Protein AF-A0A6B9YMW8-F1 (afdb_monomer)

Nearest PDB structures (foldseek):
  1k7y-assembly1_A  TM=9.690E-01  e=5.150E-63  Escherichia coli
  3iv9-assembly1_A  TM=9.697E-01  e=4.468E-63  Escherichia coli
  3k13-assembly2_B  TM=9.930E-01  e=2.189E-33  Bacteroides thetaiotaomicron
  4ccz-assembly1_A  TM=9.917E-01  e=6.820E-33  Homo sapiens
  6bm6-assembly1_A  TM=9.758E-01  e=7.962E-35  Escherichia coli K-12

Foldseek 3Di:
DDDDDDPPPPDDFAWQWKWFPATDTADPLDAAEEEQCQALVPHVVLVVCLVVVVLVVNLVVLLVQVLLRHQEYEHHPDDPVDPLLVSLLVNLLVLCVVVSSRGHAYEYDDPDLNSQLSNLVSGPMAHEYHADEQCVHDVVSLVSLLVSVVSNYFHEYQLAHVVGHQQALVSLQVRLVVSLCCNCVPNPHDQLSYEYESEDAEWLPPDPSRQCRLVSLLNSLLVCPVPRGNYAYEYALQRHCPNLPPLLLLSLQLSQLSCVSSSVSPHRYYHDNSNRRDHNVPNDPVSNVLSCCRNNVVDPCSSVVNVVVSVVVVVVPPDDDDPDPPPCPQVPDQLLSNLLVCLQQLPQPCLLVSLVVVCVVVVASVCSCVGSLLVSLVVVLVCVLVLLDFLLSLLSSLLSSVSSVVSSVVVNVVVVVVVVVVVDDDDFLFEEEEEAEAQAADCLQVLSLQSLVVSNRYHYHYPHYNDYLVNSVVVCVVVVGQEYEYEHEFPLSLVRLQVSQLVCQVVVHQHEYEYDYDNDDLLSCLARRVVNHPHHYDYDYGSSRSNVVVNQCSDPPRNVVVRVVSNVVSVVSNVVVVDPQFDFAFPVVLLVLEDDDDDDLVLFFAFLDFAKDKDWQPQLVLLVQLFQCQVLVVSRVQHDGPPCSLSDSSCNVVVVVLVVVLVVLSVVCRVVVQWGKIKMKGKFWWAQDRLKIFTAPDQVRPHTPDIDGWAWAGHDDPPNHRGYILNSLGHHVVVVHTHMKMKMKMFRCGNLVVVLVVCVVVSNSSVNSSSVSSRLRSQVSCVLVVVLVRCVSSPNNVPPDDRSVCSVVVVGAWDWDFDCDQNHNQLCSVVVSCVRRVCCVRGVWDGGPLRQIPPNSMTITMIRRRRPDDDDGSAADEPSRLVVRCVVVVHDSVVSCSSCVVRYSDDPVD

Secondary structure (DSSP, 8-state):
--PPP-------PPPPEEESSSEEEPPTTPPEEEEEEEETTT-HHHHHHHHTT-HHHHHHHHHHHHHTT-SEEEEE---TTS-HHHHHHHHHHHHHHSHHHHTS-EEEE-SSHHHHHHHHTT-SS--EEEEE-STT-HHHHHHHHHHHHHHT-EEEEESEETTEE--SHHHHHHHHHHHHHIIIIIT---GGGEEEE-------SS-GGGTTHHHHHHHHHHHHHHHSTT-EE--BGGGGGGGGTT-HHHHHHHHHHHHHHHHHTT--EEEE-GGG---TTTS-HHHHHHHHHHHTT-STTHHHHHHHHHHHHHHHTS----SSSTTSGGGGS-HHHHHHHHHHHT--SSHHHHHHHHHHHHSSHHHHIIIIIHHHHHHHHHHHHTTSS-HHHHHHHHHHHHHHHHHHHHHHHHHHHHHHHHT-----SEEEEEEEBTT----HHHHHHHHHHHTTTEEEEE--SSB-HHHHHHHHHHHT-SEEEEE--STHHHHHHHHHHHHHHHTT--S-EEEESTT--HHHIIIIIGGG-SS-EEE--SHHHHHHHHHHHH-TTTHHHHHHHHHHHHHHHHHHT------BPPHHHHHHTS------GGGSPPPS--EEEEEEEE-HHHHHTT---HHHHHHTT--S-TTGGGG-TTTHHHHHHHHHHHHHHHHHHHHTT-SEEEEEEEEEEEEEETTEEEEESSTT--SEEEEEE-----B-SSS-S----GGGGS-BGGG---EEEEEEEEEEEETHHHHHHHHHHTT-HHHHHHHHHHHHHHHHHHHHHHHHHHHHHTSSSTT----HHHHHTT-SSSB---BTBTTS--TTHHHHHHHHHTHHHHH--EE-TT--EESSSEEEEEEB--TT--------B-HHHHHHHHHHHTS-HHHHHHHTGGGBSS-TT-

Mean predicted aligned error: 16.95 Å

Radius of gyration: 33.81 Å; Cα contacts (8 Å, |Δi|>4): 1668; chains: 1; bounding box: 74×88×86 Å

Solvent-accessible surface area (backbone atoms only — not comparable to full-atom values): 48019 Å² total; per-residue (Å²): 142,77,88,78,83,80,82,77,76,78,75,82,72,54,60,40,72,37,12,16,78,38,86,41,69,52,56,90,94,57,70,40,39,25,17,42,60,48,15,38,79,75,16,72,70,40,31,51,27,58,75,71,67,38,55,74,68,41,45,53,56,49,39,52,29,46,66,39,60,21,57,27,42,36,39,28,48,63,48,98,90,48,64,33,44,63,51,34,35,55,49,43,49,51,39,63,71,33,74,82,46,22,39,39,22,45,28,38,34,39,97,45,68,69,33,38,56,39,33,62,75,51,54,84,37,30,26,34,38,38,57,50,45,36,51,78,35,64,69,55,36,52,55,50,52,56,50,38,56,74,70,57,37,31,38,31,37,42,27,29,35,76,90,44,69,28,67,50,40,67,46,19,44,56,44,47,51,54,52,47,47,48,37,42,78,72,66,65,44,62,45,34,40,35,28,36,23,49,51,54,43,51,29,63,76,87,49,79,87,32,38,49,27,47,44,26,39,34,51,32,36,34,47,43,62,75,73,38,71,41,40,41,32,39,33,49,50,66,38,39,39,54,68,44,72,93,39,64,70,63,34,31,49,43,45,25,50,48,46,58,56,30,42,76,34,54,39,39,33,36,35,36,63,48,83,58,74,50,58,68,86,73,43,54,71,69,64,42,51,37,43,46,26,38,47,61,52,71,47,95,62,21,45,60,56,38,50,58,52,51,51,56,55,54,67,73,63,79,77,79,94,68,94,82,66,71,92,56,62,63,72,77,50,54,55,50,57,36,46,20,49,26,26,63,70,36,45,61,91,56,38,64,62,41,46,49,53,38,28,68,71,65,72,37,50,65,53,40,47,74,36,37,50,42,54,16,34,48,53,45,49,53,32,39,74,69,67,77,41,53,56,64,53,54,42,33,18,38,30,29,50,49,51,36,50,60,67,37,43,66,56,40,52,55,48,48,54,55,30,58,75,67,74,59,88,89,85,70,81,43,30,35,35,37,32,15,33,45,37,34,62,63,47,70,70,52,53,50,32,45,49,54,36,41,52,67,50,31,50,64,46,75,67,52,53,44,37,46,56,66,59,55,54,51,49,34,62,75,71,61,42,55,34,41,36,41,29,26,62,50,75,67,31,58,58,46,53,30,50,38,32,40,48,38,42,75,72,66,58,71,54,38,36,37,39,28,46,78,60,54,42,64,64,55,35,41,63,66,29,36,80,46,30,91,38,58,59,45,66,41,91,48,51,84,48,46,48,63,53,52,51,37,67,70,33,89,83,45,21,67,62,52,51,53,52,52,51,52,52,31,50,50,47,43,62,70,65,64,60,77,72,74,75,56,51,58,57,73,57,21,60,76,33,37,56,89,73,88,88,50,77,88,62,51,65,65,52,80,60,71,51,77,50,74,40,74,68,48,62,61,74,64,25,61,72,43,48,66,58,26,62,51,38,43,78,44,72,43,82,55,50,65,73,62,33,50,67,37,82,90,50,4,71,57,46,48,51,51,52,53,52,50,48,55,51,47,49,51,32,57,78,64,60,51,44,40,26,26,25,36,36,35,32,34,35,25,27,15,58,86,50,22,34,43,29,22,79,45,90,83,65,80,49,77,73,53,68,50,82,48,61,57,19,23,53,65,82,86,78,76,69,60,23,46,37,67,23,61,47,40,45,42,56,90,73,70,58,84,28,54,41,30,42,39,41,34,28,24,29,48,47,41,64,64,53,30,52,52,28,48,75,71,47,30,54,51,60,22,52,47,51,52,47,50,25,39,34,39,13,53,5,40,54,53,51,50,48,52,54,47,33,34,49,27,58,81,30,67,86,66,84,73,52,62,69,40,55,76,67,57,76,58,80,32,44,64,63,33,57,53,38,56,55,41,50,51,36,67,56,48,57,53,53,37,64,75,60,43,33,45,83,67,53,62,44,43,68,40,97,55,53,32,52,38,48,58,22,46,47,54,32,35,39,41,68,27,75,84,44,70,91,51,70,37,64,40,36,54,68,68,50,49,59,52,47,18,61,76,71,73,50,54,56,70,56,48,52,59,64,38,52,92,29,49,55,65,62,92,90,110

Structure (mmCIF, N/CA/C/O backbone):
data_AF-A0A6B9YMW8-F1
#
_entry.id   AF-A0A6B9YMW8-F1
#
loop_
_atom_site.group_PDB
_atom_site.id
_atom_site.type_symbol
_atom_site.label_atom_id
_atom_site.label_alt_id
_atom_site.label_comp_id
_atom_site.label_asym_id
_atom_site.label_entity_id
_atom_site.label_seq_id
_atom_site.pdbx_PDB_ins_code
_atom_site.Cartn_x
_atom_site.Cartn_y
_atom_site.Cartn_z
_atom_site.occupancy
_atom_site.B_iso_or_equiv
_atom_site.auth_seq_id
_atom_site.auth_comp_id
_atom_site.auth_asym_id
_atom_site.auth_atom_id
_atom_site.pdbx_PDB_model_num
ATOM 1 N N . MET A 1 1 ? 44.104 39.377 8.757 1.00 35.69 1 MET A N 1
ATOM 2 C CA . MET A 1 1 ? 43.425 39.106 7.475 1.00 35.69 1 MET A CA 1
ATOM 3 C C . MET A 1 1 ? 42.649 37.814 7.648 1.00 35.69 1 MET A C 1
ATOM 5 O O . MET A 1 1 ? 43.194 36.748 7.410 1.00 35.69 1 MET A O 1
ATOM 9 N N . SER A 1 2 ? 41.435 37.912 8.190 1.00 24.97 2 SER A N 1
ATOM 10 C CA . SER A 1 2 ? 40.496 36.797 8.322 1.00 24.97 2 SER A CA 1
ATOM 11 C C . SER A 1 2 ? 39.334 37.073 7.379 1.00 24.97 2 SER A C 1
ATOM 13 O O . SER A 1 2 ? 38.753 38.157 7.420 1.00 24.97 2 SER A O 1
ATOM 15 N N . LEU A 1 3 ? 39.061 36.115 6.503 1.00 30.58 3 LEU A N 1
ATOM 16 C CA . LEU A 1 3 ? 37.899 36.114 5.629 1.00 30.58 3 LEU A CA 1
ATOM 17 C C . LEU A 1 3 ? 36.652 36.013 6.511 1.00 30.58 3 LEU A C 1
ATOM 19 O O . LEU A 1 3 ? 36.536 35.099 7.321 1.00 30.58 3 LEU A O 1
ATOM 23 N N . THR A 1 4 ? 35.776 37.004 6.398 1.00 31.20 4 THR A N 1
ATOM 24 C CA . THR A 1 4 ? 34.453 37.029 7.017 1.00 31.20 4 THR A CA 1
ATOM 25 C C . THR A 1 4 ? 33.546 36.038 6.296 1.00 31.20 4 THR A C 1
ATOM 27 O O . THR A 1 4 ? 33.369 36.141 5.082 1.00 31.20 4 THR A O 1
ATOM 30 N N . GLU A 1 5 ? 32.996 35.086 7.047 1.00 32.22 5 GLU A N 1
ATOM 31 C CA . GLU A 1 5 ? 31.902 34.213 6.625 1.00 32.22 5 GLU A CA 1
ATOM 32 C C . GLU A 1 5 ? 30.687 35.069 6.247 1.00 32.22 5 GLU A C 1
ATOM 34 O O . GLU A 1 5 ? 30.233 35.914 7.019 1.00 32.22 5 GLU A O 1
ATOM 39 N N . ASN A 1 6 ? 30.202 34.880 5.021 1.00 32.72 6 ASN A N 1
ATOM 40 C CA . ASN A 1 6 ? 28.952 35.453 4.547 1.00 32.72 6 ASN A CA 1
ATOM 41 C C . ASN A 1 6 ? 27.819 34.600 5.126 1.00 32.72 6 ASN A C 1
ATOM 43 O O . ASN A 1 6 ? 27.629 33.454 4.724 1.00 32.72 6 ASN A O 1
ATOM 47 N N . ASP A 1 7 ? 27.097 35.166 6.083 1.00 33.69 7 ASP A N 1
ATOM 48 C CA . ASP A 1 7 ? 25.927 34.575 6.721 1.00 33.69 7 ASP A CA 1
ATOM 49 C C . ASP A 1 7 ? 24.738 34.627 5.740 1.00 33.69 7 ASP A C 1
ATOM 51 O O . ASP A 1 7 ? 23.955 35.579 5.716 1.00 33.69 7 ASP A O 1
ATOM 55 N N . SER A 1 8 ? 24.635 33.641 4.840 1.00 34.75 8 SER A N 1
ATOM 56 C CA . SER A 1 8 ? 23.449 33.463 3.997 1.00 34.75 8 SER A CA 1
ATOM 57 C C . SER A 1 8 ? 22.356 32.781 4.815 1.00 34.75 8 SER A C 1
ATOM 59 O O . SER A 1 8 ? 22.183 31.561 4.775 1.00 34.75 8 SER A O 1
ATOM 61 N N . THR A 1 9 ? 21.610 33.579 5.569 1.00 35.78 9 THR A N 1
ATOM 62 C CA . THR A 1 9 ? 20.334 33.161 6.146 1.00 35.78 9 THR A CA 1
ATOM 63 C C . THR A 1 9 ? 19.391 32.776 5.001 1.00 35.78 9 THR A C 1
ATOM 65 O O . THR A 1 9 ? 18.859 33.627 4.291 1.00 35.78 9 THR A O 1
ATOM 68 N N . LEU A 1 10 ? 19.218 31.472 4.766 1.00 42.22 10 LEU A N 1
ATOM 69 C CA . LEU A 1 10 ? 18.192 30.946 3.867 1.00 42.22 10 LEU A CA 1
ATOM 70 C C . LEU A 1 10 ? 16.830 31.366 4.430 1.00 42.22 10 LEU A C 1
ATOM 72 O O . LEU A 1 10 ? 16.366 30.811 5.423 1.00 42.22 10 LEU A O 1
ATOM 76 N N . VAL A 1 11 ? 16.213 32.387 3.832 1.00 52.50 11 VAL A N 1
ATOM 77 C CA . VAL A 1 11 ? 14.862 32.823 4.191 1.00 52.50 11 VAL A CA 1
ATOM 78 C C . VAL A 1 11 ? 13.911 31.660 3.912 1.00 52.50 11 VAL A C 1
ATOM 80 O O . VAL A 1 11 ? 13.714 31.263 2.762 1.00 52.50 11 VAL A O 1
ATOM 83 N N . GLU A 1 12 ? 13.336 31.092 4.969 1.00 57.66 12 GLU A N 1
ATOM 84 C CA . GLU A 1 12 ? 12.371 29.999 4.877 1.00 57.66 12 GLU A CA 1
ATOM 85 C C . GLU A 1 12 ? 11.176 30.445 4.016 1.00 57.66 12 GLU A C 1
ATOM 87 O O . GLU A 1 12 ? 10.467 31.406 4.330 1.00 57.66 12 GLU A O 1
ATOM 92 N N . THR A 1 13 ? 10.984 29.804 2.859 1.00 69.19 13 THR A N 1
ATOM 93 C CA . THR A 1 13 ? 9.937 30.199 1.911 1.00 69.19 13 THR A CA 1
ATOM 94 C C . THR A 1 13 ? 8.577 29.743 2.424 1.00 69.19 13 THR A C 1
ATOM 96 O O . THR A 1 13 ? 8.327 28.548 2.559 1.00 69.19 13 THR A O 1
ATOM 99 N N . LYS A 1 14 ? 7.662 30.689 2.659 1.00 86.88 14 LYS A N 1
ATOM 100 C CA . LYS A 1 14 ? 6.280 30.376 3.026 1.00 86.88 14 LYS A CA 1
ATOM 101 C C . LYS A 1 14 ? 5.528 29.707 1.870 1.00 86.88 14 LYS A C 1
ATOM 103 O O . LYS A 1 14 ? 5.598 30.142 0.713 1.00 86.88 14 LYS A O 1
ATOM 108 N N . ALA A 1 15 ? 4.810 28.639 2.201 1.00 88.50 15 ALA A N 1
ATOM 109 C CA . ALA A 1 15 ? 4.010 27.864 1.261 1.00 88.50 15 ALA A CA 1
ATOM 110 C C . ALA A 1 15 ? 2.692 28.573 0.917 1.00 88.50 15 ALA A C 1
ATOM 112 O O . ALA A 1 15 ? 2.008 29.071 1.814 1.00 88.50 15 ALA A O 1
ATOM 113 N N . LEU A 1 16 ? 2.310 28.543 -0.364 1.00 94.19 16 LEU A N 1
ATOM 114 C CA . LEU A 1 16 ? 0.966 28.919 -0.799 1.00 94.19 16 LEU A CA 1
ATOM 115 C C . LEU A 1 16 ? -0.036 27.899 -0.241 1.00 94.19 16 LEU A C 1
ATOM 117 O O . LEU A 1 16 ? 0.148 26.686 -0.384 1.00 94.19 16 LEU A O 1
ATOM 121 N N . ARG A 1 17 ? -1.099 28.389 0.401 1.00 95.06 17 ARG A N 1
ATOM 122 C CA . ARG A 1 17 ? -2.176 27.560 0.956 1.00 95.06 17 ARG A CA 1
ATOM 123 C C . ARG A 1 17 ? -3.481 27.895 0.259 1.00 95.06 17 ARG A C 1
ATOM 125 O O . ARG A 1 17 ? -3.930 29.036 0.315 1.00 95.06 17 ARG A O 1
ATOM 132 N N . LEU A 1 18 ? -4.079 26.890 -0.356 1.00 96.50 18 LEU A N 1
ATOM 133 C CA . LEU A 1 18 ? -5.357 26.944 -1.052 1.00 96.50 18 LEU A CA 1
ATOM 134 C C . LEU A 1 18 ? -6.306 25.913 -0.436 1.00 96.50 18 LEU A C 1
ATOM 136 O O . LEU A 1 18 ? -5.900 25.085 0.382 1.00 96.50 18 LEU A O 1
ATOM 140 N N . SER A 1 19 ? -7.571 25.931 -0.830 1.00 95.56 19 SER A N 1
ATOM 141 C CA . SER A 1 19 ? -8.476 24.824 -0.538 1.00 95.56 19 SER A CA 1
ATOM 142 C C . SER A 1 19 ? -9.656 24.776 -1.501 1.00 95.56 19 SER A C 1
ATOM 144 O O . SER A 1 19 ? -10.229 25.807 -1.855 1.00 95.56 19 SER A O 1
ATOM 146 N N . GLY A 1 20 ? -10.034 23.558 -1.882 1.00 91.06 20 GLY A N 1
ATOM 147 C CA . GLY A 1 20 ? -11.406 23.244 -2.267 1.00 91.06 20 GLY A CA 1
ATOM 148 C C . GLY A 1 20 ? -12.195 22.864 -1.011 1.00 91.06 20 GLY A C 1
ATOM 149 O O . GLY A 1 20 ? -12.115 23.537 0.019 1.00 91.06 20 GLY A O 1
ATOM 150 N N . SER A 1 21 ? -12.881 21.727 -1.050 1.00 90.50 21 SER A N 1
ATOM 151 C CA . SER A 1 21 ? -13.455 21.056 0.122 1.00 90.50 21 SER A CA 1
ATOM 152 C C . SER A 1 21 ? -12.385 20.450 1.043 1.00 90.50 21 SER A C 1
ATOM 154 O O . SER A 1 21 ? -12.669 20.143 2.200 1.00 90.50 21 SER A O 1
ATOM 156 N N . GLN A 1 22 ? -11.147 20.312 0.555 1.00 88.44 22 GLN A N 1
ATOM 157 C CA . GLN A 1 22 ? -9.984 19.856 1.314 1.00 88.44 22 GLN A CA 1
ATOM 158 C C . GLN A 1 22 ? -8.854 20.898 1.279 1.00 88.44 22 GLN A C 1
ATOM 160 O O . GLN A 1 22 ? -8.731 21.650 0.306 1.00 88.44 22 GLN A O 1
ATOM 165 N N . PRO A 1 23 ? -8.023 20.974 2.337 1.00 92.31 23 PRO A N 1
ATOM 166 C CA . PRO A 1 23 ? -6.873 21.866 2.358 1.00 92.31 23 PRO A CA 1
ATOM 167 C C . PRO A 1 23 ? -5.806 21.410 1.359 1.00 92.31 23 PRO A C 1
ATOM 169 O O . PRO A 1 23 ? -5.458 20.234 1.298 1.00 92.31 23 PRO A O 1
ATOM 172 N N . PHE A 1 24 ? -5.229 22.366 0.638 1.00 92.88 24 PHE A N 1
ATOM 173 C CA . PHE A 1 24 ? -4.124 22.162 -0.288 1.00 92.88 24 PHE A CA 1
ATOM 174 C C . PHE A 1 24 ? -2.957 23.074 0.104 1.00 92.88 24 PHE A C 1
ATOM 176 O O . PHE A 1 24 ? -3.079 24.297 0.114 1.00 92.88 24 PHE A O 1
ATOM 183 N N . THR A 1 25 ? -1.810 22.494 0.458 1.00 92.62 25 THR A N 1
ATOM 184 C CA . THR A 1 25 ? -0.595 23.260 0.778 1.00 92.62 25 THR A CA 1
ATOM 185 C C . THR A 1 25 ? 0.486 22.918 -0.229 1.00 92.62 25 THR A C 1
ATOM 187 O O . THR A 1 25 ? 0.897 21.760 -0.313 1.00 92.62 25 THR A O 1
ATOM 190 N N . GLN A 1 26 ? 0.952 23.926 -0.968 1.00 88.12 26 GLN A N 1
ATOM 191 C CA . GLN A 1 26 ? 2.044 23.756 -1.918 1.00 88.12 26 GLN A CA 1
ATOM 192 C C . GLN A 1 26 ? 3.309 23.314 -1.176 1.00 88.12 26 GLN A C 1
ATOM 194 O O . GLN A 1 26 ? 3.783 24.007 -0.273 1.00 88.12 26 GLN A O 1
ATOM 199 N N . GLN A 1 27 ? 3.867 22.172 -1.571 1.00 84.50 27 GLN A N 1
ATOM 200 C CA . GLN A 1 27 ? 5.148 21.711 -1.048 1.00 84.50 27 GLN A CA 1
ATOM 201 C C . GLN A 1 27 ? 6.293 22.513 -1.692 1.00 84.50 27 GLN A C 1
ATOM 203 O O . GLN A 1 27 ? 6.247 22.765 -2.900 1.00 84.50 27 GLN A O 1
ATOM 208 N N . PRO A 1 28 ? 7.323 22.924 -0.930 1.00 76.44 28 PRO A N 1
ATOM 209 C CA . PRO A 1 28 ? 8.484 23.604 -1.497 1.00 76.44 28 PRO A CA 1
ATOM 210 C C . PRO A 1 28 ? 9.130 22.783 -2.623 1.00 76.44 28 PRO A C 1
ATOM 212 O O . PRO A 1 28 ? 9.385 21.594 -2.454 1.00 76.44 28 PRO A O 1
ATOM 215 N N . GLY A 1 29 ? 9.397 23.416 -3.768 1.00 72.19 29 GLY A N 1
ATOM 216 C CA . GLY A 1 29 ? 10.034 22.767 -4.922 1.00 72.19 29 GLY A CA 1
ATOM 217 C C . GLY A 1 29 ? 9.110 21.905 -5.792 1.00 72.19 29 GLY A C 1
ATOM 218 O O . GLY A 1 29 ? 9.578 21.358 -6.785 1.00 72.19 29 GLY A O 1
ATOM 219 N N . VAL A 1 30 ? 7.816 21.799 -5.464 1.00 80.31 30 VAL A N 1
ATOM 220 C CA . VAL A 1 30 ? 6.833 21.083 -6.291 1.00 80.31 30 VAL A CA 1
ATOM 221 C C . VAL A 1 30 ? 6.108 22.061 -7.217 1.00 80.31 30 VAL A C 1
ATOM 223 O O . VAL A 1 30 ? 5.487 23.025 -6.759 1.00 80.31 30 VAL A O 1
ATOM 226 N N . PHE A 1 31 ? 6.185 21.789 -8.522 1.00 90.44 31 PHE A N 1
ATOM 227 C CA . PHE A 1 31 ? 5.477 22.528 -9.566 1.00 90.44 31 PHE A CA 1
ATOM 228 C C . PHE A 1 31 ? 3.978 22.207 -9.543 1.00 90.44 31 PHE A C 1
ATOM 230 O O . PHE A 1 31 ? 3.606 21.035 -9.479 1.00 90.44 31 PHE A O 1
ATOM 237 N N . LEU A 1 32 ? 3.120 23.231 -9.607 1.00 93.00 32 LEU A N 1
ATOM 238 C CA . LEU A 1 32 ? 1.667 23.043 -9.644 1.00 93.00 32 LEU A CA 1
ATOM 239 C C . LEU A 1 32 ? 1.109 23.119 -11.066 1.00 93.00 32 LEU A C 1
ATOM 241 O O . LEU A 1 32 ? 1.318 24.090 -11.794 1.00 93.00 32 LEU A O 1
ATOM 245 N N . VAL A 1 33 ? 0.312 22.120 -11.420 1.00 93.38 33 VAL A N 1
ATOM 246 C CA . VAL A 1 33 ? -0.408 22.038 -12.689 1.00 93.38 33 VAL A CA 1
ATOM 247 C C . VAL A 1 33 ? -1.770 22.714 -12.540 1.00 93.38 33 VAL A C 1
ATOM 249 O O . VAL A 1 33 ? -2.604 22.280 -11.743 1.00 93.38 33 VAL A O 1
ATOM 252 N N . ILE A 1 34 ? -2.013 23.768 -13.321 1.00 95.12 34 ILE A N 1
ATOM 253 C CA . ILE A 1 34 ? -3.318 24.427 -13.423 1.00 95.12 34 ILE A CA 1
ATOM 254 C C . ILE A 1 34 ? -3.985 23.966 -14.726 1.00 95.12 34 ILE A C 1
ATOM 256 O O . ILE A 1 34 ? -3.454 24.188 -15.813 1.00 95.12 34 ILE A O 1
ATOM 260 N N . GLY A 1 35 ? -5.140 23.308 -14.630 1.00 93.00 35 GLY A N 1
ATOM 261 C CA . GLY A 1 35 ? -5.844 22.755 -15.790 1.00 93.00 35 GLY A CA 1
ATOM 262 C C . GLY A 1 35 ? -6.547 23.823 -16.636 1.00 93.00 35 GLY A C 1
ATOM 263 O O . GLY A 1 35 ? -7.411 24.530 -16.126 1.00 93.00 35 GLY A O 1
ATOM 264 N N . GLU A 1 36 ? -6.228 23.897 -17.935 1.00 91.38 36 GLU A N 1
ATOM 265 C CA . GLU A 1 36 ? -6.701 24.941 -18.871 1.00 91.38 36 GLU A CA 1
ATOM 266 C C . GLU A 1 36 ? -8.012 24.636 -19.643 1.00 91.38 36 GLU A C 1
ATOM 268 O O . GLU A 1 36 ? -8.527 25.458 -20.403 1.00 91.38 36 GLU A O 1
ATOM 273 N N . ARG A 1 37 ? -8.552 23.415 -19.554 1.00 91.12 37 ARG A N 1
ATOM 274 C CA . ARG A 1 37 ? -9.619 22.909 -20.448 1.00 91.12 37 ARG A CA 1
ATOM 275 C C . ARG A 1 37 ? -11.031 23.348 -20.060 1.00 91.12 37 ARG A C 1
ATOM 277 O O . ARG A 1 37 ? -11.951 23.125 -20.853 1.00 91.12 37 ARG A O 1
ATOM 284 N N . THR A 1 38 ? -11.192 23.993 -18.908 1.00 93.38 38 THR A N 1
ATOM 285 C CA . THR A 1 38 ? -12.424 24.630 -18.397 1.00 93.38 38 THR A CA 1
ATOM 286 C C . THR A 1 38 ? -12.502 26.114 -18.771 1.00 93.38 38 THR A C 1
ATOM 288 O O . THR A 1 38 ? -13.059 26.939 -18.051 1.00 93.38 38 THR A O 1
ATOM 291 N N . ASN A 1 39 ? -11.960 26.444 -19.942 1.00 91.12 39 ASN A N 1
ATOM 292 C CA . ASN A 1 39 ? -11.898 27.789 -20.488 1.00 91.12 39 ASN A CA 1
ATOM 293 C C . ASN A 1 39 ? -12.677 27.855 -21.813 1.00 91.12 39 ASN A C 1
ATOM 295 O O . ASN A 1 39 ? -12.370 27.123 -22.761 1.00 91.12 39 ASN A O 1
ATOM 299 N N . VAL A 1 40 ? -13.697 28.716 -21.892 1.00 89.12 40 VAL A N 1
ATOM 300 C CA . VAL A 1 40 ? -14.534 28.864 -23.098 1.00 89.12 40 VAL A CA 1
ATOM 301 C C . VAL A 1 40 ? -13.722 29.352 -24.304 1.00 89.12 40 VAL A C 1
ATOM 303 O O . VAL A 1 40 ? -13.945 28.888 -25.422 1.00 89.12 40 VAL A O 1
ATOM 306 N N . ALA A 1 41 ? -12.742 30.232 -24.105 1.00 78.00 41 ALA A N 1
ATOM 307 C CA . ALA A 1 41 ? -11.898 30.727 -25.188 1.00 78.00 41 ALA A CA 1
ATOM 308 C C . ALA A 1 41 ? -10.835 29.698 -25.626 1.00 78.00 41 ALA A C 1
ATOM 310 O O . ALA A 1 41 ? -10.489 29.625 -26.808 1.00 78.00 41 ALA A O 1
ATOM 311 N N . GLY A 1 42 ? -10.329 28.887 -24.689 1.00 74.69 42 GLY A N 1
ATOM 312 C CA . GLY A 1 42 ? -9.230 27.939 -24.918 1.00 74.69 42 GLY A CA 1
ATOM 313 C C . GLY A 1 42 ? -9.644 26.519 -25.331 1.00 74.69 42 GLY A C 1
ATOM 314 O O . GLY A 1 42 ? -8.863 25.800 -25.959 1.00 74.69 42 GLY A O 1
ATOM 315 N N . SER A 1 43 ? -10.870 26.087 -25.018 1.00 86.81 43 SER A N 1
ATOM 316 C CA . SER A 1 43 ? -11.318 24.698 -25.188 1.00 86.81 43 SER A CA 1
ATOM 317 C C . SER A 1 43 ? -12.585 24.608 -26.048 1.00 86.81 43 SER A C 1
ATOM 319 O O . SER A 1 43 ? -13.695 24.777 -25.538 1.00 86.81 43 SER A O 1
ATOM 321 N N . PRO A 1 44 ? -12.475 24.247 -27.347 1.00 85.44 44 PRO A N 1
ATOM 322 C CA . PRO A 1 44 ? -13.631 24.166 -28.248 1.00 85.44 44 PRO A CA 1
ATOM 323 C C . PRO A 1 44 ? -14.729 23.211 -27.761 1.00 85.44 44 PRO A C 1
ATOM 325 O O . PRO A 1 44 ? -15.916 23.454 -27.973 1.00 85.44 44 PRO A O 1
ATOM 328 N N . LYS A 1 45 ? -14.332 22.119 -27.090 1.00 88.94 45 LYS A N 1
ATOM 329 C CA . LYS A 1 45 ? -15.263 21.139 -26.518 1.00 88.94 45 LYS A CA 1
ATOM 330 C C . LYS A 1 45 ? -16.047 21.748 -25.353 1.00 88.94 45 LYS A C 1
ATOM 332 O O . LYS A 1 45 ? -17.264 21.612 -25.323 1.00 88.94 45 LYS A O 1
ATOM 337 N N . PHE A 1 46 ? -15.365 22.431 -24.435 1.00 93.31 46 PHE A N 1
ATOM 338 C CA . PHE A 1 46 ? -15.998 23.087 -23.292 1.00 93.31 46 PHE A CA 1
ATOM 339 C C . PHE A 1 46 ? -16.906 24.234 -23.746 1.00 93.31 46 PHE A C 1
ATOM 341 O O . PHE A 1 46 ? -18.079 24.262 -23.386 1.00 93.31 46 PHE A O 1
ATOM 348 N N . ALA A 1 47 ? -16.415 25.091 -24.645 1.00 90.31 47 ALA A N 1
ATOM 349 C CA . ALA A 1 47 ? -17.177 26.188 -25.237 1.00 90.31 47 ALA A CA 1
ATOM 350 C C . ALA A 1 47 ? -18.509 25.722 -25.838 1.00 90.31 47 ALA A C 1
ATOM 352 O O . ALA A 1 47 ? -19.554 26.329 -25.609 1.00 90.31 47 ALA A O 1
ATOM 353 N N . LYS A 1 48 ? -18.486 24.609 -26.584 1.00 91.44 48 LYS A N 1
ATOM 354 C CA . LYS A 1 48 ? -19.691 24.016 -27.170 1.00 91.44 48 LYS A CA 1
ATOM 355 C C . LYS A 1 48 ? -20.703 23.603 -26.096 1.00 91.44 48 LYS A C 1
ATOM 357 O O . LYS A 1 48 ? -21.879 23.922 -26.232 1.00 91.44 48 LYS A O 1
ATOM 362 N N . LEU A 1 49 ? -20.257 22.926 -25.038 1.00 93.25 49 LEU A N 1
ATOM 363 C CA . LEU A 1 49 ? -21.141 22.449 -23.969 1.00 93.25 49 LEU A CA 1
ATOM 364 C C . LEU A 1 49 ? -21.782 23.602 -23.191 1.00 93.25 49 LEU A C 1
ATOM 366 O O . LEU A 1 49 ? -22.987 23.568 -22.950 1.00 93.25 49 LEU A O 1
ATOM 370 N N . ILE A 1 50 ? -21.012 24.647 -22.872 1.00 93.69 50 ILE A N 1
ATOM 371 C CA . ILE A 1 50 ? -21.534 25.824 -22.167 1.00 93.69 50 ILE A CA 1
ATOM 372 C C . ILE A 1 50 ? -22.563 26.569 -23.032 1.00 93.69 50 ILE A C 1
ATOM 374 O O . ILE A 1 50 ? -23.651 26.876 -22.548 1.00 93.69 50 ILE A O 1
ATOM 378 N N . LYS A 1 51 ? -22.287 26.781 -24.328 1.00 89.50 51 LYS A N 1
ATOM 379 C CA . LYS A 1 51 ? -23.243 27.406 -25.268 1.00 89.50 51 LYS A CA 1
ATOM 380 C C . LYS A 1 51 ? -24.533 26.612 -25.440 1.00 89.50 51 LYS A C 1
ATOM 382 O O . LYS A 1 51 ? -25.599 27.197 -25.597 1.00 89.50 51 LYS A O 1
ATOM 387 N N . GLU A 1 52 ? -24.435 25.285 -25.436 1.00 91.31 52 GLU A N 1
ATOM 388 C CA . GLU A 1 52 ? -25.587 24.383 -25.536 1.00 91.31 52 GLU A CA 1
ATOM 389 C C . GLU A 1 52 ? -26.333 24.219 -24.198 1.00 91.31 52 GLU A C 1
ATOM 391 O O . GLU A 1 52 ? -27.344 23.521 -24.148 1.00 91.31 52 GLU A O 1
ATOM 396 N N . GLY A 1 53 ? -25.857 24.842 -23.112 1.00 90.19 53 GLY A N 1
ATOM 397 C CA . GLY A 1 53 ? -26.455 24.742 -21.780 1.00 90.19 53 GLY A CA 1
ATOM 398 C C . GLY A 1 53 ? -26.257 23.385 -21.094 1.00 90.19 53 GLY A C 1
ATOM 399 O O . GLY A 1 53 ? -26.934 23.109 -20.104 1.00 90.19 53 GLY A O 1
ATOM 400 N N . LYS A 1 54 ? -25.336 22.552 -21.595 1.00 92.81 54 LYS A N 1
ATOM 401 C CA . LYS A 1 54 ? -25.005 21.212 -21.082 1.00 92.81 54 LYS A CA 1
ATOM 402 C C . LYS A 1 54 ? -23.912 21.297 -20.017 1.00 92.81 54 LYS A C 1
ATOM 404 O O . LYS A 1 54 ? -22.785 20.844 -20.216 1.00 92.81 54 LYS A O 1
ATOM 409 N N . TYR A 1 55 ? -24.230 21.941 -18.899 1.00 90.44 55 TYR A N 1
ATOM 410 C CA . TYR A 1 55 ? -23.259 22.187 -17.831 1.00 90.44 55 TYR A CA 1
ATOM 411 C C . TYR A 1 55 ? -22.828 20.894 -17.128 1.00 90.44 55 TYR A C 1
ATOM 413 O O . TYR A 1 55 ? -21.675 20.782 -16.734 1.00 90.44 55 TYR A O 1
ATOM 421 N N . GLU A 1 56 ? -23.713 19.908 -17.025 1.00 87.25 56 GLU A N 1
ATOM 422 C CA . GLU A 1 56 ? -23.453 18.604 -16.412 1.00 87.25 56 GLU A CA 1
ATOM 423 C C . GLU A 1 56 ? -22.399 17.816 -17.208 1.00 87.25 56 GLU A C 1
ATOM 425 O O . GLU A 1 56 ? -21.444 17.294 -16.636 1.00 87.25 56 GLU A O 1
ATOM 430 N N . ASP A 1 57 ? -22.488 17.829 -18.541 1.00 86.25 57 ASP A N 1
ATOM 431 C CA . ASP A 1 57 ? -21.450 17.265 -19.415 1.00 86.25 57 ASP A CA 1
ATOM 432 C C . ASP A 1 57 ? -20.140 18.066 -19.316 1.00 86.25 57 ASP A C 1
ATOM 434 O O . ASP A 1 57 ? -19.047 17.522 -19.463 1.00 86.25 57 ASP A O 1
ATOM 438 N N . ALA A 1 58 ? -20.218 19.375 -19.056 1.00 90.50 58 ALA A N 1
ATOM 439 C CA . ALA A 1 58 ? -19.036 20.211 -18.868 1.00 90.50 58 ALA A CA 1
ATOM 440 C C . ALA A 1 58 ? -18.305 19.901 -17.544 1.00 90.50 58 ALA A C 1
ATOM 442 O O . ALA A 1 58 ? -17.079 20.029 -17.493 1.00 90.50 58 ALA A O 1
ATOM 443 N N . VAL A 1 59 ? -19.009 19.414 -16.508 1.00 93.12 59 VAL A N 1
ATOM 444 C CA . VAL A 1 59 ? -18.391 18.928 -15.255 1.00 93.12 59 VAL A CA 1
ATOM 445 C C . VAL A 1 59 ? -17.440 17.766 -15.536 1.00 93.12 59 VAL A C 1
ATOM 447 O O . VAL A 1 59 ? -16.376 17.692 -14.927 1.00 93.12 59 VAL A O 1
ATOM 450 N N . SER A 1 60 ? -17.742 16.897 -16.509 1.00 88.56 60 SER A N 1
ATOM 451 C CA . SER A 1 60 ? -16.843 15.785 -16.840 1.00 88.56 60 SER A CA 1
ATOM 452 C C . SER A 1 60 ? -15.492 16.263 -17.384 1.00 88.56 60 SER A C 1
ATOM 454 O O . SER A 1 60 ? -14.498 15.563 -17.231 1.00 88.56 60 SER A O 1
ATOM 456 N N . ILE A 1 61 ? -15.434 17.443 -18.019 1.00 89.38 61 ILE A N 1
ATOM 457 C CA . ILE A 1 61 ? -14.172 18.048 -18.475 1.00 89.38 61 ILE A CA 1
ATOM 458 C C . ILE A 1 61 ? -13.358 18.528 -17.272 1.00 89.38 61 ILE A C 1
ATOM 460 O O . ILE A 1 61 ? -12.151 18.317 -17.241 1.00 89.38 61 ILE A O 1
ATOM 464 N N . ALA A 1 62 ? -14.005 19.133 -16.274 1.00 90.75 62 ALA A N 1
ATOM 465 C CA . ALA A 1 62 ? -13.352 19.503 -15.020 1.00 90.75 62 ALA A CA 1
ATOM 466 C C . ALA A 1 62 ? -12.825 18.261 -14.277 1.00 90.75 62 ALA A C 1
ATOM 468 O O . ALA A 1 62 ? -11.659 18.237 -13.893 1.00 90.75 62 ALA A O 1
ATOM 469 N N . ARG A 1 63 ? -13.642 17.201 -14.174 1.00 87.88 63 ARG A N 1
ATOM 470 C CA . ARG A 1 63 ? -13.258 15.918 -13.561 1.00 87.88 63 ARG A CA 1
ATOM 471 C C . ARG A 1 63 ? -12.052 15.293 -14.254 1.00 87.88 63 ARG A C 1
ATOM 473 O O . ARG A 1 63 ? -11.068 14.996 -13.595 1.00 87.88 63 ARG A O 1
ATOM 480 N N . GLN A 1 64 ? -12.086 15.209 -15.583 1.00 85.81 64 GLN A N 1
ATOM 481 C CA . GLN A 1 64 ? -10.985 14.659 -16.372 1.00 85.81 64 GLN A CA 1
ATOM 482 C C . GLN A 1 64 ? -9.668 15.421 -16.155 1.00 85.81 64 GLN A C 1
ATOM 484 O O . GLN A 1 64 ? -8.599 14.827 -16.206 1.00 85.81 64 GLN A O 1
ATOM 489 N N . GLN A 1 65 ? -9.714 16.737 -15.931 1.00 87.75 65 GLN A N 1
ATOM 490 C CA . GLN A 1 65 ? -8.499 17.499 -15.640 1.00 87.75 65 GLN A CA 1
ATOM 491 C C . GLN A 1 65 ? -7.916 17.169 -14.268 1.00 87.75 65 GLN A C 1
ATOM 493 O O . GLN A 1 65 ? -6.703 17.016 -14.172 1.00 87.75 65 GLN A O 1
ATOM 498 N N . VAL A 1 66 ? -8.760 17.030 -13.241 1.00 85.31 66 VAL A N 1
ATOM 499 C CA . VAL A 1 66 ? -8.322 16.613 -11.899 1.00 85.31 66 VAL A CA 1
ATOM 500 C C . VAL A 1 66 ? -7.766 15.187 -11.934 1.00 85.31 66 VAL A C 1
ATOM 502 O O . VAL A 1 66 ? -6.689 14.953 -11.405 1.00 85.31 66 VAL A O 1
ATOM 505 N N . GLU A 1 67 ? -8.436 14.262 -12.631 1.00 80.44 67 GLU A N 1
ATOM 506 C CA . GLU A 1 67 ? -7.976 12.874 -12.833 1.00 80.44 67 GLU A CA 1
ATOM 507 C C . GLU A 1 67 ? -6.632 12.788 -13.576 1.00 80.44 67 GLU A C 1
ATOM 509 O O . GLU A 1 67 ? -5.866 11.855 -13.365 1.00 80.44 67 GLU A O 1
ATOM 514 N N . ASN A 1 68 ? -6.342 13.764 -14.441 1.00 80.12 68 ASN A N 1
ATOM 515 C CA . ASN A 1 68 ? -5.081 13.862 -15.175 1.00 80.12 68 ASN A CA 1
ATOM 516 C C . ASN A 1 68 ? -4.002 14.662 -14.414 1.00 80.12 68 ASN A C 1
ATOM 518 O O . ASN A 1 68 ? -3.023 15.079 -15.029 1.00 80.12 68 ASN A O 1
ATOM 522 N N . GLY A 1 69 ? -4.186 14.925 -13.116 1.00 80.12 69 GLY A N 1
ATOM 523 C CA . GLY A 1 69 ? -3.173 15.549 -12.261 1.00 80.12 69 GLY A CA 1
ATOM 524 C C . GLY A 1 69 ? -3.228 17.079 -12.162 1.00 80.12 69 GLY A C 1
ATOM 525 O O . GLY A 1 69 ? -2.276 17.692 -11.677 1.00 80.12 69 GLY A O 1
ATOM 526 N N . ALA A 1 70 ? -4.312 17.741 -12.591 1.00 90.38 70 ALA A N 1
ATOM 527 C CA . ALA A 1 70 ? -4.476 19.177 -12.340 1.00 90.38 70 ALA A CA 1
ATOM 528 C C . ALA A 1 70 ? -4.672 19.447 -10.837 1.00 90.38 70 ALA A C 1
ATOM 530 O O . ALA A 1 70 ? -5.664 19.031 -10.238 1.00 90.38 70 ALA A O 1
ATOM 531 N N . ASN A 1 71 ? -3.749 20.195 -10.229 1.00 93.75 71 ASN A N 1
ATOM 532 C CA . ASN A 1 71 ? -3.824 20.577 -8.817 1.00 93.75 71 ASN A CA 1
ATOM 533 C C . ASN A 1 71 ? -4.830 21.707 -8.575 1.00 93.75 71 ASN A C 1
ATOM 535 O O . ASN A 1 71 ? -5.382 21.813 -7.485 1.00 93.75 71 ASN A O 1
ATOM 539 N N . VAL A 1 72 ? -5.042 22.562 -9.578 1.00 95.69 72 VAL A N 1
ATOM 540 C CA . VAL A 1 72 ? -5.991 23.683 -9.571 1.00 95.69 72 VAL A CA 1
ATOM 541 C C . VAL A 1 72 ? -6.729 23.695 -10.908 1.00 95.69 72 VAL A C 1
ATOM 543 O O . VAL A 1 72 ? -6.137 23.393 -11.943 1.00 95.69 72 VAL A O 1
ATOM 546 N N . LEU A 1 73 ? -8.009 24.067 -10.913 1.00 95.75 73 LEU A N 1
ATOM 547 C CA . LEU A 1 73 ? -8.775 24.237 -12.153 1.00 95.75 73 LEU A CA 1
ATOM 548 C C . LEU A 1 73 ? -8.939 25.712 -12.511 1.00 95.75 73 LEU A C 1
ATOM 550 O O . LEU A 1 73 ? -9.519 26.459 -11.726 1.00 95.75 73 LEU A O 1
ATOM 554 N N . ASP A 1 74 ? -8.474 26.103 -13.699 1.00 96.19 74 ASP A N 1
ATOM 555 C CA . ASP A 1 74 ? -8.726 27.425 -14.281 1.00 96.19 74 ASP A CA 1
ATOM 556 C C . ASP A 1 74 ? -10.091 27.444 -14.968 1.00 96.19 74 ASP A C 1
ATOM 558 O O . ASP A 1 74 ? -10.370 26.647 -15.870 1.00 96.19 74 ASP A O 1
ATOM 562 N N . ILE A 1 75 ? -10.982 28.312 -14.499 1.00 96.69 75 ILE A N 1
ATOM 563 C CA . ILE A 1 75 ? -12.371 28.362 -14.946 1.00 96.69 75 ILE A CA 1
ATOM 564 C C . ILE A 1 75 ? -12.631 29.736 -15.532 1.00 96.69 75 ILE A C 1
ATOM 566 O O . ILE A 1 75 ? -12.710 30.719 -14.800 1.00 96.69 75 ILE A O 1
ATOM 570 N N . CYS A 1 76 ? -12.843 29.768 -16.845 1.00 94.81 76 CYS A N 1
ATOM 571 C CA . CYS A 1 76 ? -13.072 30.994 -17.595 1.00 94.81 76 CYS A CA 1
ATOM 572 C C . CYS A 1 76 ? -14.338 30.877 -18.445 1.00 94.81 76 CYS A C 1
ATOM 574 O O . CYS A 1 76 ? -14.460 29.984 -19.292 1.00 94.81 76 CYS A O 1
ATOM 576 N N . MET A 1 77 ? -15.278 31.798 -18.224 1.00 94.12 77 MET A N 1
ATOM 577 C CA . MET A 1 77 ? -16.573 31.864 -18.922 1.00 94.12 77 MET A CA 1
ATOM 578 C C . MET A 1 77 ? -16.656 33.029 -19.912 1.00 94.12 77 MET A C 1
ATOM 580 O O . MET A 1 77 ? -17.744 33.369 -20.385 1.00 94.12 77 MET A O 1
ATOM 584 N N . ASP A 1 78 ? -15.522 33.657 -20.212 1.00 89.12 78 ASP A N 1
ATOM 585 C CA . ASP A 1 78 ? -15.482 34.846 -21.046 1.00 89.12 78 ASP A CA 1
ATOM 586 C C . ASP A 1 78 ? -15.763 34.529 -22.511 1.00 89.12 78 ASP A C 1
ATOM 588 O O . ASP A 1 78 ? -14.949 33.967 -23.244 1.00 89.12 78 ASP A O 1
ATOM 592 N N . GLU A 1 79 ? -16.937 34.964 -22.954 1.00 85.44 79 GLU A N 1
ATOM 593 C CA . GLU A 1 79 ? -17.310 35.005 -24.354 1.00 85.44 79 GLU A CA 1
ATOM 594 C C . GLU A 1 79 ? -18.414 36.042 -24.578 1.00 85.44 79 GLU A C 1
ATOM 596 O O . GLU A 1 79 ? -19.324 36.191 -23.765 1.00 85.44 79 GLU A O 1
ATOM 601 N N . GLY A 1 80 ? -18.385 36.742 -25.716 1.00 78.06 80 GLY A N 1
ATOM 602 C CA . GLY A 1 80 ? -19.354 37.801 -26.023 1.00 78.06 80 GLY A CA 1
ATOM 603 C C . GLY A 1 80 ? -20.826 37.360 -26.081 1.00 78.06 80 GLY A C 1
ATOM 604 O O . GLY A 1 80 ? -21.703 38.213 -25.995 1.00 78.06 80 GLY A O 1
ATOM 605 N N . MET A 1 81 ? -21.108 36.059 -26.217 1.00 80.75 81 MET A N 1
ATOM 606 C CA . MET A 1 81 ? -22.470 35.509 -26.322 1.00 80.75 81 MET A CA 1
ATOM 607 C C . MET A 1 81 ? -22.969 34.823 -25.040 1.00 80.75 81 MET A C 1
ATOM 609 O O . MET A 1 81 ? -24.098 34.336 -25.024 1.00 80.75 81 MET A O 1
ATOM 613 N N . ILE A 1 82 ? -22.156 34.767 -23.980 1.00 87.31 82 ILE A N 1
ATOM 614 C CA . ILE A 1 82 ? -22.487 34.088 -22.721 1.00 87.31 82 ILE A CA 1
ATOM 615 C C . ILE A 1 82 ? -22.702 35.132 -21.620 1.00 87.31 82 ILE A C 1
ATOM 617 O O . ILE A 1 82 ? -21.918 36.070 -21.468 1.00 87.31 82 ILE A O 1
ATOM 621 N N . ASP A 1 83 ? -23.755 34.959 -20.816 1.00 91.94 83 ASP A N 1
ATOM 622 C CA . ASP A 1 83 ? -23.881 35.671 -19.542 1.00 91.94 83 ASP A CA 1
ATOM 623 C C . ASP A 1 83 ? -22.866 35.088 -18.549 1.00 91.94 83 ASP A C 1
ATOM 625 O O . ASP A 1 83 ? -23.124 34.084 -17.880 1.00 91.94 83 ASP A O 1
ATOM 629 N N . GLY A 1 84 ? -21.680 35.700 -18.502 1.00 92.56 84 GLY A N 1
ATOM 630 C CA . GLY A 1 84 ? -20.557 35.225 -17.695 1.00 92.56 84 GLY A CA 1
ATOM 631 C C . GLY A 1 84 ? -20.876 35.125 -16.203 1.00 92.56 84 GLY A C 1
ATOM 632 O O . GLY A 1 84 ? -20.428 34.179 -15.560 1.00 92.56 84 GLY A O 1
ATOM 633 N N . VAL A 1 85 ? -21.698 36.028 -15.650 1.00 95.88 85 VAL A N 1
ATOM 634 C CA . VAL A 1 85 ? -22.077 35.991 -14.227 1.00 95.88 85 VAL A CA 1
ATOM 635 C C . VAL A 1 85 ? -22.926 34.754 -13.952 1.00 95.88 85 VAL A C 1
ATOM 637 O O . VAL A 1 85 ? -22.606 33.971 -13.056 1.00 95.88 85 VAL A O 1
ATOM 640 N N . ALA A 1 86 ? -23.974 34.539 -14.750 1.00 95.25 86 ALA A N 1
ATOM 641 C CA . ALA A 1 86 ? -24.850 33.384 -14.586 1.00 95.25 86 ALA A CA 1
ATOM 642 C C . ALA A 1 86 ? -24.112 32.058 -14.847 1.00 95.25 86 ALA A C 1
ATOM 644 O O . ALA A 1 86 ? -24.268 31.101 -14.085 1.00 95.25 86 ALA A O 1
ATOM 645 N N . ALA A 1 87 ? -23.284 32.005 -15.895 1.00 95.56 87 ALA A N 1
ATOM 646 C CA . ALA A 1 87 ? -22.537 30.810 -16.274 1.00 95.56 87 ALA A CA 1
ATOM 647 C C . ALA A 1 87 ? -21.483 30.424 -15.228 1.00 95.56 87 ALA A C 1
ATOM 649 O O . ALA A 1 87 ? -21.415 29.254 -14.850 1.00 95.56 87 ALA A O 1
ATOM 650 N N . MET A 1 88 ? -20.708 31.394 -14.728 1.00 97.06 88 MET A N 1
ATOM 651 C CA . MET A 1 88 ? -19.681 31.167 -13.706 1.00 97.06 88 MET A CA 1
ATOM 652 C C . MET A 1 88 ? -20.304 30.665 -12.402 1.00 97.06 88 MET A C 1
ATOM 654 O O . MET A 1 88 ? -19.884 29.638 -11.871 1.00 97.06 88 MET A O 1
ATOM 658 N N . THR A 1 89 ? -21.358 31.335 -11.921 1.00 97.00 89 THR A N 1
ATOM 659 C CA . THR A 1 89 ? -22.077 30.921 -10.709 1.00 97.00 89 THR A CA 1
ATOM 660 C C . THR A 1 89 ? -22.655 29.515 -10.850 1.00 97.00 89 THR A C 1
ATOM 662 O O . THR A 1 89 ? -22.419 28.675 -9.983 1.00 97.00 89 THR A O 1
ATOM 665 N N . ARG A 1 90 ? -23.372 29.231 -11.947 1.00 96.00 90 ARG A N 1
ATOM 666 C CA . ARG A 1 90 ? -23.985 27.913 -12.167 1.00 96.00 90 ARG A CA 1
ATOM 667 C C . ARG A 1 90 ? -22.933 26.811 -12.235 1.00 96.00 90 ARG A C 1
ATOM 669 O O . ARG A 1 90 ? -23.110 25.764 -11.619 1.00 96.00 90 ARG A O 1
ATOM 676 N N . PHE A 1 91 ? -21.853 27.031 -12.979 1.00 96.94 91 PHE A N 1
ATOM 677 C CA . PHE A 1 91 ? -20.835 26.005 -13.163 1.00 96.94 91 PHE A CA 1
ATOM 678 C C . PHE A 1 91 ? -20.069 25.723 -11.870 1.00 96.94 91 PHE A C 1
ATOM 680 O O . PHE A 1 91 ? -19.955 24.563 -11.492 1.00 96.94 91 PHE A O 1
ATOM 687 N N . LEU A 1 92 ? -19.634 26.754 -11.136 1.00 97.06 92 LEU A N 1
ATOM 688 C CA . LEU A 1 92 ? -18.946 26.565 -9.854 1.00 97.06 92 LEU A CA 1
ATOM 689 C C . LEU A 1 92 ? -19.823 25.859 -8.812 1.00 97.06 92 LEU A C 1
ATOM 691 O O . LEU A 1 92 ? -19.316 25.027 -8.068 1.00 97.06 92 LEU A O 1
ATOM 695 N N . GLN A 1 93 ? -21.132 26.131 -8.778 1.00 95.31 93 GLN A N 1
ATOM 696 C CA . GLN A 1 93 ? -22.068 25.407 -7.907 1.00 95.31 93 GLN A CA 1
ATOM 697 C C . GLN A 1 93 ? -22.166 23.919 -8.262 1.00 95.31 93 GLN A C 1
ATOM 699 O O . GLN A 1 93 ? -22.223 23.080 -7.364 1.00 95.31 93 GLN A O 1
ATOM 704 N N . LEU A 1 94 ? -22.153 23.584 -9.555 1.00 94.56 94 LEU A N 1
ATOM 705 C CA . LEU A 1 94 ? -22.130 22.193 -10.006 1.00 94.56 94 LEU A CA 1
ATOM 706 C C . LEU A 1 94 ? -20.803 21.515 -9.652 1.00 94.56 94 LEU A C 1
ATOM 708 O O . LEU A 1 94 ? -20.818 20.412 -9.111 1.00 94.56 94 LEU A O 1
ATOM 712 N N . LEU A 1 95 ? -19.667 22.186 -9.865 1.00 95.44 95 LEU A N 1
ATOM 713 C CA . LEU A 1 95 ? -18.358 21.658 -9.468 1.00 95.44 95 LEU A CA 1
ATOM 714 C C . LEU A 1 95 ? -18.259 21.436 -7.955 1.00 95.44 95 LEU A C 1
ATOM 716 O O . LEU A 1 95 ? -17.724 20.425 -7.520 1.00 95.44 95 LEU A O 1
ATOM 720 N N . ALA A 1 96 ? -18.832 22.337 -7.156 1.00 90.62 96 ALA A N 1
ATOM 721 C CA . ALA A 1 96 ? -18.905 22.217 -5.702 1.00 90.62 96 ALA A CA 1
ATOM 722 C C . ALA A 1 96 ? -19.770 21.032 -5.224 1.00 90.62 96 ALA A C 1
ATOM 724 O O . ALA A 1 96 ? -19.621 20.583 -4.086 1.00 90.62 96 ALA A O 1
ATOM 725 N N . SER A 1 97 ? -20.680 20.537 -6.072 1.00 88.00 97 SER A N 1
ATOM 726 C CA . SER A 1 97 ? -21.503 19.350 -5.804 1.00 88.00 97 SER A CA 1
ATOM 727 C C . SER A 1 97 ? -20.875 18.038 -6.285 1.00 88.00 97 SER A C 1
ATOM 729 O O . SER A 1 97 ? -21.377 16.971 -5.946 1.00 88.00 97 SER A O 1
ATOM 731 N N . GLU A 1 98 ? -19.777 18.109 -7.039 1.00 90.62 98 GLU A N 1
ATOM 732 C CA . GLU A 1 98 ? -19.060 16.954 -7.572 1.00 90.62 98 GLU A CA 1
ATOM 733 C C . GLU A 1 98 ? -17.864 16.611 -6.662 1.00 90.62 98 GLU A C 1
ATOM 735 O O . GLU A 1 98 ? -16.872 17.341 -6.682 1.00 90.62 98 GLU A O 1
ATOM 740 N N . PRO A 1 99 ? -17.902 15.518 -5.872 1.00 84.25 99 PRO A N 1
ATOM 741 C CA . PRO A 1 99 ? -16.940 15.289 -4.789 1.00 84.25 99 PRO A CA 1
ATOM 742 C C . PRO A 1 99 ? -15.473 15.254 -5.220 1.00 84.25 99 PRO A C 1
ATOM 744 O O . PRO A 1 99 ? -14.622 15.761 -4.493 1.00 84.25 99 PRO A O 1
ATOM 747 N N . GLU A 1 100 ? -15.169 14.684 -6.387 1.00 81.25 100 GLU A N 1
ATOM 748 C CA . GLU A 1 100 ? -13.791 14.587 -6.881 1.00 81.25 100 GLU A CA 1
ATOM 749 C C . GLU A 1 100 ? -13.246 15.933 -7.360 1.00 81.25 100 GLU A C 1
ATOM 751 O O . GLU A 1 100 ? -12.098 16.272 -7.083 1.00 81.25 100 GLU A O 1
ATOM 756 N N . VAL A 1 101 ? -14.086 16.758 -7.989 1.00 89.69 101 VAL A N 1
ATOM 757 C CA . VAL A 1 101 ? -13.678 18.092 -8.445 1.00 89.69 101 VAL A CA 1
ATOM 758 C C . VAL A 1 101 ? -13.640 19.087 -7.288 1.00 89.69 101 VAL A C 1
ATOM 760 O O . VAL A 1 101 ? -12.713 19.886 -7.194 1.00 89.69 101 VAL A O 1
ATOM 763 N N . ALA A 1 102 ? -14.610 19.012 -6.376 1.00 92.62 102 ALA A N 1
ATOM 764 C CA . ALA A 1 102 ? -14.746 19.927 -5.251 1.00 92.62 102 ALA A CA 1
ATOM 765 C C . ALA A 1 102 ? -13.535 19.910 -4.308 1.00 92.62 102 ALA A C 1
ATOM 767 O O . ALA A 1 102 ? -13.318 20.892 -3.607 1.00 92.62 102 ALA A O 1
ATOM 768 N N . LYS A 1 103 ? -12.743 18.827 -4.259 1.00 90.69 103 LYS A N 1
ATOM 769 C CA . LYS A 1 103 ? -11.506 18.755 -3.455 1.00 90.69 103 LYS A CA 1
ATOM 770 C C . LYS A 1 103 ? -10.433 19.725 -3.953 1.00 90.69 103 LYS A C 1
ATOM 772 O O . LYS A 1 103 ? -9.700 20.276 -3.130 1.00 90.69 103 LYS A O 1
ATOM 777 N N . ALA A 1 104 ? -10.350 19.933 -5.268 1.00 92.12 104 ALA A N 1
ATOM 778 C CA . ALA A 1 104 ? -9.353 20.798 -5.881 1.00 92.12 104 ALA A CA 1
ATOM 779 C C . ALA A 1 104 ? -9.702 22.285 -5.664 1.00 92.12 104 ALA A C 1
ATOM 781 O O . ALA A 1 104 ? -10.869 22.669 -5.765 1.00 92.12 104 ALA A O 1
ATOM 782 N N . PRO A 1 105 ? -8.717 23.156 -5.387 1.00 95.94 105 PRO A N 1
ATOM 783 C CA . PRO A 1 105 ? -8.919 24.597 -5.437 1.00 95.94 105 PRO A CA 1
ATOM 784 C C . PRO A 1 105 ? -9.300 25.075 -6.845 1.00 95.94 105 PRO A C 1
ATOM 786 O O . PRO A 1 105 ? -8.821 24.551 -7.854 1.00 95.94 105 PRO A O 1
ATOM 789 N N . PHE A 1 106 ? -10.115 26.127 -6.913 1.00 97.19 106 PHE A N 1
ATOM 790 C CA . PHE A 1 106 ? -10.524 26.742 -8.176 1.00 97.19 106 PHE A CA 1
ATOM 791 C C . PHE A 1 106 ? -9.836 28.089 -8.390 1.00 97.19 106 PHE A C 1
ATOM 793 O O . PHE A 1 106 ? -9.732 28.906 -7.470 1.00 97.19 106 PHE A O 1
ATOM 800 N N . MET A 1 107 ? -9.400 28.316 -9.625 1.00 97.62 107 MET A N 1
ATOM 801 C CA . MET A 1 107 ? -8.941 29.595 -10.140 1.00 97.62 107 MET A CA 1
ATOM 802 C C . MET A 1 107 ? -10.075 30.208 -10.970 1.00 97.62 107 MET A C 1
ATOM 804 O O . MET A 1 107 ? -10.490 29.651 -11.983 1.00 97.62 107 MET A O 1
ATOM 808 N N . VAL A 1 108 ? -10.625 31.325 -10.494 1.00 97.50 108 VAL A N 1
ATOM 809 C CA . VAL A 1 108 ? -11.705 32.050 -11.172 1.00 97.50 108 VAL A CA 1
ATOM 810 C C . VAL A 1 108 ? -11.075 33.041 -12.139 1.00 97.50 108 VAL A C 1
ATOM 812 O O . VAL A 1 108 ? -10.463 34.013 -11.687 1.00 97.50 108 VAL A O 1
ATOM 815 N N . ASP A 1 109 ? -11.250 32.790 -13.437 1.00 95.75 109 ASP A N 1
ATOM 816 C CA . ASP A 1 109 ? -10.702 33.595 -14.526 1.00 95.75 109 ASP A CA 1
ATOM 817 C C . ASP A 1 109 ? -11.777 34.398 -15.268 1.00 95.75 109 ASP A C 1
ATOM 819 O O . ASP A 1 109 ? -12.832 33.869 -15.637 1.00 95.75 109 ASP A O 1
ATOM 823 N N . SER A 1 110 ? -11.531 35.700 -15.443 1.00 94.38 110 SER A N 1
ATOM 824 C CA . SER A 1 110 ? -12.374 36.599 -16.237 1.00 94.38 110 SER A CA 1
ATOM 825 C C . SER A 1 110 ? -11.740 37.986 -16.423 1.00 94.38 110 SER A C 1
ATOM 827 O O . SER A 1 110 ? -11.208 38.592 -15.498 1.00 94.38 110 SER A O 1
ATOM 829 N N . SER A 1 111 ? -11.921 38.570 -17.605 1.00 90.06 111 SER A N 1
ATOM 830 C CA . SER A 1 111 ? -11.624 39.975 -17.928 1.00 90.06 111 SER A CA 1
ATOM 831 C C . SER A 1 111 ? -12.610 40.969 -17.302 1.00 90.06 111 SER A C 1
ATOM 833 O O . SER A 1 111 ? -12.355 42.176 -17.257 1.00 90.06 111 SER A O 1
ATOM 835 N N . LYS A 1 112 ? -13.752 40.472 -16.823 1.00 92.81 112 LYS A N 1
ATOM 836 C CA . LYS A 1 112 ? -14.830 41.237 -16.199 1.00 92.81 112 LYS A CA 1
ATOM 837 C C . LYS A 1 112 ? -14.867 41.016 -14.689 1.00 92.81 112 LYS A C 1
ATOM 839 O O . LYS A 1 112 ? -14.997 39.886 -14.208 1.00 92.81 112 LYS A O 1
ATOM 844 N N . TRP A 1 113 ? -14.797 42.106 -13.928 1.00 94.56 113 TRP A N 1
ATOM 845 C CA . TRP A 1 113 ? -14.690 42.062 -12.466 1.00 94.56 113 TRP A CA 1
ATOM 846 C C . TRP A 1 113 ? -15.944 41.498 -11.787 1.00 94.56 113 TRP A C 1
ATOM 848 O O . TRP A 1 113 ? -15.868 40.797 -10.777 1.00 94.56 113 TRP A O 1
ATOM 858 N N . GLU A 1 114 ? -17.117 41.788 -12.342 1.00 95.31 114 GLU A N 1
ATOM 859 C CA . GLU A 1 114 ? -18.400 41.316 -11.805 1.00 95.31 114 GLU A CA 1
ATOM 860 C C . GLU A 1 114 ? -18.517 39.784 -11.859 1.00 95.31 114 GLU A C 1
ATOM 862 O O . GLU A 1 114 ? -19.059 39.185 -10.928 1.00 95.31 114 GLU A O 1
ATOM 867 N N . VAL A 1 115 ? -17.958 39.151 -12.897 1.00 96.44 115 VAL A N 1
ATOM 868 C CA . VAL A 1 115 ? -17.887 37.686 -13.041 1.00 96.44 115 VAL A CA 1
ATOM 869 C C . VAL A 1 115 ? -16.931 37.076 -12.014 1.00 96.44 115 VAL A C 1
ATOM 871 O O . VAL A 1 115 ? -17.310 36.112 -11.347 1.00 96.44 115 VAL A O 1
ATOM 874 N N . ILE A 1 116 ? -15.746 37.669 -11.805 1.00 97.25 116 ILE A N 1
ATOM 875 C CA . ILE A 1 116 ? -14.810 37.238 -10.747 1.00 97.25 116 ILE A CA 1
ATOM 876 C C . ILE A 1 116 ? -15.513 37.269 -9.389 1.00 97.25 116 ILE A C 1
ATOM 878 O O . ILE A 1 116 ? -15.507 36.290 -8.642 1.00 97.25 116 ILE A O 1
ATOM 882 N N . GLN A 1 117 ? -16.172 38.385 -9.071 1.00 96.50 117 GLN A N 1
ATOM 883 C CA . GLN A 1 117 ? -16.862 38.541 -7.796 1.00 96.50 117 GLN A CA 1
ATOM 884 C C . GLN A 1 117 ? -18.048 37.572 -7.653 1.00 96.50 117 GLN A C 1
ATOM 886 O O . GLN A 1 117 ? -18.356 37.147 -6.538 1.00 96.50 117 GLN A O 1
ATOM 891 N N . ALA A 1 118 ? -18.728 37.224 -8.749 1.00 96.94 118 ALA A N 1
ATOM 892 C CA . ALA A 1 118 ? -19.764 36.197 -8.749 1.00 96.94 118 ALA A CA 1
ATOM 893 C C . ALA A 1 118 ? -19.182 34.806 -8.464 1.00 96.94 118 ALA A C 1
ATOM 895 O O . ALA A 1 118 ? -19.748 34.079 -7.650 1.00 96.94 118 ALA A O 1
ATOM 896 N N . GLY A 1 119 ? -18.036 34.469 -9.060 1.00 96.75 119 GLY A N 1
ATOM 897 C CA . GLY A 1 119 ? -17.358 33.197 -8.824 1.00 96.75 119 GLY A CA 1
ATOM 898 C C . GLY A 1 119 ? -16.813 33.056 -7.403 1.00 96.75 119 GLY A C 1
ATOM 899 O O . GLY A 1 119 ? -17.054 32.039 -6.757 1.00 96.75 119 GLY A O 1
ATOM 900 N N . LEU A 1 120 ? -16.187 34.106 -6.860 1.00 96.56 120 LEU A N 1
ATOM 901 C CA . LEU A 1 120 ? -15.676 34.125 -5.481 1.00 96.56 120 LEU A CA 1
ATOM 902 C C . LEU A 1 120 ? -16.759 33.842 -4.430 1.00 96.56 120 LEU A C 1
ATOM 904 O O . LEU A 1 120 ? -16.486 33.189 -3.427 1.00 96.56 120 LEU A O 1
ATOM 908 N N . LYS A 1 121 ? -18.002 34.285 -4.661 1.00 96.12 121 LYS A N 1
ATOM 909 C CA . LYS A 1 121 ? -19.142 33.991 -3.770 1.00 96.12 121 LYS A CA 1
ATOM 910 C C . LYS A 1 121 ? -19.543 32.512 -3.760 1.00 96.12 121 LYS A C 1
ATOM 912 O O . LYS A 1 121 ? -20.294 32.110 -2.876 1.00 96.12 121 LYS A O 1
ATOM 917 N N . CYS A 1 122 ? -19.109 31.736 -4.750 1.00 95.12 122 CYS A N 1
ATOM 918 C CA . CYS A 1 122 ? -19.460 30.327 -4.916 1.00 95.12 122 CYS A CA 1
ATOM 919 C C . CYS A 1 122 ? -18.363 29.368 -4.438 1.00 95.12 122 CYS A C 1
ATOM 921 O O . CYS A 1 122 ? -18.604 28.163 -4.403 1.00 95.12 122 CYS A O 1
ATOM 923 N N . LEU A 1 123 ? -17.176 29.867 -4.083 1.00 94.81 123 LEU A N 1
ATOM 924 C CA . LEU A 1 123 ? -16.070 29.021 -3.645 1.00 94.81 123 LEU A CA 1
ATOM 925 C C . LEU A 1 123 ? -16.321 28.463 -2.238 1.00 94.81 123 LEU A C 1
ATOM 927 O O . LEU A 1 123 ? -16.710 29.191 -1.328 1.00 94.81 123 LEU A O 1
ATOM 931 N N . GLN A 1 124 ? -16.069 27.164 -2.059 1.00 88.44 124 GLN A N 1
ATOM 932 C CA . GLN A 1 124 ? -16.175 26.481 -0.760 1.00 88.44 124 GLN A CA 1
ATOM 933 C C . GLN A 1 124 ? -14.927 26.673 0.120 1.00 88.44 124 GLN A C 1
ATOM 935 O O . GLN A 1 124 ? -14.996 26.493 1.334 1.00 88.44 124 GLN A O 1
ATOM 940 N N . GLY A 1 125 ? -13.799 27.040 -0.491 1.00 92.12 125 GLY A N 1
ATOM 941 C CA . GLY A 1 125 ? -12.502 27.206 0.154 1.00 92.12 125 GLY A CA 1
ATOM 942 C C . GLY A 1 125 ? -11.690 28.354 -0.452 1.00 92.12 125 GLY A C 1
ATOM 943 O O . GLY A 1 125 ? -12.211 29.181 -1.204 1.00 92.12 125 GLY A O 1
ATOM 944 N N . LYS A 1 126 ? -10.402 28.422 -0.109 1.00 96.56 126 LYS A N 1
ATOM 945 C CA . LYS A 1 126 ? -9.474 29.446 -0.590 1.00 96.56 126 LYS A CA 1
ATOM 946 C C . LYS A 1 126 ? -9.043 29.145 -2.029 1.00 96.56 126 LYS A C 1
ATOM 948 O O . LYS A 1 126 ? -8.134 28.348 -2.255 1.00 96.56 126 LYS A O 1
ATOM 953 N N . GLY A 1 127 ? -9.695 29.796 -2.990 1.00 96.56 127 GLY A N 1
ATOM 954 C CA . GLY A 1 127 ? -9.323 29.750 -4.407 1.00 96.56 127 GLY A CA 1
ATOM 955 C C . GLY A 1 127 ? -8.351 30.851 -4.832 1.00 96.56 127 GLY A C 1
ATOM 956 O O . GLY A 1 127 ? -7.796 31.577 -4.001 1.00 96.56 127 GLY A O 1
ATOM 957 N N . ILE A 1 128 ? -8.166 30.974 -6.147 1.00 98.31 128 ILE A N 1
ATOM 958 C CA . ILE A 1 128 ? -7.297 31.970 -6.783 1.00 98.31 128 ILE A CA 1
ATOM 959 C C . ILE A 1 128 ? -8.128 32.869 -7.705 1.00 98.31 128 ILE A C 1
ATOM 961 O O . ILE A 1 128 ? -9.032 32.401 -8.392 1.00 98.31 128 ILE A O 1
ATOM 965 N N . VAL A 1 129 ? -7.812 34.160 -7.742 1.00 98.25 129 VAL A N 1
ATOM 966 C CA . VAL A 1 129 ? -8.346 35.101 -8.734 1.00 98.25 129 VAL A CA 1
ATOM 967 C C . VAL A 1 129 ? -7.353 35.267 -9.876 1.00 98.25 129 VAL A C 1
ATOM 969 O O . VAL A 1 129 ? -6.221 35.674 -9.627 1.00 98.25 129 VAL A O 1
ATOM 972 N N . ASN A 1 130 ? -7.786 35.010 -11.110 1.00 95.81 130 ASN A N 1
ATOM 973 C CA . ASN A 1 130 ? -7.015 35.244 -12.327 1.00 95.81 130 ASN A CA 1
ATOM 974 C C . ASN A 1 130 ? -7.745 36.278 -13.208 1.00 95.81 130 ASN A C 1
ATOM 976 O O . ASN A 1 130 ? -8.868 36.081 -13.629 1.00 95.81 130 ASN A O 1
ATOM 980 N N . SER A 1 131 ? -7.240 37.479 -13.421 1.00 92.50 131 SER A N 1
ATOM 981 C CA . SER A 1 131 ? -6.155 38.154 -12.710 1.00 92.50 131 SER A CA 1
ATOM 982 C C . SER A 1 131 ? -6.573 39.589 -12.381 1.00 92.50 131 SER A C 1
ATOM 984 O O . SER A 1 131 ? -7.626 40.073 -12.800 1.00 92.50 131 SER A O 1
ATOM 986 N N . ILE A 1 132 ? -5.734 40.291 -11.621 1.00 96.38 132 ILE A N 1
ATOM 987 C CA . ILE A 1 132 ? -5.764 41.757 -11.524 1.00 96.38 132 ILE A CA 1
ATOM 988 C C . ILE A 1 132 ? -4.488 42.336 -12.139 1.00 96.38 132 ILE A C 1
ATOM 990 O O . ILE A 1 132 ? -3.475 41.648 -12.265 1.00 96.38 132 ILE A O 1
ATOM 994 N N . SER A 1 133 ? -4.521 43.607 -12.531 1.00 96.06 133 SER A N 1
ATOM 995 C CA . SER A 1 133 ? -3.368 44.286 -13.131 1.00 96.06 133 SER A CA 1
ATOM 996 C C . SER A 1 133 ? -3.418 45.798 -12.900 1.00 96.06 133 SER A C 1
ATOM 998 O O . SER A 1 133 ? -4.444 46.338 -12.482 1.00 96.06 133 SER A O 1
ATOM 1000 N N . LEU A 1 134 ? -2.315 46.489 -13.185 1.00 96.12 134 LEU A N 1
ATOM 1001 C CA . LEU A 1 134 ? -2.187 47.944 -13.046 1.00 96.12 134 LEU A CA 1
ATOM 1002 C C . LEU A 1 134 ? -2.717 48.719 -14.265 1.00 96.12 134 LEU A C 1
ATOM 1004 O O . LEU A 1 134 ? -2.706 49.945 -14.258 1.00 96.12 134 LEU A O 1
ATOM 1008 N N . LYS A 1 135 ? -3.219 48.029 -15.299 1.00 94.31 135 LYS A N 1
ATOM 1009 C CA . LYS A 1 135 ? -3.713 48.615 -16.559 1.00 94.31 135 LYS A CA 1
ATOM 1010 C C . LYS A 1 135 ? -4.705 49.769 -16.374 1.00 94.31 135 LYS A C 1
ATOM 1012 O O . LYS A 1 135 ? -4.714 50.714 -17.155 1.00 94.31 135 LYS A O 1
ATOM 1017 N N . GLU A 1 136 ? -5.572 49.673 -15.370 1.00 92.56 136 GLU A N 1
ATOM 1018 C CA . GLU A 1 136 ? -6.616 50.669 -15.087 1.00 92.56 136 GLU A CA 1
ATOM 1019 C C . GLU A 1 136 ? -6.229 51.644 -13.962 1.00 92.56 136 GLU A C 1
ATOM 1021 O O . GLU A 1 136 ? -7.081 52.357 -13.427 1.00 92.56 136 GLU A O 1
ATOM 1026 N N . GLY A 1 137 ? -4.945 51.678 -13.604 1.00 94.69 137 GLY A N 1
ATOM 1027 C CA . GLY A 1 137 ? -4.398 52.504 -12.539 1.00 94.69 137 GLY A CA 1
ATOM 1028 C C . GLY A 1 137 ? -4.433 51.843 -11.161 1.00 94.69 137 GLY A C 1
ATOM 1029 O O . GLY A 1 137 ? -5.199 50.918 -10.873 1.00 94.69 137 GLY A O 1
ATOM 1030 N N . GLU A 1 138 ? -3.594 52.365 -10.269 1.00 96.81 138 GLU A N 1
ATOM 1031 C CA . GLU A 1 138 ? -3.371 51.790 -8.940 1.00 96.81 138 GLU A CA 1
ATOM 1032 C C . GLU A 1 138 ? -4.610 51.814 -8.036 1.00 96.81 138 GLU A C 1
ATOM 1034 O O . GLU A 1 138 ? -4.809 50.892 -7.252 1.00 96.81 138 GLU A O 1
ATOM 1039 N N . GLU A 1 139 ? -5.475 52.830 -8.140 1.00 96.06 139 GLU A N 1
ATOM 1040 C CA . GLU A 1 139 ? -6.677 52.912 -7.295 1.00 96.06 139 GLU A CA 1
ATOM 1041 C C . GLU A 1 139 ? -7.623 51.734 -7.530 1.00 96.06 139 GLU A C 1
ATOM 1043 O O . GLU A 1 139 ? -8.101 51.110 -6.577 1.00 96.06 139 GLU A O 1
ATOM 1048 N N . LYS A 1 140 ? -7.847 51.373 -8.799 1.00 95.62 140 LYS A N 1
ATOM 1049 C CA . LYS A 1 140 ? -8.681 50.219 -9.136 1.00 95.62 140 LYS A CA 1
ATOM 1050 C C . LYS A 1 140 ? -8.011 48.919 -8.695 1.00 95.62 140 LYS A C 1
ATOM 1052 O O . LYS A 1 140 ? -8.674 48.069 -8.101 1.00 95.62 140 LYS A O 1
ATOM 1057 N N . PHE A 1 141 ? -6.699 48.804 -8.894 1.00 97.38 141 PHE A N 1
ATOM 1058 C CA . PHE A 1 141 ? -5.906 47.664 -8.435 1.00 97.38 141 PHE A CA 1
ATOM 1059 C C . PHE A 1 141 ? -5.999 47.467 -6.909 1.00 97.38 141 PHE A C 1
ATOM 1061 O O . PHE A 1 141 ? -6.317 46.371 -6.448 1.00 97.38 141 PHE A O 1
ATOM 1068 N N . ARG A 1 142 ? -5.851 48.537 -6.110 1.00 97.69 142 ARG A N 1
ATOM 1069 C CA . ARG A 1 142 ? -6.032 48.515 -4.643 1.00 97.69 142 ARG A CA 1
ATOM 1070 C C . ARG A 1 142 ? -7.448 48.110 -4.247 1.00 97.69 142 ARG A C 1
ATOM 1072 O O . ARG A 1 142 ? -7.631 47.328 -3.312 1.00 97.69 142 ARG A O 1
ATOM 1079 N N . GLN A 1 143 ? -8.463 48.645 -4.927 1.00 96.81 143 GLN A N 1
ATOM 1080 C CA . GLN A 1 143 ? -9.862 48.309 -4.659 1.00 96.81 143 GLN A CA 1
ATOM 1081 C C . GLN A 1 143 ? -10.136 46.817 -4.895 1.00 96.81 143 GLN A C 1
ATOM 1083 O O . GLN A 1 143 ? -10.781 46.162 -4.067 1.00 96.81 143 GLN A O 1
ATOM 1088 N N . GLN A 1 144 ? -9.635 46.279 -6.005 1.00 97.25 144 GLN A N 1
ATOM 1089 C CA . GLN A 1 144 ? -9.754 44.866 -6.344 1.00 97.25 144 GLN A CA 1
ATOM 1090 C C . GLN A 1 144 ? -8.993 43.999 -5.335 1.00 97.25 144 GLN A C 1
ATOM 1092 O O . GLN A 1 144 ? -9.599 43.112 -4.740 1.00 97.25 144 GLN A O 1
ATOM 1097 N N . ALA A 1 145 ? -7.734 44.323 -5.024 1.00 96.94 145 ALA A N 1
ATOM 1098 C CA . ALA A 1 145 ? -6.924 43.610 -4.033 1.00 96.94 145 ALA A CA 1
ATOM 1099 C C . ALA A 1 145 ? -7.596 43.535 -2.648 1.00 96.94 145 ALA A C 1
ATOM 1101 O O . ALA A 1 145 ? -7.726 42.454 -2.073 1.00 96.94 145 ALA A O 1
ATOM 1102 N N . ARG A 1 146 ? -8.127 44.658 -2.140 1.00 96.38 146 ARG A N 1
ATOM 1103 C CA . ARG A 1 146 ? -8.887 44.693 -0.872 1.00 96.38 146 ARG A CA 1
ATOM 1104 C C . ARG A 1 146 ? -10.137 43.817 -0.914 1.00 96.38 146 ARG A C 1
ATOM 1106 O O . ARG A 1 146 ? -10.521 43.227 0.094 1.00 96.38 146 ARG A O 1
ATOM 1113 N N . THR A 1 147 ? -10.787 43.737 -2.071 1.00 96.88 147 THR A N 1
ATOM 1114 C CA . THR A 1 147 ? -11.957 42.875 -2.250 1.00 96.88 147 THR A CA 1
ATOM 1115 C C . THR A 1 147 ? -11.555 41.403 -2.225 1.00 96.88 147 THR A C 1
ATOM 1117 O O . THR A 1 147 ? -12.215 40.623 -1.547 1.00 96.88 147 THR A O 1
ATOM 1120 N N . ILE A 1 148 ? -10.457 41.027 -2.884 1.00 97.44 148 ILE A N 1
ATOM 1121 C CA . ILE A 1 148 ? -9.922 39.655 -2.875 1.00 97.44 148 ILE A CA 1
ATOM 1122 C C . ILE A 1 148 ? -9.559 39.230 -1.447 1.00 97.44 148 ILE A C 1
ATOM 1124 O O . ILE A 1 148 ? -9.985 38.162 -1.008 1.00 97.44 148 ILE A O 1
ATOM 1128 N N . LEU A 1 149 ? -8.894 40.105 -0.682 1.00 94.81 149 LEU A N 1
ATOM 1129 C CA . LEU A 1 149 ? -8.592 39.872 0.737 1.00 94.81 149 LEU A CA 1
ATOM 1130 C C . LEU A 1 149 ? -9.846 39.611 1.569 1.00 94.81 149 LEU A C 1
ATOM 1132 O O . LEU A 1 149 ? -9.853 38.721 2.416 1.00 94.81 149 LEU A O 1
ATOM 1136 N N . LYS A 1 150 ? -10.934 40.343 1.305 1.00 95.12 150 LYS A N 1
ATOM 1137 C CA . LYS A 1 150 ? -12.212 40.136 1.996 1.00 95.12 150 LYS A CA 1
ATOM 1138 C C . LYS A 1 150 ? -12.799 38.740 1.747 1.00 95.12 150 LYS A C 1
ATOM 1140 O O . LYS A 1 150 ? -13.474 38.220 2.630 1.00 95.12 150 LYS A O 1
ATOM 1145 N N . TYR A 1 151 ? -12.554 38.147 0.578 1.00 95.69 151 TYR A N 1
ATOM 1146 C CA . TYR A 1 151 ? -12.942 36.764 0.265 1.00 95.69 151 TYR A CA 1
ATOM 1147 C C . TYR A 1 151 ? -11.892 35.726 0.698 1.00 95.69 151 TYR A C 1
ATOM 1149 O O . TYR A 1 151 ? -12.164 34.533 0.623 1.00 95.69 151 TYR A O 1
ATOM 1157 N N . GLY A 1 152 ? -10.712 36.153 1.160 1.00 94.50 152 GLY A N 1
ATOM 1158 C CA . GLY A 1 152 ? -9.640 35.262 1.606 1.00 94.50 152 GLY A CA 1
ATOM 1159 C C . GLY A 1 152 ? -8.961 34.471 0.483 1.00 94.50 152 GLY A C 1
ATOM 1160 O O . GLY A 1 152 ? -8.368 33.435 0.769 1.00 94.50 152 GLY A O 1
ATOM 1161 N N . ALA A 1 153 ? -9.055 34.924 -0.771 1.00 97.50 153 ALA A N 1
ATOM 1162 C CA . ALA A 1 153 ? -8.479 34.253 -1.938 1.00 97.50 153 ALA A CA 1
ATOM 1163 C C . ALA A 1 153 ? -7.030 34.697 -2.221 1.00 97.50 153 ALA A C 1
ATOM 1165 O O . ALA A 1 153 ? -6.621 35.794 -1.841 1.00 97.50 153 ALA A O 1
ATOM 1166 N N . ALA A 1 154 ? -6.265 33.846 -2.907 1.00 98.06 154 ALA A N 1
ATOM 1167 C CA . ALA A 1 154 ? -4.977 34.212 -3.498 1.00 98.06 154 ALA A CA 1
ATOM 1168 C C . ALA A 1 154 ? -5.179 34.933 -4.844 1.00 98.06 154 ALA A C 1
ATOM 1170 O O . ALA A 1 154 ? -6.283 34.928 -5.399 1.00 98.06 154 ALA A O 1
ATOM 1171 N N . VAL A 1 155 ? -4.131 35.566 -5.379 1.00 98.06 155 VAL A N 1
ATOM 1172 C CA . VAL A 1 155 ? -4.260 36.430 -6.561 1.00 98.06 155 VAL A CA 1
ATOM 1173 C C . VAL A 1 155 ? -3.157 36.212 -7.589 1.00 98.06 155 VAL A C 1
ATOM 1175 O O . VAL A 1 155 ? -1.976 36.237 -7.251 1.00 98.06 155 VAL A O 1
ATOM 1178 N N . VAL A 1 156 ? -3.556 36.059 -8.853 1.00 98.25 156 VAL A N 1
ATOM 1179 C CA . VAL A 1 156 ? -2.673 36.207 -10.009 1.00 98.25 156 VAL A CA 1
ATOM 1180 C C . VAL A 1 156 ? -2.619 37.680 -10.404 1.00 98.25 156 VAL A C 1
ATOM 1182 O O . VAL A 1 156 ? -3.647 38.324 -10.634 1.00 98.25 156 VAL A O 1
ATOM 1185 N N . VAL A 1 157 ? -1.405 38.212 -10.487 1.00 97.75 157 VAL A N 1
ATOM 1186 C CA . VAL A 1 157 ? -1.106 39.568 -10.933 1.00 97.75 157 VAL A CA 1
ATOM 1187 C C . VAL A 1 157 ? -0.441 39.484 -12.294 1.00 97.75 157 VAL A C 1
ATOM 1189 O O . VAL A 1 157 ? 0.718 39.082 -12.407 1.00 97.75 157 VAL A O 1
ATOM 1192 N N . MET A 1 158 ? -1.180 39.876 -13.324 1.00 95.94 158 MET A N 1
ATOM 1193 C CA . MET A 1 158 ? -0.652 39.932 -14.681 1.00 95.94 158 MET A CA 1
ATOM 1194 C C . MET A 1 158 ? 0.242 41.166 -14.833 1.00 95.94 158 MET A C 1
ATOM 1196 O O . MET A 1 158 ? -0.146 42.269 -14.431 1.00 95.94 158 MET A O 1
ATOM 1200 N N . ALA A 1 159 ? 1.424 41.001 -15.434 1.00 96.25 159 ALA A N 1
ATOM 1201 C CA . ALA A 1 159 ? 2.365 42.090 -15.695 1.00 96.25 159 ALA A CA 1
ATOM 1202 C C . ALA A 1 159 ? 1.865 43.006 -16.829 1.00 96.25 159 ALA A C 1
ATOM 1204 O O . ALA A 1 159 ? 2.337 42.968 -17.966 1.00 96.25 159 ALA A O 1
ATOM 1205 N N . PHE A 1 160 ? 0.860 43.816 -16.513 1.00 96.00 160 PHE A N 1
ATOM 1206 C CA . PHE A 1 160 ? 0.229 44.784 -17.400 1.00 96.00 160 PHE A CA 1
ATOM 1207 C C . PHE A 1 160 ? -0.035 46.059 -16.592 1.00 96.00 160 PHE A C 1
ATOM 1209 O O . PHE A 1 160 ? -0.767 46.032 -15.600 1.00 96.00 160 PHE A O 1
ATOM 1216 N N . ASP A 1 161 ? 0.567 47.171 -17.004 1.00 95.44 161 ASP A N 1
ATOM 1217 C CA . ASP A 1 161 ? 0.342 48.488 -16.413 1.00 95.44 161 ASP A CA 1
ATOM 1218 C C . ASP A 1 161 ? -0.260 49.485 -17.419 1.00 95.44 161 ASP A C 1
ATOM 1220 O O . ASP A 1 161 ? -0.704 49.127 -18.511 1.00 95.44 161 ASP A O 1
ATOM 1224 N N . GLU A 1 162 ? -0.333 50.755 -17.040 1.00 95.50 162 GLU A N 1
ATOM 1225 C CA . GLU A 1 162 ? -0.914 51.821 -17.855 1.00 95.50 162 GLU A CA 1
ATOM 1226 C C . GLU A 1 162 ? -0.152 52.057 -19.179 1.00 95.50 162 GLU A C 1
ATOM 1228 O O . GLU A 1 162 ? -0.689 52.700 -20.082 1.00 95.50 162 GLU A O 1
ATOM 1233 N N . GLN A 1 163 ? 1.079 51.543 -19.310 1.00 92.12 163 GLN A N 1
ATOM 1234 C CA . GLN A 1 163 ? 1.913 51.661 -20.511 1.00 92.12 163 GLN A CA 1
ATOM 1235 C C . GLN A 1 163 ? 1.751 50.474 -21.468 1.00 92.12 163 GLN A C 1
ATOM 1237 O O . GLN A 1 163 ? 2.120 50.585 -22.636 1.00 92.12 163 GLN A O 1
ATOM 1242 N N . GLY A 1 164 ? 1.171 49.360 -21.015 1.00 91.12 164 GLY A N 1
ATOM 1243 C CA . GLY A 1 164 ? 0.967 48.177 -21.843 1.00 91.12 164 GLY A CA 1
ATOM 1244 C C . GLY A 1 164 ? 1.306 46.867 -21.140 1.00 91.12 164 GLY A C 1
ATOM 1245 O O . GLY A 1 164 ? 1.569 46.807 -19.939 1.00 91.12 164 GLY A O 1
ATOM 1246 N N . GLN A 1 165 ? 1.270 45.790 -21.920 1.00 92.00 165 GLN A N 1
ATOM 1247 C CA . GLN A 1 165 ? 1.673 44.462 -21.474 1.00 92.00 165 GLN A CA 1
ATOM 1248 C C . GLN A 1 165 ? 3.204 44.346 -21.466 1.00 92.00 165 GLN A C 1
ATOM 1250 O O . GLN A 1 165 ? 3.861 44.754 -22.422 1.00 92.00 165 GLN A O 1
ATOM 1255 N N . ALA A 1 166 ? 3.771 43.757 -20.410 1.00 92.12 166 ALA A N 1
ATOM 1256 C CA . ALA A 1 166 ? 5.215 43.598 -20.262 1.00 92.12 166 ALA A CA 1
ATOM 1257 C C . ALA A 1 166 ? 5.805 42.601 -21.277 1.00 92.12 166 ALA A C 1
ATOM 1259 O O . ALA A 1 166 ? 5.602 41.384 -21.150 1.00 92.12 166 ALA A O 1
ATOM 1260 N N . ALA A 1 167 ? 6.566 43.114 -22.247 1.00 89.56 167 ALA A N 1
ATOM 1261 C CA . ALA A 1 167 ? 7.224 42.311 -23.279 1.00 89.56 167 ALA A CA 1
ATOM 1262 C C . ALA A 1 167 ? 8.684 41.975 -22.936 1.00 89.56 167 ALA A C 1
ATOM 1264 O O . ALA A 1 167 ? 9.070 40.812 -23.024 1.00 89.56 167 ALA A O 1
ATOM 1265 N N . THR A 1 168 ? 9.463 42.964 -22.492 1.00 94.31 168 THR A N 1
ATOM 1266 C CA . THR A 1 168 ? 10.896 42.832 -22.176 1.00 94.31 168 THR A CA 1
ATOM 1267 C C . THR A 1 168 ? 11.129 42.392 -20.732 1.00 94.31 168 THR A C 1
ATOM 1269 O O . THR A 1 168 ? 10.246 42.514 -19.878 1.00 94.31 168 THR A O 1
ATOM 1272 N N . TYR A 1 169 ? 12.333 41.902 -20.433 1.00 95.94 169 TYR A N 1
ATOM 1273 C CA . TYR A 1 169 ? 12.741 41.585 -19.064 1.00 95.94 169 TYR A CA 1
ATOM 1274 C C . TYR A 1 169 ? 12.599 42.793 -18.120 1.00 95.94 169 TYR A C 1
ATOM 1276 O O . TYR A 1 169 ? 12.048 42.657 -17.025 1.00 95.94 169 TYR A O 1
ATOM 1284 N N . GLU A 1 170 ? 13.021 43.981 -18.558 1.00 96.12 170 GLU A N 1
ATOM 1285 C CA . GLU A 1 170 ? 12.974 45.213 -17.767 1.00 96.12 170 GLU A CA 1
ATOM 1286 C C . GLU A 1 170 ? 11.538 45.606 -17.406 1.00 96.12 170 GLU A C 1
ATOM 1288 O O . GLU A 1 170 ? 11.264 45.958 -16.256 1.00 96.12 170 GLU A O 1
ATOM 1293 N N . ASP A 1 171 ? 10.605 45.504 -18.357 1.00 95.25 171 ASP A N 1
ATOM 1294 C CA . ASP A 1 171 ? 9.197 45.810 -18.101 1.00 95.25 171 ASP A CA 1
ATOM 1295 C C . ASP A 1 171 ? 8.552 44.794 -17.160 1.00 95.25 171 ASP A C 1
ATOM 1297 O O . ASP A 1 171 ? 7.813 45.186 -16.251 1.00 95.25 171 ASP A O 1
ATOM 1301 N N . LYS A 1 172 ? 8.861 43.500 -17.327 1.00 97.12 172 LYS A N 1
ATOM 1302 C CA . LYS A 1 172 ? 8.353 42.433 -16.448 1.00 97.12 172 LYS A CA 1
ATOM 1303 C C . LYS A 1 172 ? 8.777 42.689 -15.000 1.00 97.12 172 LYS A C 1
ATOM 1305 O O . LYS A 1 172 ? 7.934 42.677 -14.105 1.00 97.12 172 LYS A O 1
ATOM 1310 N N . VAL A 1 173 ? 10.056 42.996 -14.777 1.00 97.62 173 VAL A N 1
ATOM 1311 C CA . VAL A 1 173 ? 10.608 43.322 -13.452 1.00 97.62 173 VAL A CA 1
ATOM 1312 C C . VAL A 1 173 ? 9.952 44.572 -12.865 1.00 97.62 173 VAL A C 1
ATOM 1314 O O . VAL A 1 173 ? 9.412 44.522 -11.758 1.00 97.62 173 VAL A O 1
ATOM 1317 N N . ARG A 1 174 ? 9.939 45.676 -13.621 1.00 97.12 174 ARG A N 1
ATOM 1318 C CA . ARG A 1 174 ? 9.400 46.972 -13.182 1.00 97.12 174 ARG A CA 1
ATOM 1319 C C . ARG A 1 174 ? 7.939 46.870 -12.741 1.00 97.12 174 ARG A C 1
ATOM 1321 O O . ARG A 1 174 ? 7.560 47.445 -11.719 1.00 97.12 174 ARG A O 1
ATOM 1328 N N . ILE A 1 175 ? 7.114 46.156 -13.507 1.00 97.62 175 ILE A N 1
ATOM 1329 C CA . ILE A 1 175 ? 5.680 46.023 -13.229 1.00 97.62 175 ILE A CA 1
ATOM 1330 C C . ILE A 1 175 ? 5.436 45.086 -12.040 1.00 97.62 175 ILE A C 1
ATOM 1332 O O . ILE A 1 175 ? 4.670 45.445 -11.141 1.00 97.62 175 ILE A O 1
ATOM 1336 N N . CYS A 1 176 ? 6.100 43.925 -11.987 1.00 98.06 176 CYS A N 1
ATOM 1337 C CA . CYS A 1 176 ? 5.959 42.985 -10.870 1.00 98.06 176 CYS A CA 1
ATOM 1338 C C . CYS A 1 176 ? 6.431 43.593 -9.541 1.00 98.06 176 CYS A C 1
ATOM 1340 O O . CYS A 1 176 ? 5.747 43.443 -8.530 1.00 98.06 176 CYS A O 1
ATOM 1342 N N . GLU A 1 177 ? 7.546 44.331 -9.536 1.00 97.88 177 GLU A N 1
ATOM 1343 C CA . GLU A 1 177 ? 8.027 45.027 -8.339 1.00 97.88 177 GLU A CA 1
ATOM 1344 C C . GLU A 1 177 ? 7.009 46.057 -7.843 1.00 97.88 177 GLU A C 1
ATOM 1346 O O . GLU A 1 177 ? 6.618 46.029 -6.674 1.00 97.88 177 GLU A O 1
ATOM 1351 N N . ARG A 1 178 ? 6.531 46.935 -8.736 1.00 97.56 178 ARG A N 1
ATOM 1352 C CA . ARG A 1 178 ? 5.542 47.968 -8.395 1.00 97.56 178 ARG A CA 1
ATOM 1353 C C . ARG A 1 178 ? 4.271 47.349 -7.814 1.00 97.56 178 ARG A C 1
ATOM 1355 O O . ARG A 1 178 ? 3.793 47.793 -6.772 1.00 97.56 178 ARG A O 1
ATOM 1362 N N . ALA A 1 179 ? 3.748 46.301 -8.446 1.00 97.88 179 ALA A N 1
ATOM 1363 C CA . ALA A 1 179 ? 2.555 45.616 -7.966 1.00 97.88 179 ALA A CA 1
ATOM 1364 C C . ALA A 1 179 ? 2.779 44.917 -6.612 1.00 97.88 179 ALA A C 1
ATOM 1366 O O . ALA A 1 179 ? 1.909 44.997 -5.744 1.00 97.88 179 ALA A O 1
ATOM 1367 N N . TYR A 1 180 ? 3.942 44.290 -6.395 1.00 98.19 180 TYR A N 1
ATOM 1368 C CA . TYR A 1 180 ? 4.295 43.666 -5.115 1.00 98.19 180 TYR A CA 1
ATOM 1369 C C . TYR A 1 180 ? 4.295 44.679 -3.969 1.00 98.19 180 TYR A C 1
ATOM 1371 O O . TYR A 1 180 ? 3.687 44.427 -2.931 1.00 98.19 180 TYR A O 1
ATOM 1379 N N . ARG A 1 181 ? 4.926 45.845 -4.170 1.00 97.94 181 ARG A N 1
ATOM 1380 C CA . ARG A 1 181 ? 4.974 46.920 -3.165 1.00 97.94 181 ARG A CA 1
ATOM 1381 C C . ARG A 1 181 ? 3.580 47.412 -2.803 1.00 97.94 181 ARG A C 1
ATOM 1383 O O . ARG A 1 181 ? 3.245 47.474 -1.627 1.00 97.94 181 ARG A O 1
ATOM 1390 N N . ILE A 1 182 ? 2.726 47.660 -3.795 1.00 97.81 182 ILE A N 1
ATOM 1391 C CA . ILE A 1 182 ? 1.343 48.082 -3.532 1.00 97.81 182 ILE A CA 1
ATOM 1392 C C . ILE A 1 182 ? 0.585 46.999 -2.744 1.00 97.81 182 ILE A C 1
ATOM 1394 O O . ILE A 1 182 ? -0.089 47.302 -1.758 1.00 97.81 182 ILE A O 1
ATOM 1398 N N . LEU A 1 183 ? 0.696 45.728 -3.143 1.00 97.81 183 LEU A N 1
ATOM 1399 C CA . LEU A 1 183 ? -0.027 44.641 -2.480 1.00 97.81 183 LEU A CA 1
ATOM 1400 C C . LEU A 1 183 ? 0.437 44.428 -1.035 1.00 97.81 183 LEU A C 1
ATOM 1402 O O . LEU A 1 183 ? -0.394 44.397 -0.124 1.00 97.81 183 LEU A O 1
ATOM 1406 N N . VAL A 1 184 ? 1.743 44.319 -0.815 1.00 96.81 184 VAL A N 1
ATOM 1407 C CA . VAL A 1 184 ? 2.314 43.998 0.497 1.00 96.81 184 VAL A CA 1
ATOM 1408 C C . VAL A 1 184 ? 2.328 45.217 1.416 1.00 96.81 184 VAL A C 1
ATOM 1410 O O . VAL A 1 184 ? 1.807 45.141 2.528 1.00 96.81 184 VAL A O 1
ATOM 1413 N N . ASP A 1 185 ? 2.864 46.346 0.951 1.00 96.25 185 ASP A N 1
ATOM 1414 C CA . ASP A 1 185 ? 3.143 47.503 1.807 1.00 96.25 185 ASP A CA 1
ATOM 1415 C C . ASP A 1 185 ? 1.890 48.366 2.046 1.00 96.25 185 ASP A C 1
ATOM 1417 O O . ASP A 1 185 ? 1.738 48.947 3.122 1.00 96.25 185 ASP A O 1
ATOM 1421 N N . GLU A 1 186 ? 0.961 48.439 1.082 1.00 95.69 186 GLU A N 1
ATOM 1422 C CA . GLU A 1 186 ? -0.213 49.326 1.176 1.00 95.69 186 GLU A CA 1
ATOM 1423 C C . GLU A 1 186 ? -1.541 48.599 1.425 1.00 95.69 186 GLU A C 1
ATOM 1425 O O . GLU A 1 186 ? -2.424 49.142 2.098 1.00 95.69 186 GLU A O 1
ATOM 1430 N N . THR A 1 187 ? -1.733 47.396 0.866 1.00 93.50 187 THR A N 1
ATOM 1431 C CA . THR A 1 187 ? -2.992 46.640 1.040 1.00 93.50 187 THR A CA 1
ATOM 1432 C C . THR A 1 187 ? -2.924 45.553 2.109 1.00 93.50 187 THR A C 1
ATOM 1434 O O . THR A 1 187 ? -3.977 45.092 2.550 1.00 93.50 187 THR A O 1
ATOM 1437 N N . GLY A 1 188 ? -1.721 45.191 2.568 1.00 92.88 188 GLY A N 1
ATOM 1438 C CA . GLY A 1 188 ? -1.508 44.170 3.594 1.00 92.88 188 GLY A CA 1
ATOM 1439 C C . GLY A 1 188 ? -1.742 42.741 3.099 1.00 92.88 188 GLY A C 1
ATOM 1440 O O . GLY A 1 188 ? -2.154 41.885 3.880 1.00 92.88 188 GLY A O 1
ATOM 1441 N N . PHE A 1 189 ? -1.533 42.485 1.806 1.00 95.19 189 PHE A N 1
ATOM 1442 C CA . PHE A 1 189 ? -1.650 41.149 1.229 1.00 95.19 189 PHE A CA 1
ATOM 1443 C C . PHE A 1 189 ? -0.509 40.252 1.722 1.00 95.19 189 PHE A C 1
ATOM 1445 O O . PHE A 1 189 ? 0.645 40.681 1.758 1.00 95.19 189 PHE A O 1
ATOM 1452 N N . SER A 1 190 ? -0.811 39.000 2.076 1.00 95.75 190 SER A N 1
ATOM 1453 C CA . SER A 1 190 ? 0.226 38.022 2.417 1.00 95.75 190 SER A CA 1
ATOM 1454 C C . SER A 1 190 ? 1.101 37.735 1.189 1.00 95.75 190 SER A C 1
ATOM 1456 O O . SER A 1 190 ? 0.560 37.294 0.173 1.00 95.75 190 SER A O 1
ATOM 1458 N N . PRO A 1 191 ? 2.431 37.935 1.249 1.00 95.50 191 PRO A N 1
ATOM 1459 C CA . PRO A 1 191 ? 3.314 37.728 0.100 1.00 95.50 191 PRO A CA 1
ATOM 1460 C C . PRO A 1 191 ? 3.235 36.323 -0.515 1.00 95.50 191 PRO A C 1
ATOM 1462 O O . PRO A 1 191 ? 3.344 36.169 -1.727 1.00 95.50 191 PRO A O 1
ATOM 1465 N N . GLU A 1 192 ? 3.003 35.296 0.307 1.00 94.56 192 GLU A N 1
ATOM 1466 C CA . GLU A 1 192 ? 2.837 33.904 -0.129 1.00 94.56 192 GLU A CA 1
ATOM 1467 C C . GLU A 1 192 ? 1.568 33.628 -0.952 1.00 94.56 192 GLU A C 1
ATOM 1469 O O . GLU A 1 192 ? 1.493 32.581 -1.593 1.00 94.56 192 GLU A O 1
ATOM 1474 N N . ASP A 1 193 ? 0.601 34.551 -0.956 1.00 96.88 193 ASP A N 1
ATOM 1475 C CA . ASP A 1 193 ? -0.652 34.464 -1.716 1.00 96.88 193 ASP A CA 1
ATOM 1476 C C . ASP A 1 193 ? -0.626 35.286 -3.021 1.00 96.88 193 ASP A C 1
ATOM 1478 O O . ASP A 1 193 ? -1.630 35.348 -3.737 1.00 96.88 193 ASP A O 1
ATOM 1482 N N . ILE A 1 194 ? 0.510 35.923 -3.330 1.00 98.00 194 ILE A N 1
ATOM 1483 C CA . ILE A 1 194 ? 0.731 36.689 -4.560 1.00 98.00 194 ILE A CA 1
ATOM 1484 C C . ILE A 1 194 ? 1.402 35.784 -5.595 1.00 98.00 194 ILE A C 1
ATOM 1486 O O . ILE A 1 194 ? 2.500 35.266 -5.372 1.00 98.00 194 ILE A O 1
ATOM 1490 N N . ILE A 1 195 ? 0.754 35.624 -6.747 1.00 98.19 195 ILE A N 1
ATOM 1491 C CA . ILE A 1 195 ? 1.241 34.855 -7.892 1.00 98.19 195 ILE A CA 1
ATOM 1492 C C . ILE A 1 195 ? 1.444 35.835 -9.050 1.00 98.19 195 ILE A C 1
ATOM 1494 O O . ILE A 1 195 ? 0.494 36.458 -9.503 1.00 98.19 195 ILE A O 1
ATOM 1498 N N . PHE A 1 196 ? 2.662 36.000 -9.549 1.00 98.25 196 PHE A N 1
ATOM 1499 C CA . PHE A 1 196 ? 2.916 36.837 -10.722 1.00 98.25 196 PHE A CA 1
ATOM 1500 C C . PHE A 1 196 ? 2.794 36.032 -12.010 1.00 98.25 196 PHE A C 1
ATOM 1502 O O . PHE A 1 196 ? 3.416 34.980 -12.127 1.00 98.25 196 PHE A O 1
ATOM 1509 N N . ASP A 1 197 ? 2.063 36.563 -12.988 1.00 97.00 197 ASP A N 1
ATOM 1510 C CA . ASP A 1 197 ? 2.170 36.156 -14.390 1.00 97.00 197 ASP A CA 1
ATOM 1511 C C . ASP A 1 197 ? 2.949 37.240 -15.155 1.00 97.00 197 ASP A C 1
ATOM 1513 O O . ASP A 1 197 ? 2.377 38.274 -15.522 1.00 97.00 197 ASP A O 1
ATOM 1517 N N . PRO A 1 198 ? 4.264 37.052 -15.391 1.00 95.31 198 PRO A N 1
ATOM 1518 C CA . PRO A 1 198 ? 5.072 38.005 -16.137 1.00 95.31 198 PRO A CA 1
ATOM 1519 C C . PRO A 1 198 ? 4.829 37.939 -17.658 1.00 95.31 198 PRO A C 1
ATOM 1521 O O . PRO A 1 198 ? 5.620 38.485 -18.419 1.00 95.31 198 PRO A O 1
ATOM 1524 N N . ASN A 1 199 ? 3.737 37.319 -18.116 1.00 92.69 199 ASN A N 1
ATOM 1525 C CA . ASN A 1 199 ? 3.325 37.096 -19.502 1.00 92.69 199 ASN A CA 1
ATOM 1526 C C . ASN A 1 199 ? 4.233 36.135 -20.274 1.00 92.69 199 ASN A C 1
ATOM 1528 O O . ASN A 1 199 ? 5.291 36.526 -20.781 1.00 92.69 199 ASN A O 1
ATOM 1532 N N . VAL A 1 200 ? 3.762 34.902 -20.461 1.00 93.88 200 VAL A N 1
ATOM 1533 C CA . VAL A 1 200 ? 4.291 33.995 -21.490 1.00 93.88 200 VAL A CA 1
ATOM 1534 C C . VAL A 1 200 ? 3.816 34.489 -22.861 1.00 93.88 200 VAL A C 1
ATOM 1536 O O . VAL A 1 200 ? 2.622 34.437 -23.162 1.00 93.88 200 VAL A O 1
ATOM 1539 N N . LEU A 1 201 ? 4.745 34.974 -23.687 1.00 93.81 201 LEU A N 1
ATOM 1540 C CA . LEU A 1 201 ? 4.469 35.485 -25.035 1.00 93.81 201 LEU A CA 1
ATOM 1541 C C . LEU A 1 201 ? 4.944 34.497 -26.107 1.00 93.81 201 LEU A C 1
ATOM 1543 O O . LEU A 1 201 ? 5.825 33.676 -25.871 1.00 93.81 201 LEU A O 1
ATOM 1547 N N . THR A 1 202 ? 4.340 34.564 -27.291 1.00 92.44 202 THR A N 1
ATOM 1548 C CA . THR A 1 202 ? 4.609 33.630 -28.391 1.00 92.44 202 THR A CA 1
ATOM 1549 C C . THR A 1 202 ? 5.981 33.860 -29.028 1.00 92.44 202 THR A C 1
ATOM 1551 O O . THR A 1 202 ? 6.295 34.977 -29.433 1.00 92.44 202 THR A O 1
ATOM 1554 N N . VAL A 1 203 ? 6.756 32.785 -29.198 1.00 92.38 203 VAL A N 1
ATOM 1555 C CA . VAL A 1 203 ? 8.036 32.780 -29.933 1.00 92.38 203 VAL A CA 1
ATOM 1556 C C . VAL A 1 203 ? 7.883 32.148 -31.325 1.00 92.38 203 VAL A C 1
ATOM 1558 O O . VAL A 1 203 ? 6.798 31.694 -31.700 1.00 92.38 203 VAL A O 1
ATOM 1561 N N . ALA A 1 204 ? 8.959 32.133 -32.118 1.00 88.88 204 ALA A N 1
ATOM 1562 C CA . ALA A 1 204 ? 8.977 31.572 -33.475 1.00 88.88 204 ALA A CA 1
ATOM 1563 C C . ALA A 1 204 ? 7.917 32.178 -34.418 1.00 88.88 204 ALA A C 1
ATOM 1565 O O . ALA A 1 204 ? 7.300 31.491 -35.226 1.00 88.88 204 ALA A O 1
ATOM 1566 N N . THR A 1 205 ? 7.675 33.483 -34.290 1.00 86.00 205 THR A N 1
ATOM 1567 C CA . THR A 1 205 ? 6.700 34.221 -35.116 1.00 86.00 205 THR A CA 1
ATOM 1568 C C . THR A 1 205 ? 7.299 34.765 -36.419 1.00 86.00 205 THR A C 1
ATOM 1570 O O . THR A 1 205 ? 6.568 35.281 -37.259 1.00 86.00 205 THR A O 1
ATOM 1573 N N . GLY A 1 206 ? 8.626 34.687 -36.571 1.00 79.94 206 GLY A N 1
ATOM 1574 C CA . GLY A 1 206 ? 9.379 35.294 -37.674 1.00 79.94 206 GLY A CA 1
ATOM 1575 C C . GLY A 1 206 ? 9.779 36.759 -37.447 1.00 79.94 206 GLY A C 1
ATOM 1576 O O . GLY A 1 206 ? 10.473 37.327 -38.282 1.00 79.94 206 GLY A O 1
ATOM 1577 N N . MET A 1 207 ? 9.378 37.375 -36.329 1.00 82.94 207 MET A N 1
ATOM 1578 C CA . MET A 1 207 ? 9.803 38.727 -35.944 1.00 82.94 207 MET A CA 1
ATOM 1579 C C . MET A 1 207 ? 10.965 38.656 -34.950 1.00 82.94 207 MET A C 1
ATOM 1581 O O . MET A 1 207 ? 10.840 38.017 -33.907 1.00 82.94 207 MET A O 1
ATOM 1585 N N . GLU A 1 208 ? 12.073 39.340 -35.248 1.00 85.12 208 GLU A N 1
ATOM 1586 C CA . GLU A 1 208 ? 13.298 39.310 -34.429 1.00 85.12 208 GLU A CA 1
ATOM 1587 C C . GLU A 1 208 ? 13.048 39.757 -32.979 1.00 85.12 208 GLU A C 1
ATOM 1589 O O . GLU A 1 208 ? 13.538 39.135 -32.038 1.00 85.12 208 GLU A O 1
ATOM 1594 N N . GLU A 1 209 ? 12.187 40.760 -32.794 1.00 83.69 209 GLU A N 1
ATOM 1595 C CA . GLU A 1 209 ? 11.768 41.285 -31.487 1.00 83.69 209 GLU A CA 1
ATOM 1596 C C . GLU A 1 209 ? 11.093 40.226 -30.595 1.00 83.69 209 GLU A C 1
ATOM 1598 O O . GLU A 1 209 ? 11.095 40.358 -29.373 1.00 83.69 209 GLU A O 1
ATOM 1603 N N . HIS A 1 210 ? 10.526 39.165 -31.182 1.00 90.81 210 HIS A N 1
ATOM 1604 C CA . HIS A 1 210 ? 9.812 38.114 -30.453 1.00 90.81 210 HIS A CA 1
ATOM 1605 C C . HIS A 1 210 ? 10.712 36.932 -30.068 1.00 90.81 210 HIS A C 1
ATOM 1607 O O . HIS A 1 210 ? 10.304 36.083 -29.275 1.00 90.81 210 HIS A O 1
ATOM 1613 N N . ASN A 1 211 ? 11.932 36.849 -30.611 1.00 91.25 211 ASN A N 1
ATOM 1614 C CA . ASN A 1 211 ? 12.826 35.707 -30.391 1.00 91.25 211 ASN A CA 1
ATOM 1615 C C . ASN A 1 211 ? 13.242 35.568 -28.920 1.00 91.25 211 ASN A C 1
ATOM 1617 O O . ASN A 1 211 ? 13.451 34.459 -28.435 1.00 91.25 211 ASN A O 1
ATOM 1621 N N . ASN A 1 212 ? 13.324 36.685 -28.192 1.00 94.56 212 ASN A N 1
ATOM 1622 C CA . ASN A 1 212 ? 13.823 36.696 -26.819 1.00 94.56 212 ASN A CA 1
ATOM 1623 C C . ASN A 1 212 ? 12.735 36.515 -25.744 1.00 94.56 212 ASN A C 1
ATOM 1625 O O . ASN A 1 212 ? 13.056 36.382 -24.566 1.00 94.56 212 ASN A O 1
ATOM 1629 N N . TYR A 1 213 ? 11.452 36.459 -26.116 1.00 95.38 213 TYR A N 1
ATOM 1630 C CA . TYR A 1 213 ? 10.342 36.462 -25.154 1.00 95.38 213 TYR A CA 1
ATOM 1631 C C . TYR A 1 213 ? 10.370 35.309 -24.140 1.00 95.38 213 TYR A C 1
ATOM 1633 O O . TYR A 1 213 ? 10.044 35.512 -22.967 1.00 95.38 213 TYR A O 1
ATOM 1641 N N . ALA A 1 214 ? 10.781 34.111 -24.562 1.00 95.50 214 ALA A N 1
ATOM 1642 C CA . ALA A 1 214 ? 10.940 32.961 -23.672 1.00 95.50 214 ALA A CA 1
ATOM 1643 C C . ALA A 1 214 ? 12.066 33.184 -22.644 1.00 95.50 214 ALA A C 1
ATOM 1645 O O . ALA A 1 214 ? 11.883 32.938 -21.449 1.00 95.50 214 ALA A O 1
ATOM 1646 N N . VAL A 1 215 ? 13.207 33.709 -23.100 1.00 96.44 215 VAL A N 1
ATOM 1647 C CA . VAL A 1 215 ? 14.372 34.033 -22.265 1.00 96.44 215 VAL A CA 1
ATOM 1648 C C . VAL A 1 215 ? 14.032 35.137 -21.264 1.00 96.44 215 VAL A C 1
ATOM 1650 O O . VAL A 1 215 ? 14.341 35.007 -20.079 1.00 96.44 215 VAL A O 1
ATOM 1653 N N . ASP A 1 216 ? 13.336 36.186 -21.707 1.00 96.75 216 ASP A N 1
ATOM 1654 C CA . ASP A 1 216 ? 12.903 37.292 -20.849 1.00 96.75 216 ASP A CA 1
ATOM 1655 C C . ASP A 1 216 ? 11.949 36.824 -19.747 1.00 96.75 216 ASP A C 1
ATOM 1657 O O . ASP A 1 216 ? 12.070 37.260 -18.601 1.00 96.75 216 ASP A O 1
ATOM 1661 N N . PHE A 1 217 ? 11.043 35.887 -20.048 1.00 97.38 217 PHE A N 1
ATOM 1662 C CA . PHE A 1 217 ? 10.181 35.267 -19.040 1.00 97.38 217 PHE A CA 1
ATOM 1663 C C . PHE A 1 217 ? 10.980 34.447 -18.014 1.00 97.38 217 PHE A C 1
ATOM 1665 O O . PHE A 1 217 ? 10.775 34.593 -16.806 1.00 97.38 217 PHE A O 1
ATOM 1672 N N . ILE A 1 218 ? 11.910 33.599 -18.471 1.00 97.25 218 ILE A N 1
ATOM 1673 C CA . ILE A 1 218 ? 12.760 32.764 -17.603 1.00 97.25 218 ILE A CA 1
ATOM 1674 C C . ILE A 1 218 ? 13.617 33.647 -16.682 1.00 97.25 218 ILE A C 1
ATOM 1676 O O . ILE A 1 218 ? 13.744 33.383 -15.483 1.00 97.25 218 ILE A O 1
ATOM 1680 N N . ASN A 1 219 ? 14.176 34.731 -17.217 1.00 97.12 219 ASN A N 1
ATOM 1681 C CA . ASN A 1 219 ? 14.974 35.675 -16.443 1.00 97.12 219 ASN A CA 1
ATOM 1682 C C . ASN A 1 219 ? 14.121 36.477 -15.456 1.00 97.12 219 ASN A C 1
ATOM 1684 O O . ASN A 1 219 ? 14.516 36.610 -14.297 1.00 97.12 219 ASN A O 1
ATOM 1688 N N . ALA A 1 220 ? 12.939 36.946 -15.867 1.00 97.56 220 ALA A N 1
ATOM 1689 C CA . ALA A 1 220 ? 12.004 37.634 -14.978 1.00 97.56 220 ALA A CA 1
ATOM 1690 C C . ALA A 1 220 ? 11.548 36.723 -13.831 1.00 97.56 220 ALA A C 1
ATOM 1692 O O . ALA A 1 220 ? 11.509 37.162 -12.686 1.00 97.56 220 ALA A O 1
ATOM 1693 N N . THR A 1 221 ? 11.294 35.441 -14.113 1.00 97.56 221 THR A N 1
ATOM 1694 C CA . THR A 1 221 ? 10.984 34.425 -13.095 1.00 97.56 221 THR A CA 1
ATOM 1695 C C . THR A 1 221 ? 12.097 34.359 -12.052 1.00 97.56 221 THR A C 1
ATOM 1697 O O . THR A 1 221 ? 11.841 34.561 -10.866 1.00 97.56 221 THR A O 1
ATOM 1700 N N . ARG A 1 222 ? 13.353 34.193 -12.489 1.00 97.19 222 ARG A N 1
ATOM 1701 C CA . ARG A 1 222 ? 14.516 34.164 -11.590 1.00 97.19 222 ARG A CA 1
ATOM 1702 C C . ARG A 1 222 ? 14.625 35.437 -10.750 1.00 97.19 222 ARG A C 1
ATOM 1704 O O . ARG A 1 222 ? 14.876 35.357 -9.548 1.00 97.19 222 ARG A O 1
ATOM 1711 N N . TRP A 1 223 ? 14.404 36.599 -11.364 1.00 98.06 223 TRP A N 1
ATOM 1712 C CA . TRP A 1 223 ? 14.440 37.882 -10.667 1.00 98.06 223 TRP A CA 1
ATOM 1713 C C . TRP A 1 223 ? 13.341 37.991 -9.606 1.00 98.06 223 TRP A C 1
ATOM 1715 O O . TRP A 1 223 ? 13.639 38.353 -8.469 1.00 98.06 223 TRP A O 1
ATOM 1725 N N . ILE A 1 224 ? 12.100 37.621 -9.937 1.00 97.12 224 ILE A N 1
ATOM 1726 C CA . ILE A 1 224 ? 10.965 37.641 -9.003 1.00 97.12 224 ILE A CA 1
ATOM 1727 C C . ILE A 1 224 ? 11.279 36.773 -7.784 1.00 97.12 224 ILE A C 1
ATOM 1729 O O . ILE A 1 224 ? 11.146 37.242 -6.656 1.00 97.12 224 ILE A O 1
ATOM 1733 N N . LYS A 1 225 ? 11.777 35.546 -7.987 1.00 94.19 225 LYS A N 1
ATOM 1734 C CA . LYS A 1 225 ? 12.116 34.642 -6.876 1.00 94.19 225 LYS A CA 1
ATOM 1735 C C . LYS A 1 225 ? 13.237 35.172 -5.982 1.00 94.19 225 LYS A C 1
ATOM 1737 O O . LYS A 1 225 ? 13.233 34.891 -4.787 1.00 94.19 225 LYS A O 1
ATOM 1742 N N . GLN A 1 226 ? 14.183 35.922 -6.543 1.00 94.75 226 GLN A N 1
ATOM 1743 C CA . GLN A 1 226 ? 15.309 36.495 -5.801 1.00 94.75 226 GLN A CA 1
ATOM 1744 C C . GLN A 1 226 ? 14.948 37.785 -5.052 1.00 94.75 226 GLN A C 1
ATOM 1746 O O . GLN A 1 226 ? 15.502 38.037 -3.985 1.00 94.75 226 GLN A O 1
ATOM 1751 N N . ASN A 1 227 ? 14.044 38.602 -5.600 1.00 96.50 227 ASN A N 1
ATOM 1752 C CA . ASN A 1 227 ? 13.829 39.979 -5.137 1.00 96.50 227 ASN A CA 1
ATOM 1753 C C . ASN A 1 227 ? 12.470 40.208 -4.469 1.00 96.50 227 ASN A C 1
ATOM 1755 O O . ASN A 1 227 ? 12.329 41.178 -3.724 1.00 96.50 227 ASN A O 1
ATOM 1759 N N . LEU A 1 228 ? 11.484 39.334 -4.703 1.00 96.19 228 LEU A N 1
ATOM 1760 C CA . LEU A 1 228 ? 10.130 39.429 -4.151 1.00 96.19 228 LEU A CA 1
ATOM 1761 C C . LEU A 1 228 ? 9.872 38.222 -3.223 1.00 96.19 228 LEU A C 1
ATOM 1763 O O . LEU A 1 228 ? 9.410 37.173 -3.680 1.00 96.19 228 LEU A O 1
ATOM 1767 N N . PRO A 1 229 ? 10.209 38.323 -1.920 1.00 92.81 229 PRO A N 1
ATOM 1768 C CA . PRO A 1 229 ? 10.154 37.194 -0.998 1.00 92.81 229 PRO A CA 1
ATOM 1769 C C . PRO A 1 229 ? 8.779 36.528 -0.936 1.00 92.81 229 PRO A C 1
ATOM 1771 O O . PRO A 1 229 ? 7.749 37.188 -0.864 1.00 92.81 229 PRO A O 1
ATOM 1774 N N . HIS A 1 230 ? 8.778 35.196 -0.910 1.00 93.94 230 HIS A N 1
ATOM 1775 C CA . HIS A 1 230 ? 7.595 34.326 -0.829 1.00 93.94 230 HIS A CA 1
ATOM 1776 C C . HIS A 1 230 ? 6.631 34.351 -2.025 1.00 93.94 230 HIS A C 1
ATOM 1778 O O . HIS A 1 230 ? 5.887 33.373 -2.169 1.00 93.94 230 HIS A O 1
ATOM 1784 N N . ALA A 1 231 ? 6.679 35.368 -2.890 1.00 95.31 231 ALA A N 1
ATOM 1785 C CA . ALA A 1 231 ? 5.854 35.449 -4.089 1.00 95.31 231 ALA A CA 1
ATOM 1786 C C . ALA A 1 231 ? 6.058 34.228 -5.000 1.00 95.31 231 ALA A C 1
ATOM 1788 O O . ALA A 1 231 ? 7.135 33.612 -5.053 1.00 95.31 231 ALA A O 1
ATOM 1789 N N . LYS A 1 232 ? 4.991 33.861 -5.704 1.00 96.25 232 LYS A N 1
ATOM 1790 C CA . LYS A 1 232 ? 4.972 32.753 -6.659 1.00 96.25 232 LYS A CA 1
ATOM 1791 C C . LYS A 1 232 ? 4.979 33.275 -8.093 1.00 96.25 232 LYS A C 1
ATOM 1793 O O . LYS A 1 232 ? 4.640 34.433 -8.327 1.00 96.25 232 LYS A O 1
ATOM 1798 N N . VAL A 1 233 ? 5.340 32.425 -9.047 1.00 97.12 233 VAL A N 1
ATOM 1799 C CA . VAL A 1 233 ? 5.301 32.736 -10.483 1.00 97.12 233 VAL A CA 1
ATOM 1800 C C . VAL A 1 233 ? 4.455 31.700 -11.222 1.00 97.12 233 VAL A C 1
ATOM 1802 O O . VAL A 1 233 ? 4.585 30.500 -10.971 1.00 97.12 233 VAL A O 1
ATOM 1805 N N . SER A 1 234 ? 3.597 32.175 -12.125 1.00 96.62 234 SER A N 1
ATOM 1806 C CA . SER A 1 234 ? 2.762 31.379 -13.025 1.00 96.62 234 SER A CA 1
ATOM 1807 C C . SER A 1 234 ? 2.856 31.871 -14.470 1.00 96.62 234 SER A C 1
ATOM 1809 O O . SER A 1 234 ? 3.411 32.934 -14.737 1.00 96.62 234 SER A O 1
ATOM 1811 N N . GLY A 1 235 ? 2.315 31.098 -15.409 1.00 93.12 235 GLY A N 1
ATOM 1812 C CA . GLY A 1 235 ? 2.164 31.516 -16.795 1.00 93.12 235 GLY A CA 1
ATOM 1813 C C . GLY A 1 235 ? 1.315 30.557 -17.627 1.00 93.12 235 GLY A C 1
ATOM 1814 O O . GLY A 1 235 ? 1.279 29.347 -17.381 1.00 93.12 235 GLY A O 1
ATOM 1815 N N . GLY A 1 236 ? 0.650 31.109 -18.644 1.00 92.62 236 GLY A N 1
ATOM 1816 C CA . GLY A 1 236 ? -0.054 30.352 -19.681 1.00 92.62 236 GLY A CA 1
ATOM 1817 C C . GLY A 1 236 ? 0.906 29.697 -20.670 1.00 92.62 236 GLY A C 1
ATOM 1818 O O . GLY A 1 236 ? 1.250 30.295 -21.689 1.00 92.62 236 GLY A O 1
ATOM 1819 N N . ILE A 1 237 ? 1.324 28.459 -20.401 1.00 92.44 237 ILE A N 1
ATOM 1820 C CA . ILE A 1 237 ? 2.374 27.771 -21.175 1.00 92.44 237 ILE A CA 1
ATOM 1821 C C . ILE A 1 237 ? 1.961 27.585 -22.635 1.00 92.44 237 ILE A C 1
ATOM 1823 O O . ILE A 1 237 ? 2.771 27.762 -23.541 1.00 92.44 237 ILE A O 1
ATOM 1827 N N . SER A 1 238 ? 0.676 27.334 -22.889 1.00 86.06 238 SER A N 1
ATOM 1828 C CA . SER A 1 238 ? 0.120 27.195 -24.238 1.00 86.06 238 SER A CA 1
ATOM 1829 C C . SER A 1 238 ? 0.442 28.375 -25.174 1.00 86.06 238 SER A C 1
ATOM 1831 O O . SER A 1 238 ? 0.577 28.162 -26.389 1.00 86.06 238 SER A O 1
ATOM 1833 N N . ASN A 1 239 ? 0.634 29.588 -24.634 1.00 90.00 239 ASN A N 1
ATOM 1834 C CA . ASN A 1 239 ? 0.930 30.806 -25.397 1.00 90.00 239 ASN A CA 1
ATOM 1835 C C . ASN A 1 239 ? 2.305 30.780 -26.077 1.00 90.00 239 ASN A C 1
ATOM 1837 O O . ASN A 1 239 ? 2.457 31.369 -27.150 1.00 90.00 239 ASN A O 1
ATOM 1841 N N . ILE A 1 240 ? 3.284 30.057 -25.517 1.00 91.81 240 ILE A N 1
ATOM 1842 C CA . ILE A 1 240 ? 4.652 29.994 -26.064 1.00 91.81 240 ILE A CA 1
ATOM 1843 C C . ILE A 1 240 ? 4.677 29.397 -27.477 1.00 91.81 240 ILE A C 1
ATOM 1845 O O . ILE A 1 240 ? 5.447 29.807 -28.339 1.00 91.81 240 ILE A O 1
ATOM 1849 N N . SER A 1 241 ? 3.765 28.455 -27.722 1.00 90.19 241 SER A N 1
ATOM 1850 C CA . SER A 1 241 ? 3.725 27.571 -28.892 1.00 90.19 241 SER A CA 1
ATOM 1851 C C . SER A 1 241 ? 2.719 27.998 -29.970 1.00 90.19 241 SER A C 1
ATOM 1853 O O . SER A 1 241 ? 2.391 27.221 -30.870 1.00 90.19 241 SER A O 1
ATOM 1855 N N . PHE A 1 242 ? 2.137 29.195 -29.852 1.00 85.31 242 PHE A N 1
ATOM 1856 C CA . PHE A 1 242 ? 0.971 29.598 -30.646 1.00 85.31 242 PHE A CA 1
ATOM 1857 C C . PHE A 1 242 ? 1.239 29.611 -32.161 1.00 85.31 242 PHE A C 1
ATOM 1859 O O . PHE A 1 242 ? 0.341 29.283 -32.939 1.00 85.31 242 PHE A O 1
ATOM 1866 N N . SER A 1 243 ? 2.477 29.902 -32.569 1.00 84.25 243 SER A N 1
ATOM 1867 C CA . SER A 1 243 ? 2.946 29.861 -33.964 1.00 84.25 243 SER A CA 1
ATOM 1868 C C . SER A 1 243 ? 2.828 28.470 -34.609 1.00 84.25 243 SER A C 1
ATOM 1870 O O . SER A 1 243 ? 2.698 28.369 -35.824 1.00 84.25 243 SER A O 1
ATOM 1872 N N . PHE A 1 244 ? 2.781 27.393 -33.814 1.00 86.06 244 PHE A N 1
ATOM 1873 C CA . PHE A 1 244 ? 2.731 26.000 -34.287 1.00 86.06 244 PHE A CA 1
ATOM 1874 C C . PHE A 1 244 ? 1.347 25.347 -34.153 1.00 86.06 244 PHE A C 1
ATOM 1876 O O . PHE A 1 244 ? 1.216 24.121 -34.083 1.00 86.06 244 PHE A O 1
ATOM 1883 N N . ARG A 1 245 ? 0.269 26.141 -34.106 1.00 77.75 245 ARG A N 1
ATOM 1884 C CA . ARG A 1 245 ? -1.110 25.622 -34.054 1.00 77.75 245 ARG A CA 1
ATOM 1885 C C . ARG A 1 245 ? -1.376 24.599 -35.170 1.00 77.75 245 ARG A C 1
ATOM 1887 O O . ARG A 1 245 ? -1.196 24.868 -36.354 1.00 77.75 245 ARG A O 1
ATOM 1894 N N . GLY A 1 246 ? -1.840 23.411 -34.776 1.00 70.44 246 GLY A N 1
ATOM 1895 C CA . GLY A 1 246 ? -2.081 22.284 -35.684 1.00 70.44 246 GLY A CA 1
ATOM 1896 C C . GLY A 1 246 ? -0.883 21.350 -35.893 1.00 70.44 246 GLY A C 1
ATOM 1897 O O . GLY A 1 246 ? -1.015 20.388 -36.645 1.00 70.44 246 GLY A O 1
ATOM 1898 N N . ASN A 1 247 ? 0.255 21.596 -35.234 1.00 81.38 247 ASN A N 1
ATOM 1899 C CA . ASN A 1 247 ? 1.366 20.653 -35.116 1.00 81.38 247 ASN A CA 1
ATOM 1900 C C . ASN A 1 247 ? 1.570 20.276 -33.639 1.00 81.38 247 ASN A C 1
ATOM 1902 O O . ASN A 1 247 ? 2.377 20.878 -32.937 1.00 81.38 247 ASN A O 1
ATOM 1906 N N . ASN A 1 248 ? 0.788 19.310 -33.147 1.00 81.31 248 ASN A N 1
ATOM 1907 C CA . ASN A 1 248 ? 0.791 18.965 -31.721 1.00 81.31 248 ASN A CA 1
ATOM 1908 C C . ASN A 1 248 ? 2.147 18.437 -31.243 1.00 81.31 248 ASN A C 1
ATOM 1910 O O . ASN A 1 248 ? 2.566 18.818 -30.160 1.00 81.31 248 ASN A O 1
ATOM 1914 N N . LYS A 1 249 ? 2.868 17.678 -32.078 1.00 85.00 249 LYS A N 1
ATOM 1915 C CA . LYS A 1 249 ? 4.178 17.116 -31.720 1.00 85.00 249 LYS A CA 1
ATOM 1916 C C . LYS A 1 249 ? 5.205 18.205 -31.387 1.00 85.00 249 LYS A C 1
ATOM 1918 O O . LYS A 1 249 ? 5.877 18.130 -30.370 1.00 85.00 249 LYS A O 1
ATOM 1923 N N . VAL A 1 250 ? 5.290 19.256 -32.208 1.00 88.75 250 VAL A N 1
ATOM 1924 C CA . VAL A 1 250 ? 6.193 20.390 -31.926 1.00 88.75 250 VAL A CA 1
ATOM 1925 C C . VAL A 1 250 ? 5.720 21.181 -30.704 1.00 88.75 250 VAL A C 1
ATOM 1927 O O . VAL A 1 250 ? 6.534 21.604 -29.890 1.00 88.75 250 VAL A O 1
ATOM 1930 N N . ARG A 1 251 ? 4.405 21.371 -30.543 1.00 89.19 251 ARG A N 1
ATOM 1931 C CA . ARG A 1 251 ? 3.856 22.123 -29.405 1.00 89.19 251 ARG A CA 1
ATOM 1932 C C . ARG A 1 251 ? 4.122 21.433 -28.067 1.00 89.19 251 ARG A C 1
ATOM 1934 O O . ARG A 1 251 ? 4.537 22.115 -27.138 1.00 89.19 251 ARG A O 1
ATOM 1941 N N . GLU A 1 252 ? 3.909 20.123 -27.991 1.00 86.81 252 GLU A N 1
ATOM 1942 C CA . GLU A 1 252 ? 4.146 19.312 -26.789 1.00 86.81 252 GLU A CA 1
ATOM 1943 C C . GLU A 1 252 ? 5.634 19.346 -26.397 1.00 86.81 252 GLU A C 1
ATOM 1945 O O . GLU A 1 252 ? 5.957 19.670 -25.250 1.00 86.81 252 GLU A O 1
ATOM 1950 N N . ALA A 1 253 ? 6.539 19.195 -27.372 1.00 90.12 253 ALA A N 1
ATOM 1951 C CA . ALA A 1 253 ? 7.978 19.346 -27.158 1.00 90.12 253 ALA A CA 1
ATOM 1952 C C . ALA A 1 253 ? 8.360 20.756 -26.656 1.00 90.12 253 ALA A C 1
ATOM 1954 O O . ALA A 1 253 ? 9.128 20.890 -25.702 1.00 90.12 253 ALA A O 1
ATOM 1955 N N . MET A 1 254 ? 7.790 21.820 -27.243 1.00 93.00 254 MET A N 1
ATOM 1956 C CA . MET A 1 254 ? 8.012 23.201 -26.784 1.00 93.00 254 MET A CA 1
ATOM 1957 C C . MET A 1 254 ? 7.510 23.437 -25.359 1.00 93.00 254 MET A C 1
ATOM 1959 O O . MET A 1 254 ? 8.174 24.133 -24.593 1.00 93.00 254 MET A O 1
ATOM 1963 N N . HIS A 1 255 ? 6.353 22.884 -24.986 1.00 91.94 255 HIS A N 1
ATOM 1964 C CA . HIS A 1 255 ? 5.815 23.019 -23.628 1.00 91.94 255 HIS A CA 1
ATOM 1965 C C . HIS A 1 255 ? 6.720 22.338 -22.610 1.00 91.94 255 HIS A C 1
ATOM 1967 O O . HIS A 1 255 ? 7.076 22.957 -21.609 1.00 91.94 255 HIS A O 1
ATOM 1973 N N . SER A 1 256 ? 7.128 21.100 -22.892 1.00 89.81 256 SER A N 1
ATOM 1974 C CA . SER A 1 256 ? 7.985 20.307 -22.011 1.00 89.81 256 SER A CA 1
ATOM 1975 C C . SER A 1 256 ? 9.365 20.947 -21.820 1.00 89.81 256 SER A C 1
ATOM 1977 O O . SER A 1 256 ? 9.805 21.157 -20.687 1.00 89.81 256 SER A O 1
ATOM 1979 N N . ALA A 1 257 ? 10.016 21.370 -22.909 1.00 93.19 257 ALA A N 1
ATOM 1980 C CA . ALA A 1 257 ? 11.310 22.047 -22.845 1.00 93.19 257 ALA A CA 1
ATOM 1981 C C . ALA A 1 257 ? 11.231 23.419 -22.154 1.00 93.19 257 ALA A C 1
ATOM 1983 O O . ALA A 1 257 ? 12.102 23.757 -21.352 1.00 93.19 257 ALA A O 1
ATOM 1984 N N . PHE A 1 258 ? 10.179 24.206 -22.406 1.00 95.25 258 PHE A N 1
ATOM 1985 C CA . PHE A 1 258 ? 10.002 25.493 -21.732 1.00 95.25 258 PHE A CA 1
ATOM 1986 C C . PHE A 1 258 ? 9.796 25.314 -20.226 1.00 95.25 258 PHE A C 1
ATOM 1988 O O . PHE A 1 258 ? 10.437 26.006 -19.437 1.00 95.25 258 PHE A O 1
ATOM 1995 N N . LEU A 1 259 ? 8.950 24.360 -19.824 1.00 93.19 259 LEU A N 1
ATOM 1996 C CA . LEU A 1 259 ? 8.720 24.037 -18.417 1.00 93.19 259 LEU A CA 1
ATOM 1997 C C . LEU A 1 259 ? 10.000 23.571 -17.727 1.00 93.19 259 LEU A C 1
ATOM 1999 O O . LEU A 1 259 ? 10.281 24.050 -16.633 1.00 93.19 259 LEU A O 1
ATOM 2003 N N . TYR A 1 260 ? 10.808 22.722 -18.367 1.00 92.00 260 TYR A N 1
ATOM 2004 C CA . TYR A 1 260 ? 12.095 22.283 -17.824 1.00 92.00 260 TYR A CA 1
ATOM 2005 C C . TYR A 1 260 ? 12.986 23.473 -17.419 1.00 92.00 260 TYR A C 1
ATOM 2007 O O . TYR A 1 260 ? 13.438 23.563 -16.275 1.00 92.00 260 TYR A O 1
ATOM 2015 N N . HIS A 1 261 ? 13.168 24.441 -18.324 1.00 94.19 261 HIS A N 1
ATOM 2016 C CA . HIS A 1 261 ? 14.002 25.622 -18.068 1.00 94.19 261 HIS A CA 1
ATOM 2017 C C . HIS A 1 261 ? 13.352 26.628 -17.111 1.00 94.19 261 HIS A C 1
ATOM 2019 O O . HIS A 1 261 ? 14.030 27.201 -16.254 1.00 94.19 261 HIS A O 1
ATOM 2025 N N . ALA A 1 262 ? 12.042 26.848 -17.222 1.00 94.25 262 ALA A N 1
ATOM 2026 C CA . ALA A 1 262 ? 11.322 27.798 -16.379 1.00 94.25 262 ALA A CA 1
ATOM 2027 C C . ALA A 1 262 ? 11.203 27.309 -14.925 1.00 94.25 262 ALA A C 1
ATOM 2029 O O . ALA A 1 262 ? 11.400 28.099 -14.001 1.00 94.25 262 ALA A O 1
ATOM 2030 N N . ILE A 1 263 ? 10.961 26.011 -14.702 1.00 93.06 263 ILE A N 1
ATOM 2031 C CA . ILE A 1 263 ? 10.949 25.396 -13.363 1.00 93.06 263 ILE A CA 1
ATOM 2032 C C . ILE A 1 263 ? 12.337 25.500 -12.730 1.00 93.06 263 ILE A C 1
ATOM 2034 O O . ILE A 1 263 ? 12.449 25.922 -11.580 1.00 93.06 263 ILE A O 1
ATOM 2038 N N . ALA A 1 264 ? 13.405 25.226 -13.489 1.00 91.50 264 ALA A N 1
ATOM 2039 C CA . ALA A 1 264 ? 14.776 25.413 -13.011 1.00 91.50 264 ALA A CA 1
ATOM 2040 C C . ALA A 1 264 ? 15.087 26.878 -12.635 1.00 91.50 264 ALA A C 1
ATOM 2042 O O . ALA A 1 264 ? 15.902 27.139 -11.750 1.00 91.50 264 ALA A O 1
ATOM 2043 N N . ALA A 1 265 ? 14.425 27.847 -13.275 1.00 92.75 265 ALA A N 1
ATOM 2044 C CA . ALA A 1 265 ? 14.508 29.265 -12.925 1.00 92.75 265 ALA A CA 1
ATOM 2045 C C . ALA A 1 265 ? 13.592 29.683 -11.757 1.00 92.75 265 ALA A C 1
ATOM 2047 O O . ALA A 1 265 ? 13.706 30.814 -11.281 1.00 92.75 265 ALA A O 1
ATOM 2048 N N . GLY A 1 266 ? 12.735 28.780 -11.269 1.00 92.06 266 GLY A N 1
ATOM 2049 C CA . GLY A 1 266 ? 11.882 28.972 -10.098 1.00 92.06 266 GLY A CA 1
ATOM 2050 C C . GLY A 1 266 ? 10.397 29.201 -10.392 1.00 92.06 266 GLY A C 1
ATOM 2051 O O . GLY A 1 266 ? 9.710 29.767 -9.543 1.00 92.06 266 GLY A O 1
ATOM 2052 N N . LEU A 1 267 ? 9.900 28.792 -11.565 1.00 95.12 267 LEU A N 1
ATOM 2053 C CA . LEU A 1 267 ? 8.468 28.782 -11.877 1.00 95.12 267 LEU A CA 1
ATOM 2054 C C . LEU A 1 267 ? 7.723 27.842 -10.914 1.00 95.12 267 LEU A C 1
ATOM 2056 O O . LEU A 1 267 ? 8.055 26.662 -10.816 1.00 95.12 267 LEU A O 1
ATOM 2060 N N . ASP A 1 268 ? 6.709 28.358 -10.218 1.00 95.56 268 ASP A N 1
ATOM 2061 C CA . ASP A 1 268 ? 5.997 27.607 -9.177 1.00 95.56 268 ASP A CA 1
ATOM 2062 C C . ASP A 1 268 ? 4.795 26.828 -9.729 1.00 95.56 268 ASP A C 1
ATOM 2064 O O . ASP A 1 268 ? 4.411 25.805 -9.161 1.00 95.56 268 ASP A O 1
ATOM 2068 N N . MET A 1 269 ? 4.166 27.325 -10.798 1.00 95.00 269 MET A N 1
ATOM 2069 C CA . MET A 1 269 ? 2.957 26.735 -11.375 1.00 95.00 269 MET A CA 1
ATOM 2070 C C . MET A 1 269 ? 2.754 27.130 -12.840 1.00 95.00 269 MET A C 1
ATOM 2072 O O . MET A 1 269 ? 3.306 28.128 -13.294 1.00 95.00 269 MET A O 1
ATOM 2076 N N . GLY A 1 270 ? 1.936 26.395 -13.591 1.00 93.81 270 GLY A N 1
ATOM 2077 C CA . GLY A 1 270 ? 1.650 26.727 -14.990 1.00 93.81 270 GLY A CA 1
ATOM 2078 C C . GLY A 1 270 ? 0.268 26.283 -15.443 1.00 93.81 270 GLY A C 1
ATOM 2079 O O . GLY A 1 270 ? -0.217 25.231 -15.030 1.00 93.81 270 GLY A O 1
ATOM 2080 N N . ILE A 1 271 ? -0.350 27.097 -16.301 1.00 93.44 271 ILE A N 1
ATOM 2081 C CA . ILE A 1 271 ? -1.634 26.789 -16.938 1.00 93.44 271 ILE A CA 1
ATOM 2082 C C . ILE A 1 271 ? -1.346 25.955 -18.188 1.00 93.44 271 ILE A C 1
ATOM 2084 O O . ILE A 1 271 ? -0.718 26.441 -19.136 1.00 93.44 271 ILE A O 1
ATOM 2088 N N . VAL A 1 272 ? -1.738 24.680 -18.144 1.00 89.81 272 VAL A N 1
ATOM 2089 C CA . VAL A 1 272 ? -1.396 23.643 -19.131 1.00 89.81 272 VAL A CA 1
ATOM 2090 C C . VAL A 1 272 ? -2.548 22.656 -19.326 1.00 89.81 272 VAL A C 1
ATOM 2092 O O . VAL A 1 272 ? -3.455 22.531 -18.499 1.00 89.81 272 VAL A O 1
ATOM 2095 N N . ASN A 1 273 ? -2.486 21.879 -20.407 1.00 83.19 273 ASN A N 1
ATOM 2096 C CA . ASN A 1 273 ? -3.296 20.675 -20.534 1.00 83.19 273 ASN A CA 1
ATOM 2097 C C . ASN A 1 273 ? -2.653 19.527 -19.742 1.00 83.19 273 ASN A C 1
ATOM 2099 O O . ASN A 1 273 ? -1.701 18.909 -20.216 1.00 83.19 273 ASN A O 1
ATOM 2103 N N . ALA A 1 274 ? -3.203 19.222 -18.565 1.00 67.12 274 ALA A N 1
ATOM 2104 C CA . ALA A 1 274 ? -2.664 18.218 -17.641 1.00 67.12 274 ALA A CA 1
ATOM 2105 C C . ALA A 1 274 ? -2.409 16.835 -18.288 1.00 67.12 274 ALA A C 1
ATOM 2107 O O . ALA A 1 274 ? -1.464 16.151 -17.925 1.00 67.12 274 ALA A O 1
ATOM 2108 N N . GLY A 1 275 ? -3.187 16.450 -19.311 1.00 60.16 275 GLY A N 1
ATOM 2109 C CA . GLY A 1 275 ? -3.041 15.157 -19.994 1.00 60.16 275 GLY A CA 1
ATOM 2110 C C . GLY A 1 275 ? -2.085 15.117 -21.197 1.00 60.16 275 GLY A C 1
ATOM 2111 O O . GLY A 1 275 ? -2.090 14.114 -21.904 1.00 60.16 275 GLY A O 1
ATOM 2112 N N . GLN A 1 276 ? -1.344 16.192 -21.504 1.00 62.28 276 GLN A N 1
ATOM 2113 C CA . GLN A 1 276 ? -0.495 16.294 -22.713 1.00 62.28 276 GLN A CA 1
ATOM 2114 C C . GLN A 1 276 ? 0.950 16.749 -22.438 1.00 62.28 276 GLN A C 1
ATOM 2116 O O . GLN A 1 276 ? 1.625 17.239 -23.340 1.00 62.28 276 GLN A O 1
ATOM 2121 N N . LEU A 1 277 ? 1.442 16.615 -21.205 1.00 62.78 277 LEU A N 1
ATOM 2122 C CA . LEU A 1 277 ? 2.833 16.942 -20.890 1.00 62.78 277 LEU A CA 1
ATOM 2123 C C . LEU A 1 277 ? 3.753 15.768 -21.260 1.00 62.78 277 LEU A C 1
ATOM 2125 O O . LEU A 1 277 ? 3.757 14.740 -20.589 1.00 62.78 277 LEU A O 1
ATOM 2129 N N . GLU A 1 278 ? 4.524 15.924 -22.337 1.00 67.75 278 GLU A N 1
ATOM 2130 C CA . GLU A 1 278 ? 5.585 14.987 -22.729 1.00 67.75 278 GLU A CA 1
ATOM 2131 C C . GLU A 1 278 ? 6.786 15.093 -21.769 1.00 67.75 278 GLU A C 1
ATOM 2133 O O . GLU A 1 278 ? 7.086 16.170 -21.245 1.00 67.75 278 GLU A O 1
ATOM 2138 N N . ILE A 1 279 ? 7.501 13.992 -21.527 1.00 71.31 279 ILE A N 1
ATOM 2139 C CA . ILE A 1 279 ? 8.686 13.983 -20.658 1.00 71.31 279 ILE A CA 1
ATOM 2140 C C . ILE A 1 279 ? 9.880 14.565 -21.426 1.00 71.31 279 ILE A C 1
ATOM 2142 O O . ILE A 1 279 ? 10.218 14.098 -22.508 1.00 71.31 279 ILE A O 1
ATOM 2146 N N . TYR A 1 280 ? 10.568 15.553 -20.845 1.00 76.50 280 TYR A N 1
ATOM 2147 C CA . TYR A 1 280 ? 11.666 16.286 -21.497 1.00 76.50 280 TYR A CA 1
ATOM 2148 C C . TYR A 1 280 ? 12.813 15.399 -22.027 1.00 76.50 280 TYR A C 1
ATOM 2150 O O . TYR A 1 280 ? 13.476 15.734 -23.013 1.00 76.50 280 TYR A O 1
ATOM 2158 N N . GLU A 1 281 ? 13.090 14.276 -21.364 1.00 72.75 281 GLU A N 1
ATOM 2159 C CA . GLU A 1 281 ? 14.116 13.308 -21.779 1.00 72.75 281 GLU A CA 1
ATOM 2160 C C . GLU A 1 281 ? 13.659 12.388 -22.917 1.00 72.75 281 GLU A C 1
ATOM 2162 O O . GLU A 1 281 ? 14.500 11.848 -23.627 1.00 72.75 281 GLU A O 1
ATOM 2167 N N . GLU A 1 282 ? 12.348 12.247 -23.113 1.00 78.62 282 GLU A N 1
ATOM 2168 C CA . GLU A 1 282 ? 11.750 11.415 -24.161 1.00 78.62 282 GLU A CA 1
ATOM 2169 C C . GLU A 1 282 ? 11.530 12.200 -25.470 1.00 78.62 282 GLU A C 1
ATOM 2171 O O . GLU A 1 282 ? 11.258 11.590 -26.506 1.00 78.62 282 GLU A O 1
ATOM 2176 N N . ILE A 1 283 ? 11.714 13.532 -25.455 1.00 82.69 283 ILE A N 1
ATOM 2177 C CA . ILE A 1 283 ? 11.711 14.356 -26.671 1.00 82.69 283 ILE A CA 1
ATOM 2178 C C . ILE A 1 283 ? 12.838 13.876 -27.589 1.00 82.69 283 ILE A C 1
ATOM 2180 O O . ILE A 1 283 ? 14.004 13.821 -27.191 1.00 82.69 283 ILE A O 1
ATOM 2184 N N . GLU A 1 284 ? 12.476 13.572 -28.834 1.00 87.62 284 GLU A N 1
ATOM 2185 C CA . GLU A 1 284 ? 13.408 13.132 -29.871 1.00 87.62 284 GLU A CA 1
ATOM 2186 C C . GLU A 1 284 ? 14.615 14.097 -29.972 1.00 87.62 284 GLU A C 1
ATOM 2188 O O . GLU A 1 284 ? 14.402 15.313 -30.004 1.00 87.62 284 GLU A O 1
ATOM 2193 N N . PRO A 1 285 ? 15.868 13.594 -29.976 1.00 89.38 285 PRO A N 1
ATOM 2194 C CA . PRO A 1 285 ? 17.060 14.431 -29.829 1.00 89.38 285 PRO A CA 1
ATOM 2195 C C . PRO A 1 285 ? 17.178 15.598 -30.818 1.00 89.38 285 PRO A C 1
ATOM 2197 O O . PRO A 1 285 ? 17.554 16.694 -30.402 1.00 89.38 285 PRO A O 1
ATOM 2200 N N . GLU A 1 286 ? 16.845 15.395 -32.097 1.00 90.50 286 GLU A N 1
ATOM 2201 C CA . GLU A 1 286 ? 16.907 16.448 -33.118 1.00 90.50 286 GLU A CA 1
ATOM 2202 C C . GLU A 1 286 ? 15.823 17.513 -32.884 1.00 90.50 286 GLU A C 1
ATOM 2204 O O . GLU A 1 286 ? 16.117 18.710 -32.840 1.00 90.50 286 GLU A O 1
ATOM 2209 N N . LEU A 1 287 ? 14.575 17.097 -32.640 1.00 91.00 287 LEU A N 1
ATOM 2210 C CA . LEU A 1 287 ? 13.481 18.005 -32.289 1.00 91.00 287 LEU A CA 1
ATOM 2211 C C . LEU A 1 287 ? 13.773 18.787 -31.000 1.00 91.00 287 LEU A C 1
ATOM 2213 O O . LEU A 1 287 ? 13.459 19.975 -30.914 1.00 91.00 287 LEU A O 1
ATOM 2217 N N . LYS A 1 288 ? 14.385 18.138 -30.007 1.00 93.19 288 LYS A N 1
ATOM 2218 C CA . LYS A 1 288 ? 14.770 18.750 -28.734 1.00 93.19 288 LYS A CA 1
ATOM 2219 C C . LYS A 1 288 ? 15.765 19.887 -28.937 1.00 93.19 288 LYS A C 1
ATOM 2221 O O . LYS A 1 288 ? 15.546 20.973 -28.406 1.00 93.19 288 LYS A O 1
ATOM 2226 N N . GLU A 1 289 ? 16.816 19.666 -29.727 1.00 93.81 289 GLU A N 1
ATOM 2227 C CA . GLU A 1 289 ? 17.812 20.696 -30.042 1.00 93.81 289 GLU A CA 1
ATOM 2228 C C . GLU A 1 289 ? 17.166 21.897 -30.752 1.00 93.81 289 GLU A C 1
ATOM 2230 O O . GLU A 1 289 ? 17.357 23.039 -30.336 1.00 93.81 289 GLU A O 1
ATOM 2235 N N . LEU A 1 290 ? 16.320 21.646 -31.758 1.00 94.50 290 LEU A N 1
ATOM 2236 C CA . LEU A 1 290 ? 15.619 22.698 -32.504 1.00 94.50 290 LEU A CA 1
ATOM 2237 C C . LEU A 1 290 ? 14.669 23.523 -31.623 1.00 94.50 290 LEU A C 1
ATOM 2239 O O . LEU A 1 290 ? 14.579 24.745 -31.762 1.00 94.50 290 LEU A O 1
ATOM 2243 N N . VAL A 1 291 ? 13.959 22.863 -30.709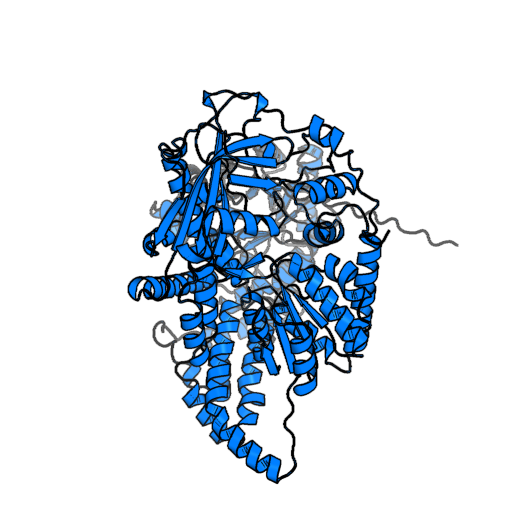 1.00 94.88 291 VAL A N 1
ATOM 2244 C CA . VAL A 1 291 ? 13.075 23.521 -29.743 1.00 94.88 291 VAL A CA 1
ATOM 2245 C C . VAL A 1 291 ? 13.877 24.352 -28.739 1.00 94.88 291 VAL A C 1
ATOM 2247 O O . VAL A 1 291 ? 13.503 25.493 -28.463 1.00 94.88 291 VAL A O 1
ATOM 2250 N N . GLU A 1 292 ? 14.984 23.827 -28.208 1.00 95.19 292 GLU A N 1
ATOM 2251 C CA . GLU A 1 292 ? 15.847 24.575 -27.289 1.00 95.19 292 GLU A CA 1
ATOM 2252 C C . GLU A 1 292 ? 16.487 25.797 -27.951 1.00 95.19 292 GLU A C 1
ATOM 2254 O O . GLU A 1 292 ? 16.571 26.852 -27.322 1.00 95.19 292 GLU A O 1
ATOM 2259 N N . ASP A 1 293 ? 16.905 25.681 -29.212 1.00 95.94 293 ASP A N 1
ATOM 2260 C CA . ASP A 1 293 ? 17.479 26.791 -29.971 1.00 95.94 293 ASP A CA 1
ATOM 2261 C C . ASP A 1 293 ? 16.505 27.973 -30.066 1.00 95.94 293 ASP A C 1
ATOM 2263 O O . ASP A 1 293 ? 16.920 29.125 -29.907 1.00 95.94 293 ASP A O 1
ATOM 2267 N N . VAL A 1 294 ? 15.212 27.687 -30.261 1.00 95.69 294 VAL A N 1
ATOM 2268 C CA . VAL A 1 294 ? 14.137 28.690 -30.294 1.00 95.69 294 VAL A CA 1
ATOM 2269 C C . VAL A 1 294 ? 13.837 29.241 -28.900 1.00 95.69 294 VAL A C 1
ATOM 2271 O O . VAL A 1 294 ? 13.788 30.455 -28.723 1.00 95.69 294 VAL A O 1
ATOM 2274 N N . LEU A 1 295 ? 13.627 28.378 -27.902 1.00 95.62 295 LEU A N 1
ATOM 2275 C CA . LEU A 1 295 ? 13.214 28.807 -26.558 1.00 95.62 295 LEU A CA 1
ATOM 2276 C C . LEU A 1 295 ? 14.306 29.580 -25.812 1.00 95.62 295 LEU A C 1
ATOM 2278 O O . LEU A 1 295 ? 14.002 30.452 -25.003 1.00 95.62 295 LEU A O 1
ATOM 2282 N N . LEU A 1 296 ? 15.572 29.254 -26.055 1.00 95.81 296 LEU A N 1
ATOM 2283 C CA . LEU A 1 296 ? 16.709 29.892 -25.393 1.00 95.81 296 LEU A CA 1
ATOM 2284 C C . LEU A 1 296 ? 17.403 30.927 -26.280 1.00 95.81 296 LEU A C 1
ATOM 2286 O O . LEU A 1 296 ? 18.431 31.466 -25.875 1.00 95.81 296 LEU A O 1
ATOM 2290 N N . ASN A 1 297 ? 16.848 31.198 -27.468 1.00 94.81 297 ASN A N 1
ATOM 2291 C CA . ASN A 1 297 ? 17.377 32.155 -28.435 1.00 94.81 297 ASN A CA 1
ATOM 2292 C C . ASN A 1 297 ? 18.889 31.947 -28.688 1.00 94.81 297 ASN A C 1
ATOM 2294 O O . ASN A 1 297 ? 19.682 32.889 -28.659 1.00 94.81 297 ASN A O 1
ATOM 2298 N N . ARG A 1 298 ? 19.315 30.684 -28.869 1.00 93.06 298 ARG A N 1
ATOM 2299 C CA . ARG A 1 298 ? 20.746 30.308 -28.952 1.00 93.06 298 ARG A CA 1
ATOM 2300 C C . ARG A 1 298 ? 21.392 30.718 -30.273 1.00 93.06 298 ARG A C 1
ATOM 2302 O O . ARG A 1 298 ? 22.616 30.828 -30.347 1.00 93.06 298 ARG A O 1
ATOM 2309 N N . ARG A 1 299 ? 20.584 30.911 -31.321 1.00 91.94 299 ARG A N 1
ATOM 2310 C CA . ARG A 1 299 ? 21.050 31.184 -32.684 1.00 91.94 299 ARG A CA 1
ATOM 2311 C C . ARG A 1 299 ? 20.028 31.985 -33.509 1.00 91.94 299 ARG A C 1
ATOM 2313 O O . ARG A 1 299 ? 18.829 31.804 -33.304 1.00 91.94 299 ARG A O 1
ATOM 2320 N N . PRO A 1 300 ? 20.471 32.807 -34.482 1.00 87.75 300 PRO A N 1
ATOM 2321 C CA . PRO A 1 300 ? 19.575 33.647 -35.289 1.00 87.75 300 PRO A CA 1
ATOM 2322 C C . PRO A 1 300 ? 18.604 32.884 -36.208 1.00 87.75 300 PRO A C 1
ATOM 2324 O O . PRO A 1 300 ? 17.497 33.350 -36.447 1.00 87.75 300 PRO A O 1
ATOM 2327 N N . ASP A 1 301 ? 18.996 31.713 -36.713 1.00 90.06 301 ASP A N 1
ATOM 2328 C CA . ASP A 1 301 ? 18.224 30.879 -37.652 1.00 90.06 301 ASP A CA 1
ATOM 2329 C C . ASP A 1 301 ? 17.350 29.812 -36.954 1.00 90.06 301 ASP A C 1
ATOM 2331 O O . ASP A 1 301 ? 16.803 28.927 -37.610 1.00 90.06 301 ASP A O 1
ATOM 2335 N N . ALA A 1 302 ? 17.198 29.873 -35.624 1.00 91.25 302 ALA A N 1
ATOM 2336 C CA . ALA A 1 302 ? 16.468 28.870 -34.836 1.00 91.25 302 ALA A CA 1
ATOM 2337 C C . ALA A 1 302 ? 15.009 28.693 -35.290 1.00 91.25 302 ALA A C 1
ATOM 2339 O O . ALA A 1 302 ? 14.529 27.571 -35.457 1.00 91.25 302 ALA A O 1
ATOM 2340 N N . THR A 1 303 ? 14.312 29.812 -35.515 1.00 87.69 303 THR A N 1
ATOM 2341 C CA . THR A 1 303 ? 12.900 29.828 -35.919 1.00 87.69 303 THR A CA 1
ATOM 2342 C C . THR A 1 303 ? 12.691 29.143 -37.268 1.00 87.69 303 THR A C 1
ATOM 2344 O O . THR A 1 303 ? 11.803 28.304 -37.383 1.00 87.69 303 THR A O 1
ATOM 2347 N N . GLU A 1 304 ? 13.517 29.461 -38.270 1.00 87.50 304 GLU A N 1
ATOM 2348 C CA . GLU A 1 304 ? 13.411 28.886 -39.619 1.00 87.50 304 GLU A CA 1
ATOM 2349 C C . GLU A 1 304 ? 13.616 27.367 -39.583 1.00 87.50 304 GLU A C 1
ATOM 2351 O O . GLU A 1 304 ? 12.786 26.614 -40.085 1.00 87.50 304 GLU A O 1
ATOM 2356 N N . ARG A 1 305 ? 14.647 26.903 -38.865 1.00 91.62 305 ARG A N 1
ATOM 2357 C CA . ARG A 1 305 ? 14.957 25.471 -38.735 1.00 91.62 305 ARG A CA 1
ATOM 2358 C C . ARG A 1 305 ? 13.825 24.668 -38.088 1.00 91.62 305 ARG A C 1
ATOM 2360 O O . ARG A 1 305 ? 13.514 23.570 -38.549 1.00 91.62 305 ARG A O 1
ATOM 2367 N N . LEU A 1 306 ? 13.212 25.190 -37.020 1.00 91.38 306 LEU A N 1
ATOM 2368 C CA . LEU A 1 306 ? 12.111 24.499 -36.339 1.00 91.38 306 LEU A CA 1
ATOM 2369 C C . LEU A 1 306 ? 10.831 24.490 -37.189 1.00 91.38 306 LEU A C 1
ATOM 2371 O O . LEU A 1 306 ? 10.087 23.508 -37.164 1.00 91.38 306 LEU A O 1
ATOM 2375 N N . VAL A 1 307 ? 10.571 25.559 -37.948 1.00 85.88 307 VAL A N 1
ATOM 2376 C CA . VAL A 1 307 ? 9.437 25.622 -38.883 1.00 85.88 307 VAL A CA 1
ATOM 2377 C C . VAL A 1 307 ? 9.607 24.601 -40.006 1.00 85.88 307 VAL A C 1
ATOM 2379 O O . VAL A 1 307 ? 8.701 23.788 -40.200 1.00 85.88 307 VAL A O 1
ATOM 2382 N N . ASP A 1 308 ? 10.772 24.561 -40.656 1.00 85.56 308 ASP A N 1
ATOM 2383 C CA . ASP A 1 308 ? 11.073 23.613 -41.737 1.00 85.56 308 ASP A CA 1
ATOM 2384 C C . ASP A 1 308 ? 10.922 22.154 -41.271 1.00 85.56 308 ASP A C 1
ATOM 2386 O O . ASP A 1 308 ? 10.291 21.333 -41.942 1.00 85.56 308 ASP A O 1
ATOM 2390 N N . TYR A 1 309 ? 11.433 21.836 -40.076 1.00 86.25 309 TYR A N 1
ATOM 2391 C CA . TYR A 1 309 ? 11.290 20.512 -39.461 1.00 86.25 309 TYR A CA 1
ATOM 2392 C C . TYR A 1 309 ? 9.834 20.192 -39.068 1.00 86.25 309 TYR A C 1
ATOM 2394 O O . TYR A 1 309 ? 9.347 19.061 -39.175 1.00 86.25 309 TYR A O 1
ATOM 2402 N N . GLY A 1 310 ? 9.091 21.204 -38.620 1.00 80.38 310 GLY A N 1
ATOM 2403 C CA . GLY A 1 310 ? 7.672 21.082 -38.317 1.00 80.38 310 GLY A CA 1
ATOM 2404 C C . GLY A 1 310 ? 6.831 20.737 -39.551 1.00 80.38 310 GLY A C 1
ATOM 2405 O O . GLY A 1 310 ? 5.872 19.966 -39.439 1.00 80.38 310 GLY A O 1
ATOM 2406 N N . GLU A 1 311 ? 7.180 21.264 -40.725 1.00 78.88 311 GLU A N 1
ATOM 2407 C CA . GLU A 1 311 ? 6.490 20.968 -41.984 1.00 78.88 311 GLU A CA 1
ATOM 2408 C C . GLU A 1 311 ? 6.742 19.534 -42.474 1.00 78.88 311 GLU A C 1
ATOM 2410 O O . GLU A 1 311 ? 5.788 18.851 -42.870 1.00 78.88 311 GLU A O 1
ATOM 2415 N N . THR A 1 312 ? 7.971 19.018 -42.361 1.00 77.06 312 THR A N 1
ATOM 2416 C CA . THR A 1 312 ? 8.292 17.611 -42.674 1.00 77.06 312 THR A CA 1
ATOM 2417 C C . THR A 1 312 ? 7.544 16.631 -41.770 1.00 77.06 312 THR A C 1
ATOM 2419 O O . THR A 1 312 ? 6.990 15.643 -42.263 1.00 77.06 312 THR A O 1
ATOM 2422 N N . LEU A 1 313 ? 7.426 16.920 -40.469 1.00 70.94 313 LEU A N 1
ATOM 2423 C CA . LEU A 1 313 ? 6.623 16.110 -39.542 1.00 70.94 313 LEU A CA 1
ATOM 2424 C C . LEU A 1 313 ? 5.129 16.106 -39.900 1.00 70.94 313 LEU A C 1
ATOM 2426 O O . LEU A 1 313 ? 4.458 15.076 -39.796 1.00 70.94 313 LEU A O 1
ATOM 2430 N N . LYS A 1 314 ? 4.597 17.247 -40.347 1.00 63.50 314 LYS A N 1
ATOM 2431 C CA . LYS A 1 314 ? 3.189 17.379 -40.746 1.00 63.50 314 LYS A CA 1
ATOM 2432 C C . LYS A 1 314 ? 2.895 16.628 -42.050 1.00 63.50 314 LYS A C 1
ATOM 2434 O O . LYS A 1 314 ? 1.820 16.042 -42.178 1.00 63.50 314 LYS A O 1
ATOM 2439 N N . ALA A 1 315 ? 3.856 16.582 -42.976 1.00 58.25 315 ALA A N 1
ATOM 2440 C CA . ALA A 1 315 ? 3.771 15.804 -44.212 1.00 58.25 315 ALA A CA 1
ATOM 2441 C C . ALA A 1 315 ? 3.786 14.281 -43.966 1.00 58.25 315 ALA A C 1
ATOM 2443 O O . ALA A 1 315 ? 3.101 13.541 -44.672 1.00 58.25 315 ALA A O 1
ATOM 2444 N N . ALA A 1 316 ? 4.493 13.810 -42.933 1.00 58.25 316 ALA A N 1
ATOM 2445 C CA . ALA A 1 316 ? 4.533 12.394 -42.550 1.00 58.25 316 ALA A CA 1
ATOM 2446 C C . ALA A 1 316 ? 3.253 11.899 -41.832 1.00 58.25 316 ALA A C 1
ATOM 2448 O O . ALA A 1 316 ? 2.984 10.700 -41.809 1.00 58.25 316 ALA A O 1
ATOM 2449 N N . GLY A 1 317 ? 2.447 12.803 -41.258 1.00 47.72 317 GLY A N 1
ATOM 2450 C CA . GLY A 1 317 ? 1.285 12.475 -40.415 1.00 47.72 317 GLY A CA 1
ATOM 2451 C C . GLY A 1 317 ? -0.087 12.429 -41.109 1.00 47.72 317 GLY A C 1
ATOM 2452 O O . GLY A 1 317 ? -1.093 12.195 -40.441 1.00 47.72 317 GLY A O 1
ATOM 2453 N N . ALA A 1 318 ? -0.178 12.654 -42.425 1.00 39.34 318 ALA A N 1
ATOM 2454 C CA . ALA A 1 318 ? -1.453 12.866 -43.128 1.00 39.34 318 ALA A CA 1
ATOM 2455 C C . ALA A 1 318 ? -2.245 11.593 -43.514 1.00 39.34 318 ALA A C 1
ATOM 2457 O O . ALA A 1 318 ? -3.164 11.667 -44.331 1.00 39.34 318 ALA A O 1
ATOM 2458 N N . GLY A 1 319 ? -1.959 10.425 -42.934 1.00 40.19 319 GLY A N 1
ATOM 2459 C CA . GLY A 1 319 ? -2.727 9.219 -43.246 1.00 40.19 319 GLY A CA 1
ATOM 2460 C C . GLY A 1 319 ? -2.652 8.132 -42.189 1.00 40.19 319 GLY A C 1
ATOM 2461 O O . GLY A 1 319 ? -1.755 7.306 -42.253 1.00 40.19 319 GLY A O 1
ATOM 2462 N N . ALA A 1 320 ? -3.629 8.091 -41.275 1.00 34.22 320 ALA A N 1
ATOM 2463 C CA . ALA A 1 320 ? -4.194 6.841 -40.747 1.00 34.22 320 ALA A CA 1
ATOM 2464 C C . ALA A 1 320 ? -5.325 7.104 -39.737 1.00 34.22 320 ALA A C 1
ATOM 2466 O O . ALA A 1 320 ? -5.104 7.302 -38.545 1.00 34.22 320 ALA A O 1
ATOM 2467 N N . THR A 1 321 ? -6.564 7.001 -40.209 1.00 40.56 321 THR A N 1
ATOM 2468 C CA . THR A 1 321 ? -7.682 6.464 -39.429 1.00 40.56 321 THR A CA 1
ATOM 2469 C C . THR A 1 321 ? -7.545 4.939 -39.387 1.00 40.56 321 THR A C 1
ATOM 2471 O O . THR A 1 321 ? -7.734 4.281 -40.406 1.00 40.56 321 THR A O 1
ATOM 2474 N N . ALA A 1 322 ? -7.205 4.352 -38.236 1.00 37.09 322 ALA A N 1
ATOM 2475 C CA . ALA A 1 322 ? -7.253 2.897 -38.050 1.00 37.09 322 ALA A CA 1
ATOM 2476 C C . ALA A 1 322 ? -7.301 2.519 -36.561 1.00 37.09 322 ALA A C 1
ATOM 2478 O O . ALA A 1 322 ? -6.274 2.244 -35.942 1.00 37.09 322 ALA A O 1
ATOM 2479 N N . THR A 1 323 ? -8.503 2.483 -35.988 1.00 36.25 323 THR A N 1
ATOM 2480 C CA . THR A 1 323 ? -8.728 2.044 -34.599 1.00 36.25 323 THR A CA 1
ATOM 2481 C C . THR A 1 323 ? -9.066 0.552 -34.468 1.00 36.25 323 THR A C 1
ATOM 2483 O O . THR A 1 323 ? -9.369 0.112 -33.372 1.00 36.25 323 THR A O 1
ATOM 2486 N N . GLU A 1 324 ? -8.958 -0.254 -35.532 1.00 33.16 324 GLU A N 1
ATOM 2487 C CA . GLU A 1 324 ? -9.287 -1.699 -35.479 1.00 33.16 324 GLU A CA 1
ATOM 2488 C C . GLU A 1 324 ? -8.182 -2.633 -36.021 1.00 33.16 324 GLU A C 1
ATOM 2490 O O . GLU A 1 324 ? -8.359 -3.842 -36.062 1.00 33.16 324 GLU A O 1
ATOM 2495 N N . LYS A 1 325 ? -7.000 -2.115 -36.397 1.00 35.28 325 LYS A N 1
ATOM 2496 C CA . LYS A 1 325 ? -5.866 -2.923 -36.918 1.00 35.28 325 LYS A CA 1
ATOM 2497 C C . LYS A 1 325 ? -4.644 -3.015 -35.992 1.00 35.28 325 LYS A C 1
ATOM 2499 O O . LYS A 1 325 ? -3.596 -3.500 -36.408 1.00 35.28 325 LYS A O 1
ATOM 2504 N N . LYS A 1 326 ? -4.737 -2.523 -34.753 1.00 43.38 326 LYS A N 1
ATOM 2505 C CA . LYS A 1 326 ? -3.575 -2.412 -33.851 1.00 43.38 326 LYS A CA 1
ATOM 2506 C C . LYS A 1 326 ? -3.220 -3.685 -33.075 1.00 43.38 326 LYS A C 1
ATOM 2508 O O . LYS A 1 326 ? -2.114 -3.737 -32.552 1.00 43.38 326 LYS A O 1
ATOM 2513 N N . GLU A 1 327 ? -4.072 -4.709 -33.027 1.00 44.91 327 GLU A N 1
ATOM 2514 C CA . GLU A 1 327 ? -3.790 -5.894 -32.194 1.00 44.91 327 GLU A CA 1
ATOM 2515 C C . GLU A 1 327 ? -2.738 -6.862 -32.779 1.00 44.91 327 GLU A C 1
ATOM 2517 O O . GLU A 1 327 ? -2.144 -7.625 -32.022 1.00 44.91 327 GLU A O 1
ATOM 2522 N N . GLU A 1 328 ? -2.386 -6.774 -34.071 1.00 53.66 328 GLU A N 1
ATOM 2523 C CA . GLU A 1 328 ? -1.397 -7.684 -34.694 1.00 53.66 328 GLU A CA 1
ATOM 2524 C C . GLU A 1 328 ? -0.154 -7.003 -35.293 1.00 53.66 328 GLU A C 1
ATOM 2526 O O . GLU A 1 328 ? 0.717 -7.681 -35.830 1.00 53.66 328 GLU A O 1
ATOM 2531 N N . ALA A 1 329 ? 0.003 -5.680 -35.175 1.00 66.50 329 ALA A N 1
ATOM 2532 C CA . ALA A 1 329 ? 1.147 -4.976 -35.777 1.00 66.50 329 ALA A CA 1
ATOM 2533 C C . ALA A 1 329 ? 2.516 -5.436 -35.229 1.00 66.50 329 ALA A C 1
ATOM 2535 O O . ALA A 1 329 ? 3.516 -5.394 -35.938 1.00 66.50 329 ALA A O 1
ATOM 2536 N N . TRP A 1 330 ? 2.575 -5.921 -33.985 1.00 79.06 330 TRP A N 1
ATOM 2537 C CA . TRP A 1 330 ? 3.807 -6.459 -33.397 1.00 79.06 330 TRP A CA 1
ATOM 2538 C C . TRP A 1 330 ? 4.208 -7.819 -33.994 1.00 79.06 330 TRP A C 1
ATOM 2540 O O . TRP A 1 330 ? 5.379 -8.187 -33.949 1.00 79.06 330 TRP A O 1
ATOM 2550 N N . ARG A 1 331 ? 3.268 -8.555 -34.612 1.00 87.62 331 ARG A N 1
ATOM 2551 C CA . ARG A 1 331 ? 3.536 -9.867 -35.226 1.00 87.62 331 ARG A CA 1
ATOM 2552 C C . ARG A 1 331 ? 4.393 -9.786 -36.486 1.00 87.62 331 ARG A C 1
ATOM 2554 O O . ARG A 1 331 ? 4.990 -10.790 -36.856 1.00 87.62 331 ARG A O 1
ATOM 2561 N N . SER A 1 332 ? 4.483 -8.621 -37.130 1.00 83.62 332 SER A N 1
ATOM 2562 C CA . SER A 1 332 ? 5.360 -8.421 -38.292 1.00 83.62 332 SER A CA 1
ATOM 2563 C C . SER A 1 332 ? 6.824 -8.131 -37.934 1.00 83.62 332 SER A C 1
ATOM 2565 O O . SER A 1 332 ? 7.635 -7.987 -38.845 1.00 83.62 332 SER A O 1
ATOM 2567 N N . GLY A 1 333 ? 7.163 -8.022 -36.643 1.00 82.06 333 GLY A N 1
ATOM 2568 C CA . GLY A 1 333 ? 8.542 -7.849 -36.176 1.00 82.06 333 GLY A CA 1
ATOM 2569 C C . GLY A 1 333 ? 9.379 -9.130 -36.255 1.00 82.06 333 GLY A C 1
ATOM 2570 O O . GLY A 1 333 ? 8.874 -10.218 -36.558 1.00 82.06 333 GLY A O 1
ATOM 2571 N N . THR A 1 334 ? 10.670 -9.003 -35.956 1.00 91.62 334 THR A N 1
ATOM 2572 C CA . THR A 1 334 ? 11.597 -10.138 -35.804 1.00 91.62 334 THR A CA 1
ATOM 2573 C C . THR A 1 334 ? 11.193 -11.039 -34.633 1.00 91.62 334 THR A C 1
ATOM 2575 O O . THR A 1 334 ? 10.489 -10.604 -33.724 1.00 91.62 334 THR A O 1
ATOM 2578 N N . VAL A 1 335 ? 11.619 -12.309 -34.632 1.00 91.44 335 VAL A N 1
ATOM 2579 C CA . VAL A 1 335 ? 11.282 -13.240 -33.539 1.00 91.44 335 VAL A CA 1
ATOM 2580 C C . VAL A 1 335 ? 11.778 -12.736 -32.182 1.00 91.44 335 VAL A C 1
ATOM 2582 O O . VAL A 1 335 ? 11.072 -12.870 -31.188 1.00 91.44 335 VAL A O 1
ATOM 2585 N N . GLU A 1 336 ? 12.932 -12.069 -32.148 1.00 89.81 336 GLU A N 1
ATOM 2586 C CA . GLU A 1 336 ? 13.473 -11.438 -30.947 1.00 89.81 336 GLU A CA 1
ATOM 2587 C C . GLU A 1 336 ? 12.570 -10.304 -30.436 1.00 89.81 336 GLU A C 1
ATOM 2589 O O . GLU A 1 336 ? 12.202 -10.293 -29.262 1.00 89.81 336 GLU A O 1
ATOM 2594 N N . GLU A 1 337 ? 12.132 -9.398 -31.318 1.00 86.56 337 GLU A N 1
ATOM 2595 C CA . GLU A 1 337 ? 11.200 -8.315 -30.964 1.00 86.56 337 GLU A CA 1
ATOM 2596 C C . GLU A 1 337 ? 9.839 -8.858 -30.513 1.00 86.56 337 GLU A C 1
ATOM 2598 O O . GLU A 1 337 ? 9.226 -8.312 -29.593 1.00 86.56 337 GLU A O 1
ATOM 2603 N N . ARG A 1 338 ? 9.363 -9.947 -31.130 1.00 92.69 338 ARG A N 1
ATOM 2604 C CA . ARG A 1 338 ? 8.107 -10.606 -30.750 1.00 92.69 338 ARG A CA 1
ATOM 2605 C C . ARG A 1 338 ? 8.208 -11.249 -29.371 1.00 92.69 338 ARG A C 1
ATOM 2607 O O . ARG A 1 338 ? 7.308 -11.043 -28.560 1.00 92.69 338 ARG A O 1
ATOM 2614 N N . LEU A 1 339 ? 9.298 -11.959 -29.079 1.00 89.69 339 LEU A N 1
ATOM 2615 C CA . LEU A 1 339 ? 9.551 -12.546 -27.760 1.00 89.69 339 LEU A CA 1
ATOM 2616 C C . LEU A 1 339 ? 9.663 -11.468 -26.673 1.00 89.69 339 LEU A C 1
ATOM 2618 O O . LEU A 1 339 ? 9.000 -11.577 -25.641 1.00 89.69 339 LEU A O 1
ATOM 2622 N N . ALA A 1 340 ? 10.411 -10.391 -26.928 1.00 85.50 340 ALA A N 1
ATOM 2623 C CA . ALA A 1 340 ? 10.522 -9.267 -26.000 1.00 85.50 340 ALA A CA 1
ATOM 2624 C C . ALA A 1 340 ? 9.164 -8.579 -25.769 1.00 85.50 340 ALA A C 1
ATOM 2626 O O . ALA A 1 340 ? 8.774 -8.325 -24.628 1.00 85.50 340 ALA A O 1
ATOM 2627 N N . HIS A 1 341 ? 8.390 -8.336 -26.832 1.00 84.88 341 HIS A N 1
ATOM 2628 C CA . HIS A 1 341 ? 7.049 -7.760 -26.725 1.00 84.88 341 HIS A CA 1
ATOM 2629 C C . HIS A 1 341 ? 6.093 -8.663 -25.934 1.00 84.88 341 HIS A C 1
ATOM 2631 O O . HIS A 1 341 ? 5.370 -8.181 -25.058 1.00 84.88 341 HIS A O 1
ATOM 2637 N N . ALA A 1 342 ? 6.100 -9.969 -26.216 1.00 87.38 342 ALA A N 1
ATOM 2638 C CA . ALA A 1 342 ? 5.275 -10.954 -25.527 1.00 87.38 342 ALA A CA 1
ATOM 2639 C C . ALA A 1 342 ? 5.603 -11.017 -24.030 1.00 87.38 342 ALA A C 1
ATOM 2641 O O . ALA A 1 342 ? 4.683 -11.054 -23.211 1.00 87.38 342 ALA A O 1
ATOM 2642 N N . LEU A 1 343 ? 6.887 -10.940 -23.662 1.00 85.00 343 LEU A N 1
ATOM 2643 C CA . LEU A 1 343 ? 7.326 -10.865 -22.269 1.00 85.00 343 LEU A CA 1
ATOM 2644 C C . LEU A 1 343 ? 6.860 -9.579 -21.586 1.00 85.00 343 LEU A C 1
ATOM 2646 O O . LEU A 1 343 ? 6.181 -9.653 -20.564 1.00 85.00 343 LEU A O 1
ATOM 2650 N N . VAL A 1 344 ? 7.136 -8.405 -22.162 1.00 80.56 344 VAL A N 1
ATOM 2651 C CA . VAL A 1 344 ? 6.768 -7.104 -21.565 1.00 80.56 344 VAL A CA 1
ATOM 2652 C C . VAL A 1 344 ? 5.250 -6.953 -21.414 1.00 80.56 344 VAL A C 1
ATOM 2654 O O . VAL A 1 344 ? 4.773 -6.356 -20.449 1.00 80.56 344 VAL A O 1
ATOM 2657 N N . LYS A 1 345 ? 4.461 -7.498 -22.348 1.00 79.75 345 LYS A N 1
ATOM 2658 C CA . LYS A 1 345 ? 2.990 -7.431 -22.305 1.00 79.75 345 LYS A CA 1
ATOM 2659 C C . LYS A 1 345 ? 2.324 -8.624 -21.611 1.00 79.75 345 LYS A C 1
ATOM 2661 O O . LYS A 1 345 ? 1.120 -8.566 -21.370 1.00 79.75 345 LYS A O 1
ATOM 2666 N N . GLY A 1 346 ? 3.068 -9.677 -21.267 1.00 80.81 346 GLY A N 1
ATOM 2667 C CA . GLY A 1 346 ? 2.526 -10.879 -20.626 1.00 80.81 346 GLY A CA 1
ATOM 2668 C C . GLY A 1 346 ? 1.616 -11.723 -21.534 1.00 80.81 346 GLY A C 1
ATOM 2669 O O . GLY A 1 346 ? 0.647 -12.311 -21.047 1.00 80.81 346 GLY A O 1
ATOM 2670 N N . ILE A 1 347 ? 1.903 -11.766 -22.841 1.00 83.88 347 ILE A N 1
ATOM 2671 C CA . ILE A 1 347 ? 1.136 -12.497 -23.865 1.00 83.88 347 ILE A CA 1
ATOM 2672 C C . ILE A 1 347 ? 1.683 -13.925 -24.008 1.00 83.88 347 ILE A C 1
ATOM 2674 O O . ILE A 1 347 ? 2.836 -14.119 -24.378 1.00 83.88 347 ILE A O 1
ATOM 2678 N N . ASP A 1 348 ? 0.850 -14.940 -23.771 1.00 83.38 348 ASP A N 1
ATOM 2679 C CA . ASP A 1 348 ? 1.243 -16.361 -23.778 1.00 83.38 348 ASP A CA 1
ATOM 2680 C C . ASP A 1 348 ? 0.759 -17.154 -25.007 1.00 83.38 348 ASP A C 1
ATOM 2682 O O . ASP A 1 348 ? 1.072 -18.341 -25.147 1.00 83.38 348 ASP A O 1
ATOM 2686 N N . SER A 1 349 ? -0.023 -16.520 -25.884 1.00 83.06 349 SER A N 1
ATOM 2687 C CA . SER A 1 349 ? -0.767 -17.205 -26.948 1.00 83.06 349 SER A CA 1
ATOM 2688 C C . SER A 1 349 ? 0.120 -17.659 -28.112 1.00 83.06 349 SER A C 1
ATOM 2690 O O . SER A 1 349 ? -0.208 -18.634 -28.779 1.00 83.06 349 SER A O 1
ATOM 2692 N N . TYR A 1 350 ? 1.257 -16.988 -28.330 1.00 88.44 350 TYR A N 1
ATOM 2693 C CA . TYR A 1 350 ? 2.205 -17.276 -29.420 1.00 88.44 350 TYR A CA 1
ATOM 2694 C C . TYR A 1 350 ? 3.587 -17.722 -28.931 1.00 88.44 350 TYR A C 1
ATOM 2696 O O . TYR A 1 350 ? 4.463 -17.992 -29.751 1.00 88.44 350 TYR A O 1
ATOM 2704 N N . ILE A 1 351 ? 3.784 -17.810 -27.610 1.00 91.38 351 ILE A N 1
ATOM 2705 C CA . ILE A 1 351 ? 5.123 -17.918 -27.029 1.00 91.38 351 ILE A CA 1
ATOM 2706 C C . ILE A 1 351 ? 5.856 -19.186 -27.474 1.00 91.38 351 ILE A C 1
ATOM 2708 O O . ILE A 1 351 ? 7.001 -19.097 -27.878 1.00 91.38 351 ILE A O 1
ATOM 2712 N N . GLU A 1 352 ? 5.196 -20.346 -27.510 1.00 91.25 352 GLU A N 1
ATOM 2713 C CA . GLU A 1 352 ? 5.833 -21.604 -27.936 1.00 91.25 352 GLU A CA 1
ATOM 2714 C C . GLU A 1 352 ? 6.303 -21.551 -29.396 1.00 91.25 352 GLU A C 1
ATOM 2716 O O . GLU A 1 352 ? 7.406 -21.992 -29.714 1.00 91.25 352 GLU A O 1
ATOM 2721 N N . ALA A 1 353 ? 5.493 -20.959 -30.280 1.00 91.19 353 ALA A N 1
ATOM 2722 C CA . ALA A 1 353 ? 5.822 -20.838 -31.696 1.00 91.19 353 ALA A CA 1
ATOM 2723 C C . ALA A 1 353 ? 6.989 -19.866 -31.933 1.00 91.19 353 ALA A C 1
ATOM 2725 O O . ALA A 1 353 ? 7.903 -20.179 -32.693 1.00 91.19 353 ALA A O 1
ATOM 2726 N N . ASP A 1 354 ? 6.984 -18.708 -31.264 1.00 94.25 354 ASP A N 1
ATOM 2727 C CA . ASP A 1 354 ? 8.086 -17.746 -31.367 1.00 94.25 354 ASP A CA 1
ATOM 2728 C C . ASP A 1 354 ? 9.373 -18.296 -30.728 1.00 94.25 354 ASP A C 1
ATOM 2730 O O . ASP A 1 354 ? 10.463 -18.115 -31.268 1.00 94.25 354 ASP A O 1
ATOM 2734 N N . THR A 1 355 ? 9.269 -19.028 -29.618 1.00 92.06 355 THR A N 1
ATOM 2735 C CA . THR A 1 355 ? 10.417 -19.674 -28.969 1.00 92.06 355 THR A CA 1
ATOM 2736 C C . THR A 1 355 ? 11.036 -20.750 -29.858 1.00 92.06 355 THR A C 1
ATOM 2738 O O . THR A 1 355 ? 12.262 -20.835 -29.939 1.00 92.06 355 THR A O 1
ATOM 2741 N N . GLU A 1 356 ? 10.228 -21.541 -30.568 1.00 92.94 356 GLU A N 1
ATOM 2742 C CA . GLU A 1 356 ? 10.732 -22.521 -31.536 1.00 92.94 356 GLU A CA 1
ATOM 2743 C C . GLU A 1 356 ? 11.442 -21.858 -32.718 1.00 92.94 356 GLU A C 1
ATOM 2745 O O . GLU A 1 356 ? 12.530 -22.286 -33.104 1.00 92.94 356 GLU A O 1
ATOM 2750 N N . GLU A 1 357 ? 10.868 -20.787 -33.270 1.00 92.31 357 GLU A N 1
ATOM 2751 C CA . GLU A 1 357 ? 11.494 -20.032 -34.357 1.00 92.31 357 GLU A CA 1
ATOM 2752 C C . GLU A 1 357 ? 12.843 -19.438 -33.913 1.00 92.31 357 GLU A C 1
ATOM 2754 O O . GLU A 1 357 ? 13.839 -19.556 -34.634 1.00 92.31 357 GLU A O 1
ATOM 2759 N N . ALA A 1 358 ? 12.918 -18.880 -32.699 1.00 91.31 358 ALA A N 1
ATOM 2760 C CA . ALA A 1 358 ? 14.164 -18.369 -32.130 1.00 91.31 358 ALA A CA 1
ATOM 2761 C C . ALA A 1 358 ? 15.184 -19.488 -31.873 1.00 91.31 358 ALA A C 1
ATOM 2763 O O . ALA A 1 358 ? 16.365 -19.322 -32.179 1.00 91.31 358 ALA A O 1
ATOM 2764 N N . ARG A 1 359 ? 14.745 -20.652 -31.375 1.00 92.12 359 ARG A N 1
ATOM 2765 C CA . ARG A 1 359 ? 15.602 -21.830 -31.164 1.00 92.12 359 ARG A CA 1
ATOM 2766 C C . ARG A 1 359 ? 16.202 -22.319 -32.477 1.00 92.12 359 ARG A C 1
ATOM 2768 O O . ARG A 1 359 ? 17.407 -22.559 -32.544 1.00 92.12 359 ARG A O 1
ATOM 2775 N N . ALA A 1 360 ? 15.384 -22.432 -33.523 1.00 89.31 360 ALA A N 1
ATOM 2776 C CA . ALA A 1 360 ? 15.832 -22.832 -34.852 1.00 89.31 360 ALA A CA 1
ATOM 2777 C C . ALA A 1 360 ? 16.818 -21.817 -35.455 1.00 89.31 360 ALA A C 1
ATOM 2779 O O . ALA A 1 360 ? 17.802 -22.216 -36.078 1.00 89.31 360 ALA A O 1
ATOM 2780 N N . LYS A 1 361 ? 16.587 -20.516 -35.234 1.00 89.94 361 LYS A N 1
ATOM 2781 C CA . LYS A 1 361 ? 17.451 -19.426 -35.711 1.00 89.94 361 LYS A CA 1
ATOM 2782 C C . LYS A 1 361 ? 18.799 -19.363 -34.984 1.00 89.94 361 LYS A C 1
ATOM 2784 O O . LYS A 1 361 ? 19.829 -19.205 -35.634 1.00 89.94 361 LYS A O 1
ATOM 2789 N N . LEU A 1 362 ? 18.800 -19.467 -33.655 1.00 83.00 362 LEU A N 1
ATOM 2790 C CA . LEU A 1 362 ? 19.995 -19.313 -32.812 1.00 83.00 362 LEU A CA 1
ATOM 2791 C C . LEU A 1 362 ? 20.782 -20.623 -32.640 1.00 83.00 362 LEU A C 1
ATOM 2793 O O . LEU A 1 362 ? 21.920 -20.607 -32.176 1.00 83.00 362 LEU A O 1
ATOM 2797 N N . GLY A 1 363 ? 20.194 -21.764 -33.009 1.00 74.44 363 GLY A N 1
ATOM 2798 C CA . GLY A 1 363 ? 20.841 -23.078 -33.058 1.00 74.44 363 GLY A CA 1
ATOM 2799 C C . GLY A 1 363 ? 21.115 -23.727 -31.697 1.00 74.44 363 GLY A C 1
ATOM 2800 O O . GLY A 1 363 ? 21.246 -24.948 -31.634 1.00 74.44 363 GLY A O 1
ATOM 2801 N N . ARG A 1 364 ? 21.161 -22.948 -30.607 1.00 74.56 364 ARG A N 1
ATOM 2802 C CA . ARG A 1 364 ? 21.325 -23.433 -29.229 1.00 74.56 364 ARG A CA 1
ATOM 2803 C C . ARG A 1 364 ? 20.155 -22.975 -28.351 1.00 74.56 364 ARG A C 1
ATOM 2805 O O . ARG A 1 364 ? 19.940 -21.767 -28.245 1.00 74.56 364 ARG A O 1
ATOM 2812 N N . PRO A 1 365 ? 19.430 -23.895 -27.685 1.00 76.00 365 PRO A N 1
ATOM 2813 C CA . PRO A 1 365 ? 18.327 -23.561 -26.781 1.00 76.00 365 PRO A CA 1
ATOM 2814 C C . PRO A 1 365 ? 18.691 -22.524 -25.714 1.00 76.00 365 PRO A C 1
ATOM 2816 O O . PRO A 1 365 ? 17.919 -21.600 -25.472 1.00 76.00 365 PRO A O 1
ATOM 2819 N N . LEU A 1 366 ? 19.891 -22.626 -25.132 1.00 71.19 366 LEU A N 1
ATOM 2820 C CA . LEU A 1 366 ? 20.347 -21.692 -24.101 1.00 71.19 366 LEU A CA 1
ATOM 2821 C C . LEU A 1 366 ? 20.449 -20.241 -24.607 1.00 71.19 366 LEU A C 1
ATOM 2823 O O . LEU A 1 366 ? 20.134 -19.321 -23.862 1.00 71.19 366 LEU A O 1
ATOM 2827 N N . LEU A 1 367 ? 20.805 -20.026 -25.881 1.00 75.25 367 LEU A N 1
ATOM 2828 C CA . LEU A 1 367 ? 20.929 -18.680 -26.458 1.00 75.25 367 LEU A CA 1
ATOM 2829 C C . LEU A 1 367 ? 19.578 -17.974 -26.624 1.00 75.25 367 LEU A C 1
ATOM 2831 O O . LEU A 1 367 ? 19.534 -16.750 -26.659 1.00 75.25 367 LEU A O 1
ATOM 2835 N N . VAL A 1 368 ? 18.474 -18.721 -26.702 1.00 82.69 368 VAL A N 1
ATOM 2836 C CA . VAL A 1 368 ? 17.126 -18.130 -26.688 1.00 82.69 368 VAL A CA 1
ATOM 2837 C C . VAL A 1 368 ? 16.822 -17.546 -25.307 1.00 82.69 368 VAL A C 1
ATOM 2839 O O . VAL A 1 368 ? 16.202 -16.490 -25.207 1.00 82.69 368 VAL A O 1
ATOM 2842 N N . ILE A 1 369 ? 17.288 -18.222 -24.250 1.00 73.69 369 ILE A N 1
ATOM 2843 C CA . ILE A 1 369 ? 17.172 -17.747 -22.871 1.00 73.69 369 ILE A CA 1
ATOM 2844 C C . ILE A 1 369 ? 18.087 -16.544 -22.674 1.00 73.69 369 ILE A C 1
ATOM 2846 O O . ILE A 1 369 ? 17.584 -15.463 -22.405 1.00 73.69 369 ILE A O 1
ATOM 2850 N N . GLU A 1 370 ? 19.395 -16.709 -22.875 1.00 71.00 370 GLU A N 1
ATOM 2851 C CA . GLU A 1 370 ? 20.406 -15.668 -22.635 1.00 71.00 370 GLU A CA 1
ATOM 2852 C C . GLU A 1 370 ? 20.278 -14.441 -23.554 1.00 71.00 370 GLU A C 1
ATOM 2854 O O . GLU A 1 370 ? 20.784 -13.382 -23.197 1.00 71.00 370 GLU A O 1
ATOM 2859 N N . GLY A 1 371 ? 19.623 -14.574 -24.712 1.00 79.94 371 GLY A N 1
ATOM 2860 C CA . GLY A 1 371 ? 19.347 -13.481 -25.645 1.00 79.94 371 GLY A CA 1
ATOM 2861 C C . GLY A 1 371 ? 17.930 -12.919 -25.485 1.00 79.94 371 GLY A C 1
ATOM 2862 O O . GLY A 1 371 ? 17.643 -12.263 -24.486 1.00 79.94 371 GLY A O 1
ATOM 2863 N N . PRO A 1 372 ? 17.005 -13.184 -26.429 1.00 84.25 372 PRO A N 1
ATOM 2864 C CA . PRO A 1 372 ? 15.747 -12.443 -26.541 1.00 84.25 372 PRO A CA 1
ATOM 2865 C C . PRO A 1 372 ? 14.836 -12.537 -25.311 1.00 84.25 372 PRO A C 1
ATOM 2867 O O . PRO A 1 372 ? 14.099 -11.590 -25.027 1.00 84.25 372 PRO A O 1
ATOM 2870 N N . LEU A 1 373 ? 14.862 -13.653 -24.570 1.00 82.00 373 LEU A N 1
ATOM 2871 C CA . LEU A 1 373 ? 14.071 -13.761 -23.343 1.00 82.00 373 LEU A CA 1
ATOM 2872 C C . LEU A 1 373 ? 14.664 -12.910 -22.216 1.00 82.00 373 LEU A C 1
ATOM 2874 O O . LEU A 1 373 ? 13.922 -12.188 -21.553 1.00 82.00 373 LEU A O 1
ATOM 2878 N N . MET A 1 374 ? 15.982 -12.955 -22.012 1.00 71.69 374 MET A N 1
ATOM 2879 C CA . MET A 1 374 ? 16.652 -12.116 -21.017 1.00 71.69 374 MET A CA 1
ATOM 2880 C C . MET A 1 374 ? 16.619 -10.634 -21.386 1.00 71.69 374 MET A C 1
ATOM 2882 O O . MET A 1 374 ? 16.408 -9.820 -20.494 1.00 71.69 374 MET A O 1
ATOM 2886 N N . ASP A 1 375 ? 16.724 -10.279 -22.666 1.00 76.94 375 ASP A N 1
ATOM 2887 C CA . ASP A 1 375 ? 16.561 -8.899 -23.136 1.00 76.94 375 ASP A CA 1
ATOM 2888 C C . ASP A 1 375 ? 15.154 -8.375 -22.806 1.00 76.94 375 ASP A C 1
ATOM 2890 O O . ASP A 1 375 ? 14.990 -7.291 -22.244 1.00 76.94 375 ASP A O 1
ATOM 2894 N N . GLY A 1 376 ? 14.120 -9.185 -23.073 1.00 81.25 376 GLY A N 1
ATOM 2895 C CA . GLY A 1 376 ? 12.744 -8.867 -22.693 1.00 81.25 376 GLY A CA 1
ATOM 2896 C C . GLY A 1 376 ? 12.565 -8.711 -21.180 1.00 81.25 376 GLY A C 1
ATOM 2897 O O . GLY A 1 376 ? 11.883 -7.791 -20.729 1.00 81.25 376 GLY A O 1
ATOM 2898 N N . MET A 1 377 ? 13.203 -9.573 -20.386 1.00 75.81 377 MET A N 1
ATOM 2899 C CA . MET A 1 377 ? 13.152 -9.500 -18.924 1.00 75.81 377 MET A CA 1
ATOM 2900 C C . MET A 1 377 ? 13.973 -8.347 -18.339 1.00 75.81 377 MET A C 1
ATOM 2902 O O . MET A 1 377 ? 13.568 -7.791 -17.320 1.00 75.81 377 MET A O 1
ATOM 2906 N N . GLY A 1 378 ? 15.059 -7.938 -18.998 1.00 67.94 378 GLY A N 1
ATOM 2907 C CA . GLY A 1 378 ? 15.808 -6.727 -18.669 1.00 67.94 378 GLY A CA 1
ATOM 2908 C C . GLY A 1 378 ? 14.916 -5.494 -18.771 1.00 67.94 378 GLY A C 1
ATOM 2909 O O . GLY A 1 378 ? 14.804 -4.741 -17.810 1.00 67.94 378 GLY A O 1
ATOM 2910 N N . ILE A 1 379 ? 14.152 -5.373 -19.865 1.00 74.44 379 ILE A N 1
ATOM 2911 C CA . ILE A 1 379 ? 13.165 -4.295 -20.042 1.00 74.44 379 ILE A CA 1
ATOM 2912 C C . ILE A 1 379 ? 12.092 -4.337 -18.940 1.00 74.44 379 ILE A C 1
ATOM 2914 O O . ILE A 1 379 ? 11.727 -3.299 -18.392 1.00 74.44 379 ILE A O 1
ATOM 2918 N N . VAL A 1 380 ? 11.583 -5.524 -18.586 1.00 72.88 380 VAL A N 1
ATOM 2919 C CA . VAL A 1 380 ? 10.626 -5.686 -17.470 1.00 72.88 380 VAL A CA 1
ATOM 2920 C C . VAL A 1 380 ? 11.239 -5.217 -16.147 1.00 72.88 380 VAL A C 1
ATOM 2922 O O . VAL A 1 380 ? 10.573 -4.518 -15.381 1.00 72.88 380 VAL A O 1
ATOM 2925 N N . GLY A 1 381 ? 12.500 -5.572 -15.886 1.00 61.88 381 GLY A N 1
ATOM 2926 C CA . GLY A 1 381 ? 13.257 -5.145 -14.712 1.00 61.88 381 GLY A CA 1
ATOM 2927 C C . GLY A 1 381 ? 13.441 -3.630 -14.651 1.00 61.88 381 GLY A C 1
ATOM 2928 O O . GLY A 1 381 ? 13.143 -3.029 -13.618 1.00 61.88 381 GLY A O 1
ATOM 2929 N N . ASP A 1 382 ? 13.835 -3.007 -15.761 1.00 67.50 382 ASP A N 1
ATOM 2930 C CA . ASP A 1 382 ? 14.023 -1.558 -15.872 1.00 67.50 382 ASP A CA 1
ATOM 2931 C C . ASP A 1 382 ? 12.705 -0.804 -15.661 1.00 67.50 382 ASP A C 1
ATOM 2933 O O . ASP A 1 382 ? 12.642 0.151 -14.884 1.00 67.50 382 ASP A O 1
ATOM 2937 N N . LEU A 1 383 ? 11.617 -1.263 -16.289 1.00 68.44 383 LEU A N 1
ATOM 2938 C CA . LEU A 1 383 ? 10.293 -0.661 -16.122 1.00 68.44 383 LEU A CA 1
ATOM 2939 C C . LEU A 1 383 ? 9.766 -0.825 -14.693 1.00 68.44 383 LEU A C 1
ATOM 2941 O O . LEU A 1 383 ? 9.153 0.101 -14.163 1.00 68.44 383 LEU A O 1
ATOM 2945 N N . PHE A 1 384 ? 10.004 -1.974 -14.056 1.00 67.12 384 PHE A N 1
ATOM 2946 C CA . PHE A 1 384 ? 9.622 -2.203 -12.662 1.00 67.12 384 PHE A CA 1
ATOM 2947 C C . PHE A 1 384 ? 10.449 -1.339 -11.702 1.00 67.12 384 PHE A C 1
ATOM 2949 O O . PHE A 1 384 ? 9.892 -0.709 -10.804 1.00 67.12 384 PHE A O 1
ATOM 2956 N N . GLY A 1 385 ? 11.763 -1.237 -11.927 1.00 53.41 385 GLY A N 1
ATOM 2957 C CA . GLY A 1 385 ? 12.666 -0.384 -11.153 1.00 53.41 385 GLY A CA 1
ATOM 2958 C C . GLY A 1 385 ? 12.349 1.108 -11.285 1.00 53.41 385 GLY A C 1
ATOM 2959 O O . GLY A 1 385 ? 12.463 1.847 -10.307 1.00 53.41 385 GLY A O 1
ATOM 2960 N N . ALA A 1 386 ? 11.888 1.537 -12.462 1.00 61.16 386 ALA A N 1
ATOM 2961 C CA . ALA A 1 386 ? 11.451 2.904 -12.740 1.00 61.16 386 ALA A CA 1
ATOM 2962 C C . ALA A 1 386 ? 10.003 3.203 -12.301 1.00 61.16 386 ALA A C 1
ATOM 2964 O O . ALA A 1 386 ? 9.524 4.311 -12.528 1.00 61.16 386 ALA A O 1
ATOM 2965 N N . GLY A 1 387 ? 9.278 2.234 -11.724 1.00 59.22 387 GLY A N 1
ATOM 2966 C CA . GLY A 1 387 ? 7.873 2.397 -11.326 1.00 59.22 387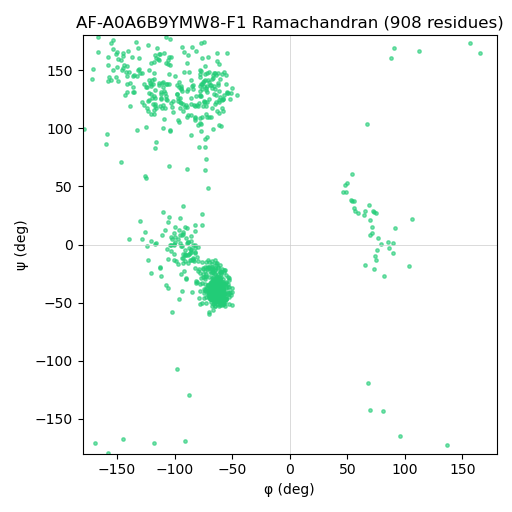 GLY A CA 1
ATOM 2967 C C . GLY A 1 387 ? 6.873 2.477 -12.492 1.00 59.22 387 GLY A C 1
ATOM 2968 O O . GLY A 1 387 ? 5.705 2.779 -12.273 1.00 59.22 387 GLY A O 1
ATOM 2969 N N . LYS A 1 388 ? 7.305 2.188 -13.728 1.00 65.62 388 LYS A N 1
ATOM 2970 C CA . LYS A 1 388 ? 6.471 2.176 -14.947 1.00 65.62 388 LYS A CA 1
ATOM 2971 C C . LYS A 1 388 ? 5.759 0.832 -15.178 1.00 65.62 388 LYS A C 1
ATOM 2973 O O . LYS A 1 388 ? 4.862 0.743 -16.015 1.00 65.62 388 LYS A O 1
ATOM 2978 N N . MET A 1 389 ? 6.163 -0.218 -14.464 1.00 72.06 389 MET A N 1
ATOM 2979 C CA . MET A 1 389 ? 5.533 -1.540 -14.458 1.00 72.06 389 MET A CA 1
ATOM 2980 C C . MET A 1 389 ? 5.299 -1.974 -13.015 1.00 72.06 389 MET A C 1
ATOM 2982 O O . MET A 1 389 ? 6.074 -1.630 -12.128 1.00 72.06 389 MET A O 1
ATOM 2986 N N . PHE A 1 390 ? 4.231 -2.729 -12.772 1.00 77.06 390 PHE A N 1
ATOM 2987 C CA . PHE A 1 390 ? 3.833 -3.141 -11.427 1.00 77.06 390 PHE A CA 1
ATOM 2988 C C . PHE A 1 390 ? 3.906 -4.652 -11.265 1.00 77.06 390 PHE A C 1
ATOM 2990 O O . PHE A 1 390 ? 3.849 -5.408 -12.237 1.00 77.06 390 PHE A O 1
ATOM 2997 N N . LEU A 1 391 ? 3.965 -5.105 -10.014 1.00 75.00 391 LEU A N 1
ATOM 2998 C CA . LEU A 1 391 ? 4.146 -6.515 -9.687 1.00 75.00 391 LEU A CA 1
ATOM 2999 C C . LEU A 1 391 ? 3.181 -7.475 -10.421 1.00 75.00 391 LEU A C 1
ATOM 3001 O O . LEU A 1 391 ? 3.654 -8.501 -10.909 1.00 75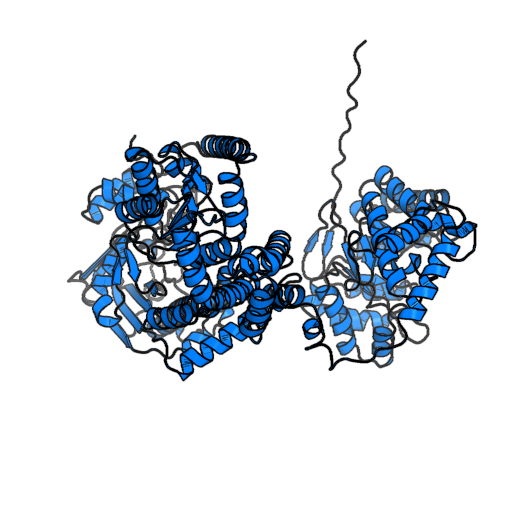.00 391 LEU A O 1
ATOM 3005 N N . PRO A 1 392 ? 1.879 -7.173 -10.606 1.00 76.31 392 PRO A N 1
ATOM 3006 C CA . PRO A 1 392 ? 0.988 -8.055 -11.364 1.00 76.31 392 PRO A CA 1
ATOM 3007 C C . PRO A 1 392 ? 1.444 -8.307 -12.800 1.00 76.31 392 PRO A C 1
ATOM 3009 O O . PRO A 1 392 ? 1.266 -9.400 -13.333 1.00 76.31 392 PRO A O 1
ATOM 3012 N N . GLN A 1 393 ? 2.016 -7.287 -13.436 1.00 77.06 393 GLN A N 1
ATOM 3013 C CA . GLN A 1 393 ? 2.512 -7.376 -14.802 1.00 77.06 393 GLN A CA 1
ATOM 3014 C C . GLN A 1 393 ? 3.817 -8.171 -14.828 1.00 77.06 393 GLN A C 1
ATOM 3016 O O . GLN A 1 393 ? 3.956 -9.050 -15.669 1.00 77.06 393 GLN A O 1
ATOM 3021 N N . VAL A 1 394 ? 4.711 -7.949 -13.857 1.00 77.12 394 VAL A N 1
ATOM 3022 C CA . VAL A 1 394 ? 5.961 -8.718 -13.707 1.00 77.12 394 VAL A CA 1
ATOM 3023 C C . VAL A 1 394 ? 5.677 -10.213 -13.547 1.00 77.12 394 VAL A C 1
ATOM 3025 O O . VAL A 1 394 ? 6.313 -11.035 -14.201 1.00 77.12 394 VAL A O 1
ATOM 3028 N N . VAL A 1 395 ? 4.679 -10.586 -12.738 1.00 77.50 395 VAL A N 1
ATOM 3029 C CA . VAL A 1 395 ? 4.279 -11.994 -12.567 1.00 77.50 395 VAL A CA 1
ATOM 3030 C C . VAL A 1 395 ? 3.694 -12.572 -13.865 1.00 77.50 395 VAL A C 1
ATOM 3032 O O . VAL A 1 395 ? 3.963 -13.725 -14.202 1.00 77.50 395 VAL A O 1
ATOM 3035 N N . LYS A 1 396 ? 2.952 -11.783 -14.656 1.00 81.25 396 LYS A N 1
ATOM 3036 C CA . LYS A 1 396 ? 2.496 -12.219 -15.991 1.00 81.25 396 LYS A CA 1
ATOM 3037 C C . LYS A 1 396 ? 3.649 -12.404 -16.977 1.00 81.25 396 LYS A C 1
ATOM 3039 O O . LYS A 1 396 ? 3.636 -13.376 -17.727 1.00 81.25 396 LYS A O 1
ATOM 3044 N N . SER A 1 397 ? 4.641 -11.517 -16.971 1.00 81.31 397 SER A N 1
ATOM 3045 C CA . SER A 1 397 ? 5.864 -11.665 -17.769 1.00 81.31 397 SER A CA 1
ATOM 3046 C C . SER A 1 397 ? 6.619 -12.938 -17.389 1.00 81.31 397 SER A C 1
ATOM 3048 O O . SER A 1 397 ? 7.001 -13.712 -18.266 1.00 81.31 397 SER A O 1
ATOM 3050 N N . ALA A 1 398 ? 6.729 -13.220 -16.086 1.00 78.06 398 ALA A N 1
ATOM 3051 C CA . ALA A 1 398 ? 7.339 -14.441 -15.564 1.00 78.06 398 ALA A CA 1
ATOM 3052 C C . ALA A 1 398 ? 6.663 -15.712 -16.094 1.00 78.06 398 ALA A C 1
ATOM 3054 O O . ALA A 1 398 ? 7.338 -16.663 -16.479 1.00 78.06 398 ALA A O 1
ATOM 3055 N N . ARG A 1 399 ? 5.326 -15.720 -16.157 1.00 81.75 399 ARG A N 1
ATOM 3056 C CA . ARG A 1 399 ? 4.546 -16.831 -16.721 1.00 81.75 399 ARG A CA 1
ATOM 3057 C C . ARG A 1 399 ? 4.906 -17.089 -18.185 1.00 81.75 399 ARG A C 1
ATOM 3059 O O . ARG A 1 399 ? 5.130 -18.235 -18.571 1.00 81.75 399 ARG A O 1
ATOM 3066 N N . VAL A 1 400 ? 4.989 -16.033 -18.996 1.00 85.19 400 VAL A N 1
ATOM 3067 C CA . VAL A 1 400 ? 5.396 -16.136 -20.410 1.00 85.19 400 VAL A CA 1
ATOM 3068 C C . VAL A 1 400 ? 6.824 -16.682 -20.518 1.00 85.19 400 VAL A C 1
ATOM 3070 O O . VAL A 1 400 ? 7.066 -17.613 -21.287 1.00 85.19 400 VAL A O 1
ATOM 3073 N N . MET A 1 401 ? 7.746 -16.183 -19.688 1.00 83.19 401 MET A N 1
ATOM 3074 C CA . MET A 1 401 ? 9.126 -16.671 -19.618 1.00 83.19 401 MET A CA 1
ATOM 3075 C C . MET A 1 401 ? 9.188 -18.159 -19.253 1.00 83.19 401 MET A C 1
ATOM 3077 O O . MET A 1 401 ? 9.816 -18.935 -19.971 1.00 83.19 401 MET A O 1
ATOM 3081 N N . LYS A 1 402 ? 8.503 -18.588 -18.185 1.00 80.56 402 LYS A N 1
ATOM 3082 C CA . LYS A 1 402 ? 8.470 -19.994 -17.756 1.00 80.56 402 LYS A CA 1
ATOM 3083 C C . LYS A 1 402 ? 7.900 -20.908 -18.827 1.00 80.56 402 LYS A C 1
ATOM 3085 O O . LYS A 1 402 ? 8.471 -21.965 -19.061 1.00 80.56 402 LYS A O 1
ATOM 3090 N N . LYS A 1 403 ? 6.827 -20.504 -19.509 1.00 84.31 403 LYS A N 1
ATOM 3091 C CA . LYS A 1 403 ? 6.244 -21.288 -20.607 1.00 84.31 403 LYS A CA 1
ATOM 3092 C C . LYS A 1 403 ? 7.239 -21.471 -21.760 1.00 84.31 403 LYS A C 1
ATOM 3094 O O . LYS A 1 403 ? 7.386 -22.577 -22.273 1.00 84.31 403 LYS A O 1
ATOM 3099 N N . SER A 1 404 ? 7.990 -20.422 -22.097 1.00 86.12 404 SER A N 1
ATOM 3100 C CA . SER A 1 404 ? 9.081 -20.500 -23.074 1.00 86.12 404 SER A CA 1
ATOM 3101 C C . SER A 1 404 ? 10.219 -21.427 -22.621 1.00 86.12 404 SER A C 1
ATOM 3103 O O . SER A 1 404 ? 10.672 -22.281 -23.380 1.00 86.12 404 SER A O 1
ATOM 3105 N N . VAL A 1 405 ? 10.676 -21.310 -21.370 1.00 81.75 405 VAL A N 1
ATOM 3106 C CA . VAL A 1 405 ? 11.737 -22.174 -20.821 1.00 81.75 405 VAL A CA 1
ATOM 3107 C C . VAL A 1 405 ? 11.279 -23.633 -20.733 1.00 81.75 405 VAL A C 1
ATOM 3109 O O . VAL A 1 405 ? 12.041 -24.533 -21.082 1.00 81.75 405 VAL A O 1
ATOM 3112 N N . ALA A 1 406 ? 10.030 -23.885 -20.334 1.00 82.00 406 ALA A N 1
ATOM 3113 C CA . ALA A 1 406 ? 9.438 -25.221 -20.301 1.00 82.00 406 ALA A CA 1
ATOM 3114 C C . ALA A 1 406 ? 9.443 -25.869 -21.694 1.00 82.00 406 ALA A C 1
ATOM 3116 O O . ALA A 1 406 ? 9.809 -27.035 -21.823 1.00 82.00 406 ALA A O 1
ATOM 3117 N N . TYR A 1 407 ? 9.134 -25.095 -22.739 1.00 86.06 407 TYR A N 1
ATOM 3118 C CA . TYR A 1 407 ? 9.245 -25.545 -24.127 1.00 86.06 407 TYR A CA 1
ATOM 3119 C C . TYR A 1 407 ? 10.696 -25.872 -24.531 1.00 86.06 407 TYR A C 1
ATOM 3121 O O . TYR A 1 407 ? 10.942 -26.867 -25.208 1.00 86.06 407 TYR A O 1
ATOM 3129 N N . LEU A 1 408 ? 11.678 -25.075 -24.091 1.00 82.69 408 LEU A N 1
ATOM 3130 C CA . LEU A 1 408 ? 13.101 -25.296 -24.394 1.00 82.69 408 LEU A CA 1
ATOM 3131 C C . LEU A 1 408 ? 13.740 -26.437 -23.589 1.00 82.69 408 LEU A C 1
ATOM 3133 O O . LEU A 1 408 ? 14.763 -26.974 -24.013 1.00 82.69 408 LEU A O 1
ATOM 3137 N N . THR A 1 409 ? 13.158 -26.812 -22.448 1.00 77.38 409 THR A N 1
ATOM 3138 C CA . THR A 1 409 ? 13.753 -27.751 -21.481 1.00 77.38 409 THR A CA 1
ATOM 3139 C C . THR A 1 409 ? 14.143 -29.102 -22.102 1.00 77.38 409 THR A C 1
ATOM 3141 O O . THR A 1 409 ? 15.292 -29.499 -21.907 1.00 77.38 409 THR A O 1
ATOM 3144 N N . PRO A 1 410 ? 13.299 -29.783 -22.909 1.00 83.88 410 PRO A N 1
ATOM 3145 C CA . PRO A 1 410 ? 13.693 -31.038 -23.558 1.00 83.88 410 PRO A CA 1
ATOM 3146 C C . PRO A 1 410 ? 14.936 -30.883 -24.449 1.00 83.88 410 PRO A C 1
ATOM 3148 O O . PRO A 1 410 ? 15.853 -31.699 -24.397 1.00 83.88 410 PRO A O 1
ATOM 3151 N N . PHE A 1 411 ? 15.019 -29.785 -25.207 1.00 82.94 411 PHE A N 1
ATOM 3152 C CA . PHE A 1 411 ? 16.160 -29.501 -26.081 1.00 82.94 411 PHE A CA 1
ATOM 3153 C C . PHE A 1 411 ? 17.425 -29.143 -25.291 1.00 82.94 411 PHE A C 1
ATOM 3155 O O . PHE A 1 411 ? 18.535 -29.479 -25.701 1.00 82.94 411 PHE A O 1
ATOM 3162 N N . MET A 1 412 ? 17.271 -28.458 -24.154 1.00 73.00 412 MET A N 1
ATOM 3163 C CA . MET A 1 412 ? 18.375 -28.161 -23.242 1.00 73.00 412 MET A CA 1
ATOM 3164 C C . MET A 1 412 ? 18.908 -29.422 -22.567 1.00 73.00 412 MET A C 1
ATOM 3166 O O . MET A 1 412 ? 20.112 -29.526 -22.369 1.00 73.00 412 MET A O 1
ATOM 3170 N N . GLU A 1 413 ? 18.053 -30.377 -22.202 1.00 74.06 413 GLU A N 1
ATOM 3171 C CA . GLU A 1 413 ? 18.490 -31.655 -21.633 1.00 74.06 413 GLU A CA 1
ATOM 3172 C C . GLU A 1 413 ? 19.284 -32.481 -22.652 1.00 74.06 413 GLU A C 1
ATOM 3174 O O . GLU A 1 413 ? 20.341 -33.013 -22.306 1.00 74.06 413 GLU A O 1
ATOM 3179 N N . GLU A 1 414 ? 18.846 -32.516 -23.913 1.00 78.25 414 GLU A N 1
ATOM 3180 C CA . GLU A 1 414 ? 19.591 -33.133 -25.019 1.00 78.25 414 GLU A CA 1
ATOM 3181 C C . GLU A 1 414 ? 20.947 -32.444 -25.258 1.00 78.25 414 GLU A C 1
ATOM 3183 O O . GLU A 1 414 ? 21.984 -33.110 -25.345 1.00 78.25 414 GLU A O 1
ATOM 3188 N N . GLU A 1 415 ? 20.977 -31.106 -25.291 1.00 70.31 415 GLU A N 1
ATOM 3189 C CA . GLU A 1 415 ? 22.216 -30.331 -25.438 1.00 70.31 415 GLU A CA 1
ATOM 3190 C C . GLU A 1 415 ? 23.142 -30.518 -24.229 1.00 70.31 415 GLU A C 1
ATOM 3192 O O . GLU A 1 415 ? 24.344 -30.700 -24.395 1.00 70.31 415 GLU A O 1
ATOM 3197 N N . LYS A 1 416 ? 22.607 -30.535 -23.006 1.00 63.53 416 LYS A N 1
ATOM 3198 C CA . LYS A 1 416 ? 23.373 -30.720 -21.768 1.00 63.53 416 LYS A CA 1
ATOM 3199 C C . LYS A 1 416 ? 23.962 -32.122 -21.676 1.00 63.53 416 LYS A C 1
ATOM 3201 O O . LYS A 1 416 ? 25.086 -32.261 -21.206 1.00 63.53 416 LYS A O 1
ATOM 3206 N N . GLN A 1 417 ? 23.267 -33.149 -22.163 1.00 67.06 417 GLN A N 1
ATOM 3207 C CA . GLN A 1 417 ? 23.839 -34.490 -22.315 1.00 67.06 417 GLN A CA 1
ATOM 3208 C C . GLN A 1 417 ? 24.986 -34.495 -23.341 1.00 67.06 417 GLN A C 1
ATOM 3210 O O . GLN A 1 417 ? 26.036 -35.086 -23.080 1.00 67.06 417 GLN A O 1
ATOM 3215 N N . ALA A 1 418 ? 24.840 -33.775 -24.459 1.00 66.06 418 ALA A N 1
ATOM 3216 C CA . ALA A 1 418 ? 25.894 -33.624 -25.464 1.00 66.06 418 ALA A CA 1
ATOM 3217 C C . ALA A 1 418 ? 27.097 -32.790 -24.967 1.00 66.06 418 ALA A C 1
ATOM 3219 O O . ALA A 1 418 ? 28.247 -33.124 -25.250 1.00 66.06 418 ALA A O 1
ATOM 3220 N N . MET A 1 419 ? 26.859 -31.740 -24.179 1.00 62.97 419 MET A N 1
ATOM 3221 C CA . MET A 1 419 ? 27.890 -30.874 -23.598 1.00 62.97 419 MET A CA 1
ATOM 3222 C C . MET A 1 419 ? 28.582 -31.496 -22.390 1.00 62.97 419 MET A C 1
ATOM 3224 O O . MET A 1 419 ? 29.787 -31.322 -22.234 1.00 62.97 419 MET A O 1
ATOM 3228 N N . ALA A 1 420 ? 27.871 -32.284 -21.580 1.00 58.78 420 ALA A N 1
ATOM 3229 C CA . ALA A 1 420 ? 28.476 -33.112 -20.540 1.00 58.78 420 ALA A CA 1
ATOM 3230 C C . ALA A 1 420 ? 29.393 -34.182 -21.155 1.00 58.78 420 ALA A C 1
ATOM 3232 O O . ALA A 1 420 ? 30.474 -34.436 -20.627 1.00 58.78 420 ALA A O 1
ATOM 3233 N N . ALA A 1 421 ? 29.021 -34.741 -22.314 1.00 58.72 421 ALA A N 1
ATOM 3234 C CA . ALA A 1 421 ? 29.903 -35.605 -23.099 1.00 58.72 421 ALA A CA 1
ATOM 3235 C C . ALA A 1 421 ? 31.115 -34.856 -23.703 1.00 58.72 421 ALA A C 1
ATOM 3237 O O . ALA A 1 421 ? 32.127 -35.487 -24.005 1.00 58.72 421 ALA A O 1
ATOM 3238 N N . ALA A 1 422 ? 31.040 -33.524 -23.837 1.00 60.16 422 ALA A N 1
ATOM 3239 C CA . ALA A 1 422 ? 32.102 -32.645 -24.343 1.00 60.16 422 ALA A CA 1
ATOM 3240 C C . ALA A 1 422 ? 32.860 -31.849 -23.251 1.00 60.16 422 ALA A C 1
ATOM 3242 O O . ALA A 1 422 ? 33.780 -31.098 -23.575 1.00 60.16 422 ALA A O 1
ATOM 3243 N N . GLY A 1 423 ? 32.509 -32.009 -21.969 1.00 52.19 423 GLY A N 1
ATOM 3244 C CA . GLY A 1 423 ? 33.193 -31.394 -20.825 1.00 52.19 423 GLY A CA 1
ATOM 3245 C C . GLY A 1 423 ? 32.952 -29.891 -20.591 1.00 52.19 423 GLY A C 1
ATOM 3246 O O . GLY A 1 423 ? 33.834 -29.243 -20.031 1.00 52.19 423 GLY A O 1
ATOM 3247 N N . GLN A 1 424 ? 31.812 -29.315 -20.999 1.00 49.69 424 GLN A N 1
ATOM 3248 C CA . GLN A 1 424 ? 31.484 -27.885 -20.795 1.00 49.69 424 GLN A CA 1
ATOM 3249 C C . GLN A 1 424 ? 30.389 -27.666 -19.721 1.00 49.69 424 GLN A C 1
ATOM 3251 O O . GLN A 1 424 ? 29.400 -28.396 -19.697 1.00 49.69 424 GLN A O 1
ATOM 3256 N N . GLU A 1 425 ? 30.547 -26.657 -18.843 1.00 52.47 425 GLU A N 1
ATOM 3257 C CA . GLU A 1 425 ? 29.575 -26.264 -17.791 1.00 52.47 425 GLU A CA 1
ATOM 3258 C C . GLU A 1 425 ? 28.715 -25.044 -18.195 1.00 52.47 425 GLU A C 1
ATOM 3260 O O . GLU A 1 425 ? 29.205 -24.113 -18.832 1.00 52.47 425 GLU A O 1
ATOM 3265 N N . ILE A 1 426 ? 27.441 -25.028 -17.773 1.00 55.19 426 ILE A N 1
ATOM 3266 C CA . ILE A 1 426 ? 26.476 -23.922 -17.961 1.00 55.19 426 ILE A CA 1
ATOM 3267 C C . ILE A 1 426 ? 26.489 -23.017 -16.712 1.00 55.19 426 ILE A C 1
ATOM 3269 O O . ILE A 1 426 ? 26.433 -23.540 -15.598 1.00 55.19 426 ILE A O 1
ATOM 3273 N N . LYS A 1 427 ? 26.527 -21.683 -16.876 1.00 56.91 427 LYS A N 1
ATOM 3274 C CA . LYS A 1 427 ? 26.548 -20.698 -15.770 1.00 56.91 427 LYS A CA 1
ATOM 3275 C C . LYS A 1 427 ? 25.213 -19.949 -15.624 1.00 56.91 427 LYS A C 1
ATOM 3277 O O . LYS A 1 427 ? 24.767 -19.308 -16.563 1.00 56.91 427 LYS A O 1
ATOM 3282 N N . THR A 1 428 ? 24.621 -19.977 -14.430 1.00 65.69 428 THR A N 1
ATOM 3283 C CA . THR A 1 428 ? 23.504 -19.106 -13.991 1.00 65.69 428 THR A CA 1
ATOM 3284 C C . THR A 1 428 ? 24.033 -17.844 -13.289 1.00 65.69 428 THR A C 1
ATOM 3286 O O . THR A 1 428 ? 25.195 -17.837 -12.882 1.00 65.69 428 THR A O 1
ATOM 3289 N N . GLN A 1 429 ? 23.208 -16.801 -13.075 1.00 69.44 429 GLN A N 1
ATOM 3290 C CA . GLN A 1 429 ? 23.639 -15.606 -12.311 1.00 69.44 429 GLN A CA 1
ATOM 3291 C C . GLN A 1 429 ? 23.904 -15.887 -10.824 1.00 69.44 429 GLN A C 1
ATOM 3293 O O . GLN A 1 429 ? 24.702 -15.200 -10.192 1.00 69.44 429 GLN A O 1
ATOM 3298 N N . GLY A 1 430 ? 23.233 -16.888 -10.262 1.00 85.69 430 GLY A N 1
ATOM 3299 C CA . GLY A 1 430 ? 23.417 -17.328 -8.885 1.00 85.69 430 GLY A CA 1
ATOM 3300 C C . GLY A 1 430 ? 22.275 -18.230 -8.444 1.00 85.69 430 GLY A C 1
ATOM 3301 O O . GLY A 1 430 ? 21.227 -18.292 -9.092 1.00 85.69 430 GLY A O 1
ATOM 3302 N N . LYS A 1 431 ? 22.478 -18.937 -7.339 1.00 93.81 431 LYS A N 1
ATOM 3303 C CA . LYS A 1 431 ? 21.541 -19.906 -6.789 1.00 93.81 431 LYS A CA 1
ATOM 3304 C C . LYS A 1 431 ? 21.047 -19.476 -5.418 1.00 93.81 431 LYS A C 1
ATOM 3306 O O . LYS A 1 431 ? 21.839 -19.240 -4.508 1.00 93.81 431 LYS A O 1
ATOM 3311 N N . ILE A 1 432 ? 19.732 -19.417 -5.250 1.00 96.19 432 ILE A N 1
ATOM 3312 C CA . ILE A 1 432 ? 19.093 -18.895 -4.042 1.00 96.19 432 ILE A CA 1
ATOM 3313 C C . ILE A 1 432 ? 18.184 -19.966 -3.448 1.00 96.19 432 ILE A C 1
ATOM 3315 O O . ILE A 1 432 ? 17.270 -20.454 -4.108 1.00 96.19 432 ILE A O 1
ATOM 3319 N N . VAL A 1 433 ? 18.411 -20.322 -2.184 1.00 97.94 433 VAL A N 1
ATOM 3320 C CA . VAL A 1 433 ? 17.486 -21.170 -1.416 1.00 97.94 433 VAL A CA 1
ATOM 3321 C C . VAL A 1 433 ? 16.517 -20.272 -0.657 1.00 97.94 433 VAL A C 1
ATOM 3323 O O . VAL A 1 433 ? 16.953 -19.467 0.162 1.00 97.94 433 VAL A O 1
ATOM 3326 N N . LEU A 1 434 ? 15.215 -20.420 -0.906 1.00 97.31 434 LEU A N 1
ATOM 3327 C CA . LEU A 1 434 ? 14.154 -19.702 -0.197 1.00 97.31 434 LEU A CA 1
ATOM 3328 C C . LEU A 1 434 ? 13.355 -20.661 0.687 1.00 97.31 434 LEU A C 1
ATOM 3330 O O . LEU A 1 434 ? 13.034 -21.775 0.276 1.00 97.31 434 LEU A O 1
ATOM 3334 N N . ALA A 1 435 ? 13.011 -20.228 1.898 1.00 97.31 435 ALA A N 1
ATOM 3335 C CA . ALA A 1 435 ? 12.176 -21.008 2.805 1.00 97.31 435 ALA A CA 1
ATOM 3336 C C . ALA A 1 435 ? 11.335 -20.113 3.719 1.00 97.31 435 ALA A C 1
ATOM 3338 O O . ALA A 1 435 ? 11.829 -19.112 4.244 1.00 97.31 435 ALA A O 1
ATOM 3339 N N . THR A 1 436 ? 10.084 -20.505 3.965 1.00 96.25 436 THR A N 1
ATOM 3340 C CA . THR A 1 436 ? 9.339 -20.001 5.123 1.00 96.25 436 THR A CA 1
ATOM 3341 C C . THR A 1 436 ? 9.780 -20.805 6.345 1.00 96.25 436 THR A C 1
ATOM 3343 O O . THR A 1 436 ? 9.830 -22.041 6.308 1.00 96.25 436 THR A O 1
ATOM 3346 N N . VAL A 1 437 ? 10.183 -20.094 7.400 1.00 95.62 437 VAL A N 1
ATOM 3347 C CA . VAL A 1 437 ? 10.854 -20.691 8.563 1.00 95.62 437 VAL A CA 1
ATOM 3348 C C . VAL A 1 437 ? 9.968 -21.691 9.310 1.00 95.62 437 VAL A C 1
ATOM 3350 O O . VAL A 1 437 ? 8.751 -21.766 9.122 1.00 95.62 437 VAL A O 1
ATOM 3353 N N . LYS A 1 438 ? 10.605 -22.494 10.163 1.00 93.25 438 LYS A N 1
ATOM 3354 C CA . LYS A 1 438 ? 9.958 -23.523 10.975 1.00 93.25 438 LYS A CA 1
ATOM 3355 C C . LYS A 1 438 ? 8.743 -22.966 11.731 1.00 93.25 438 LYS A C 1
ATOM 3357 O O . LYS A 1 438 ? 8.793 -21.890 12.317 1.00 93.25 438 LYS A O 1
ATOM 3362 N N . GLY A 1 439 ? 7.646 -23.719 11.705 1.00 87.00 439 GLY A N 1
ATOM 3363 C CA . GLY A 1 439 ? 6.405 -23.360 12.388 1.00 87.00 439 GLY A CA 1
ATOM 3364 C C . GLY A 1 439 ? 5.571 -22.259 11.722 1.00 87.00 439 GLY A C 1
ATOM 3365 O O . GLY A 1 439 ? 4.455 -22.029 12.179 1.00 87.00 439 GLY A O 1
ATOM 3366 N N . ASP A 1 440 ? 6.043 -21.631 10.643 1.00 91.25 440 ASP A N 1
ATOM 3367 C CA . ASP A 1 440 ? 5.288 -20.644 9.865 1.00 91.25 440 ASP A CA 1
ATOM 3368 C C . ASP A 1 440 ? 4.803 -21.239 8.533 1.00 91.25 440 ASP A C 1
ATOM 3370 O O . ASP A 1 440 ? 5.455 -22.107 7.947 1.00 91.25 440 ASP A O 1
ATOM 3374 N N . VAL A 1 441 ? 3.635 -20.797 8.073 1.00 87.00 441 VAL A N 1
ATOM 3375 C CA . VAL A 1 441 ? 2.880 -21.413 6.971 1.00 87.00 441 VAL A CA 1
ATOM 3376 C C . VAL A 1 441 ? 2.573 -20.464 5.821 1.00 87.00 441 VAL A C 1
ATOM 3378 O O . VAL A 1 441 ? 2.153 -20.936 4.770 1.00 87.00 441 VAL A O 1
ATOM 3381 N N . HIS A 1 442 ? 2.749 -19.153 5.997 1.00 85.94 442 HIS A N 1
ATOM 3382 C CA . HIS A 1 442 ? 2.411 -18.195 4.948 1.00 85.94 442 HIS A CA 1
ATOM 3383 C C . HIS A 1 442 ? 3.586 -17.960 4.004 1.00 85.94 442 HIS A C 1
ATOM 3385 O O . HIS A 1 442 ? 4.725 -17.740 4.426 1.00 85.94 442 HIS A O 1
ATOM 3391 N N . ASP A 1 443 ? 3.297 -17.977 2.707 1.00 88.81 443 ASP A N 1
ATOM 3392 C CA . ASP A 1 443 ? 4.316 -17.919 1.667 1.00 88.81 443 ASP A CA 1
ATOM 3393 C C . ASP A 1 443 ? 3.976 -17.048 0.457 1.00 88.81 443 ASP A C 1
ATOM 3395 O O . ASP A 1 443 ? 4.814 -16.957 -0.433 1.00 88.81 443 ASP A O 1
ATOM 3399 N N . ILE A 1 444 ? 2.847 -16.329 0.435 1.00 84.25 444 ILE A N 1
ATOM 3400 C CA . ILE A 1 444 ? 2.485 -15.425 -0.677 1.00 84.25 444 ILE A CA 1
ATOM 3401 C C . ILE A 1 444 ? 3.655 -14.487 -1.023 1.00 84.25 444 ILE A C 1
ATOM 3403 O O . ILE A 1 444 ? 4.126 -14.446 -2.160 1.00 84.25 444 ILE A O 1
ATOM 3407 N N . GLY A 1 445 ? 4.201 -13.789 -0.020 1.00 85.06 445 GLY A N 1
ATOM 3408 C CA . GLY A 1 445 ? 5.347 -12.892 -0.207 1.00 85.06 445 GLY A CA 1
ATOM 3409 C C . GLY A 1 445 ? 6.621 -13.613 -0.669 1.00 85.06 445 GLY A C 1
ATOM 3410 O O . GLY A 1 445 ? 7.331 -13.101 -1.533 1.00 85.06 445 GLY A O 1
ATOM 3411 N N . LYS A 1 446 ? 6.896 -14.819 -0.148 1.00 91.94 446 LYS A N 1
ATOM 3412 C CA . LYS A 1 446 ? 8.031 -15.658 -0.579 1.00 91.94 446 LYS A CA 1
ATOM 3413 C C . LYS A 1 446 ? 7.883 -16.064 -2.044 1.00 91.94 446 LYS A C 1
ATOM 3415 O O . LYS A 1 446 ? 8.847 -15.965 -2.796 1.00 91.94 446 LYS A O 1
ATOM 3420 N N . ASN A 1 447 ? 6.689 -16.493 -2.442 1.00 84.38 447 ASN A N 1
ATOM 3421 C CA . ASN A 1 447 ? 6.378 -16.943 -3.795 1.00 84.38 447 ASN A CA 1
ATOM 3422 C C . ASN A 1 447 ? 6.567 -15.789 -4.787 1.00 84.38 447 ASN A C 1
ATOM 3424 O O . ASN A 1 447 ? 7.223 -15.959 -5.812 1.00 84.38 447 ASN A O 1
ATOM 3428 N N . ILE A 1 448 ? 6.107 -14.588 -4.426 1.00 80.31 448 ILE A N 1
ATOM 3429 C CA . ILE A 1 448 ? 6.349 -13.359 -5.190 1.00 80.31 448 ILE A CA 1
ATOM 3430 C C . ILE A 1 448 ? 7.856 -13.088 -5.347 1.00 80.31 448 ILE A C 1
ATOM 3432 O O . ILE A 1 448 ? 8.324 -12.876 -6.464 1.00 80.31 448 ILE A O 1
ATOM 3436 N N . VAL A 1 449 ? 8.630 -13.119 -4.255 1.00 86.25 449 VAL A N 1
ATOM 3437 C CA . VAL A 1 449 ? 10.093 -12.918 -4.300 1.00 86.25 449 VAL A CA 1
ATOM 3438 C C . VAL A 1 449 ? 10.769 -13.972 -5.180 1.00 86.25 449 VAL A C 1
ATOM 3440 O O . VAL A 1 449 ? 11.623 -13.628 -5.993 1.00 86.25 449 VAL A O 1
ATOM 3443 N N . GLY A 1 450 ? 10.372 -15.239 -5.059 1.00 86.25 450 GLY A N 1
ATOM 3444 C CA . GLY A 1 450 ? 10.910 -16.332 -5.864 1.00 86.25 450 GLY A CA 1
ATOM 3445 C C . GLY A 1 450 ? 10.648 -16.147 -7.358 1.00 86.25 450 GLY A C 1
ATOM 3446 O O . GLY A 1 450 ? 11.561 -16.326 -8.161 1.00 86.25 450 GLY A O 1
ATOM 3447 N N . VAL A 1 451 ? 9.442 -15.713 -7.735 1.00 76.88 451 VAL A N 1
ATOM 3448 C CA . VAL A 1 451 ? 9.104 -15.388 -9.128 1.00 76.88 451 VAL A CA 1
ATOM 3449 C C . VAL A 1 451 ? 9.946 -14.214 -9.635 1.00 76.88 451 VAL A C 1
ATOM 3451 O O . VAL A 1 451 ? 10.551 -14.318 -10.697 1.00 76.88 451 VAL A O 1
ATOM 3454 N N . VAL A 1 452 ? 10.054 -13.126 -8.866 1.00 75.25 452 VAL A N 1
ATOM 3455 C CA . VAL A 1 452 ? 10.831 -11.934 -9.260 1.00 75.25 452 VAL A CA 1
ATOM 3456 C C . VAL A 1 452 ? 12.335 -12.232 -9.376 1.00 75.25 452 VAL A C 1
ATOM 3458 O O . VAL A 1 452 ? 12.997 -11.703 -10.266 1.00 75.25 452 VAL A O 1
ATOM 3461 N N . LEU A 1 453 ? 12.891 -13.105 -8.533 1.00 82.06 453 LEU A N 1
ATOM 3462 C CA . LEU A 1 453 ? 14.282 -13.555 -8.657 1.00 82.06 453 LEU A CA 1
ATOM 3463 C C . LEU A 1 453 ? 14.475 -14.474 -9.872 1.00 82.06 453 LEU A C 1
ATOM 3465 O O . LEU A 1 453 ? 15.421 -14.282 -10.633 1.00 82.06 453 LEU A O 1
ATOM 3469 N N . ALA A 1 454 ? 13.564 -15.420 -10.114 1.00 77.19 454 ALA A N 1
ATOM 3470 C CA . ALA A 1 454 ? 13.620 -16.280 -11.298 1.00 77.19 454 ALA A CA 1
ATOM 3471 C C . ALA A 1 454 ? 13.553 -15.467 -12.606 1.00 77.19 454 ALA A C 1
ATOM 3473 O O . ALA A 1 454 ? 14.279 -15.761 -13.554 1.00 77.19 454 ALA A O 1
ATOM 3474 N N . CYS A 1 455 ? 12.768 -14.383 -12.620 1.00 66.00 455 CYS A N 1
ATOM 3475 C CA . CYS A 1 455 ? 12.722 -13.399 -13.705 1.00 66.00 455 CYS A CA 1
ATOM 3476 C C . CYS A 1 455 ? 14.078 -12.753 -14.033 1.00 66.00 455 CYS A C 1
ATOM 3478 O O . CYS A 1 455 ? 14.252 -12.244 -15.133 1.00 66.00 455 CYS A O 1
ATOM 3480 N N . ASN A 1 456 ? 15.027 -12.762 -13.095 1.00 68.38 456 ASN A N 1
ATOM 3481 C CA . ASN A 1 456 ? 16.349 -12.151 -13.228 1.00 68.38 456 ASN A CA 1
ATOM 3482 C C . ASN A 1 456 ? 17.469 -13.206 -13.323 1.00 68.38 456 ASN A C 1
ATOM 3484 O O . ASN A 1 456 ? 18.609 -12.950 -12.945 1.00 68.38 456 ASN A O 1
ATOM 3488 N N . ASN A 1 457 ? 17.148 -14.400 -13.842 1.00 72.75 457 ASN A N 1
ATOM 3489 C CA . ASN A 1 457 ? 18.089 -15.499 -14.104 1.00 72.75 457 ASN A CA 1
ATOM 3490 C C . ASN A 1 457 ? 18.769 -16.102 -12.855 1.00 72.7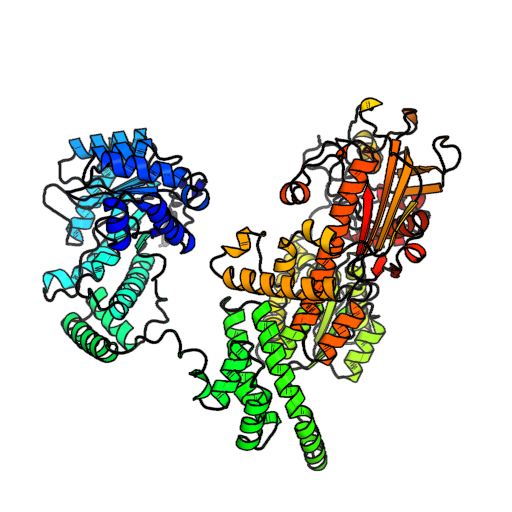5 457 ASN A C 1
ATOM 3492 O O . ASN A 1 457 ? 19.859 -16.683 -12.939 1.00 72.75 457 ASN A O 1
ATOM 3496 N N . TYR A 1 458 ? 18.124 -15.984 -11.692 1.00 80.25 458 TYR A N 1
ATOM 3497 C CA . TYR A 1 458 ? 18.509 -16.725 -10.493 1.00 80.25 458 TYR A CA 1
ATOM 3498 C C . TYR A 1 458 ? 17.870 -18.120 -10.484 1.00 80.25 458 TYR A C 1
ATOM 3500 O O . TYR A 1 458 ? 16.674 -18.272 -10.736 1.00 80.25 458 TYR A O 1
ATOM 3508 N N . GLU A 1 459 ? 18.643 -19.149 -10.126 1.00 84.12 459 GLU A N 1
ATOM 3509 C CA . GLU A 1 459 ? 18.099 -20.477 -9.822 1.00 84.12 459 GLU A CA 1
ATOM 3510 C C . GLU A 1 459 ? 17.488 -20.437 -8.415 1.00 84.12 459 GLU A C 1
ATOM 3512 O O . GLU A 1 459 ? 18.208 -20.440 -7.415 1.00 84.12 459 GLU A O 1
ATOM 3517 N N . VAL A 1 460 ? 16.158 -20.372 -8.330 1.00 89.56 460 VAL A N 1
ATOM 3518 C CA . VAL A 1 460 ? 15.431 -20.307 -7.054 1.00 89.56 460 VAL A CA 1
ATOM 3519 C C . VAL A 1 460 ? 14.981 -21.703 -6.626 1.00 89.56 460 VAL A C 1
ATOM 3521 O O . VAL A 1 460 ? 14.164 -22.337 -7.292 1.00 89.56 460 VAL A O 1
ATOM 3524 N N . ILE A 1 461 ? 15.481 -22.171 -5.481 1.00 93.62 461 ILE A N 1
ATOM 3525 C CA . ILE A 1 461 ? 15.063 -23.418 -4.835 1.00 93.62 461 ILE A CA 1
ATOM 3526 C C . ILE A 1 461 ? 14.172 -23.073 -3.646 1.00 93.62 461 ILE A C 1
ATOM 3528 O O . ILE A 1 461 ? 14.657 -22.766 -2.555 1.00 93.62 461 ILE A O 1
ATOM 3532 N N . ASP A 1 462 ? 12.864 -23.143 -3.863 1.00 93.94 462 ASP A N 1
ATOM 3533 C CA . ASP A 1 462 ? 11.862 -22.951 -2.820 1.00 93.94 462 ASP A CA 1
ATOM 3534 C C . ASP A 1 462 ? 11.630 -24.252 -2.036 1.00 93.94 462 ASP A C 1
ATOM 3536 O O . ASP A 1 462 ? 11.251 -25.280 -2.599 1.00 93.94 462 ASP A O 1
ATOM 3540 N N . LEU A 1 463 ? 11.879 -24.221 -0.726 1.00 94.31 463 LEU A N 1
ATOM 3541 C CA . LEU A 1 463 ? 11.696 -25.369 0.169 1.00 94.31 463 LEU A CA 1
ATOM 3542 C C . LEU A 1 463 ? 10.280 -25.476 0.743 1.00 94.31 463 LEU A C 1
ATOM 3544 O O . LEU A 1 463 ? 9.992 -26.439 1.463 1.00 94.31 463 LEU A O 1
ATOM 3548 N N . GLY A 1 464 ? 9.414 -24.514 0.424 1.00 91.88 464 GLY A N 1
ATOM 3549 C CA . GLY A 1 464 ? 8.058 -24.411 0.932 1.00 91.88 464 GLY A CA 1
ATOM 3550 C C . GLY A 1 464 ? 8.006 -23.783 2.322 1.00 91.88 464 GLY A C 1
ATOM 3551 O O . GLY A 1 464 ? 8.749 -22.847 2.637 1.00 91.88 464 GLY A O 1
ATOM 3552 N N . VAL A 1 465 ? 7.089 -24.297 3.142 1.00 92.75 465 VAL A N 1
ATOM 3553 C CA . VAL A 1 465 ? 6.749 -23.746 4.458 1.00 92.75 465 VAL A CA 1
ATOM 3554 C C . VAL A 1 465 ? 7.052 -24.705 5.598 1.00 92.75 465 VAL A C 1
ATOM 3556 O O . VAL A 1 465 ? 7.253 -25.899 5.374 1.00 92.75 465 VAL A O 1
ATOM 3559 N N . MET A 1 466 ? 7.105 -24.176 6.823 1.00 91.62 466 MET A N 1
ATOM 3560 C CA . MET A 1 466 ? 7.469 -24.907 8.039 1.00 91.62 466 MET A CA 1
ATOM 3561 C C . MET A 1 466 ? 8.826 -25.622 7.934 1.00 91.62 466 MET A C 1
ATOM 3563 O O . MET A 1 466 ? 8.992 -26.738 8.428 1.00 91.62 466 MET A O 1
ATOM 3567 N N . VAL A 1 467 ? 9.810 -25.007 7.274 1.00 95.44 467 VAL A N 1
ATOM 3568 C CA . VAL A 1 467 ? 11.074 -25.681 6.955 1.00 95.44 467 VAL A CA 1
ATOM 3569 C C . VAL A 1 467 ? 12.058 -25.562 8.129 1.00 95.44 467 VAL A C 1
ATOM 3571 O O . VAL A 1 467 ? 12.424 -24.446 8.503 1.00 95.44 467 VAL A O 1
ATOM 3574 N N . PRO A 1 468 ? 12.538 -26.679 8.715 1.00 95.12 468 PRO A N 1
ATOM 3575 C CA . PRO A 1 468 ? 13.528 -26.631 9.790 1.00 95.12 468 PRO A CA 1
ATOM 3576 C C . PRO A 1 468 ? 14.872 -26.062 9.323 1.00 95.12 468 PRO A C 1
ATOM 3578 O O . PRO A 1 468 ? 15.301 -26.339 8.200 1.00 95.12 468 PRO A O 1
ATOM 3581 N N . ALA A 1 469 ? 15.584 -25.366 10.218 1.00 95.50 469 ALA A N 1
ATOM 3582 C CA . ALA A 1 469 ? 16.914 -24.807 9.951 1.00 95.50 469 ALA A CA 1
ATOM 3583 C C . ALA A 1 469 ? 17.883 -25.849 9.364 1.00 95.50 469 ALA A C 1
ATOM 3585 O O . ALA A 1 469 ? 18.551 -25.586 8.369 1.00 95.50 469 ALA A O 1
ATOM 3586 N N . GLU A 1 470 ? 17.897 -27.065 9.916 1.00 95.19 470 GLU A N 1
ATOM 3587 C CA . GLU A 1 470 ? 18.731 -28.167 9.423 1.00 95.19 470 GLU A CA 1
ATOM 3588 C C . GLU A 1 470 ? 18.487 -28.468 7.939 1.00 95.19 470 GLU A C 1
ATOM 3590 O O . GLU A 1 470 ? 19.439 -28.540 7.166 1.00 95.19 470 GLU A O 1
ATOM 3595 N N . LYS A 1 471 ? 17.219 -28.559 7.518 1.00 96.06 471 LYS A N 1
ATOM 3596 C CA . LYS A 1 471 ? 16.848 -28.841 6.126 1.00 96.06 471 LYS A CA 1
ATOM 3597 C C . LYS A 1 471 ? 17.230 -27.689 5.194 1.00 96.06 471 LYS A C 1
ATOM 3599 O O . LYS A 1 471 ? 17.704 -27.948 4.090 1.00 96.06 471 LYS A O 1
ATOM 3604 N N . ILE A 1 472 ? 17.065 -26.439 5.636 1.00 97.50 472 ILE A N 1
ATOM 3605 C CA . ILE A 1 472 ? 17.478 -25.247 4.873 1.00 97.50 472 ILE A CA 1
ATOM 3606 C C . ILE A 1 472 ? 18.983 -25.305 4.595 1.00 97.50 472 ILE A C 1
ATOM 3608 O O . ILE A 1 472 ? 19.418 -25.218 3.447 1.00 97.50 472 ILE A O 1
ATOM 3612 N N . LEU A 1 473 ? 19.779 -25.508 5.645 1.00 97.50 473 LEU A N 1
ATOM 3613 C CA . LEU A 1 473 ? 21.237 -25.495 5.557 1.00 97.50 473 LEU A CA 1
ATOM 3614 C C . LEU A 1 473 ? 21.795 -26.724 4.837 1.00 97.50 473 LEU A C 1
ATOM 3616 O O . LEU A 1 473 ? 22.730 -26.599 4.044 1.00 97.50 473 LEU A O 1
ATOM 3620 N N . GLN A 1 474 ? 21.213 -27.902 5.068 1.00 96.44 474 GLN A N 1
ATOM 3621 C CA . GLN A 1 474 ? 21.552 -29.112 4.327 1.00 96.44 474 GLN A CA 1
ATOM 3622 C C . GLN A 1 474 ? 21.326 -28.888 2.834 1.00 96.44 474 GLN A C 1
ATOM 3624 O O . GLN A 1 474 ? 22.235 -29.104 2.031 1.00 96.44 474 GLN A O 1
ATOM 3629 N N . ARG A 1 475 ? 20.142 -28.394 2.461 1.00 96.38 475 ARG A N 1
ATOM 3630 C CA . ARG A 1 475 ? 19.812 -28.190 1.058 1.00 96.38 475 ARG A CA 1
ATOM 3631 C C . ARG A 1 475 ? 20.699 -27.130 0.415 1.00 96.38 475 ARG A C 1
ATOM 3633 O O . ARG A 1 475 ? 21.165 -27.357 -0.697 1.00 96.38 475 ARG A O 1
ATOM 3640 N N . ALA A 1 476 ? 21.007 -26.040 1.119 1.00 96.69 476 ALA A N 1
ATOM 3641 C CA . ALA A 1 476 ? 21.941 -25.014 0.653 1.00 96.69 476 ALA A CA 1
ATOM 3642 C C . ALA A 1 476 ? 23.342 -25.575 0.350 1.00 96.69 476 ALA A C 1
ATOM 3644 O O . ALA A 1 476 ? 23.945 -25.203 -0.656 1.00 96.69 476 ALA A O 1
ATOM 3645 N N . LYS A 1 477 ? 23.840 -26.519 1.161 1.00 95.12 477 LYS A N 1
ATOM 3646 C CA . LYS A 1 477 ? 25.105 -27.226 0.893 1.00 95.12 477 LYS A CA 1
ATOM 3647 C C . LYS A 1 477 ? 25.012 -28.147 -0.321 1.00 95.12 477 LYS A C 1
ATOM 3649 O O . LYS A 1 477 ? 25.898 -28.115 -1.170 1.00 95.12 477 LYS A O 1
ATOM 3654 N N . GLU A 1 478 ? 23.953 -28.951 -0.409 1.00 94.88 478 GLU A N 1
ATOM 3655 C CA . GLU A 1 478 ? 23.746 -29.909 -1.505 1.00 94.88 478 GLU A CA 1
ATOM 3656 C C . GLU A 1 478 ? 23.711 -29.227 -2.871 1.00 94.88 478 GLU A C 1
ATOM 3658 O O . GLU A 1 478 ? 24.326 -29.705 -3.823 1.00 94.88 478 GLU A O 1
ATOM 3663 N N . VAL A 1 479 ? 22.997 -28.104 -2.967 1.00 91.25 479 VAL A N 1
ATOM 3664 C CA . VAL A 1 479 ? 22.828 -27.388 -4.236 1.00 91.25 479 VAL A CA 1
ATOM 3665 C C . VAL A 1 479 ? 23.942 -26.391 -4.519 1.00 91.25 479 VAL A C 1
ATOM 3667 O O . VAL A 1 479 ? 23.978 -25.870 -5.632 1.00 91.25 479 VAL A O 1
ATOM 3670 N N . ARG A 1 480 ? 24.836 -26.155 -3.545 1.00 93.38 480 ARG A N 1
ATOM 3671 C CA . ARG A 1 480 ? 25.838 -25.078 -3.544 1.00 93.38 480 ARG A CA 1
ATOM 3672 C C . ARG A 1 480 ? 25.175 -23.720 -3.778 1.00 93.38 480 ARG A C 1
ATOM 3674 O O . ARG A 1 480 ? 25.404 -23.077 -4.792 1.00 93.38 480 ARG A O 1
ATOM 3681 N N . ALA A 1 481 ? 24.280 -23.350 -2.868 1.00 95.75 481 ALA A N 1
ATOM 3682 C CA . ALA A 1 481 ? 23.594 -22.067 -2.923 1.00 95.75 481 ALA A CA 1
ATOM 3683 C C . ALA A 1 481 ? 24.570 -20.907 -2.693 1.00 95.75 481 ALA A C 1
ATOM 3685 O O . ALA A 1 481 ? 25.486 -21.014 -1.875 1.00 95.75 481 ALA A O 1
ATOM 3686 N N . ASP A 1 482 ? 24.311 -19.790 -3.362 1.00 96.38 482 ASP A N 1
ATOM 3687 C CA . ASP A 1 482 ? 25.055 -18.544 -3.210 1.00 96.38 482 ASP A CA 1
ATOM 3688 C C . ASP A 1 482 ? 24.393 -17.602 -2.197 1.00 96.38 482 ASP A C 1
ATOM 3690 O O . ASP A 1 482 ? 25.079 -16.780 -1.597 1.00 96.38 482 ASP A O 1
ATOM 3694 N N . ILE A 1 483 ? 23.074 -17.720 -1.985 1.00 97.38 483 ILE A N 1
ATOM 3695 C CA . ILE A 1 483 ? 22.287 -16.938 -1.014 1.00 97.38 483 ILE A CA 1
ATOM 3696 C C . ILE A 1 483 ? 21.232 -17.839 -0.347 1.00 97.38 483 ILE A C 1
ATOM 3698 O O . ILE A 1 483 ? 20.647 -18.717 -0.989 1.00 97.38 483 ILE A O 1
ATOM 3702 N N . ILE A 1 484 ? 20.946 -17.596 0.936 1.00 98.38 484 ILE A N 1
ATOM 3703 C CA . ILE A 1 484 ? 19.770 -18.142 1.635 1.00 98.38 484 ILE A CA 1
ATOM 3704 C C . ILE A 1 484 ? 18.811 -16.995 1.958 1.00 98.38 484 ILE A C 1
ATOM 3706 O O . ILE A 1 484 ? 19.230 -15.987 2.520 1.00 98.38 484 ILE A O 1
ATOM 3710 N N . GLY A 1 485 ? 17.526 -17.150 1.641 1.00 97.62 485 GLY A N 1
ATOM 3711 C CA . GLY A 1 485 ? 16.463 -16.217 2.013 1.00 97.62 485 GLY A CA 1
ATOM 3712 C C . GLY A 1 485 ? 15.421 -16.858 2.927 1.00 97.62 485 GLY A C 1
ATOM 3713 O O . GLY A 1 485 ? 14.932 -17.955 2.655 1.00 97.62 485 GLY A O 1
ATOM 3714 N N . LEU A 1 486 ? 15.070 -16.159 4.007 1.00 97.88 486 LEU A N 1
ATOM 3715 C CA . LEU A 1 486 ? 14.087 -16.598 4.997 1.00 97.88 486 LEU A CA 1
ATOM 3716 C C . LEU A 1 486 ? 12.848 -15.703 4.981 1.00 97.88 486 LEU A C 1
ATOM 3718 O O . LEU A 1 486 ? 12.964 -14.477 4.952 1.00 97.88 486 LEU A O 1
ATOM 3722 N N . SER A 1 487 ? 11.674 -16.328 5.062 1.00 96.12 487 SER A N 1
ATOM 3723 C CA . SER A 1 487 ? 10.377 -15.655 5.163 1.00 96.12 487 SER A CA 1
ATOM 3724 C C . SER A 1 487 ? 9.661 -15.988 6.475 1.00 96.12 487 SER A C 1
ATOM 3726 O O . SER A 1 487 ? 9.738 -17.124 6.948 1.00 96.12 487 SER A O 1
ATOM 3728 N N . GLY A 1 488 ? 8.967 -15.005 7.057 1.00 91.69 488 GLY A N 1
ATOM 3729 C CA . GLY A 1 488 ? 8.123 -15.179 8.243 1.00 91.69 488 GLY A CA 1
ATOM 3730 C C . GLY A 1 488 ? 7.009 -14.130 8.348 1.00 91.69 488 GLY A C 1
ATOM 3731 O O . GLY A 1 488 ? 7.207 -12.961 8.017 1.00 91.69 488 GLY A O 1
ATOM 3732 N N . LEU A 1 489 ? 5.831 -14.552 8.800 1.00 89.06 489 LEU A N 1
ATOM 3733 C CA . LEU A 1 489 ? 4.629 -13.745 8.994 1.00 89.06 489 LEU A CA 1
ATOM 3734 C C . LEU A 1 489 ? 4.344 -13.446 10.468 1.00 89.06 489 LEU A C 1
ATOM 3736 O O . LEU A 1 489 ? 3.864 -12.359 10.766 1.00 89.06 489 LEU A O 1
ATOM 3740 N N . ILE A 1 490 ? 4.590 -14.391 11.380 1.00 86.12 490 ILE A N 1
ATOM 3741 C CA . ILE A 1 490 ? 4.222 -14.258 12.802 1.00 86.12 490 ILE A CA 1
ATOM 3742 C C . ILE A 1 490 ? 5.429 -13.920 13.687 1.00 86.12 490 ILE A C 1
ATOM 3744 O O . ILE A 1 490 ? 6.578 -14.058 13.267 1.00 86.12 490 ILE A O 1
ATOM 3748 N N . T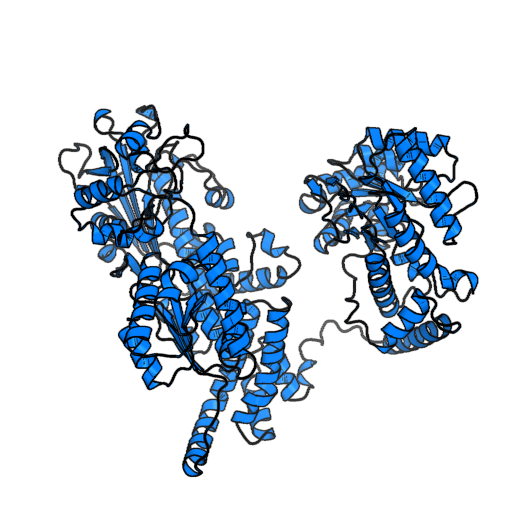HR A 1 491 ? 5.201 -13.406 14.901 1.00 84.69 491 THR A N 1
ATOM 3749 C CA . THR A 1 491 ? 6.301 -12.987 15.791 1.00 84.69 491 THR A CA 1
ATOM 3750 C C . THR A 1 491 ? 7.223 -14.139 16.217 1.00 84.69 491 THR A C 1
ATOM 3752 O O . THR A 1 491 ? 8.432 -13.904 16.233 1.00 84.69 491 THR A O 1
ATOM 3755 N N . PRO A 1 492 ? 6.755 -15.390 16.438 1.00 86.56 492 PRO A N 1
ATOM 3756 C CA . PRO A 1 492 ? 7.649 -16.522 16.717 1.00 86.56 492 PRO A CA 1
ATOM 3757 C C . PRO A 1 492 ? 8.656 -16.820 15.595 1.00 86.56 492 PRO A C 1
ATOM 3759 O O . PRO A 1 492 ? 9.740 -17.342 15.852 1.00 86.56 492 PRO A O 1
ATOM 3762 N N . SER A 1 493 ? 8.337 -16.455 14.351 1.00 91.06 493 SER A N 1
ATOM 3763 C CA . SER A 1 493 ? 9.208 -16.665 13.187 1.00 91.06 493 SER A CA 1
ATOM 3764 C C . SER A 1 493 ? 10.505 -15.858 13.274 1.00 91.06 493 SER A C 1
ATOM 3766 O O . SER A 1 493 ? 11.525 -16.258 12.714 1.00 91.06 493 SER A O 1
ATOM 3768 N N . LEU A 1 494 ? 10.500 -14.745 14.014 1.00 89.44 494 LEU A N 1
ATOM 3769 C CA . LEU A 1 494 ? 11.687 -13.925 14.243 1.00 89.44 494 LEU A CA 1
ATOM 3770 C C . LEU A 1 494 ? 12.756 -14.674 15.048 1.00 89.44 494 LEU A C 1
ATOM 3772 O O . LEU A 1 494 ? 13.940 -14.581 14.718 1.00 89.44 494 LEU A O 1
ATOM 3776 N N . ASP A 1 495 ? 12.347 -15.461 16.045 1.00 87.19 495 ASP A N 1
ATOM 3777 C CA . ASP A 1 495 ? 13.264 -16.287 16.837 1.00 87.19 495 ASP A CA 1
ATOM 3778 C C . ASP A 1 495 ? 13.850 -17.428 16.001 1.00 87.19 495 ASP A C 1
ATOM 3780 O O . ASP A 1 495 ? 15.037 -17.742 16.116 1.00 87.19 495 ASP A O 1
ATOM 3784 N N . GLU A 1 496 ? 13.053 -18.017 15.107 1.00 92.94 496 GLU A N 1
ATOM 3785 C CA . GLU A 1 496 ? 13.539 -19.040 14.177 1.00 92.94 496 GLU A CA 1
ATOM 3786 C C . GLU A 1 496 ? 14.568 -18.463 13.193 1.00 92.94 496 GLU A C 1
ATOM 3788 O O . GLU A 1 496 ? 15.586 -19.099 12.923 1.00 92.94 496 GLU A O 1
ATOM 3793 N N . MET A 1 497 ? 14.393 -17.225 12.720 1.00 95.75 497 MET A N 1
ATOM 3794 C CA . MET A 1 497 ? 15.408 -16.547 11.898 1.00 95.75 497 MET A CA 1
ATOM 3795 C C . MET A 1 497 ? 16.711 -16.296 12.671 1.00 95.75 497 MET A C 1
ATOM 3797 O O . MET A 1 497 ? 17.802 -16.476 12.122 1.00 95.75 497 MET A O 1
ATOM 3801 N N . VAL A 1 498 ? 16.622 -15.934 13.957 1.00 93.81 498 VAL A N 1
ATOM 3802 C CA . VAL A 1 498 ? 17.791 -15.842 14.848 1.00 93.81 498 VAL A CA 1
ATOM 3803 C C . VAL A 1 498 ? 18.467 -17.206 15.005 1.00 93.81 498 VAL A C 1
ATOM 3805 O O . VAL A 1 498 ? 19.697 -17.297 14.952 1.00 93.81 498 VAL A O 1
ATOM 3808 N N . HIS A 1 499 ? 17.684 -18.272 15.178 1.00 93.06 499 HIS A N 1
ATOM 3809 C CA . HIS A 1 499 ? 18.198 -19.633 15.282 1.00 93.06 499 HIS A CA 1
ATOM 3810 C C . HIS A 1 499 ? 18.939 -20.062 14.007 1.00 93.06 499 HIS A C 1
ATOM 3812 O O . HIS A 1 499 ? 20.066 -20.549 14.110 1.00 93.06 499 HIS A O 1
ATOM 3818 N N . VAL A 1 500 ? 18.378 -19.802 12.820 1.00 97.12 500 VAL A N 1
ATOM 3819 C CA . VAL A 1 500 ? 19.044 -20.085 11.537 1.00 97.12 500 VAL A CA 1
ATOM 3820 C C . VAL A 1 500 ? 20.363 -19.319 11.422 1.00 97.12 500 VAL A C 1
ATOM 3822 O O . VAL A 1 500 ? 21.373 -19.926 11.080 1.00 97.12 500 VAL A O 1
ATOM 3825 N N . ALA A 1 501 ? 20.403 -18.028 11.769 1.00 97.19 501 ALA A N 1
ATOM 3826 C CA . ALA A 1 501 ? 21.637 -17.236 11.735 1.00 97.19 501 ALA A CA 1
ATOM 3827 C C . ALA A 1 501 ? 22.732 -17.813 12.658 1.00 97.19 501 ALA A C 1
ATOM 3829 O O . ALA A 1 501 ? 23.883 -17.974 12.243 1.00 97.19 501 ALA A O 1
ATOM 3830 N N . ARG A 1 502 ? 22.369 -18.208 13.889 1.00 96.00 502 ARG A N 1
ATOM 3831 C CA . ARG A 1 502 ? 23.291 -18.882 14.826 1.00 96.00 502 ARG A CA 1
ATOM 3832 C C . ARG A 1 502 ? 23.792 -20.213 14.276 1.00 96.00 502 ARG A C 1
ATOM 3834 O O . ARG A 1 502 ? 24.962 -20.549 14.440 1.00 96.00 502 ARG A O 1
ATOM 3841 N N . GLU A 1 503 ? 22.917 -20.969 13.627 1.00 97.19 503 GLU A N 1
ATOM 3842 C CA . GLU A 1 503 ? 23.254 -22.270 13.065 1.00 97.19 503 GLU A CA 1
ATOM 3843 C C . GLU A 1 503 ? 24.148 -22.143 11.819 1.00 97.19 503 GLU A C 1
ATOM 3845 O O . GLU A 1 503 ? 25.113 -22.896 11.673 1.00 97.19 503 GLU A O 1
ATOM 3850 N N . MET A 1 504 ? 23.915 -21.130 10.978 1.00 97.88 504 MET A N 1
ATOM 3851 C CA . MET A 1 504 ? 24.810 -20.756 9.877 1.00 97.88 504 MET A CA 1
ATOM 3852 C C . MET A 1 504 ? 26.211 -20.420 10.390 1.00 97.88 504 MET A C 1
ATOM 3854 O O . MET A 1 504 ? 27.196 -20.928 9.848 1.00 97.88 504 MET A O 1
ATOM 3858 N N . GLN A 1 505 ? 26.306 -19.634 11.469 1.00 97.25 505 GLN A N 1
ATOM 3859 C CA . GLN A 1 505 ? 27.582 -19.333 12.121 1.00 97.25 505 GLN A CA 1
ATOM 3860 C C . GLN A 1 505 ? 28.257 -20.601 12.651 1.00 97.25 505 GLN A C 1
ATOM 3862 O O . GLN A 1 505 ? 29.437 -20.834 12.392 1.00 97.25 505 GLN A O 1
ATOM 3867 N N . ARG A 1 506 ? 27.508 -21.441 13.377 1.00 96.81 506 ARG A N 1
ATOM 3868 C CA . ARG A 1 506 ? 28.012 -22.682 13.983 1.00 96.81 506 ARG A CA 1
ATOM 3869 C C . ARG A 1 506 ? 28.556 -23.657 12.939 1.00 96.81 506 ARG A C 1
ATOM 3871 O O . ARG A 1 506 ? 29.549 -24.332 13.197 1.00 96.81 506 ARG A O 1
ATOM 3878 N N . GLN A 1 507 ? 27.914 -23.732 11.775 1.00 96.25 507 GLN A N 1
ATOM 3879 C CA . GLN A 1 507 ? 28.316 -24.601 10.668 1.00 96.25 507 GLN A CA 1
ATOM 3880 C C . GLN A 1 507 ? 29.323 -23.958 9.698 1.00 96.25 507 GLN A C 1
ATOM 3882 O O . GLN A 1 507 ? 29.695 -24.604 8.717 1.00 96.25 507 GLN A O 1
ATOM 3887 N N . GLY A 1 508 ? 29.769 -22.722 9.957 1.00 95.25 508 GLY A N 1
ATOM 3888 C CA . GLY A 1 508 ? 30.808 -22.046 9.177 1.00 95.25 508 GLY A CA 1
ATOM 3889 C C . GLY A 1 508 ? 30.371 -21.589 7.782 1.00 95.25 508 GLY A C 1
ATOM 3890 O O . GLY A 1 508 ? 31.197 -21.548 6.874 1.00 95.25 508 GLY A O 1
ATOM 3891 N N . PHE A 1 509 ? 29.089 -21.272 7.581 1.00 96.56 509 PHE A N 1
ATOM 3892 C CA . PHE A 1 509 ? 28.626 -20.688 6.320 1.00 96.56 509 PHE A CA 1
ATOM 3893 C C . PHE A 1 509 ? 29.219 -19.290 6.110 1.00 96.56 509 PHE A C 1
ATOM 3895 O O . PHE A 1 509 ? 29.344 -18.516 7.057 1.00 96.56 509 PHE A O 1
ATOM 3902 N N . THR A 1 510 ? 29.474 -18.912 4.858 1.00 94.88 510 THR A N 1
ATOM 3903 C CA . THR A 1 510 ? 29.975 -17.573 4.475 1.00 94.88 510 THR A CA 1
ATOM 3904 C C . THR A 1 510 ? 29.089 -16.850 3.455 1.00 94.88 510 THR A C 1
ATOM 3906 O O . THR A 1 510 ? 29.395 -15.728 3.050 1.00 94.88 510 THR A O 1
ATOM 3909 N N . LEU A 1 511 ? 28.005 -17.494 3.023 1.00 95.50 511 LEU A N 1
ATOM 3910 C CA . LEU A 1 511 ? 27.063 -16.951 2.052 1.00 95.50 511 LEU A CA 1
ATOM 3911 C C . LEU A 1 511 ? 26.105 -15.930 2.700 1.00 95.50 511 LEU A C 1
ATOM 3913 O O . LEU A 1 511 ? 25.807 -16.055 3.888 1.00 95.50 511 LEU A O 1
ATOM 3917 N N . PRO A 1 512 ? 25.606 -14.924 1.962 1.00 96.81 512 PRO A N 1
ATOM 3918 C CA . PRO A 1 512 ? 24.669 -13.942 2.501 1.00 96.81 512 PRO A CA 1
ATOM 3919 C C . PRO A 1 512 ? 23.322 -14.539 2.938 1.00 96.81 512 PRO A C 1
ATOM 3921 O O . PRO A 1 512 ? 22.785 -15.447 2.299 1.00 96.81 512 PRO A O 1
ATOM 3924 N N . LEU A 1 513 ? 22.751 -13.963 3.997 1.00 98.06 513 LEU A N 1
ATOM 3925 C CA . LEU A 1 513 ? 21.432 -14.292 4.535 1.00 98.06 513 LEU A CA 1
ATOM 3926 C C . LEU A 1 513 ? 20.452 -13.135 4.294 1.00 98.06 513 LEU A C 1
ATOM 3928 O O . LEU A 1 513 ? 20.630 -12.041 4.833 1.00 98.06 513 LEU A O 1
ATOM 3932 N N . LEU A 1 514 ? 19.396 -13.379 3.522 1.00 97.81 514 LEU A N 1
ATOM 3933 C CA . LEU A 1 514 ? 18.300 -12.434 3.313 1.00 97.81 514 LEU A CA 1
ATOM 3934 C C . LEU A 1 514 ? 17.157 -12.710 4.293 1.00 97.81 514 LEU A C 1
ATOM 3936 O O . LEU A 1 514 ? 16.737 -13.853 4.469 1.00 97.81 514 LEU A O 1
ATOM 3940 N N . ILE A 1 515 ? 16.637 -11.651 4.910 1.00 97.38 515 ILE A N 1
ATOM 3941 C CA . ILE A 1 515 ? 15.526 -11.697 5.867 1.00 97.38 515 ILE A CA 1
ATOM 3942 C C . ILE A 1 515 ? 14.353 -10.889 5.309 1.00 97.38 515 ILE A C 1
ATOM 3944 O O . ILE A 1 515 ? 14.532 -9.719 4.971 1.00 97.38 515 ILE A O 1
ATOM 3948 N N . GLY A 1 516 ? 13.160 -11.484 5.247 1.00 94.19 516 GLY A N 1
ATOM 3949 C CA . GLY A 1 516 ? 11.938 -10.798 4.822 1.00 94.19 516 GLY A CA 1
ATOM 3950 C C . GLY A 1 516 ? 10.658 -11.409 5.403 1.00 94.19 516 GLY A C 1
ATOM 3951 O O . GLY A 1 516 ? 10.682 -12.442 6.072 1.00 94.19 516 GLY A O 1
ATOM 3952 N N . GLY A 1 517 ? 9.520 -10.772 5.121 1.00 89.69 517 GLY A N 1
ATOM 3953 C CA . GLY A 1 517 ? 8.195 -11.158 5.625 1.00 89.69 517 GLY A CA 1
ATOM 3954 C C . GLY A 1 517 ? 7.605 -10.143 6.615 1.00 89.69 517 GLY A C 1
ATOM 3955 O O . GLY A 1 517 ? 8.301 -9.232 7.061 1.00 89.69 517 GLY A O 1
ATOM 3956 N N . ALA A 1 518 ? 6.308 -10.244 6.924 1.00 84.69 518 ALA A N 1
ATOM 3957 C CA . ALA A 1 518 ? 5.548 -9.130 7.510 1.00 84.69 518 ALA A CA 1
ATOM 3958 C C . ALA A 1 518 ? 5.995 -8.713 8.920 1.00 84.69 518 ALA A C 1
ATOM 3960 O O . ALA A 1 518 ? 5.910 -7.536 9.263 1.00 84.69 518 ALA A O 1
ATOM 3961 N N . THR A 1 519 ? 6.480 -9.652 9.737 1.00 83.19 519 THR A N 1
ATOM 3962 C CA . THR A 1 519 ? 7.000 -9.350 11.083 1.00 83.19 519 THR A CA 1
ATOM 3963 C C . THR A 1 519 ? 8.448 -8.893 11.081 1.00 83.19 519 THR A C 1
ATOM 3965 O O . THR A 1 519 ? 8.943 -8.399 12.098 1.00 83.19 519 THR A O 1
ATOM 3968 N N . THR A 1 520 ? 9.146 -9.035 9.955 1.00 90.12 520 THR A N 1
ATOM 3969 C CA . THR A 1 520 ? 10.542 -8.621 9.847 1.00 90.12 520 THR A CA 1
ATOM 3970 C C . THR A 1 520 ? 10.659 -7.108 9.693 1.00 90.12 520 THR A C 1
ATOM 3972 O O . THR A 1 520 ? 9.775 -6.420 9.187 1.00 90.12 520 THR A O 1
ATOM 3975 N N . SER A 1 521 ? 11.761 -6.558 10.194 1.00 89.44 521 SER A N 1
ATOM 3976 C CA . SER A 1 521 ? 12.077 -5.144 10.022 1.00 89.44 521 SER A CA 1
ATOM 3977 C C . SER A 1 521 ? 13.582 -4.933 9.984 1.00 89.44 521 SER A C 1
ATOM 3979 O O . SER A 1 521 ? 14.363 -5.737 10.510 1.00 89.44 521 SER A O 1
ATOM 3981 N N . ARG A 1 522 ? 14.000 -3.796 9.419 1.00 88.81 522 ARG A N 1
ATOM 3982 C CA . ARG A 1 522 ? 15.403 -3.359 9.431 1.00 88.81 522 ARG A CA 1
ATOM 3983 C C . ARG A 1 522 ? 15.947 -3.270 10.860 1.00 88.81 522 ARG A C 1
ATOM 3985 O O . ARG A 1 522 ? 17.060 -3.719 11.112 1.00 88.81 522 ARG A O 1
ATOM 3992 N N . ALA A 1 523 ? 15.149 -2.739 11.789 1.00 86.31 523 ALA A N 1
ATOM 3993 C CA . ALA A 1 523 ? 15.523 -2.602 13.194 1.00 86.31 523 ALA A CA 1
ATOM 3994 C C . ALA A 1 523 ? 15.718 -3.965 13.869 1.00 86.31 523 ALA A C 1
ATOM 3996 O O . ALA A 1 523 ? 16.788 -4.230 14.417 1.00 86.31 523 ALA A O 1
ATOM 3997 N N . HIS A 1 524 ? 14.727 -4.857 13.771 1.00 87.00 524 HIS A N 1
ATOM 3998 C CA . HIS A 1 524 ? 14.831 -6.195 14.349 1.00 87.00 524 HIS A CA 1
ATOM 3999 C C . HIS A 1 524 ? 16.028 -6.965 13.776 1.00 87.00 524 HIS A C 1
ATOM 4001 O O . HIS A 1 524 ? 16.822 -7.532 14.523 1.00 87.00 524 HIS A O 1
ATOM 4007 N N . THR A 1 525 ? 16.213 -6.923 12.455 1.00 92.25 525 THR A N 1
ATOM 4008 C CA . THR A 1 525 ? 17.316 -7.624 11.785 1.00 92.25 525 THR A CA 1
ATOM 4009 C C . THR A 1 525 ? 18.676 -7.115 12.257 1.00 92.25 525 THR A C 1
ATOM 4011 O O . THR A 1 525 ? 19.524 -7.921 12.635 1.00 92.25 525 THR A O 1
ATOM 4014 N N . ALA A 1 526 ? 18.876 -5.795 12.323 1.00 90.75 526 ALA A N 1
ATOM 4015 C CA . ALA A 1 526 ? 20.140 -5.194 12.752 1.00 90.75 526 ALA A CA 1
ATOM 4016 C C . ALA A 1 526 ? 20.501 -5.494 14.220 1.00 90.75 526 ALA A C 1
ATOM 4018 O O . ALA A 1 526 ? 21.684 -5.627 14.550 1.00 90.75 526 ALA A O 1
ATOM 4019 N N . ILE A 1 527 ? 19.491 -5.586 15.094 1.00 86.69 527 ILE A N 1
ATOM 4020 C CA . ILE A 1 527 ? 19.659 -5.699 16.552 1.00 86.69 527 ILE A CA 1
ATOM 4021 C C . ILE A 1 527 ? 19.670 -7.155 17.022 1.00 86.69 527 ILE A C 1
ATOM 4023 O O . ILE A 1 527 ? 20.431 -7.491 17.925 1.00 86.69 527 ILE A O 1
ATOM 4027 N N . LYS A 1 528 ? 18.815 -8.011 16.455 1.00 87.44 528 LYS A N 1
ATOM 4028 C CA . LYS A 1 528 ? 18.560 -9.360 16.977 1.00 87.44 528 LYS A CA 1
ATOM 4029 C C . LYS A 1 528 ? 19.063 -10.481 16.076 1.00 87.44 528 LYS A C 1
ATOM 4031 O O . LYS A 1 528 ? 19.387 -11.530 16.610 1.00 87.44 528 LYS A O 1
ATOM 4036 N N . ILE A 1 529 ? 19.176 -10.285 14.759 1.00 93.19 529 ILE A N 1
ATOM 4037 C CA . ILE A 1 529 ? 19.589 -11.353 13.825 1.00 93.19 529 ILE A CA 1
ATOM 4038 C C . ILE A 1 529 ? 21.054 -11.187 13.411 1.00 93.19 529 ILE A C 1
ATOM 4040 O O . ILE A 1 529 ? 21.873 -12.069 13.663 1.00 93.19 529 ILE A O 1
ATOM 4044 N N . ALA A 1 530 ? 21.399 -10.038 12.824 1.00 94.31 530 ALA A N 1
ATOM 4045 C CA . ALA A 1 530 ? 22.724 -9.756 12.275 1.00 94.31 530 ALA A CA 1
ATOM 4046 C C . ALA A 1 530 ? 23.893 -9.989 13.257 1.00 94.31 530 ALA A C 1
ATOM 4048 O O . ALA A 1 530 ? 24.918 -10.499 12.819 1.00 94.31 530 ALA A O 1
ATOM 4049 N N . PRO A 1 531 ? 23.786 -9.706 14.574 1.00 92.88 531 PRO A N 1
ATOM 4050 C CA . PRO A 1 531 ? 24.884 -9.974 15.510 1.00 92.88 531 PRO A CA 1
ATOM 4051 C C . PRO A 1 531 ? 25.251 -11.455 15.678 1.00 92.88 531 PRO A C 1
ATOM 4053 O O . PRO A 1 531 ? 26.303 -11.763 16.233 1.00 92.88 531 PRO A O 1
ATOM 4056 N N . HIS A 1 532 ? 24.389 -12.378 15.246 1.00 94.31 532 HIS A N 1
ATOM 4057 C CA . HIS A 1 532 ? 24.603 -13.814 15.402 1.00 94.31 532 HIS A CA 1
ATOM 4058 C C . HIS A 1 532 ? 25.263 -14.488 14.195 1.00 94.31 532 HIS A C 1
ATOM 4060 O O . HIS A 1 532 ? 25.512 -15.691 14.264 1.00 94.31 532 HIS A O 1
ATOM 4066 N N . TYR A 1 533 ? 25.564 -13.745 13.126 1.00 96.44 533 TYR A N 1
ATOM 4067 C CA . TYR A 1 533 ? 26.184 -14.284 11.921 1.00 96.44 533 TYR A CA 1
ATOM 4068 C C . TYR A 1 533 ? 27.221 -13.317 11.342 1.00 96.44 533 TYR A C 1
ATOM 4070 O O . TYR A 1 533 ? 26.954 -12.128 11.197 1.00 96.44 533 TYR A O 1
ATOM 4078 N N . SER A 1 534 ? 28.422 -13.814 11.033 1.00 93.00 534 SER A N 1
ATOM 4079 C CA . SER A 1 534 ? 29.542 -12.972 10.597 1.00 93.00 534 SER A CA 1
ATOM 4080 C C . SER A 1 534 ? 29.481 -12.567 9.125 1.00 93.00 534 SER A C 1
ATOM 4082 O O . SER A 1 534 ? 30.113 -11.582 8.749 1.00 93.00 534 SER A O 1
ATOM 4084 N N . ALA A 1 535 ? 28.771 -13.325 8.284 1.00 94.56 535 ALA A N 1
ATOM 4085 C CA . ALA A 1 535 ? 28.571 -12.951 6.885 1.00 94.56 535 ALA A CA 1
ATOM 4086 C C . ALA A 1 535 ? 27.377 -11.980 6.738 1.00 94.56 535 ALA A C 1
ATOM 4088 O O . ALA A 1 535 ? 26.647 -11.752 7.706 1.00 94.56 535 ALA A O 1
ATOM 4089 N N . PRO A 1 536 ? 27.171 -11.367 5.558 1.00 94.31 536 PRO A N 1
ATOM 4090 C CA . PRO A 1 536 ? 26.144 -10.344 5.379 1.00 94.31 536 PRO A CA 1
ATOM 4091 C C . PRO A 1 536 ? 24.738 -10.858 5.717 1.00 94.31 536 PRO A C 1
ATOM 4093 O O . PRO A 1 536 ? 24.282 -11.842 5.141 1.00 94.31 536 PRO A O 1
ATOM 4096 N N . VAL A 1 537 ? 24.043 -10.157 6.617 1.00 96.69 537 VAL A N 1
ATOM 4097 C CA . VAL A 1 537 ? 22.614 -10.350 6.904 1.00 96.69 537 VAL A CA 1
ATOM 4098 C C . VAL A 1 537 ? 21.874 -9.107 6.438 1.00 96.69 537 VAL A C 1
ATOM 4100 O O . VAL A 1 537 ? 22.144 -8.018 6.943 1.00 96.69 537 VAL A O 1
ATOM 4103 N N . VAL A 1 538 ? 20.951 -9.254 5.489 1.00 95.81 538 VAL A N 1
ATOM 4104 C CA . VAL A 1 538 ? 20.267 -8.117 4.860 1.00 95.81 538 VAL A CA 1
ATOM 4105 C C . VAL A 1 538 ? 18.757 -8.290 4.944 1.00 95.81 538 VAL A C 1
ATOM 4107 O O . VAL A 1 538 ? 18.183 -9.240 4.419 1.00 95.81 538 VAL A O 1
ATOM 4110 N N . HIS A 1 539 ? 18.102 -7.338 5.599 1.00 95.75 539 HIS A N 1
ATOM 4111 C CA . HIS A 1 539 ? 16.654 -7.187 5.562 1.00 95.75 539 HIS A CA 1
ATOM 4112 C C . HIS A 1 539 ? 16.208 -6.627 4.209 1.00 95.75 539 HIS A C 1
ATOM 4114 O O . HIS A 1 539 ? 16.611 -5.522 3.833 1.00 95.75 539 HIS A O 1
ATOM 4120 N N . VAL A 1 540 ? 15.332 -7.356 3.524 1.00 91.00 540 VAL A N 1
ATOM 4121 C CA . VAL A 1 540 ? 14.754 -6.973 2.236 1.00 91.00 540 VAL A CA 1
ATOM 4122 C C . VAL A 1 540 ? 13.278 -6.655 2.445 1.00 91.00 540 VAL A C 1
ATOM 4124 O O . VAL A 1 540 ? 12.512 -7.500 2.895 1.00 91.00 540 VAL A O 1
ATOM 4127 N N . LEU A 1 541 ? 12.891 -5.414 2.135 1.00 82.56 541 LEU A N 1
ATOM 4128 C CA . LEU A 1 541 ? 11.547 -4.905 2.421 1.00 82.56 541 LEU A CA 1
ATOM 4129 C C . LEU A 1 541 ? 10.461 -5.571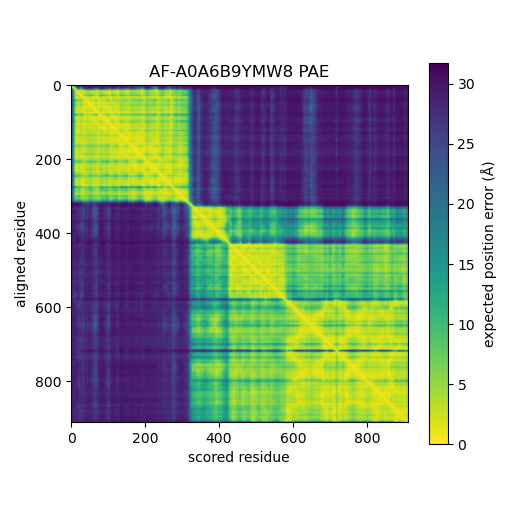 1.566 1.00 82.56 541 LEU A C 1
ATOM 4131 O O . LEU A 1 541 ? 9.392 -5.893 2.071 1.00 82.56 541 LEU A O 1
ATOM 4135 N N . ASP A 1 542 ? 10.727 -5.738 0.274 1.00 77.12 542 ASP A N 1
ATOM 4136 C CA . ASP A 1 542 ? 9.779 -6.266 -0.699 1.00 77.12 542 ASP A CA 1
ATOM 4137 C C . ASP A 1 542 ? 10.520 -6.901 -1.887 1.00 77.12 542 ASP A C 1
ATOM 4139 O O . ASP A 1 542 ? 11.746 -6.809 -2.014 1.00 77.12 542 ASP A O 1
ATOM 4143 N N . ALA A 1 543 ? 9.767 -7.547 -2.777 1.00 75.00 543 ALA A N 1
ATOM 4144 C CA . ALA A 1 543 ? 10.327 -8.257 -3.919 1.00 75.00 543 ALA A CA 1
ATOM 4145 C C . ALA A 1 543 ? 11.079 -7.360 -4.917 1.00 75.00 543 ALA A C 1
ATOM 4147 O O . ALA A 1 543 ? 12.025 -7.833 -5.543 1.00 75.00 543 ALA A O 1
ATOM 4148 N N . SER A 1 544 ? 10.736 -6.069 -5.028 1.00 71.31 544 SER A N 1
ATOM 4149 C CA . SER A 1 544 ? 11.446 -5.127 -5.911 1.00 71.31 544 SER A CA 1
ATOM 4150 C C . SER A 1 544 ? 12.877 -4.869 -5.467 1.00 71.31 544 SER A C 1
ATOM 4152 O O . SER A 1 544 ? 13.761 -4.644 -6.290 1.00 71.31 544 SER A O 1
ATOM 4154 N N . ARG A 1 545 ? 13.134 -4.967 -4.161 1.00 79.44 545 ARG A N 1
ATOM 4155 C CA . ARG A 1 545 ? 14.472 -4.798 -3.592 1.00 79.44 545 ARG A CA 1
ATOM 4156 C C . ARG A 1 545 ? 15.270 -6.096 -3.554 1.00 79.44 545 ARG A C 1
ATOM 4158 O O . ARG A 1 545 ? 16.489 -6.029 -3.429 1.00 79.44 545 ARG A O 1
ATOM 4165 N N . ALA A 1 546 ? 14.626 -7.255 -3.702 1.00 85.12 546 ALA A N 1
ATOM 4166 C CA . ALA A 1 546 ? 15.305 -8.549 -3.657 1.00 85.12 546 ALA A CA 1
ATOM 4167 C C . ALA A 1 546 ? 16.346 -8.708 -4.776 1.00 85.12 546 ALA A C 1
ATOM 4169 O O . ALA A 1 546 ? 17.431 -9.231 -4.523 1.00 85.12 546 ALA A O 1
ATOM 4170 N N . VAL A 1 547 ? 16.045 -8.216 -5.983 1.00 81.00 547 VAL A N 1
ATOM 4171 C CA . VAL A 1 547 ? 16.938 -8.323 -7.148 1.00 81.00 547 VAL A CA 1
ATOM 4172 C C . VAL A 1 547 ? 18.174 -7.429 -6.994 1.00 81.00 547 VAL A C 1
ATOM 4174 O O . VAL A 1 547 ? 19.263 -7.996 -6.928 1.00 81.00 547 VAL A O 1
ATOM 4177 N N . PRO A 1 548 ? 18.067 -6.091 -6.809 1.00 80.69 548 PRO A N 1
ATOM 4178 C CA . PRO A 1 548 ? 19.249 -5.243 -6.635 1.00 80.69 548 PRO A CA 1
ATOM 4179 C C . PRO A 1 548 ? 20.159 -5.689 -5.485 1.00 80.69 548 PRO A C 1
ATOM 4181 O O . PRO A 1 548 ? 21.380 -5.642 -5.609 1.00 80.69 548 PRO A O 1
ATOM 4184 N N . VAL A 1 549 ? 19.574 -6.159 -4.375 1.00 88.12 549 VAL A N 1
ATOM 4185 C CA . VAL A 1 549 ? 20.335 -6.675 -3.227 1.00 88.12 549 VAL A CA 1
ATOM 4186 C C . VAL A 1 549 ? 21.085 -7.957 -3.593 1.00 88.12 549 VAL A C 1
ATOM 4188 O O . VAL A 1 549 ? 22.273 -8.069 -3.296 1.00 88.12 549 VAL A O 1
ATOM 4191 N N . SER A 1 550 ? 20.425 -8.911 -4.255 1.00 91.12 550 SER A N 1
ATOM 4192 C CA . SER A 1 550 ? 21.058 -10.173 -4.663 1.00 91.12 550 SER A CA 1
ATOM 4193 C C . SER A 1 550 ? 22.176 -9.936 -5.679 1.00 91.12 550 SER A C 1
ATOM 4195 O O . SER A 1 550 ? 23.262 -10.490 -5.531 1.00 91.12 550 SER A O 1
ATOM 4197 N N . THR A 1 551 ? 21.958 -9.051 -6.655 1.00 85.81 551 THR A N 1
ATOM 4198 C CA . THR A 1 551 ? 22.973 -8.674 -7.647 1.00 85.81 551 THR A CA 1
ATOM 4199 C C . THR A 1 551 ? 24.177 -8.006 -6.987 1.00 85.81 551 THR A C 1
ATOM 4201 O O . THR A 1 551 ? 25.314 -8.399 -7.244 1.00 85.81 551 THR A O 1
ATOM 4204 N N . ALA A 1 552 ? 23.950 -7.052 -6.079 1.00 86.88 552 ALA A N 1
ATOM 4205 C CA . ALA A 1 552 ? 25.032 -6.366 -5.377 1.00 86.88 552 ALA A CA 1
ATOM 4206 C C . ALA A 1 552 ? 25.871 -7.319 -4.509 1.00 86.88 552 ALA A C 1
ATOM 4208 O O . ALA A 1 552 ? 27.088 -7.164 -4.442 1.00 86.88 552 ALA A O 1
ATOM 4209 N N . LEU A 1 553 ? 25.236 -8.311 -3.872 1.00 91.31 553 LEU A N 1
ATOM 4210 C CA . LEU A 1 553 ? 25.901 -9.306 -3.022 1.00 91.31 553 LEU A CA 1
ATOM 4211 C C . LEU A 1 553 ? 26.723 -10.342 -3.803 1.00 91.31 553 LEU A C 1
ATOM 4213 O O . LEU A 1 553 ? 27.654 -10.924 -3.235 1.00 91.31 553 LEU A O 1
ATOM 4217 N N . LEU A 1 554 ? 26.381 -10.591 -5.067 1.00 89.75 554 LEU A N 1
ATOM 4218 C CA . LEU A 1 554 ? 27.040 -11.584 -5.924 1.00 89.75 554 LEU A CA 1
ATOM 4219 C C . LEU A 1 554 ? 28.052 -10.976 -6.904 1.00 89.75 554 LEU A C 1
ATOM 4221 O O . LEU A 1 554 ? 28.847 -11.711 -7.478 1.00 89.75 554 LEU A O 1
ATOM 4225 N N . SER A 1 555 ? 28.050 -9.655 -7.078 1.00 87.38 555 SER A N 1
ATOM 4226 C CA . SER A 1 555 ? 28.999 -8.939 -7.936 1.00 87.38 555 SER A CA 1
ATOM 4227 C C . SER A 1 555 ? 30.368 -8.769 -7.273 1.00 87.38 555 SER A C 1
ATOM 4229 O O . SER A 1 555 ? 30.464 -8.221 -6.175 1.00 87.38 555 SER A O 1
ATOM 4231 N N . ASP A 1 556 ? 31.439 -9.154 -7.969 1.00 81.94 556 ASP A N 1
ATOM 4232 C CA . ASP A 1 556 ? 32.820 -9.007 -7.484 1.00 81.94 556 ASP A CA 1
ATOM 4233 C C . ASP A 1 556 ? 33.223 -7.536 -7.256 1.00 81.94 556 ASP A C 1
ATOM 4235 O O . ASP A 1 556 ? 34.025 -7.241 -6.369 1.00 81.94 556 ASP A O 1
ATOM 4239 N N . GLU A 1 557 ? 32.653 -6.598 -8.021 1.00 80.88 557 GLU A N 1
ATOM 4240 C CA . GLU A 1 557 ? 33.008 -5.173 -7.963 1.00 80.88 557 GLU A CA 1
ATOM 4241 C C . GLU A 1 557 ? 32.249 -4.412 -6.868 1.00 80.88 557 GLU A C 1
ATOM 4243 O O . GLU A 1 557 ? 32.825 -3.573 -6.172 1.00 80.88 557 GLU A O 1
ATOM 4248 N N . SER A 1 558 ? 30.951 -4.687 -6.693 1.00 81.31 558 SER A N 1
ATOM 4249 C CA . SER A 1 558 ? 30.088 -3.906 -5.792 1.00 81.31 558 SER A CA 1
ATOM 4250 C C . SER A 1 558 ? 29.912 -4.519 -4.403 1.00 81.31 558 SER A C 1
ATOM 4252 O O . SER A 1 558 ? 29.485 -3.816 -3.484 1.00 81.31 558 SER A O 1
ATOM 4254 N N . ARG A 1 559 ? 30.229 -5.809 -4.223 1.00 89.12 559 ARG A N 1
ATOM 4255 C CA . ARG A 1 559 ? 29.945 -6.559 -2.988 1.00 89.12 559 ARG A CA 1
ATOM 4256 C C . ARG A 1 559 ? 30.564 -5.932 -1.743 1.00 89.12 559 ARG A C 1
ATOM 4258 O O . ARG A 1 559 ? 29.853 -5.706 -0.768 1.00 89.12 559 ARG A O 1
ATOM 4265 N N . GLU A 1 560 ? 31.859 -5.627 -1.760 1.00 90.19 560 GLU A N 1
ATOM 4266 C CA . GLU A 1 560 ? 32.562 -5.069 -0.591 1.00 90.19 560 GLU A CA 1
ATOM 4267 C C . GLU A 1 560 ? 32.013 -3.693 -0.186 1.00 90.19 560 GLU A C 1
ATOM 4269 O O . GLU A 1 560 ? 31.759 -3.431 0.996 1.00 90.19 560 GLU A O 1
ATOM 4274 N N . ALA A 1 561 ? 31.758 -2.825 -1.171 1.00 90.56 561 ALA A N 1
ATOM 4275 C CA . ALA A 1 561 ? 31.182 -1.504 -0.934 1.00 90.56 561 ALA A CA 1
ATOM 4276 C C . ALA A 1 561 ? 29.769 -1.609 -0.336 1.00 90.56 561 ALA A C 1
ATOM 4278 O O . ALA A 1 561 ? 29.464 -0.953 0.663 1.00 90.56 561 ALA A O 1
ATOM 4279 N N . PHE A 1 562 ? 28.936 -2.491 -0.897 1.00 90.50 562 PHE A N 1
ATOM 4280 C CA . PHE A 1 562 ? 27.574 -2.740 -0.431 1.00 90.50 562 PHE A CA 1
ATOM 4281 C C . PHE A 1 562 ? 27.540 -3.290 1.002 1.00 90.50 562 PHE A C 1
ATOM 4283 O O . PHE A 1 562 ? 26.793 -2.785 1.843 1.00 90.50 562 PHE A O 1
ATOM 4290 N N . ILE A 1 563 ? 28.382 -4.284 1.313 1.00 91.50 563 ILE A N 1
ATOM 4291 C CA . ILE A 1 563 ? 28.483 -4.867 2.660 1.00 91.50 563 ILE A CA 1
ATOM 4292 C C . ILE A 1 563 ? 28.911 -3.801 3.673 1.00 91.50 563 ILE A C 1
ATOM 4294 O O . ILE A 1 563 ? 28.290 -3.677 4.731 1.00 91.50 563 ILE A O 1
ATOM 4298 N N . THR A 1 564 ? 29.929 -3.003 3.345 1.00 90.12 564 THR A N 1
ATOM 4299 C CA . THR A 1 564 ? 30.452 -1.956 4.237 1.00 90.12 564 THR A CA 1
ATOM 4300 C C . THR A 1 564 ? 29.393 -0.897 4.547 1.00 90.12 564 THR A C 1
ATOM 4302 O O . THR A 1 564 ? 29.188 -0.531 5.713 1.00 90.12 564 THR A O 1
ATOM 4305 N N . GLN A 1 565 ? 28.680 -0.434 3.515 1.00 90.12 565 GLN A N 1
ATOM 4306 C CA . GLN A 1 565 ? 27.576 0.510 3.664 1.00 90.12 565 GLN A CA 1
ATOM 4307 C C . GLN A 1 565 ? 26.492 -0.062 4.587 1.00 90.12 565 GLN A C 1
ATOM 4309 O O . GLN A 1 565 ? 26.123 0.573 5.579 1.00 90.12 565 GLN A O 1
ATOM 4314 N N . HIS A 1 566 ? 26.030 -1.286 4.319 1.00 87.62 566 HIS A N 1
ATOM 4315 C CA . HIS A 1 566 ? 24.977 -1.918 5.112 1.00 87.62 566 HIS A CA 1
ATOM 4316 C C . HIS A 1 566 ? 25.381 -2.170 6.568 1.00 87.62 566 HIS A C 1
ATOM 4318 O O . HIS A 1 566 ? 24.568 -1.979 7.475 1.00 87.62 566 HIS A O 1
ATOM 4324 N N . GLN A 1 567 ? 26.631 -2.560 6.823 1.00 88.31 567 GLN A N 1
ATOM 4325 C CA . GLN A 1 567 ? 27.129 -2.752 8.186 1.00 88.31 567 GLN A CA 1
ATOM 4326 C C . GLN A 1 567 ? 27.145 -1.441 8.976 1.00 88.31 567 GLN A C 1
ATOM 4328 O O . GLN A 1 567 ? 26.720 -1.420 10.133 1.00 88.31 567 GLN A O 1
ATOM 4333 N N . THR A 1 568 ? 27.569 -0.342 8.348 1.00 88.88 568 THR A N 1
ATOM 4334 C CA . THR A 1 568 ? 27.570 0.989 8.976 1.00 88.88 568 THR A CA 1
ATOM 4335 C C . THR A 1 568 ? 26.149 1.454 9.276 1.00 88.88 568 THR A C 1
ATOM 4337 O O . THR A 1 568 ? 25.859 1.956 10.362 1.00 88.88 568 THR A O 1
ATOM 4340 N N . GLU A 1 569 ? 25.227 1.230 8.344 1.00 88.06 569 GLU A N 1
ATOM 4341 C CA . GLU A 1 569 ? 23.812 1.504 8.555 1.00 88.06 569 GLU A CA 1
ATOM 4342 C C . GLU A 1 569 ? 23.231 0.721 9.739 1.00 88.06 569 GLU A C 1
ATOM 4344 O O . GLU A 1 569 ? 22.532 1.296 10.573 1.00 88.06 569 GLU A O 1
ATOM 4349 N N . TYR A 1 570 ? 23.520 -0.579 9.844 1.00 91.56 570 TYR A N 1
ATOM 4350 C CA . TYR A 1 570 ? 23.004 -1.415 10.933 1.00 91.56 570 TYR A CA 1
ATOM 4351 C C . TYR A 1 570 ? 23.618 -1.041 12.276 1.00 91.56 570 TYR A C 1
ATOM 4353 O O . TYR A 1 570 ? 22.926 -1.063 13.293 1.00 91.56 570 TYR A O 1
ATOM 4361 N N . GLU A 1 571 ? 24.881 -0.629 12.285 1.00 88.06 571 GLU A N 1
ATOM 4362 C CA . GLU A 1 571 ? 25.528 -0.098 13.477 1.00 88.06 571 GLU A CA 1
ATOM 4363 C C . GLU A 1 571 ? 24.871 1.209 13.948 1.00 88.06 571 GLU A C 1
ATOM 4365 O O . GLU A 1 571 ? 24.580 1.365 15.134 1.00 88.06 571 GLU A O 1
ATOM 4370 N N . ASN A 1 572 ? 24.529 2.112 13.027 1.00 86.88 572 ASN A N 1
ATOM 4371 C CA . ASN A 1 572 ? 23.781 3.330 13.351 1.00 86.88 572 ASN A CA 1
ATOM 4372 C C . ASN A 1 572 ? 22.372 3.022 13.876 1.00 86.88 572 ASN A C 1
ATOM 4374 O O . ASN A 1 572 ? 21.909 3.652 14.832 1.00 86.88 572 ASN A O 1
ATOM 4378 N N . VAL A 1 573 ? 21.690 2.028 13.298 1.00 85.50 573 VAL A N 1
ATOM 4379 C CA . VAL A 1 573 ? 20.394 1.553 13.803 1.00 85.50 573 VAL A CA 1
ATOM 4380 C C . VAL A 1 573 ? 20.543 1.002 15.220 1.00 85.50 573 VAL A C 1
ATOM 4382 O O . VAL A 1 573 ? 19.789 1.407 16.096 1.00 85.50 573 VAL A O 1
ATOM 4385 N N . ARG A 1 574 ? 21.550 0.164 15.497 1.00 84.19 574 ARG A N 1
ATOM 4386 C CA . ARG A 1 574 ? 21.814 -0.347 16.853 1.00 84.19 574 ARG A CA 1
ATOM 4387 C C . ARG A 1 574 ? 22.081 0.775 17.855 1.00 84.19 574 ARG A C 1
ATOM 4389 O O . ARG A 1 574 ? 21.512 0.758 18.941 1.00 84.19 574 ARG A O 1
ATOM 4396 N N . ARG A 1 575 ? 22.888 1.774 17.483 1.00 81.69 575 ARG A N 1
ATOM 4397 C CA . ARG A 1 575 ? 23.185 2.936 18.340 1.00 81.69 575 ARG A CA 1
ATOM 4398 C C . ARG A 1 575 ? 21.956 3.804 18.602 1.00 81.69 575 ARG A C 1
ATOM 4400 O O . ARG A 1 575 ? 21.754 4.234 19.730 1.00 81.69 575 ARG A O 1
ATOM 4407 N N . SER A 1 576 ? 21.126 4.043 17.588 1.00 72.62 576 SER A N 1
ATOM 4408 C CA . SER A 1 576 ? 19.898 4.845 17.722 1.00 72.62 576 SER A CA 1
ATOM 4409 C C . SER A 1 576 ? 18.759 4.106 18.436 1.00 72.62 576 SER A C 1
ATOM 4411 O O . SER A 1 576 ? 17.932 4.746 19.078 1.00 72.62 576 SER A O 1
ATOM 4413 N N . HIS A 1 577 ? 18.720 2.771 18.362 1.00 68.50 577 HIS A N 1
ATOM 4414 C CA . HIS A 1 577 ? 17.784 1.916 19.105 1.00 68.50 577 HIS A CA 1
ATOM 4415 C C . HIS A 1 577 ? 18.290 1.470 20.479 1.00 68.50 577 HIS A C 1
ATOM 4417 O O . HIS A 1 577 ? 17.550 0.788 21.190 1.00 68.50 577 HIS A O 1
ATOM 4423 N N . ALA A 1 578 ? 19.481 1.897 20.906 1.00 64.81 578 ALA A N 1
ATOM 4424 C CA . ALA A 1 578 ? 19.909 1.834 22.303 1.00 64.81 578 ALA A CA 1
ATOM 4425 C C . ALA A 1 578 ? 19.124 2.856 23.156 1.00 64.81 578 ALA A C 1
ATOM 4427 O O . ALA A 1 578 ? 19.694 3.674 23.878 1.00 64.81 578 ALA A O 1
ATOM 4428 N N . ALA A 1 579 ? 17.798 2.857 23.012 1.00 55.59 579 ALA A N 1
ATOM 4429 C CA . ALA A 1 579 ? 16.903 3.717 23.751 1.00 55.59 579 ALA A CA 1
ATOM 4430 C C . ALA A 1 579 ? 16.926 3.316 25.234 1.00 55.59 579 ALA A C 1
ATOM 4432 O O . ALA A 1 579 ? 16.994 2.123 25.551 1.00 55.59 579 ALA A O 1
ATOM 4433 N N . PRO A 1 580 ? 16.855 4.291 26.155 1.00 61.62 580 PRO A N 1
ATOM 4434 C CA . PRO A 1 580 ? 16.696 3.996 27.567 1.00 61.62 580 PRO A CA 1
ATOM 4435 C C . PRO A 1 580 ? 15.408 3.199 27.790 1.00 61.62 580 PRO A C 1
ATOM 4437 O O . PRO A 1 580 ? 14.410 3.389 27.089 1.00 61.62 580 PRO A O 1
ATOM 4440 N N . ARG A 1 581 ? 15.448 2.308 28.785 1.00 69.44 581 ARG A N 1
ATOM 4441 C CA . ARG A 1 581 ? 14.292 1.540 29.256 1.00 69.44 581 ARG A CA 1
ATOM 4442 C C . ARG A 1 581 ? 13.094 2.474 29.414 1.00 69.44 581 ARG A C 1
ATOM 4444 O O . ARG A 1 581 ? 13.213 3.524 30.047 1.00 69.44 581 ARG A O 1
ATOM 4451 N N . LEU A 1 582 ? 11.957 2.109 28.821 1.00 78.69 582 LEU A N 1
ATOM 4452 C CA . LEU A 1 582 ? 10.749 2.913 28.967 1.00 78.69 582 LEU A CA 1
ATOM 4453 C C . LEU A 1 582 ? 10.321 2.861 30.432 1.00 78.69 582 LEU A C 1
ATOM 4455 O O . LEU A 1 582 ? 10.346 1.791 31.045 1.00 78.69 582 LEU A O 1
ATOM 4459 N N . THR A 1 583 ? 9.932 4.005 30.992 1.00 84.31 583 THR A N 1
ATOM 4460 C CA . THR A 1 583 ? 9.411 4.067 32.359 1.00 84.31 583 THR A CA 1
ATOM 4461 C C . THR A 1 583 ? 8.071 3.338 32.407 1.00 84.31 583 THR A C 1
ATOM 4463 O O . THR A 1 583 ? 7.042 3.874 31.994 1.00 84.31 583 THR A O 1
ATOM 4466 N N . ALA A 1 584 ? 8.104 2.098 32.880 1.00 87.75 584 ALA A N 1
ATOM 4467 C CA . ALA A 1 584 ? 6.932 1.286 33.151 1.00 87.75 584 ALA A CA 1
ATOM 4468 C C . ALA A 1 584 ? 6.498 1.462 34.614 1.00 87.75 584 ALA A C 1
ATOM 4470 O O . ALA A 1 584 ? 7.321 1.710 35.498 1.00 87.75 584 ALA A O 1
ATOM 4471 N N . VAL A 1 585 ? 5.195 1.359 34.870 1.00 92.31 585 VAL A N 1
ATOM 4472 C CA . VAL A 1 585 ? 4.656 1.281 36.232 1.00 92.31 585 VAL A CA 1
ATOM 4473 C C . VAL A 1 585 ? 4.628 -0.182 36.702 1.00 92.31 585 VAL A C 1
ATOM 4475 O O . VAL A 1 585 ? 4.408 -1.075 35.875 1.00 92.31 585 VAL A O 1
ATOM 4478 N N . PRO A 1 586 ? 4.801 -0.452 38.011 1.00 94.38 586 PRO A N 1
ATOM 4479 C CA . PRO A 1 586 ? 4.646 -1.801 38.556 1.00 94.38 586 PRO A CA 1
ATOM 4480 C C . PRO A 1 586 ? 3.274 -2.397 38.215 1.00 94.38 586 PRO A C 1
ATOM 4482 O O . PRO A 1 586 ? 2.280 -1.667 38.195 1.00 94.38 586 PRO A O 1
ATOM 4485 N N . LEU A 1 587 ? 3.194 -3.710 37.998 1.00 95.81 587 LEU A N 1
ATOM 4486 C CA . LEU A 1 587 ? 1.967 -4.406 37.589 1.00 95.81 587 LEU A CA 1
ATOM 4487 C C . LEU A 1 587 ? 0.782 -4.108 38.522 1.00 95.81 587 LEU A C 1
ATOM 4489 O O . LEU A 1 587 ? -0.317 -3.819 38.057 1.00 95.81 587 LEU A O 1
ATOM 4493 N N . GLU A 1 588 ? 1.002 -4.095 39.835 1.00 96.00 588 GLU A N 1
ATOM 4494 C CA . GLU A 1 588 ? -0.048 -3.769 40.811 1.00 96.00 588 GLU A CA 1
ATOM 4495 C C . GLU A 1 588 ? -0.587 -2.338 40.660 1.00 96.00 588 GLU A C 1
ATOM 4497 O O . GLU A 1 588 ? -1.777 -2.084 40.851 1.00 96.00 588 GLU A O 1
ATOM 4502 N N . GLU A 1 589 ? 0.269 -1.392 40.274 1.00 94.00 589 GLU A N 1
ATOM 4503 C CA . GLU A 1 589 ? -0.162 -0.027 39.976 1.00 94.00 589 GLU A CA 1
ATOM 4504 C C . GLU A 1 589 ? -0.889 0.049 38.629 1.00 94.00 589 GLU A C 1
ATOM 4506 O O . GLU A 1 589 ? -1.913 0.722 38.517 1.00 94.00 589 GLU A O 1
ATOM 4511 N N . ALA A 1 590 ? -0.433 -0.702 37.621 1.00 94.44 590 ALA A N 1
ATOM 4512 C CA . ALA A 1 590 ? -1.158 -0.846 36.361 1.00 94.44 590 ALA A CA 1
ATOM 4513 C C . ALA A 1 590 ? -2.575 -1.408 36.590 1.00 94.44 590 ALA A C 1
ATOM 4515 O O . ALA A 1 590 ? -3.540 -0.877 36.041 1.00 94.44 590 ALA A O 1
ATOM 4516 N N . ARG A 1 591 ? -2.727 -2.429 37.448 1.00 95.69 591 ARG A N 1
ATOM 4517 C CA . ARG A 1 591 ? -4.022 -3.027 37.832 1.00 95.69 591 ARG A CA 1
ATOM 4518 C C . ARG A 1 591 ? -4.938 -2.031 38.542 1.00 95.69 591 ARG A C 1
ATOM 4520 O O . ARG A 1 591 ? -6.121 -1.949 38.211 1.00 95.69 591 ARG A O 1
ATOM 4527 N N . ARG A 1 592 ? -4.405 -1.221 39.468 1.00 94.06 592 ARG A N 1
ATOM 4528 C CA . ARG A 1 592 ? -5.163 -0.119 40.100 1.00 94.06 592 ARG A CA 1
ATOM 4529 C C . ARG A 1 592 ? -5.676 0.894 39.080 1.00 94.06 592 ARG A C 1
ATOM 4531 O O . ARG A 1 592 ? -6.753 1.456 39.255 1.00 94.06 592 ARG A O 1
ATOM 4538 N N . ARG A 1 593 ? -4.918 1.095 38.004 1.00 92.69 593 ARG A N 1
ATOM 4539 C CA . ARG A 1 593 ? -5.216 2.019 36.907 1.00 92.69 593 ARG A CA 1
ATOM 4540 C C . ARG A 1 593 ? -5.920 1.357 35.721 1.00 92.69 593 ARG A C 1
ATOM 4542 O O . ARG A 1 593 ? -5.829 1.872 34.604 1.00 92.69 593 ARG A O 1
ATOM 4549 N N . ARG A 1 594 ? -6.600 0.228 35.933 1.00 93.44 594 ARG A N 1
ATOM 4550 C CA . ARG A 1 594 ? -7.409 -0.436 34.902 1.00 93.44 594 ARG A CA 1
ATOM 4551 C C . ARG A 1 594 ? -8.442 0.502 34.277 1.00 93.44 594 ARG A C 1
ATOM 4553 O O . ARG A 1 594 ? -8.773 1.551 34.836 1.00 93.44 594 ARG A O 1
ATOM 4560 N N . THR A 1 595 ? -8.999 0.106 33.137 1.00 93.31 595 THR A N 1
ATOM 4561 C CA . THR A 1 595 ? -10.105 0.852 32.524 1.00 93.31 595 THR A CA 1
ATOM 4562 C C . THR A 1 595 ? -11.279 0.931 33.502 1.00 93.31 595 THR A C 1
ATOM 4564 O O . THR A 1 595 ? -11.831 -0.089 33.908 1.00 93.31 595 THR A O 1
ATOM 4567 N N . ALA A 1 596 ? -11.642 2.145 33.917 1.00 92.06 596 ALA A N 1
ATOM 4568 C CA . ALA A 1 596 ? -12.745 2.356 34.844 1.00 92.06 596 ALA A CA 1
ATOM 4569 C C . ALA A 1 596 ? -14.080 2.233 34.097 1.00 92.06 596 ALA A C 1
ATOM 4571 O O . ALA A 1 596 ? -14.464 3.139 33.357 1.00 92.06 596 ALA A O 1
ATOM 4572 N N . ILE A 1 597 ? -14.760 1.102 34.290 1.00 94.50 597 ILE A N 1
ATOM 4573 C CA . ILE A 1 597 ? -16.086 0.820 33.733 1.00 94.50 597 ILE A CA 1
ATOM 4574 C C . ILE A 1 597 ? -17.095 0.776 34.878 1.00 94.50 597 ILE A C 1
ATOM 4576 O O . ILE A 1 597 ? -16.909 0.050 35.857 1.00 94.50 597 ILE A O 1
ATOM 4580 N N . GLU A 1 598 ? -18.158 1.566 34.752 1.00 94.31 598 GLU A N 1
ATOM 4581 C CA . GLU A 1 598 ? -19.333 1.456 35.608 1.00 94.31 598 GLU A CA 1
ATOM 4582 C C . GLU A 1 598 ? -20.227 0.341 35.060 1.00 94.31 598 GLU A C 1
ATOM 4584 O O . GLU A 1 598 ? -20.822 0.476 33.994 1.00 94.31 598 GLU A O 1
ATOM 4589 N N . TRP A 1 599 ? -20.284 -0.782 35.773 1.00 94.12 599 TRP A N 1
ATOM 4590 C CA . TRP A 1 599 ? -21.014 -1.962 35.323 1.00 94.12 599 TRP A CA 1
ATOM 4591 C C . TRP A 1 599 ? -22.510 -1.827 35.592 1.00 94.12 599 TRP A C 1
ATOM 4593 O O . TRP A 1 599 ? -22.939 -1.747 36.745 1.00 94.12 599 TRP A O 1
ATOM 4603 N N . ARG A 1 600 ? -23.309 -1.856 34.523 1.00 92.50 600 ARG A N 1
ATOM 4604 C CA . ARG A 1 600 ? -24.775 -1.854 34.581 1.00 92.50 600 ARG A CA 1
ATOM 4605 C C . ARG A 1 600 ? -25.303 -3.095 33.875 1.00 92.50 600 ARG A C 1
ATOM 4607 O O . ARG A 1 600 ? -24.791 -3.476 32.828 1.00 92.50 600 ARG A O 1
ATOM 4614 N N . ALA A 1 601 ? -26.359 -3.699 34.419 1.00 90.12 601 ALA A N 1
ATOM 4615 C CA . ALA A 1 601 ? -26.977 -4.885 33.818 1.00 90.12 601 ALA A CA 1
ATOM 4616 C C . ALA A 1 601 ? -27.455 -4.634 32.373 1.00 90.12 601 ALA A C 1
ATOM 4618 O O . ALA A 1 601 ? -27.388 -5.529 31.543 1.00 90.12 601 ALA A O 1
ATOM 4619 N N . GLU A 1 602 ? -27.878 -3.406 32.063 1.00 87.44 602 GLU A N 1
ATOM 4620 C CA . GLU A 1 602 ? -28.337 -2.985 30.730 1.00 87.44 602 GLU A CA 1
ATOM 4621 C C . GLU A 1 602 ? -27.217 -2.957 29.674 1.00 87.44 602 GLU A C 1
ATOM 4623 O O . GLU A 1 602 ? -27.490 -3.070 28.479 1.00 87.44 602 GLU A O 1
ATOM 4628 N N . ASP A 1 603 ? -25.955 -2.815 30.096 1.00 83.81 603 ASP A N 1
ATOM 4629 C CA . ASP A 1 603 ? -24.808 -2.805 29.185 1.00 83.81 603 ASP A CA 1
ATOM 4630 C C . ASP A 1 603 ? -24.347 -4.224 28.818 1.00 83.81 603 ASP A C 1
ATOM 4632 O O . ASP A 1 603 ? -23.603 -4.389 27.848 1.00 83.81 603 ASP A O 1
ATOM 4636 N N . ILE A 1 604 ? -24.797 -5.253 29.542 1.00 92.00 604 ILE A N 1
ATOM 4637 C CA . ILE A 1 604 ? -24.406 -6.647 29.318 1.00 92.00 604 ILE A CA 1
ATOM 4638 C C . ILE A 1 604 ? -25.411 -7.309 28.381 1.00 92.00 604 ILE A C 1
ATOM 4640 O O . ILE A 1 604 ? -26.586 -7.480 28.700 1.00 92.00 604 ILE A O 1
ATOM 4644 N N . ALA A 1 605 ? -24.937 -7.678 27.195 1.00 91.00 605 ALA A N 1
ATOM 4645 C CA . ALA A 1 605 ? -25.760 -8.361 26.214 1.00 91.00 605 ALA A CA 1
ATOM 4646 C C . ALA A 1 605 ? -25.795 -9.868 26.491 1.00 91.00 605 ALA A C 1
ATOM 4648 O O . ALA A 1 605 ? -24.760 -10.483 26.752 1.00 91.00 605 ALA A O 1
ATOM 4649 N N . VAL A 1 606 ? -26.981 -10.463 26.383 1.00 92.06 606 VAL A N 1
ATOM 4650 C CA . VAL A 1 606 ? -27.190 -11.898 26.604 1.00 92.06 606 VAL A CA 1
ATOM 4651 C C . VAL A 1 606 ? -27.283 -12.600 25.249 1.00 92.06 606 VAL A C 1
ATOM 4653 O O . VAL A 1 606 ? -28.130 -12.210 24.439 1.00 92.06 606 VAL A O 1
ATOM 4656 N N . PRO A 1 607 ? -26.435 -13.604 24.974 1.00 95.00 607 PRO A N 1
ATOM 4657 C CA . PRO A 1 607 ? -26.497 -14.336 23.720 1.00 95.00 607 PRO A CA 1
ATOM 4658 C C . PRO A 1 607 ? -27.740 -15.226 23.642 1.00 95.00 607 PRO A C 1
ATOM 4660 O O . PRO A 1 607 ? -28.212 -15.757 24.643 1.00 95.00 607 PRO A O 1
ATOM 4663 N N . GLU A 1 608 ? -28.272 -15.420 22.434 1.00 95.31 608 GLU A N 1
ATOM 4664 C CA . GLU A 1 608 ? -29.435 -16.286 22.179 1.00 95.31 608 GLU A CA 1
ATOM 4665 C C . GLU A 1 608 ? -29.188 -17.763 22.521 1.00 95.31 608 GLU A C 1
ATOM 4667 O O . GLU A 1 608 ? -30.135 -18.540 22.660 1.00 95.31 608 GLU A O 1
ATOM 4672 N N . PHE A 1 609 ? -27.923 -18.167 22.611 1.00 96.19 609 PHE A N 1
ATOM 4673 C CA . PHE A 1 609 ? -27.505 -19.506 22.993 1.00 96.19 609 PHE A CA 1
ATOM 4674 C C . PHE A 1 609 ? -26.135 -19.467 23.673 1.00 96.19 609 PHE A C 1
ATOM 4676 O O . PHE A 1 609 ? -25.377 -18.512 23.524 1.00 96.19 609 PHE A O 1
ATOM 4683 N N . THR A 1 610 ? -25.797 -20.553 24.358 1.00 95.19 610 THR A N 1
ATOM 4684 C CA . THR A 1 610 ? -24.448 -20.840 24.851 1.00 95.19 610 THR A CA 1
ATOM 4685 C C . THR A 1 610 ? -23.954 -22.160 24.259 1.00 95.19 610 THR A C 1
ATOM 4687 O O . THR A 1 610 ? -24.746 -22.998 23.815 1.00 95.19 610 THR A O 1
ATOM 4690 N N . GLY A 1 611 ? -22.636 -22.337 24.200 1.00 95.12 611 GLY A N 1
ATOM 4691 C CA . GLY A 1 611 ? -21.992 -23.482 23.561 1.00 95.12 611 GLY A CA 1
ATOM 4692 C C . GLY A 1 611 ? -21.565 -23.213 22.117 1.00 95.12 611 GLY A C 1
ATOM 4693 O O . GLY A 1 611 ? -21.461 -22.066 21.686 1.00 95.12 611 GLY A O 1
ATOM 4694 N N . VAL A 1 612 ? -21.269 -24.287 21.382 1.00 97.75 612 VAL A N 1
ATOM 4695 C CA . VAL A 1 612 ? -20.573 -24.245 20.084 1.00 97.75 612 VAL A CA 1
ATOM 4696 C C . VAL A 1 612 ? -21.535 -24.475 18.915 1.00 97.75 612 VAL A C 1
ATOM 4698 O O . VAL A 1 612 ? -22.367 -25.382 18.950 1.00 97.75 612 VAL A O 1
ATOM 4701 N N . ARG A 1 613 ? -21.374 -23.697 17.841 1.00 98.31 613 ARG A N 1
ATOM 4702 C CA . ARG A 1 613 ? -22.014 -23.882 16.533 1.00 98.31 613 ARG A CA 1
ATOM 4703 C C . ARG A 1 613 ? -20.962 -24.056 15.443 1.00 98.31 613 ARG A C 1
ATOM 4705 O O . ARG A 1 613 ? -19.968 -23.334 15.388 1.00 98.31 613 ARG A O 1
ATOM 4712 N N . VAL A 1 614 ? -21.213 -25.015 14.557 1.00 98.31 614 VAL A N 1
ATOM 4713 C CA . VAL A 1 614 ? -20.336 -25.351 13.430 1.00 98.31 614 VAL A CA 1
ATOM 4714 C C . VAL A 1 614 ? -21.001 -24.914 12.132 1.00 98.31 614 VAL A C 1
ATOM 4716 O O . VAL A 1 614 ? -22.173 -25.201 11.895 1.00 98.31 614 VAL A O 1
ATOM 4719 N N . LEU A 1 615 ? -20.233 -24.232 11.291 1.00 97.44 615 LEU A N 1
ATOM 4720 C CA . LEU A 1 615 ? -20.605 -23.789 9.957 1.00 97.44 615 LEU A CA 1
ATOM 4721 C C . LEU A 1 615 ? -19.802 -24.607 8.945 1.00 97.44 615 LEU A C 1
ATOM 4723 O O . LEU A 1 615 ? -18.624 -24.338 8.706 1.00 97.44 615 LEU A O 1
ATOM 4727 N N . ASP A 1 616 ? -20.436 -25.621 8.362 1.00 93.81 616 ASP A N 1
ATOM 4728 C CA . ASP A 1 616 ? -19.833 -26.419 7.294 1.00 93.81 616 ASP A CA 1
ATOM 4729 C C . ASP A 1 616 ? -20.242 -25.877 5.921 1.00 93.81 616 ASP A C 1
ATOM 4731 O O . ASP A 1 616 ? -21.410 -25.570 5.685 1.00 93.81 616 ASP A O 1
ATOM 4735 N N . ASN A 1 617 ? -19.268 -25.785 5.015 1.00 92.06 617 ASN A N 1
ATOM 4736 C CA . ASN A 1 617 ? -19.439 -25.348 3.631 1.00 92.06 617 ASN A CA 1
ATOM 4737 C C . ASN A 1 617 ? -20.221 -24.026 3.485 1.00 92.06 617 ASN A C 1
ATOM 4739 O O . ASN A 1 617 ? -21.211 -23.946 2.753 1.00 92.06 617 ASN A O 1
ATOM 4743 N N . PHE A 1 618 ? -19.776 -22.991 4.201 1.00 96.81 618 PHE A N 1
ATOM 4744 C CA . PHE A 1 618 ? -20.420 -21.680 4.190 1.00 96.81 618 PHE A CA 1
ATOM 4745 C C . PHE A 1 618 ? -20.382 -21.054 2.776 1.00 96.81 618 PHE A C 1
ATOM 4747 O O . PHE A 1 618 ? -19.343 -21.134 2.110 1.00 96.81 618 PHE A O 1
ATOM 4754 N N . PRO A 1 619 ? -21.473 -20.430 2.283 1.00 96.88 619 PRO A N 1
ATOM 4755 C CA . PRO A 1 619 ? -21.533 -19.938 0.908 1.00 96.88 619 PRO A CA 1
ATOM 4756 C C . PRO A 1 619 ? -20.501 -18.839 0.615 1.00 96.88 619 PRO A C 1
ATOM 4758 O O . PRO A 1 619 ? -20.597 -17.717 1.111 1.00 96.88 619 PRO A O 1
ATOM 4761 N N . LEU A 1 620 ? -19.551 -19.130 -0.278 1.00 97.31 620 LEU A N 1
ATOM 4762 C CA . LEU A 1 620 ? -18.537 -18.162 -0.718 1.00 97.31 620 LEU A CA 1
ATOM 4763 C C . LEU A 1 620 ? -19.147 -16.920 -1.391 1.00 97.31 620 LEU A C 1
ATOM 4765 O O . LEU A 1 620 ? -18.587 -15.832 -1.296 1.00 97.31 620 LEU A O 1
ATOM 4769 N N . ALA A 1 621 ? -20.308 -17.068 -2.037 1.00 96.88 621 ALA A N 1
ATOM 4770 C CA . ALA A 1 621 ? -21.047 -15.950 -2.622 1.00 96.88 621 ALA A CA 1
ATOM 4771 C C . ALA A 1 621 ? -21.477 -14.921 -1.565 1.00 96.88 621 ALA A C 1
ATOM 4773 O O . ALA A 1 621 ? -21.400 -13.727 -1.826 1.00 96.88 621 ALA A O 1
ATOM 4774 N N . THR A 1 622 ? -21.854 -15.370 -0.364 1.00 96.81 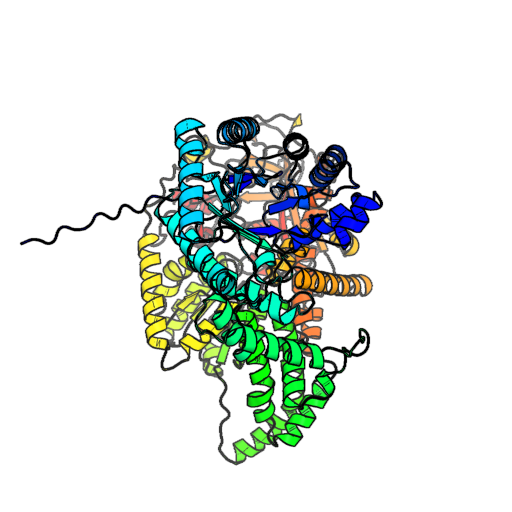622 THR A N 1
ATOM 4775 C CA . THR A 1 622 ? -22.150 -14.477 0.764 1.00 96.81 622 THR A CA 1
ATOM 4776 C C . THR A 1 622 ? -20.878 -13.799 1.257 1.00 96.81 622 THR A C 1
ATOM 4778 O O . THR A 1 622 ? -20.864 -12.592 1.454 1.00 96.81 622 THR A O 1
ATOM 4781 N N . LEU A 1 623 ? -19.774 -14.545 1.386 1.00 97.56 623 LEU A N 1
ATOM 4782 C CA . LEU A 1 623 ? -18.490 -13.978 1.815 1.00 97.56 623 LEU A CA 1
ATOM 4783 C C . LEU A 1 623 ? -17.971 -12.901 0.860 1.00 97.56 623 LEU A C 1
ATOM 4785 O O . LEU A 1 623 ? -17.381 -11.924 1.308 1.00 97.56 623 LEU A O 1
ATOM 4789 N N . ARG A 1 624 ? -18.226 -13.031 -0.446 1.00 96.94 624 ARG A N 1
ATOM 4790 C CA . ARG A 1 624 ? -17.836 -12.028 -1.447 1.00 96.94 624 ARG A CA 1
ATOM 4791 C C . ARG A 1 624 ? -18.331 -10.618 -1.113 1.00 96.94 624 ARG A C 1
ATOM 4793 O O . ARG A 1 624 ? -17.633 -9.656 -1.423 1.00 96.94 624 ARG A O 1
ATOM 4800 N N . GLU A 1 625 ? -19.500 -10.493 -0.489 1.00 95.56 625 GLU A N 1
ATOM 4801 C CA . GLU A 1 625 ? -20.109 -9.203 -0.135 1.00 95.56 625 GLU A CA 1
ATOM 4802 C C . GLU A 1 625 ? -19.385 -8.494 1.024 1.00 95.56 625 GLU A C 1
ATOM 4804 O O . GLU A 1 625 ? -19.497 -7.277 1.157 1.00 95.56 625 GLU A O 1
ATOM 4809 N N . PHE A 1 626 ? -18.600 -9.238 1.812 1.00 97.00 626 PHE A N 1
ATOM 4810 C CA . PHE A 1 626 ? -17.868 -8.756 2.989 1.00 97.00 626 PHE A CA 1
ATOM 4811 C C . PHE A 1 626 ? -16.364 -8.557 2.733 1.00 97.00 626 PHE A C 1
ATOM 4813 O O . PHE A 1 626 ? -15.597 -8.298 3.659 1.00 97.00 626 PHE A O 1
ATOM 4820 N N . ILE A 1 627 ? -15.897 -8.706 1.488 1.00 97.12 627 ILE A N 1
ATOM 4821 C CA . ILE A 1 627 ? -14.470 -8.572 1.173 1.00 97.12 627 ILE A CA 1
ATOM 4822 C C . ILE A 1 627 ? -14.020 -7.108 1.299 1.00 97.12 627 ILE A C 1
ATOM 4824 O O . ILE A 1 627 ? -14.516 -6.231 0.588 1.00 97.12 627 ILE A O 1
ATOM 4828 N N . ASP A 1 628 ? -12.987 -6.867 2.113 1.00 95.94 628 ASP A N 1
ATOM 4829 C CA . ASP A 1 628 ? -12.102 -5.708 1.954 1.00 95.94 628 ASP A CA 1
ATOM 4830 C C . ASP A 1 628 ? -11.038 -6.011 0.891 1.00 95.94 628 ASP A C 1
ATOM 4832 O O . ASP A 1 628 ? -10.122 -6.822 1.087 1.00 95.94 628 ASP A O 1
ATOM 4836 N N . TRP A 1 629 ? -11.166 -5.345 -0.254 1.00 95.94 629 TRP A N 1
ATOM 4837 C CA . TRP A 1 629 ? -10.259 -5.491 -1.390 1.00 95.94 629 TRP A CA 1
ATOM 4838 C C . TRP A 1 629 ? -8.960 -4.695 -1.236 1.00 95.94 629 TRP A C 1
ATOM 4840 O O . TRP A 1 629 ? -8.031 -4.912 -2.011 1.00 95.94 629 TRP A O 1
ATOM 4850 N N . SER A 1 630 ? -8.836 -3.797 -0.256 1.00 93.56 630 SER A N 1
ATOM 4851 C CA . SER A 1 630 ? -7.627 -2.976 -0.101 1.00 93.56 630 SER A CA 1
ATOM 4852 C C . SER A 1 630 ? -6.371 -3.836 0.121 1.00 93.56 630 SER A C 1
ATOM 4854 O O . SER A 1 630 ? -5.409 -3.675 -0.636 1.00 93.56 630 SER A O 1
ATOM 4856 N N . PRO A 1 631 ? -6.366 -4.830 1.036 1.00 91.88 631 PRO A N 1
ATOM 4857 C CA . PRO A 1 631 ? -5.188 -5.669 1.238 1.00 91.88 631 PRO A CA 1
ATOM 4858 C C . PRO A 1 631 ? -4.955 -6.673 0.099 1.00 91.88 631 PRO A C 1
ATOM 4860 O O . PRO A 1 631 ? -3.829 -7.131 -0.078 1.00 91.88 631 PRO A O 1
ATOM 4863 N N . PHE A 1 632 ? -5.973 -6.973 -0.722 1.00 94.44 632 PHE A N 1
ATOM 4864 C CA . PHE A 1 632 ? -5.774 -7.731 -1.963 1.00 94.44 632 PHE A CA 1
ATOM 4865 C C . PHE A 1 632 ? -4.829 -6.982 -2.909 1.00 94.44 632 PHE A C 1
ATOM 4867 O O . PHE A 1 632 ? -3.885 -7.572 -3.424 1.00 94.44 632 PHE A O 1
ATOM 4874 N N . PHE A 1 633 ? -5.009 -5.670 -3.083 1.00 91.88 633 PHE A N 1
ATOM 4875 C CA . PHE A 1 633 ? -4.085 -4.864 -3.886 1.00 91.88 633 PHE A CA 1
ATOM 4876 C C . PHE A 1 633 ? -2.694 -4.758 -3.256 1.00 91.88 633 PHE A C 1
ATOM 4878 O O . PHE A 1 633 ? -1.695 -4.818 -3.975 1.00 91.88 633 PHE A O 1
ATOM 4885 N N . HIS A 1 634 ? -2.608 -4.669 -1.923 1.00 87.44 634 HIS A N 1
ATOM 4886 C CA . HIS A 1 634 ? -1.318 -4.609 -1.222 1.00 87.44 634 HIS A CA 1
ATOM 4887 C C . HIS A 1 634 ? -0.504 -5.891 -1.405 1.00 87.44 634 HIS A C 1
ATOM 4889 O O . HIS A 1 634 ? 0.704 -5.800 -1.616 1.00 87.44 634 HIS A O 1
ATOM 4895 N N . ALA A 1 635 ? -1.148 -7.065 -1.396 1.00 84.19 635 ALA A N 1
ATOM 4896 C CA . ALA A 1 635 ? -0.496 -8.344 -1.702 1.00 84.19 635 ALA A CA 1
ATOM 4897 C C . ALA A 1 635 ? 0.134 -8.347 -3.107 1.00 84.19 635 ALA A C 1
ATOM 4899 O O . ALA A 1 635 ? 1.173 -8.960 -3.336 1.00 84.19 635 ALA A O 1
ATOM 4900 N N . TRP A 1 636 ? -0.456 -7.583 -4.025 1.00 84.75 636 TRP A N 1
ATOM 4901 C CA . TRP A 1 636 ? 0.036 -7.346 -5.378 1.00 84.75 636 TRP A CA 1
ATOM 4902 C C . TRP A 1 636 ? 0.945 -6.114 -5.504 1.00 84.75 636 TRP A C 1
ATOM 4904 O O . TRP A 1 636 ? 1.194 -5.644 -6.611 1.00 84.75 636 TRP A O 1
ATOM 4914 N N . GLY A 1 637 ? 1.455 -5.573 -4.396 1.00 79.12 637 GLY A N 1
ATOM 4915 C CA . GLY A 1 637 ? 2.375 -4.432 -4.392 1.00 79.12 637 GLY A CA 1
ATOM 4916 C C . GLY A 1 637 ? 1.747 -3.097 -4.810 1.00 79.12 637 GLY A C 1
ATOM 4917 O O . GLY A 1 637 ? 2.471 -2.118 -4.971 1.00 79.12 637 GLY A O 1
ATOM 4918 N N . LEU A 1 638 ? 0.421 -3.031 -4.971 1.00 84.38 638 LEU A N 1
ATOM 4919 C CA . LEU A 1 638 ? -0.315 -1.816 -5.319 1.00 84.38 638 LEU A CA 1
ATOM 4920 C C . LEU A 1 638 ? -0.847 -1.170 -4.035 1.00 84.38 638 LEU A C 1
ATOM 4922 O O . LEU A 1 638 ? -1.786 -1.676 -3.421 1.00 84.38 638 LEU A O 1
ATOM 4926 N N . LYS A 1 639 ? -0.238 -0.066 -3.594 1.00 82.69 639 LYS A N 1
ATOM 4927 C CA . LYS A 1 639 ? -0.629 0.612 -2.347 1.00 82.69 639 LYS A CA 1
ATOM 4928 C C . LYS A 1 639 ? -1.891 1.444 -2.571 1.00 82.69 639 LYS A C 1
ATOM 4930 O O . LYS A 1 639 ? -1.986 2.207 -3.511 1.00 82.69 639 LYS A O 1
ATOM 4935 N N . GLY A 1 640 ? -2.884 1.339 -1.703 1.00 84.44 640 GLY A N 1
ATOM 4936 C CA . GLY A 1 640 ? -4.099 2.143 -1.855 1.00 84.44 640 GLY A CA 1
ATOM 4937 C C . GLY A 1 640 ? -5.305 1.533 -1.172 1.00 84.44 640 GLY A C 1
ATOM 4938 O O . GLY A 1 640 ? -5.239 0.424 -0.649 1.00 84.44 640 GLY A O 1
ATOM 4939 N N . ILE A 1 641 ? -6.402 2.283 -1.154 1.00 89.75 641 ILE A N 1
ATOM 4940 C CA . ILE A 1 641 ? -7.659 1.878 -0.517 1.00 89.75 641 ILE A CA 1
ATOM 4941 C C . ILE A 1 641 ? -8.689 1.646 -1.616 1.00 89.75 641 ILE A C 1
ATOM 4943 O O . ILE A 1 641 ? -8.862 2.502 -2.484 1.00 89.75 641 ILE A O 1
ATOM 4947 N N . TYR A 1 642 ? -9.369 0.505 -1.596 1.00 91.56 642 TYR A N 1
ATOM 4948 C CA . TYR A 1 642 ? -10.468 0.228 -2.516 1.00 91.56 642 TYR A CA 1
ATOM 4949 C C . TYR A 1 642 ? -11.720 1.044 -2.133 1.00 91.56 642 TYR A C 1
ATOM 4951 O O . TYR A 1 642 ? -11.989 1.192 -0.945 1.00 91.56 642 TYR A O 1
ATOM 4959 N N . PRO A 1 643 ? -12.500 1.574 -3.096 1.00 92.50 643 PRO A N 1
ATOM 4960 C CA . PRO A 1 643 ? -12.290 1.534 -4.547 1.00 92.50 643 PRO A CA 1
ATOM 4961 C C . PRO A 1 643 ? -11.383 2.650 -5.093 1.00 92.50 643 PRO A C 1
ATOM 4963 O O . PRO A 1 643 ? -11.014 2.587 -6.261 1.00 92.50 643 PRO A O 1
ATOM 4966 N N . ARG A 1 644 ? -10.971 3.632 -4.273 1.00 92.56 644 ARG A N 1
ATOM 4967 C CA . ARG A 1 644 ? -10.158 4.800 -4.696 1.00 92.56 644 ARG A CA 1
ATOM 4968 C C . ARG A 1 644 ? -8.869 4.439 -5.438 1.00 92.56 644 ARG A C 1
ATOM 4970 O O . ARG A 1 644 ? -8.407 5.197 -6.277 1.00 92.56 644 ARG A O 1
ATOM 4977 N N . ILE A 1 645 ? -8.290 3.270 -5.173 1.00 89.38 645 ILE A N 1
ATOM 4978 C CA . ILE A 1 645 ? -7.105 2.779 -5.888 1.00 89.38 645 ILE A CA 1
ATOM 4979 C C . ILE A 1 645 ? -7.313 2.675 -7.410 1.00 89.38 645 ILE A C 1
ATOM 4981 O O . ILE A 1 645 ? -6.355 2.765 -8.168 1.00 89.38 645 ILE A O 1
ATOM 4985 N N . PHE A 1 646 ? -8.555 2.544 -7.881 1.00 91.94 646 PHE A N 1
ATOM 4986 C CA . PHE A 1 646 ? -8.906 2.561 -9.305 1.00 91.94 646 PHE A CA 1
ATOM 4987 C C . PHE A 1 646 ? -8.672 3.902 -9.997 1.00 91.94 646 PHE A C 1
ATOM 4989 O O . PHE A 1 646 ? -8.586 3.945 -11.227 1.00 91.94 646 PHE A O 1
ATOM 4996 N N . GLU A 1 647 ? -8.588 4.971 -9.218 1.00 84.38 647 GLU A N 1
ATOM 4997 C CA . GLU A 1 647 ? -8.372 6.344 -9.670 1.00 84.38 647 GLU A CA 1
ATOM 4998 C C . GLU A 1 647 ? -6.906 6.763 -9.500 1.00 84.38 647 GLU A C 1
ATOM 5000 O O . GLU A 1 647 ? -6.549 7.884 -9.835 1.00 84.38 647 GLU A O 1
ATOM 5005 N N . HIS A 1 648 ? -6.038 5.872 -9.002 1.00 83.62 648 HIS A N 1
ATOM 5006 C CA . HIS A 1 648 ? -4.620 6.176 -8.843 1.00 83.62 648 HIS A CA 1
ATOM 5007 C C . HIS A 1 648 ? -3.959 6.426 -10.208 1.00 83.62 648 HIS A C 1
ATOM 5009 O O . HIS A 1 648 ? -4.049 5.581 -11.099 1.00 83.62 648 HIS A O 1
ATOM 5015 N N . GLU A 1 649 ? -3.244 7.544 -10.346 1.00 71.56 649 GLU A N 1
ATOM 5016 C CA . GLU A 1 649 ? -2.663 8.014 -11.615 1.00 71.56 649 GLU A CA 1
ATOM 5017 C C . GLU A 1 649 ? -1.715 6.980 -12.250 1.00 71.56 649 GLU A C 1
ATOM 5019 O O . GLU A 1 649 ? -1.843 6.648 -13.425 1.00 71.56 649 GLU A O 1
ATOM 5024 N N . GLU A 1 650 ? -0.807 6.406 -11.453 1.00 72.69 650 GLU A N 1
ATOM 5025 C CA . GLU A 1 650 ? 0.211 5.472 -11.960 1.00 72.69 650 GLU A CA 1
ATOM 5026 C C . GLU A 1 650 ? -0.309 4.043 -12.221 1.00 72.69 650 GLU A C 1
ATOM 5028 O O . GLU A 1 650 ? -0.018 3.455 -13.261 1.00 72.69 650 GLU A O 1
ATOM 5033 N N . TYR A 1 651 ? -1.081 3.455 -11.296 1.00 74.12 651 TYR A N 1
ATOM 5034 C CA . TYR A 1 651 ? -1.489 2.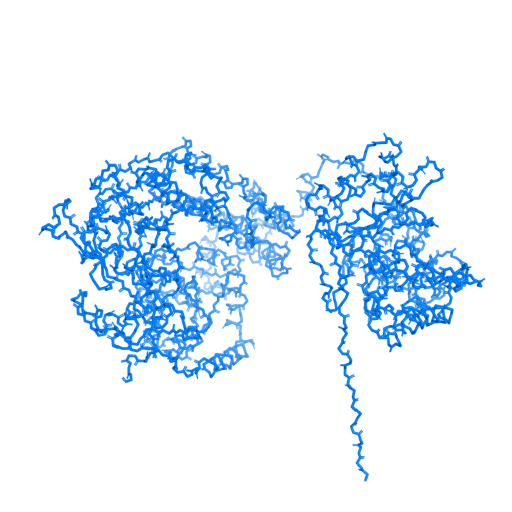041 -11.360 1.00 74.12 651 TYR A CA 1
ATOM 5035 C C . TYR A 1 651 ? -2.998 1.794 -11.284 1.00 74.12 651 TYR A C 1
ATOM 5037 O O . TYR A 1 651 ? -3.414 0.639 -11.190 1.00 74.12 651 TYR A O 1
ATOM 5045 N N . GLY A 1 652 ? -3.851 2.815 -11.384 1.00 85.00 652 GLY A N 1
ATOM 5046 C CA . GLY A 1 652 ? -5.307 2.648 -11.315 1.00 85.00 652 GLY A CA 1
ATOM 5047 C C . GLY A 1 652 ? -5.868 1.756 -12.425 1.00 85.00 652 GLY A C 1
ATOM 5048 O O . GLY A 1 652 ? -6.717 0.897 -12.174 1.00 85.00 652 GLY A O 1
ATOM 5049 N N . ALA A 1 653 ? -5.328 1.864 -13.643 1.00 82.75 653 ALA A N 1
ATOM 5050 C CA . ALA A 1 653 ? -5.663 0.958 -14.745 1.00 82.75 653 ALA A CA 1
ATOM 5051 C C . ALA A 1 653 ? -5.274 -0.499 -14.431 1.00 82.75 653 ALA A C 1
ATOM 5053 O O . ALA A 1 653 ? -6.060 -1.421 -14.659 1.00 82.75 653 ALA A O 1
ATOM 5054 N N . GLN A 1 654 ? -4.091 -0.705 -13.845 1.00 83.00 654 GLN A N 1
ATOM 5055 C CA . GLN A 1 654 ? -3.621 -2.030 -13.450 1.00 83.00 654 GLN A CA 1
ATOM 5056 C C . GLN A 1 654 ? -4.436 -2.597 -12.277 1.00 83.00 654 GLN A C 1
ATOM 5058 O O . GLN A 1 654 ? -4.748 -3.789 -12.274 1.00 83.00 654 GLN A O 1
ATOM 5063 N N . ALA A 1 655 ? -4.843 -1.751 -11.327 1.00 89.31 655 ALA A N 1
ATOM 5064 C CA . ALA A 1 655 ? -5.736 -2.103 -10.228 1.00 89.31 655 ALA A CA 1
ATOM 5065 C C . ALA A 1 655 ? -7.119 -2.544 -10.747 1.00 89.31 655 ALA A C 1
ATOM 5067 O O . ALA A 1 655 ? -7.635 -3.581 -10.335 1.00 89.31 655 ALA A O 1
ATOM 5068 N N . LYS A 1 656 ? -7.702 -1.829 -11.719 1.00 93.12 656 LYS A N 1
ATOM 5069 C CA . LYS A 1 656 ? -8.960 -2.243 -12.373 1.00 93.12 656 LYS A CA 1
ATOM 5070 C C . LYS A 1 656 ? -8.818 -3.598 -13.070 1.00 93.12 656 LYS A C 1
ATOM 5072 O O . LYS A 1 656 ? -9.694 -4.453 -12.941 1.00 93.12 656 LYS A O 1
ATOM 5077 N N . GLN A 1 657 ? -7.711 -3.807 -13.786 1.00 87.75 657 GLN A N 1
ATOM 5078 C CA . GLN A 1 657 ? -7.465 -5.055 -14.506 1.00 87.75 657 GLN A CA 1
ATOM 5079 C C . GLN A 1 657 ? -7.330 -6.245 -13.553 1.00 87.75 657 GLN A C 1
ATOM 5081 O O . GLN A 1 657 ? -8.006 -7.255 -13.738 1.00 87.75 657 GLN A O 1
ATOM 5086 N N . ILE A 1 658 ? -6.503 -6.121 -12.512 1.00 92.06 658 ILE A N 1
ATOM 5087 C CA . ILE A 1 658 ? -6.293 -7.218 -11.566 1.00 92.06 658 ILE A CA 1
ATOM 5088 C C . ILE A 1 658 ? -7.539 -7.517 -10.739 1.00 92.06 658 ILE A C 1
ATOM 5090 O O . ILE A 1 658 ? -7.820 -8.674 -10.448 1.00 92.06 658 ILE A O 1
ATOM 5094 N N . PHE A 1 659 ? -8.330 -6.494 -10.417 1.00 96.31 659 PHE A N 1
ATOM 5095 C CA . PHE A 1 659 ? -9.620 -6.676 -9.766 1.00 96.31 659 PHE A CA 1
ATOM 5096 C C . PHE A 1 659 ? -10.594 -7.458 -10.646 1.00 96.31 659 PHE A C 1
ATOM 5098 O O . PHE A 1 659 ? -11.260 -8.372 -10.162 1.00 96.31 659 PHE A O 1
ATOM 5105 N N . LYS A 1 660 ? -10.661 -7.141 -11.946 1.00 96.25 660 LYS A N 1
ATOM 5106 C CA . LYS A 1 660 ? -11.479 -7.885 -12.912 1.00 96.25 660 LYS A CA 1
ATOM 5107 C C . LYS A 1 660 ? -11.040 -9.349 -13.003 1.00 96.25 660 LYS A C 1
ATOM 5109 O O . LYS A 1 660 ? -11.884 -10.239 -12.981 1.00 96.25 660 LYS A O 1
ATOM 5114 N N . GLU A 1 661 ? -9.736 -9.598 -13.085 1.00 92.50 661 GLU A N 1
ATOM 5115 C CA . GLU A 1 661 ? -9.158 -10.947 -13.167 1.00 92.50 661 GLU A CA 1
ATOM 5116 C C . GLU A 1 661 ? -9.377 -11.745 -11.875 1.00 92.50 661 GLU A C 1
ATOM 5118 O O . GLU A 1 661 ? -9.797 -12.900 -11.931 1.00 92.50 661 GLU A O 1
ATOM 5123 N N . GLY A 1 662 ? -9.188 -11.108 -10.717 1.00 96.50 662 GLY A N 1
ATOM 5124 C CA . GLY A 1 662 ? -9.470 -11.699 -9.412 1.00 96.50 662 GLY A CA 1
ATOM 5125 C C . GLY A 1 662 ? -10.948 -12.043 -9.233 1.00 96.50 662 GLY A C 1
ATOM 5126 O O . GLY A 1 662 ? -11.269 -13.141 -8.788 1.00 96.50 662 GLY A O 1
ATOM 5127 N N . ASN A 1 663 ? -11.864 -11.165 -9.657 1.00 97.69 663 ASN A N 1
ATOM 5128 C CA . ASN A 1 663 ? -13.298 -11.464 -9.639 1.00 97.69 663 ASN A CA 1
ATOM 5129 C C . ASN A 1 663 ? -13.658 -12.620 -10.580 1.00 97.69 663 ASN A C 1
ATOM 5131 O O . ASN A 1 663 ? -14.415 -13.494 -10.178 1.00 97.69 663 ASN A O 1
ATOM 5135 N N . ALA A 1 664 ? -13.076 -12.683 -11.781 1.00 97.44 664 ALA A N 1
ATOM 5136 C CA . ALA A 1 664 ? -13.314 -13.793 -12.702 1.00 97.44 664 ALA A CA 1
ATOM 5137 C C . ALA A 1 664 ? -12.806 -15.138 -12.147 1.00 97.44 664 ALA A C 1
ATOM 5139 O O . ALA A 1 664 ? -13.445 -16.175 -12.338 1.00 97.44 664 ALA A O 1
ATOM 5140 N N . LEU A 1 665 ? -11.665 -15.149 -11.444 1.00 97.00 665 LEU A N 1
ATOM 5141 C CA . LEU A 1 665 ? -11.200 -16.355 -10.758 1.00 97.00 665 LEU A CA 1
ATOM 5142 C C . LEU A 1 665 ? -12.103 -16.708 -9.569 1.00 97.00 665 LEU A C 1
ATOM 5144 O O . LEU A 1 665 ? -12.417 -17.882 -9.387 1.00 97.00 665 LEU A O 1
ATOM 5148 N N . LEU A 1 666 ? -12.559 -15.717 -8.800 1.00 97.88 666 LEU A N 1
ATOM 5149 C CA . LEU A 1 666 ? -13.517 -15.924 -7.715 1.00 97.88 666 LEU A CA 1
ATOM 5150 C C . LEU A 1 666 ? -14.833 -16.526 -8.232 1.00 97.88 666 LEU A C 1
ATOM 5152 O O . LEU A 1 666 ? -15.328 -17.478 -7.636 1.00 97.88 666 LEU A O 1
ATOM 5156 N N . ASP A 1 667 ? -15.352 -16.050 -9.366 1.00 98.00 667 ASP A N 1
ATOM 5157 C CA . ASP A 1 667 ? -16.540 -16.615 -10.020 1.00 98.00 667 ASP A CA 1
ATOM 5158 C C . ASP A 1 667 ? -16.328 -18.103 -10.339 1.00 98.00 667 ASP A C 1
ATOM 5160 O O . ASP A 1 667 ? -17.122 -18.948 -9.927 1.00 98.00 667 ASP A O 1
ATOM 5164 N N . ARG A 1 668 ? -15.191 -18.458 -10.956 1.00 97.38 668 ARG A N 1
ATOM 5165 C CA . ARG A 1 668 ? -14.825 -19.861 -11.237 1.00 97.38 668 ARG A CA 1
ATOM 5166 C C . ARG A 1 668 ? -14.706 -20.710 -9.971 1.00 97.38 668 ARG A C 1
ATOM 5168 O O . ARG A 1 668 ? -15.076 -21.883 -9.984 1.00 97.38 668 ARG A O 1
ATOM 5175 N N . ILE A 1 669 ? -14.154 -20.146 -8.897 1.00 96.88 669 ILE A N 1
ATOM 5176 C CA . ILE A 1 669 ? -14.019 -20.825 -7.604 1.00 96.88 669 ILE A CA 1
ATOM 5177 C C . ILE A 1 669 ? -15.399 -21.134 -7.015 1.00 96.88 669 ILE A C 1
ATOM 5179 O O . ILE A 1 669 ? -15.613 -22.257 -6.556 1.00 96.88 669 ILE A O 1
ATOM 5183 N N . ILE A 1 670 ? -16.321 -20.168 -7.060 1.00 96.44 670 ILE A N 1
ATOM 5184 C CA . ILE A 1 670 ? -17.689 -20.299 -6.546 1.00 96.44 670 ILE A CA 1
ATOM 5185 C C . ILE A 1 670 ? -18.485 -21.301 -7.391 1.00 96.44 670 ILE A C 1
ATOM 5187 O O . ILE A 1 670 ? -19.032 -22.259 -6.850 1.00 96.44 670 ILE A O 1
ATOM 5191 N N . GLU A 1 671 ? -18.518 -21.126 -8.713 1.00 96.25 671 GLU A N 1
ATOM 5192 C CA . GLU A 1 671 ? -19.272 -21.988 -9.635 1.00 96.25 671 GLU A CA 1
ATOM 5193 C C . GLU A 1 671 ? -18.763 -23.434 -9.622 1.00 96.25 671 GLU A C 1
ATOM 5195 O O . GLU A 1 671 ? -19.546 -24.386 -9.653 1.00 96.25 671 GLU A O 1
ATOM 5200 N N . GLY A 1 672 ? -17.440 -23.606 -9.550 1.00 94.62 672 GLY A N 1
ATOM 5201 C CA . GLY A 1 672 ? -16.785 -24.910 -9.537 1.00 94.62 672 GLY A CA 1
ATOM 5202 C C . GLY A 1 672 ? -16.670 -25.560 -8.157 1.00 94.62 672 GLY A C 1
ATOM 5203 O O . GLY A 1 672 ? -16.178 -26.685 -8.085 1.00 94.62 672 GLY A O 1
ATOM 5204 N N . ASN A 1 673 ? -17.078 -24.882 -7.075 1.00 92.69 673 ASN A N 1
ATOM 5205 C CA . ASN A 1 673 ? -16.834 -25.294 -5.683 1.00 92.69 673 ASN A CA 1
ATOM 5206 C C . ASN A 1 673 ? -15.375 -25.733 -5.440 1.00 92.69 673 ASN A C 1
ATOM 5208 O O . ASN A 1 673 ? -15.114 -26.784 -4.847 1.00 92.69 673 ASN A O 1
ATOM 5212 N N . LEU A 1 674 ? -14.422 -24.948 -5.957 1.00 96.06 674 LEU A N 1
ATOM 5213 C CA . LEU A 1 674 ? -13.001 -25.319 -5.973 1.00 96.06 674 LEU A CA 1
ATOM 5214 C C . LEU A 1 674 ? -12.340 -25.220 -4.594 1.00 96.06 674 LEU A C 1
ATOM 5216 O O . LEU A 1 674 ? -11.390 -25.951 -4.330 1.00 96.06 674 LEU A O 1
ATOM 5220 N N . ILE A 1 675 ? -12.850 -24.343 -3.727 1.00 96.12 675 ILE A N 1
ATOM 5221 C CA . ILE A 1 675 ? -12.451 -24.233 -2.319 1.00 96.12 675 ILE A CA 1
ATOM 5222 C C . ILE A 1 675 ? -13.700 -24.210 -1.434 1.00 96.12 675 ILE A C 1
ATOM 5224 O O . ILE A 1 675 ? -14.799 -23.919 -1.914 1.00 96.12 675 ILE A O 1
ATOM 5228 N N . ARG A 1 676 ? -13.547 -24.512 -0.143 1.00 95.50 676 ARG A N 1
ATOM 5229 C CA . ARG A 1 676 ? -14.656 -24.539 0.825 1.00 95.50 676 ARG A CA 1
ATOM 5230 C C . ARG A 1 676 ? -14.358 -23.670 2.036 1.00 95.50 676 ARG A C 1
ATOM 5232 O O . ARG A 1 676 ? -13.261 -23.732 2.588 1.00 95.50 676 ARG A O 1
ATOM 5239 N N . ALA A 1 677 ? -15.368 -22.928 2.483 1.00 97.69 677 ALA A N 1
ATOM 5240 C CA . ALA A 1 677 ? -15.310 -22.186 3.733 1.00 97.69 677 ALA A CA 1
ATOM 5241 C C . ALA A 1 677 ? -15.903 -22.999 4.890 1.00 97.69 677 ALA A C 1
ATOM 5243 O O . ALA A 1 677 ? -16.996 -23.558 4.771 1.00 97.69 677 ALA A O 1
ATOM 5244 N N . ARG A 1 678 ? -15.190 -23.057 6.017 1.00 98.31 678 ARG A N 1
ATOM 5245 C CA . ARG A 1 678 ? -15.653 -23.676 7.267 1.00 98.31 678 ARG A CA 1
ATOM 5246 C C . ARG A 1 678 ? -15.386 -22.770 8.450 1.00 98.31 678 ARG A C 1
ATOM 5248 O O . ARG A 1 678 ? -14.370 -22.084 8.485 1.00 98.31 678 ARG A O 1
ATOM 5255 N N . GLY A 1 679 ? -16.287 -22.793 9.418 1.00 98.31 679 GLY A N 1
ATOM 5256 C CA . GLY A 1 679 ? -16.182 -21.991 10.624 1.00 98.31 679 GLY A CA 1
ATOM 5257 C C . GLY A 1 679 ? -16.717 -22.723 11.839 1.00 98.31 679 GLY A C 1
ATOM 5258 O O . GLY A 1 679 ? -17.568 -23.602 11.736 1.00 98.31 679 GLY A O 1
ATOM 5259 N N . VAL A 1 680 ? -16.225 -22.346 13.004 1.00 98.75 680 VAL A N 1
ATOM 5260 C CA . VAL A 1 680 ? -16.775 -22.744 14.294 1.00 98.75 680 VAL A CA 1
ATOM 5261 C C . VAL A 1 680 ? -16.748 -21.534 15.210 1.00 98.75 680 VAL A C 1
ATOM 5263 O O . VAL A 1 680 ? -15.788 -20.765 15.194 1.00 98.75 680 VAL A O 1
ATOM 5266 N N . TYR A 1 681 ? -17.807 -21.343 15.983 1.00 98.75 681 TYR A N 1
ATOM 5267 C CA . TYR A 1 681 ? -17.896 -20.266 16.959 1.00 98.75 681 TYR A CA 1
ATOM 5268 C C . TYR A 1 681 ? -18.763 -20.674 18.140 1.00 98.75 681 TYR A C 1
ATOM 5270 O O . TYR A 1 681 ? -19.482 -21.670 18.079 1.00 98.75 681 TYR A O 1
ATOM 5278 N N . GLY A 1 682 ? -18.699 -19.917 19.225 1.00 98.06 682 GLY A N 1
ATOM 5279 C CA . GLY A 1 682 ? -19.542 -20.169 20.383 1.00 98.06 682 GLY A CA 1
ATOM 5280 C C . GLY A 1 682 ? -19.563 -19.021 21.372 1.00 98.06 682 GLY A C 1
ATOM 5281 O O . GLY A 1 682 ? -18.712 -18.131 21.313 1.00 98.06 682 GLY A O 1
ATOM 5282 N N . PHE A 1 683 ? -20.533 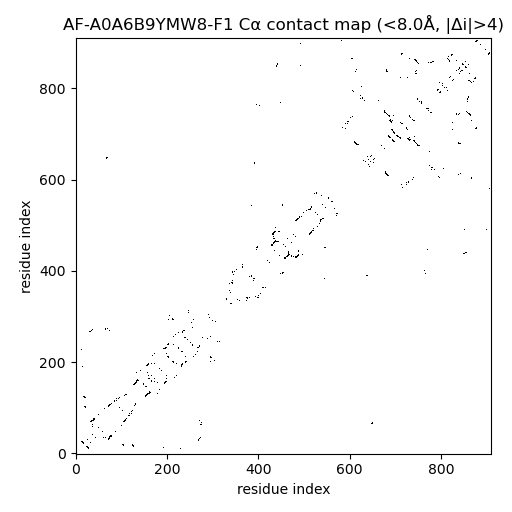-19.080 22.281 1.00 98.06 683 PHE A N 1
ATOM 5283 C CA . PHE A 1 683 ? -20.707 -18.143 23.389 1.00 98.06 683 PHE A CA 1
ATOM 5284 C C . PHE A 1 683 ? -20.638 -18.881 24.715 1.00 98.06 683 PHE A C 1
ATOM 5286 O O . PHE A 1 683 ? -21.224 -19.955 24.870 1.00 98.06 683 PHE A O 1
ATOM 5293 N N . PHE A 1 684 ? -19.946 -18.288 25.680 1.00 97.81 684 PHE A N 1
ATOM 5294 C CA . PHE A 1 684 ? -19.694 -18.910 26.970 1.00 97.81 684 PHE A CA 1
ATOM 5295 C C . PHE A 1 684 ? -19.947 -17.899 28.086 1.00 97.81 684 PHE A C 1
ATOM 5297 O O . PHE A 1 684 ? -19.422 -16.782 28.004 1.00 97.81 684 PHE A O 1
ATOM 5304 N N . PRO A 1 685 ? -20.710 -18.269 29.132 1.00 97.69 685 PRO A N 1
ATOM 5305 C CA . PRO A 1 685 ? -20.794 -17.474 30.348 1.00 97.69 685 PRO A CA 1
ATOM 5306 C C . PRO A 1 685 ? -19.392 -17.241 30.900 1.00 97.69 685 PRO A C 1
ATOM 5308 O O . PRO A 1 685 ? -18.605 -18.184 31.020 1.00 97.69 685 PRO A O 1
ATOM 5311 N N . ALA A 1 686 ? -19.069 -15.989 31.209 1.00 97.69 686 ALA A N 1
ATOM 5312 C CA . ALA A 1 686 ? -17.717 -15.614 31.583 1.00 97.69 686 ALA A CA 1
ATOM 5313 C C . ALA A 1 686 ? -17.681 -14.438 32.552 1.00 97.69 686 ALA A C 1
ATOM 5315 O O . ALA A 1 686 ? -18.563 -13.580 32.556 1.00 97.69 686 ALA A O 1
ATOM 5316 N N . ASN A 1 687 ? -16.628 -14.383 33.363 1.00 97.75 687 ASN A N 1
ATOM 5317 C CA . ASN A 1 687 ? -16.348 -13.244 34.228 1.00 97.75 687 ASN A CA 1
ATOM 5318 C C . ASN A 1 687 ? -14.851 -12.963 34.300 1.00 97.75 687 ASN A C 1
ATOM 5320 O O . ASN A 1 687 ? -14.026 -13.878 34.246 1.00 97.75 687 ASN A O 1
ATOM 5324 N N . ALA A 1 688 ? -14.509 -11.685 34.460 1.00 97.75 688 ALA A N 1
ATOM 5325 C CA . ALA A 1 688 ? -13.135 -11.285 34.704 1.00 97.75 688 ALA A CA 1
ATOM 5326 C C . ALA A 1 688 ? -12.728 -11.616 36.148 1.00 97.75 688 ALA A C 1
ATOM 5328 O O . ALA A 1 688 ? -13.468 -11.352 37.101 1.00 97.75 688 ALA A O 1
ATOM 5329 N N . GLU A 1 689 ? -11.525 -12.159 36.297 1.00 96.62 689 GLU A N 1
ATOM 5330 C CA . GLU A 1 689 ? -10.859 -12.413 37.571 1.00 96.62 689 GLU A CA 1
ATOM 5331 C C . GLU A 1 689 ? -9.415 -11.897 37.459 1.00 96.62 689 GLU A C 1
ATOM 5333 O O . GLU A 1 689 ? -8.537 -12.541 36.881 1.00 96.62 689 GLU A O 1
ATOM 5338 N N . GLY A 1 690 ? -9.166 -10.692 37.979 1.00 95.38 690 GLY A N 1
ATOM 5339 C CA . GLY A 1 690 ? -7.886 -10.005 37.794 1.00 95.38 690 GLY A CA 1
ATOM 5340 C C . GLY A 1 690 ? -7.668 -9.578 36.339 1.00 95.38 690 GLY A C 1
ATOM 5341 O O . GLY A 1 690 ? -8.436 -8.776 35.810 1.00 95.38 690 GLY A O 1
ATOM 5342 N N . ASP A 1 691 ? -6.606 -10.092 35.718 1.00 97.56 691 ASP A N 1
ATOM 5343 C CA . ASP A 1 691 ? -6.272 -9.846 34.306 1.00 97.56 691 ASP A CA 1
ATOM 5344 C C . ASP A 1 691 ? -6.707 -11.000 33.383 1.00 97.56 691 ASP A C 1
ATOM 5346 O O . ASP A 1 691 ? -6.394 -10.983 32.195 1.00 97.56 691 ASP A O 1
ATOM 5350 N N . ASP A 1 692 ? -7.427 -11.990 33.914 1.00 98.31 692 ASP A N 1
ATOM 5351 C CA . ASP A 1 692 ? -7.904 -13.161 33.179 1.00 98.31 692 ASP A CA 1
ATOM 5352 C C . ASP A 1 692 ? -9.428 -13.157 33.051 1.00 98.31 692 ASP A C 1
ATOM 5354 O O . ASP A 1 692 ? -10.132 -12.468 33.794 1.00 98.31 692 ASP A O 1
ATOM 5358 N N . VAL A 1 693 ? -9.945 -13.977 32.137 1.00 98.56 693 VAL A N 1
ATOM 5359 C CA . VAL A 1 693 ? -11.384 -14.217 31.981 1.00 98.56 693 VAL A CA 1
ATOM 5360 C C . VAL A 1 693 ? -11.662 -15.709 32.122 1.00 98.56 693 VAL A C 1
ATOM 5362 O O . VAL A 1 693 ? -11.208 -16.506 31.301 1.00 98.56 693 VAL A O 1
ATOM 5365 N N . ALA A 1 694 ? -12.404 -16.075 33.168 1.00 98.25 694 ALA A N 1
ATOM 5366 C CA . ALA A 1 694 ? -12.849 -17.440 33.432 1.00 98.25 694 ALA A CA 1
ATOM 5367 C C . ALA A 1 694 ? -14.131 -17.735 32.645 1.00 98.25 694 ALA A C 1
ATOM 5369 O O . ALA A 1 694 ? -15.049 -16.913 32.648 1.00 98.25 694 ALA A O 1
ATOM 5370 N N . LEU A 1 695 ? -14.190 -18.893 31.985 1.00 97.81 695 LEU A N 1
ATOM 5371 C CA . LEU A 1 695 ? -15.345 -19.364 31.220 1.00 97.81 695 LEU A CA 1
ATOM 5372 C C . LEU A 1 695 ? -15.989 -20.538 31.945 1.00 97.81 695 LEU A C 1
ATOM 5374 O O . LEU A 1 695 ? -15.292 -21.421 32.440 1.00 97.81 695 LEU A O 1
ATOM 5378 N N . TYR A 1 696 ? -17.315 -20.585 31.956 1.00 97.06 696 TYR A N 1
ATOM 5379 C CA . TYR A 1 696 ? -18.076 -21.572 32.715 1.00 97.06 696 TYR A CA 1
ATOM 5380 C C . TYR A 1 696 ? -18.921 -22.478 31.821 1.00 97.06 696 TYR A C 1
ATOM 5382 O O . TYR A 1 696 ? -19.272 -22.113 30.698 1.00 97.06 696 TYR A O 1
ATOM 5390 N N . ALA A 1 697 ? -19.253 -23.664 32.339 1.00 93.00 697 ALA A N 1
ATOM 5391 C CA . ALA A 1 697 ? -20.029 -24.673 31.613 1.00 93.00 697 ALA A CA 1
ATOM 5392 C C . ALA A 1 697 ? -21.455 -24.200 31.296 1.00 93.00 697 ALA A C 1
ATOM 5394 O O . ALA A 1 697 ? -22.012 -24.535 30.251 1.00 93.00 697 ALA A O 1
ATOM 5395 N N . ASP A 1 698 ? -22.025 -23.399 32.193 1.00 90.81 698 ASP A N 1
ATOM 5396 C CA . ASP A 1 698 ? -23.365 -22.841 32.097 1.00 90.81 698 ASP A CA 1
ATOM 5397 C C . ASP A 1 698 ? -23.498 -21.568 32.962 1.00 90.81 698 ASP A C 1
ATOM 5399 O O . ASP A 1 698 ? -22.549 -21.111 33.609 1.00 90.81 698 ASP A O 1
ATOM 5403 N N . GLU A 1 699 ? -24.693 -20.973 32.968 1.00 88.31 699 GLU A N 1
ATOM 5404 C CA . GLU A 1 699 ? -24.992 -19.727 33.688 1.00 88.31 699 GLU A CA 1
ATOM 5405 C C . GLU A 1 699 ? -24.886 -19.840 35.220 1.00 88.31 699 GLU A C 1
ATOM 5407 O O . GLU A 1 699 ? -24.854 -18.815 35.906 1.00 88.31 699 GLU A O 1
ATOM 5412 N N . SER A 1 700 ? -24.803 -21.054 35.787 1.00 89.88 700 SER A N 1
ATOM 5413 C CA . SER A 1 700 ? -24.615 -21.233 37.233 1.00 89.88 700 SER A CA 1
ATOM 5414 C C . SER A 1 700 ? -23.234 -20.772 37.703 1.00 89.88 700 SER A C 1
ATOM 5416 O O . SER A 1 700 ? -23.075 -20.413 38.873 1.00 89.88 700 SER A O 1
ATOM 5418 N N . ARG A 1 701 ? -22.244 -20.754 36.794 1.00 91.31 701 ARG A N 1
ATOM 5419 C CA . ARG A 1 701 ? -20.843 -20.382 37.057 1.00 91.31 701 ARG A CA 1
ATOM 5420 C C . ARG A 1 701 ? -20.176 -21.211 38.164 1.00 91.31 701 ARG A C 1
ATOM 5422 O O . ARG A 1 701 ? -19.284 -20.720 38.857 1.00 91.31 701 ARG A O 1
ATOM 5429 N N . THR A 1 702 ? -20.609 -22.462 38.354 1.00 91.00 702 THR A N 1
ATOM 5430 C CA . THR A 1 702 ? -20.033 -23.365 39.368 1.00 91.00 702 THR A CA 1
ATOM 5431 C C . THR A 1 702 ? -18.866 -24.200 38.854 1.00 91.00 702 THR A C 1
ATOM 5433 O O . THR A 1 702 ? -17.997 -24.567 39.641 1.00 91.00 702 THR A O 1
ATOM 5436 N N . GLU A 1 703 ? -18.843 -24.505 37.557 1.00 94.50 703 GLU A N 1
ATOM 5437 C CA . GLU A 1 703 ? -17.803 -25.305 36.904 1.00 94.50 703 GLU A CA 1
ATOM 5438 C C . GLU A 1 703 ? -17.084 -24.453 35.851 1.00 94.50 703 GLU A C 1
ATOM 5440 O O . GLU A 1 703 ? -17.705 -23.995 34.889 1.00 94.50 703 GLU A O 1
ATOM 5445 N N . GLU A 1 704 ? -15.789 -24.200 36.060 1.00 96.19 704 GLU A N 1
ATOM 5446 C CA . GLU A 1 704 ? -14.920 -23.498 35.106 1.00 96.19 704 GLU A CA 1
ATOM 5447 C C . GLU A 1 704 ? -14.494 -24.474 33.998 1.00 96.19 704 GLU A C 1
ATOM 5449 O O . GLU A 1 704 ? -13.896 -25.510 34.281 1.00 96.19 704 GLU A O 1
ATOM 5454 N N . LEU A 1 705 ? -14.807 -24.144 32.742 1.00 94.94 705 LEU A N 1
ATOM 5455 C CA . LEU A 1 705 ? -14.383 -24.907 31.565 1.00 94.94 705 LEU A CA 1
ATOM 5456 C C . LEU A 1 705 ? -12.918 -24.637 31.237 1.00 94.94 705 LEU A C 1
ATOM 5458 O O . LEU A 1 705 ? -12.142 -25.553 30.974 1.00 94.94 705 LEU A O 1
ATOM 5462 N N . THR A 1 706 ? -12.569 -23.355 31.165 1.00 96.62 706 THR A N 1
ATOM 5463 C CA . THR A 1 706 ? -11.245 -22.879 30.775 1.00 96.62 706 THR A CA 1
ATOM 5464 C C . THR A 1 706 ? -11.097 -21.398 31.120 1.00 96.62 706 THR A C 1
ATOM 5466 O O . THR A 1 706 ? -12.036 -20.758 31.601 1.00 96.62 706 THR A O 1
ATOM 5469 N N . ARG A 1 707 ? -9.920 -20.841 30.841 1.00 97.19 707 ARG A N 1
ATOM 5470 C CA . ARG A 1 707 ? -9.568 -19.455 31.127 1.00 97.19 707 ARG A CA 1
ATOM 5471 C C . ARG A 1 707 ? -8.732 -18.868 30.000 1.00 97.19 707 ARG A C 1
ATOM 5473 O O . ARG A 1 707 ? -7.818 -19.523 29.506 1.00 97.19 707 ARG A O 1
ATOM 5480 N N . PHE A 1 708 ? -9.032 -17.625 29.634 1.00 98.38 708 PHE A N 1
ATOM 5481 C CA . PHE A 1 708 ? -8.161 -16.820 28.778 1.00 98.38 708 PHE A CA 1
ATOM 5482 C C . PHE A 1 708 ? -7.307 -15.887 29.626 1.00 98.38 708 PHE A C 1
ATOM 5484 O O . PHE A 1 708 ? -7.812 -15.249 30.557 1.00 98.38 708 PHE A O 1
ATOM 5491 N N . HIS A 1 709 ? -6.028 -15.786 29.276 1.00 98.38 709 HIS A N 1
ATOM 5492 C CA . HIS A 1 709 ? -5.054 -14.997 30.019 1.00 98.38 709 HIS A CA 1
ATOM 5493 C C . HIS A 1 709 ? -4.658 -13.743 29.250 1.00 98.38 709 HIS A C 1
ATOM 5495 O O . HIS A 1 709 ? -4.028 -13.825 28.190 1.00 98.38 709 HIS A O 1
ATOM 5501 N N . PHE A 1 710 ? -4.950 -12.567 29.810 1.00 98.19 710 PHE A N 1
ATOM 5502 C CA . PHE A 1 710 ? -4.614 -11.296 29.174 1.00 98.19 710 PHE A CA 1
ATOM 5503 C C . PHE A 1 710 ? -3.457 -10.578 29.869 1.00 98.19 710 PHE A C 1
ATOM 5505 O O . PHE A 1 710 ? -3.149 -10.776 31.050 1.00 98.19 710 PHE A O 1
ATOM 5512 N N . LEU A 1 711 ? -2.801 -9.729 29.082 1.00 98.12 711 LEU A N 1
ATOM 5513 C CA . LEU A 1 711 ? -1.718 -8.852 29.503 1.00 98.12 711 LEU A CA 1
ATOM 5514 C C . LEU A 1 711 ? -2.242 -7.417 29.635 1.00 98.12 711 LEU A C 1
ATOM 5516 O O . LEU A 1 711 ? -3.203 -7.017 28.973 1.00 98.12 711 LEU A O 1
ATOM 5520 N N . ARG A 1 712 ? -1.574 -6.630 30.473 1.00 97.19 712 ARG A N 1
ATOM 5521 C CA . ARG A 1 712 ? -1.914 -5.252 30.813 1.00 97.19 712 ARG A CA 1
ATOM 5522 C C . ARG A 1 712 ? -0.801 -4.290 30.412 1.00 97.19 712 ARG A C 1
ATOM 5524 O O . ARG A 1 712 ? 0.382 -4.552 30.635 1.00 97.19 712 ARG A O 1
ATOM 5531 N N . GLN A 1 713 ? -1.182 -3.143 29.854 1.00 96.00 713 GLN A N 1
ATOM 5532 C CA . GLN A 1 713 ? -0.242 -2.063 29.541 1.00 96.00 713 GLN A CA 1
ATOM 5533 C C . GLN A 1 713 ? 0.511 -1.617 30.809 1.00 96.00 713 GLN A C 1
ATOM 5535 O O . GLN A 1 713 ? -0.125 -1.290 31.807 1.00 96.00 713 GLN A O 1
ATOM 5540 N N . GLN A 1 714 ? 1.847 -1.560 30.767 1.00 93.44 714 GLN A N 1
ATOM 5541 C CA . GLN A 1 714 ? 2.671 -1.031 31.871 1.00 93.44 714 GLN A CA 1
ATOM 5542 C C . GLN A 1 714 ? 3.393 0.276 31.527 1.00 93.44 714 GLN A C 1
ATOM 5544 O O . GLN A 1 714 ? 3.768 1.022 32.428 1.00 93.44 714 GLN A O 1
ATOM 5549 N N . VAL A 1 715 ? 3.573 0.595 30.244 1.00 87.44 715 VAL A N 1
ATOM 5550 C CA . VAL A 1 715 ? 4.161 1.869 29.804 1.00 87.44 715 VAL A CA 1
ATOM 5551 C C . VAL A 1 715 ? 3.049 2.836 29.430 1.00 87.44 715 VAL A C 1
ATOM 5553 O O . VAL A 1 715 ? 2.181 2.493 28.629 1.00 87.44 715 VAL A O 1
ATOM 5556 N N . ASN A 1 716 ? 3.095 4.057 29.964 1.00 67.38 716 ASN A N 1
ATOM 5557 C CA . ASN A 1 716 ? 2.085 5.069 29.680 1.00 67.38 716 ASN A CA 1
ATOM 5558 C C . ASN A 1 716 ? 2.691 6.368 29.136 1.00 67.38 716 ASN A C 1
ATOM 5560 O O . ASN A 1 716 ? 3.667 6.886 29.678 1.00 67.38 716 ASN A O 1
ATOM 5564 N N . ARG A 1 717 ? 2.077 6.916 28.084 1.00 58.78 717 ARG A N 1
ATOM 5565 C CA . ARG A 1 717 ? 2.334 8.277 27.613 1.00 58.78 717 ARG A CA 1
ATOM 5566 C C . ARG A 1 717 ? 1.521 9.211 28.521 1.00 58.78 717 ARG A C 1
ATOM 5568 O O . ARG A 1 717 ? 0.316 9.067 28.635 1.00 58.78 717 ARG A O 1
ATOM 5575 N N . GLU A 1 718 ? 2.185 10.126 29.225 1.00 58.12 718 GLU A N 1
ATOM 5576 C CA . GLU A 1 718 ? 1.551 11.237 29.976 1.00 58.12 718 GLU A CA 1
ATOM 5577 C C . GLU A 1 718 ? 0.884 10.912 31.332 1.00 58.12 718 GLU A C 1
ATOM 5579 O O . GLU A 1 718 ? 0.334 11.799 31.980 1.00 58.12 718 GLU A O 1
ATOM 5584 N N . GLY A 1 719 ? 0.985 9.680 31.840 1.00 62.31 719 GLY A N 1
ATOM 5585 C CA . GLY A 1 719 ? 0.740 9.372 33.259 1.00 62.31 719 GLY A CA 1
ATOM 5586 C C . GLY A 1 719 ? -0.722 9.355 33.734 1.00 62.31 719 GLY A C 1
ATOM 5587 O O . GLY A 1 719 ? -0.971 8.756 34.776 1.00 62.31 719 GLY A O 1
ATOM 5588 N N . ASN A 1 720 ? -1.687 9.871 32.967 1.00 70.31 720 ASN A N 1
ATOM 5589 C CA . ASN A 1 720 ? -3.111 9.913 33.345 1.00 70.31 720 ASN A CA 1
ATOM 5590 C C . ASN A 1 720 ? -4.012 8.898 32.618 1.00 70.31 720 ASN A C 1
ATOM 5592 O O . ASN A 1 720 ? -5.148 8.694 33.038 1.00 70.31 720 ASN A O 1
ATOM 5596 N N . GLU A 1 721 ? -3.546 8.234 31.555 1.00 84.50 721 GLU A N 1
ATOM 5597 C CA . GLU A 1 721 ? -4.379 7.241 30.862 1.00 84.50 721 GLU A CA 1
ATOM 5598 C C . GLU A 1 721 ? -4.543 5.928 31.658 1.00 84.50 721 GLU A C 1
ATOM 5600 O O . GLU A 1 721 ? -3.658 5.575 32.455 1.00 84.50 721 GLU A O 1
ATOM 5605 N N . PRO A 1 722 ? -5.640 5.174 31.445 1.00 90.56 722 PRO A N 1
ATOM 5606 C CA . PRO A 1 722 ? -5.787 3.839 32.010 1.00 90.56 722 PRO A CA 1
ATOM 5607 C C . PRO A 1 722 ? -4.775 2.857 31.404 1.00 90.56 722 PRO A C 1
ATOM 5609 O O . PRO A 1 722 ? -4.479 2.896 30.210 1.00 90.56 722 PRO A O 1
ATOM 5612 N N . CYS A 1 723 ? -4.281 1.949 32.240 1.00 94.19 723 CYS A N 1
ATOM 5613 C CA . CYS A 1 723 ? -3.440 0.820 31.855 1.00 94.19 723 CYS A CA 1
ATOM 5614 C C . CYS A 1 723 ? -4.346 -0.339 31.434 1.00 94.19 723 CYS A C 1
ATOM 5616 O O . CYS A 1 723 ? -4.852 -1.077 32.280 1.00 94.19 723 CYS A O 1
ATOM 5618 N N . ARG A 1 724 ? -4.617 -0.455 30.132 1.00 95.44 724 ARG A N 1
ATOM 5619 C CA . ARG A 1 724 ? -5.689 -1.313 29.606 1.00 95.44 724 ARG A CA 1
ATOM 5620 C C . ARG A 1 724 ? -5.283 -2.790 29.580 1.00 95.44 724 ARG A C 1
ATOM 5622 O O . ARG A 1 724 ? -4.127 -3.111 29.302 1.00 95.44 724 ARG A O 1
ATOM 5629 N N . SER A 1 725 ? -6.252 -3.663 29.843 1.00 97.50 725 SER A N 1
ATOM 5630 C CA . SER A 1 725 ? -6.241 -5.106 29.557 1.00 97.50 725 SER A CA 1
ATOM 5631 C C . SER A 1 725 ? -7.563 -5.471 28.879 1.00 97.50 725 SER A C 1
ATOM 5633 O O . SER A 1 725 ? -8.579 -4.832 29.150 1.00 97.50 725 SER A O 1
ATOM 5635 N N . LEU A 1 726 ? -7.585 -6.490 28.013 1.00 98.25 726 LEU A N 1
ATOM 5636 C CA . LEU A 1 726 ? -8.840 -6.959 27.406 1.00 98.25 726 LEU A CA 1
ATOM 5637 C C . LEU A 1 726 ? -9.811 -7.519 28.456 1.00 98.25 726 LEU A C 1
ATOM 5639 O O . LEU A 1 726 ? -11.019 -7.364 28.295 1.00 98.25 726 LEU A O 1
ATOM 5643 N N . ALA A 1 727 ? -9.296 -8.076 29.559 1.00 98.00 727 ALA A N 1
ATOM 5644 C CA . ALA A 1 727 ? -10.111 -8.533 30.685 1.00 98.00 727 ALA A CA 1
ATOM 5645 C C . ALA A 1 727 ? -10.949 -7.407 31.315 1.00 98.00 727 ALA A C 1
ATOM 5647 O O . ALA A 1 727 ? -11.998 -7.680 31.890 1.00 98.00 727 ALA A O 1
ATOM 5648 N N . ASP A 1 728 ? -10.541 -6.138 31.162 1.00 97.25 728 ASP A N 1
ATOM 5649 C CA . ASP A 1 728 ? -11.296 -4.994 31.687 1.00 97.25 728 ASP A CA 1
ATOM 5650 C C . ASP A 1 728 ? -12.690 -4.867 31.048 1.00 97.25 728 ASP A C 1
ATOM 5652 O O . ASP A 1 728 ? -13.549 -4.193 31.608 1.00 97.25 728 ASP A O 1
ATOM 5656 N N . PHE A 1 729 ? -12.912 -5.474 29.877 1.00 97.56 729 PHE A N 1
ATOM 5657 C CA . PHE A 1 729 ? -14.157 -5.382 29.110 1.00 97.56 729 PHE A CA 1
ATOM 5658 C C . PHE A 1 729 ? -15.125 -6.550 29.346 1.00 97.56 729 PHE A C 1
ATOM 5660 O O . PHE A 1 729 ? -16.087 -6.677 28.593 1.00 97.56 729 PHE A O 1
ATOM 5667 N N . ILE A 1 730 ? -14.884 -7.374 30.369 1.00 97.88 730 ILE A N 1
ATOM 5668 C CA . ILE A 1 730 ? -15.795 -8.425 30.846 1.00 97.88 730 ILE A CA 1
ATOM 5669 C C . ILE A 1 730 ? -16.119 -8.160 32.318 1.00 97.88 730 ILE A C 1
ATOM 5671 O O . ILE A 1 730 ? -15.231 -7.790 33.091 1.00 97.88 730 ILE A O 1
ATOM 5675 N N . ALA A 1 731 ? -17.378 -8.343 32.721 1.00 97.12 731 ALA A N 1
ATOM 5676 C CA . ALA A 1 731 ? -17.824 -8.014 34.069 1.00 97.12 731 ALA A CA 1
ATOM 5677 C C . ALA A 1 731 ? -17.009 -8.790 35.121 1.00 97.12 731 ALA A C 1
ATOM 5679 O O . ALA A 1 731 ? -16.966 -10.028 35.073 1.00 97.12 731 ALA A O 1
ATOM 5680 N N . PRO A 1 732 ? -16.383 -8.104 36.098 1.00 96.50 732 PRO A N 1
ATOM 5681 C CA . PRO A 1 732 ? -15.682 -8.769 37.185 1.00 96.50 732 PRO A CA 1
ATOM 5682 C C . PRO A 1 732 ? -16.628 -9.648 37.995 1.00 96.50 732 PRO A C 1
ATOM 5684 O O . PRO A 1 732 ? -17.776 -9.264 38.249 1.00 96.50 732 PRO A O 1
ATOM 5687 N N . LYS A 1 733 ? -16.148 -10.808 38.442 1.00 94.94 733 LYS A N 1
ATOM 5688 C CA . LYS A 1 733 ? -16.950 -11.775 39.207 1.00 94.94 733 LYS A CA 1
ATOM 5689 C C . LYS A 1 733 ? -17.586 -11.168 40.459 1.00 94.94 733 LYS A C 1
ATOM 5691 O O . LYS A 1 733 ? -18.707 -11.522 40.820 1.00 94.94 733 LYS A O 1
ATOM 5696 N N . GLU A 1 734 ? -16.913 -10.206 41.088 1.00 93.94 734 GLU A N 1
ATOM 5697 C CA . GLU A 1 734 ? -17.369 -9.527 42.305 1.00 93.94 734 GLU A CA 1
ATOM 5698 C C . GLU A 1 734 ? -18.602 -8.643 42.073 1.00 93.94 734 GLU A C 1
ATOM 5700 O O . GLU A 1 734 ? -19.309 -8.321 43.027 1.00 93.94 734 GLU A O 1
ATOM 5705 N N . THR A 1 735 ? -18.889 -8.262 40.822 1.00 94.19 735 THR A N 1
ATOM 5706 C CA . THR A 1 735 ? -20.110 -7.511 40.481 1.00 94.19 735 THR A CA 1
ATOM 5707 C C . THR A 1 735 ? -21.373 -8.366 40.592 1.00 94.19 735 THR A C 1
ATOM 5709 O O . THR A 1 735 ? -22.473 -7.827 40.677 1.00 94.19 735 THR A O 1
ATOM 5712 N N . GLY A 1 736 ? -21.237 -9.697 40.562 1.00 92.56 736 GLY A N 1
ATOM 5713 C CA . GLY A 1 736 ? -22.353 -10.641 40.528 1.00 92.56 736 GLY A CA 1
ATOM 5714 C C . GLY A 1 736 ? -23.081 -10.724 39.180 1.00 92.56 736 GLY A C 1
ATOM 5715 O O . GLY A 1 736 ? -23.862 -11.657 38.985 1.00 92.56 736 GLY A O 1
ATOM 5716 N N . LEU A 1 737 ? -22.798 -9.825 38.231 1.00 94.50 737 LEU A N 1
ATOM 5717 C CA . LEU A 1 737 ? -23.407 -9.815 36.902 1.00 94.50 737 LEU A CA 1
ATOM 5718 C C . LEU A 1 737 ? -22.912 -11.002 36.064 1.00 94.50 737 LEU A C 1
ATOM 5720 O O . LEU A 1 737 ? -21.740 -11.380 36.142 1.00 94.50 737 LEU A O 1
ATOM 5724 N N . VAL A 1 738 ? -23.813 -11.617 35.298 1.00 93.06 738 VAL A N 1
ATOM 5725 C CA . VAL A 1 738 ? -23.487 -12.707 34.368 1.00 93.06 738 VAL A CA 1
ATOM 5726 C C . VAL A 1 738 ? -23.141 -12.076 33.029 1.00 93.06 738 VAL A C 1
ATOM 5728 O O . VAL A 1 738 ? -24.025 -11.526 32.383 1.00 93.06 738 VAL A O 1
ATOM 5731 N N . ASP A 1 739 ? -21.870 -12.130 32.644 1.00 96.81 739 ASP A N 1
ATOM 5732 C CA . ASP A 1 739 ? -21.392 -11.658 31.344 1.00 96.81 739 ASP A CA 1
ATOM 5733 C C . ASP A 1 739 ? -21.027 -12.860 30.462 1.00 96.81 739 ASP A C 1
ATOM 5735 O O . ASP A 1 739 ? -21.193 -14.023 30.851 1.00 96.81 739 ASP A O 1
ATOM 5739 N N . SER A 1 740 ? -20.599 -12.611 29.232 1.00 97.31 740 SER A N 1
ATOM 5740 C CA . SER A 1 740 ? -20.264 -13.653 28.271 1.00 97.31 740 SER A CA 1
ATOM 5741 C C . SER A 1 740 ? -19.092 -13.241 27.393 1.00 97.31 740 SER A C 1
ATOM 5743 O O . SER A 1 740 ? -18.880 -12.067 27.099 1.00 97.31 740 SER A O 1
ATOM 5745 N N . ILE A 1 741 ? -18.353 -14.237 26.924 1.00 97.94 741 ILE A N 1
ATOM 5746 C CA . ILE A 1 741 ? -17.304 -14.076 25.921 1.00 97.94 741 ILE A CA 1
ATOM 5747 C C . ILE A 1 741 ? -17.539 -15.075 24.794 1.00 97.94 741 ILE A C 1
ATOM 5749 O O . ILE A 1 741 ? -18.081 -16.163 25.004 1.00 97.94 741 ILE A O 1
ATOM 5753 N N . GLY A 1 742 ? -17.164 -14.689 23.581 1.00 98.19 742 GLY A N 1
ATOM 5754 C CA . GLY A 1 742 ? -17.283 -15.537 22.408 1.00 98.19 742 GLY A CA 1
ATOM 5755 C C . GLY A 1 742 ? -15.913 -15.891 21.868 1.00 98.19 742 GLY A C 1
ATOM 5756 O O . GLY A 1 742 ? -14.934 -15.197 22.136 1.00 98.19 742 GLY A O 1
ATOM 5757 N N . ALA A 1 743 ? -15.847 -16.960 21.090 1.00 98.62 743 ALA A N 1
ATOM 5758 C CA . ALA A 1 743 ? -14.647 -17.345 20.363 1.00 98.62 743 ALA A CA 1
ATOM 5759 C C . ALA A 1 743 ? -15.026 -17.872 18.981 1.00 98.62 743 ALA A C 1
ATOM 5761 O O . ALA A 1 743 ? -16.133 -18.383 18.798 1.00 98.62 743 ALA A O 1
ATOM 5762 N N . PHE A 1 744 ? -14.109 -17.766 18.022 1.00 98.81 744 PHE A N 1
ATOM 5763 C CA . PHE A 1 744 ? -14.297 -18.303 16.678 1.00 98.81 744 PHE A CA 1
ATOM 5764 C C . PHE A 1 744 ? -12.996 -18.793 16.045 1.00 98.81 744 PHE A C 1
ATOM 5766 O O . PHE A 1 744 ? -11.903 -18.344 16.398 1.00 98.81 744 PHE A O 1
ATOM 5773 N N . ALA A 1 745 ? -13.142 -19.673 15.057 1.00 98.75 745 ALA A N 1
ATOM 5774 C CA . ALA A 1 745 ? -12.123 -20.011 14.075 1.00 98.75 745 ALA A CA 1
ATOM 5775 C C . ALA A 1 745 ? -12.786 -20.255 12.710 1.00 98.75 745 ALA A C 1
ATOM 5777 O O . ALA A 1 745 ? -13.738 -21.028 12.613 1.00 98.75 745 ALA A O 1
ATOM 5778 N N . VAL A 1 746 ? -12.293 -19.602 11.660 1.00 98.69 746 VAL A N 1
ATOM 5779 C CA . VAL A 1 746 ? -12.806 -19.682 10.284 1.00 98.69 746 VAL A CA 1
ATOM 5780 C C . VAL A 1 746 ? -11.675 -19.931 9.296 1.00 98.69 746 VAL A C 1
ATOM 5782 O O . VAL A 1 746 ? -10.543 -19.512 9.521 1.00 98.69 746 VAL A O 1
ATOM 5785 N N . THR A 1 747 ? -11.982 -20.594 8.185 1.00 98.38 747 THR A N 1
ATOM 5786 C CA . THR A 1 747 ? -11.062 -20.804 7.065 1.00 98.38 747 THR A CA 1
ATOM 5787 C C . THR A 1 747 ? -11.809 -20.798 5.742 1.00 98.38 747 THR A C 1
ATOM 5789 O O . THR A 1 747 ? -12.966 -21.210 5.669 1.00 98.38 747 THR A O 1
ATOM 5792 N N . SER A 1 748 ? -11.123 -20.369 4.691 1.00 96.75 748 SER A N 1
ATOM 5793 C CA . SER A 1 748 ? -11.511 -20.511 3.280 1.00 96.75 748 SER A CA 1
ATOM 5794 C C . SER A 1 748 ? -10.514 -21.384 2.499 1.00 96.75 748 SER A C 1
ATOM 5796 O O . SER A 1 748 ? -10.668 -21.578 1.294 1.00 96.75 748 SER A O 1
ATOM 5798 N N . GLY A 1 749 ? -9.475 -21.901 3.168 1.00 89.44 749 GLY A N 1
ATOM 5799 C CA . GLY A 1 749 ? -8.318 -22.530 2.527 1.00 89.44 749 GLY A CA 1
ATOM 5800 C C . GLY A 1 749 ? -8.472 -24.019 2.201 1.00 89.44 749 GLY A C 1
ATOM 5801 O O . GLY A 1 749 ? -7.524 -24.641 1.722 1.00 89.44 749 GLY A O 1
ATOM 5802 N N . ILE A 1 750 ? -9.631 -24.631 2.452 1.00 95.06 750 ILE A N 1
ATOM 5803 C CA . ILE A 1 750 ? -9.851 -26.057 2.167 1.00 95.06 750 ILE A CA 1
ATOM 5804 C C . ILE A 1 750 ? -9.975 -26.248 0.652 1.00 95.06 750 ILE A C 1
ATOM 5806 O O . ILE A 1 750 ? -10.894 -25.704 0.045 1.00 95.06 750 ILE A O 1
ATOM 5810 N N . GLY A 1 751 ? -9.077 -27.034 0.050 1.00 94.44 751 GLY A N 1
ATOM 5811 C CA . GLY A 1 751 ? -8.972 -27.212 -1.408 1.00 94.44 751 GLY A CA 1
ATOM 5812 C C . GLY A 1 751 ? -8.038 -26.208 -2.101 1.00 94.44 751 GLY A C 1
ATOM 5813 O O . GLY A 1 751 ? -7.757 -26.343 -3.293 1.00 94.44 751 GLY A O 1
ATOM 5814 N N . LEU A 1 752 ? -7.537 -25.199 -1.372 1.00 95.12 752 LEU A N 1
ATOM 5815 C CA . LEU A 1 752 ? -6.665 -24.163 -1.932 1.00 95.12 752 LEU A CA 1
ATOM 5816 C C . LEU A 1 752 ? -5.317 -24.731 -2.378 1.00 95.12 752 LEU A C 1
ATOM 5818 O O . LEU A 1 752 ? -4.826 -24.381 -3.447 1.00 95.12 752 LEU A O 1
ATOM 5822 N N . LYS A 1 753 ? -4.720 -25.618 -1.574 1.00 92.12 753 LYS A N 1
ATOM 5823 C CA . LYS A 1 753 ? -3.411 -26.203 -1.877 1.00 92.12 753 LYS A CA 1
ATOM 5824 C C . LYS A 1 753 ? -3.445 -26.952 -3.208 1.00 92.12 753 LYS A C 1
ATOM 5826 O O . LYS A 1 753 ? -2.602 -26.704 -4.062 1.00 92.12 753 LYS A O 1
ATOM 5831 N N . GLU A 1 754 ? -4.445 -27.806 -3.398 1.00 94.50 754 GLU A N 1
ATOM 5832 C CA . GLU A 1 754 ? -4.645 -28.582 -4.621 1.00 94.50 754 GLU A CA 1
ATOM 5833 C C . GLU A 1 754 ? -4.884 -27.666 -5.832 1.00 94.50 754 GLU A C 1
ATOM 5835 O O . GLU A 1 754 ? -4.361 -27.912 -6.921 1.00 94.50 754 GLU A O 1
ATOM 5840 N N . LEU A 1 755 ? -5.640 -26.578 -5.643 1.00 95.00 755 LEU A N 1
ATOM 5841 C CA . LEU A 1 755 ? -5.875 -25.572 -6.677 1.00 95.00 755 LEU A CA 1
ATOM 5842 C C . LEU A 1 755 ? -4.574 -24.864 -7.093 1.00 95.00 755 LEU A C 1
ATOM 5844 O O . LEU A 1 755 ? -4.301 -24.745 -8.290 1.00 95.00 755 LEU A O 1
ATOM 5848 N N . CYS A 1 756 ? -3.763 -24.429 -6.128 1.00 93.06 756 CYS A N 1
ATOM 5849 C CA . CYS A 1 756 ? -2.490 -23.760 -6.390 1.00 93.06 756 CYS A CA 1
ATOM 5850 C C . CYS A 1 756 ? -1.447 -24.708 -6.990 1.00 93.06 756 CYS A C 1
ATOM 5852 O O . CYS A 1 756 ? -0.719 -24.314 -7.896 1.00 93.06 756 CYS A O 1
ATOM 5854 N N . GLU A 1 757 ? -1.375 -25.959 -6.529 1.00 91.19 757 GLU A N 1
ATOM 5855 C CA . GLU A 1 757 ? -0.501 -26.985 -7.112 1.00 91.19 757 GLU A CA 1
ATOM 5856 C C . GLU A 1 757 ? -0.853 -27.260 -8.576 1.00 91.19 757 GLU A C 1
ATOM 5858 O O . GLU A 1 757 ? 0.050 -27.356 -9.406 1.00 91.19 757 GLU A O 1
ATOM 5863 N N . ARG A 1 758 ? -2.148 -27.295 -8.921 1.00 93.88 758 ARG A N 1
ATOM 5864 C CA . ARG A 1 758 ? -2.590 -27.404 -10.316 1.00 93.88 758 ARG A CA 1
ATOM 5865 C C . ARG A 1 758 ? -2.124 -26.215 -11.159 1.00 93.88 758 ARG A C 1
ATOM 5867 O O . ARG A 1 758 ? -1.531 -26.432 -12.209 1.00 93.88 758 ARG A O 1
ATOM 5874 N N . PHE A 1 759 ? -2.319 -24.979 -10.691 1.00 92.12 759 PHE A N 1
ATOM 5875 C CA . PHE A 1 759 ? -1.841 -23.793 -11.415 1.00 92.12 759 PHE A CA 1
ATOM 5876 C C . PHE A 1 759 ? -0.318 -23.788 -11.589 1.00 92.12 759 PHE A C 1
ATOM 5878 O O . PHE A 1 759 ? 0.177 -23.515 -12.679 1.00 92.12 759 PHE A O 1
ATOM 5885 N N . ARG A 1 760 ? 0.441 -24.161 -10.552 1.00 85.44 760 ARG A N 1
ATOM 5886 C CA . ARG A 1 760 ? 1.907 -24.270 -10.635 1.00 85.44 760 ARG A CA 1
ATOM 5887 C C . ARG A 1 760 ? 2.353 -25.354 -11.619 1.00 85.44 760 ARG A C 1
ATOM 5889 O O . ARG A 1 760 ? 3.298 -25.123 -12.367 1.00 85.44 760 ARG A O 1
ATOM 5896 N N . ALA A 1 761 ? 1.673 -26.501 -11.660 1.00 88.00 761 ALA A N 1
ATOM 5897 C CA . ALA A 1 761 ? 1.952 -27.563 -12.631 1.00 88.00 761 ALA A CA 1
ATOM 5898 C C . ALA A 1 761 ? 1.696 -27.116 -14.084 1.00 88.00 761 ALA A C 1
ATOM 5900 O O . ALA A 1 761 ? 2.360 -27.586 -15.004 1.00 88.00 761 ALA A O 1
ATOM 5901 N N . GLU A 1 762 ? 0.773 -26.173 -14.280 1.00 86.44 762 GLU A N 1
ATOM 5902 C CA . GLU A 1 762 ? 0.476 -25.525 -15.563 1.00 86.44 762 GLU A CA 1
ATOM 5903 C C . GLU A 1 762 ? 1.391 -24.312 -15.855 1.00 86.44 762 GLU A C 1
ATOM 5905 O O . GLU A 1 762 ? 1.194 -23.612 -16.846 1.00 86.44 762 GLU A O 1
ATOM 5910 N N . ASN A 1 763 ? 2.418 -24.070 -15.025 1.00 81.19 763 ASN A N 1
ATOM 5911 C CA . ASN A 1 763 ? 3.308 -22.900 -15.066 1.00 81.19 763 ASN A CA 1
ATOM 5912 C C . ASN A 1 763 ? 2.587 -21.544 -14.909 1.00 81.19 763 ASN A C 1
ATOM 5914 O O . ASN A 1 763 ? 3.080 -20.519 -15.378 1.00 81.19 763 ASN A O 1
ATOM 5918 N N . ASP A 1 764 ? 1.434 -21.516 -14.239 1.00 83.75 764 ASP A N 1
ATOM 5919 C CA . ASP A 1 764 ? 0.608 -20.325 -14.026 1.00 83.75 764 ASP A CA 1
ATOM 5920 C C . ASP A 1 764 ? 0.728 -19.793 -12.588 1.00 83.75 764 ASP A C 1
ATOM 5922 O O . ASP A 1 764 ? -0.215 -19.823 -11.792 1.00 83.75 764 ASP A O 1
ATOM 5926 N N . ASP A 1 765 ? 1.911 -19.277 -12.236 1.00 83.19 765 ASP A N 1
ATOM 5927 C CA . ASP A 1 765 ? 2.142 -18.694 -10.904 1.00 83.19 765 ASP A CA 1
ATOM 5928 C C . ASP A 1 765 ? 1.211 -17.509 -10.618 1.00 83.19 765 ASP A C 1
ATOM 5930 O O . ASP A 1 765 ? 0.877 -17.245 -9.464 1.00 83.19 765 ASP A O 1
ATOM 5934 N N . TYR A 1 766 ? 0.771 -16.806 -11.667 1.00 87.00 766 TYR A N 1
ATOM 5935 C CA . TYR A 1 766 ? -0.155 -15.688 -11.548 1.00 87.00 766 TYR A CA 1
ATOM 5936 C C . TYR A 1 766 ? -1.478 -16.137 -10.919 1.00 87.00 766 TYR A C 1
ATOM 5938 O O . TYR A 1 766 ? -1.903 -15.560 -9.918 1.00 87.00 766 TYR A O 1
ATOM 5946 N N . ASN A 1 767 ? -2.107 -17.186 -11.459 1.00 91.88 767 ASN A N 1
ATOM 5947 C CA . ASN A 1 767 ? -3.356 -17.700 -10.898 1.00 91.88 767 ASN A CA 1
ATOM 5948 C C . ASN A 1 767 ? -3.153 -18.453 -9.575 1.00 91.88 767 ASN A C 1
ATOM 5950 O O . ASN A 1 767 ? -4.062 -18.441 -8.745 1.00 91.88 767 ASN A O 1
ATOM 5954 N N . ALA A 1 768 ? -1.976 -19.041 -9.331 1.00 91.31 768 ALA A N 1
ATOM 5955 C CA . ALA A 1 768 ? -1.647 -19.616 -8.025 1.00 91.31 768 ALA A CA 1
ATOM 5956 C C . ALA A 1 768 ? -1.623 -18.537 -6.922 1.00 91.31 768 ALA A C 1
ATOM 5958 O O . ALA A 1 768 ? -2.327 -18.666 -5.922 1.00 91.31 768 ALA A O 1
ATOM 5959 N N . ILE A 1 769 ? -0.894 -17.435 -7.138 1.00 89.38 769 ILE A N 1
ATOM 5960 C CA . ILE A 1 769 ? -0.830 -16.300 -6.198 1.00 89.38 769 ILE A CA 1
ATOM 5961 C C . ILE A 1 769 ? -2.200 -15.616 -6.079 1.00 89.38 769 ILE A C 1
ATOM 5963 O O . ILE A 1 769 ? -2.617 -15.239 -4.985 1.00 89.38 769 ILE A O 1
ATOM 5967 N N . MET A 1 770 ? -2.935 -15.485 -7.190 1.00 94.31 770 MET A N 1
ATOM 5968 C CA . MET A 1 770 ? -4.292 -14.934 -7.186 1.00 94.31 770 MET A CA 1
ATOM 5969 C C . MET A 1 770 ? -5.243 -15.767 -6.319 1.00 94.31 770 MET A C 1
ATOM 5971 O O . MET A 1 770 ? -6.007 -15.200 -5.541 1.00 94.31 770 MET A O 1
ATOM 5975 N N . ALA A 1 771 ? -5.199 -17.098 -6.436 1.00 96.31 771 ALA A N 1
ATOM 5976 C CA . ALA A 1 771 ? -6.027 -17.992 -5.636 1.00 96.31 771 ALA A CA 1
ATOM 5977 C C . ALA A 1 771 ? -5.702 -17.876 -4.139 1.00 96.31 771 ALA A C 1
ATOM 5979 O O . ALA A 1 771 ? -6.629 -17.795 -3.335 1.00 96.31 771 ALA A O 1
ATOM 5980 N N . GLU A 1 772 ? -4.417 -17.796 -3.773 1.00 93.88 772 GLU A N 1
ATOM 5981 C CA . GLU A 1 772 ? -3.981 -17.564 -2.385 1.00 93.88 772 GLU A CA 1
ATOM 5982 C C . GLU A 1 772 ? -4.497 -16.219 -1.852 1.00 93.88 772 GLU A C 1
ATOM 5984 O O . GLU A 1 772 ? -5.130 -16.170 -0.798 1.00 93.88 772 GLU A O 1
ATOM 5989 N N . ALA A 1 773 ? -4.324 -15.135 -2.616 1.00 94.38 773 ALA A N 1
ATOM 5990 C CA . ALA A 1 773 ? -4.793 -13.807 -2.226 1.00 94.38 773 ALA A CA 1
ATOM 5991 C C . ALA A 1 773 ? -6.325 -13.744 -2.067 1.00 94.38 773 ALA A C 1
ATOM 5993 O O . ALA A 1 773 ? -6.823 -13.124 -1.125 1.00 94.38 773 ALA A O 1
ATOM 5994 N N . ILE A 1 774 ? -7.083 -14.389 -2.963 1.00 97.50 774 ILE A N 1
ATOM 5995 C CA . ILE A 1 774 ? -8.550 -14.478 -2.878 1.00 97.50 774 ILE A CA 1
ATOM 5996 C C . ILE A 1 774 ? -8.976 -15.300 -1.662 1.00 97.50 774 ILE A C 1
ATOM 5998 O O . ILE A 1 774 ? -9.896 -14.892 -0.955 1.00 97.50 774 ILE A O 1
ATOM 6002 N N . ALA A 1 775 ? -8.326 -16.435 -1.399 1.00 97.19 775 ALA A N 1
ATOM 6003 C CA . ALA A 1 775 ? -8.640 -17.246 -0.231 1.00 97.19 775 ALA A CA 1
ATOM 6004 C C . ALA A 1 775 ? -8.414 -16.449 1.062 1.00 97.19 775 ALA A C 1
ATOM 6006 O O . ALA A 1 775 ? -9.324 -16.387 1.888 1.00 97.19 775 ALA A O 1
ATOM 6007 N N . ASP A 1 776 ? -7.297 -15.733 1.198 1.00 95.81 776 ASP A N 1
ATOM 6008 C CA . ASP A 1 776 ? -7.059 -14.852 2.349 1.00 95.81 776 ASP A CA 1
ATOM 6009 C C . ASP A 1 776 ? -8.153 -13.782 2.491 1.00 95.81 776 ASP A C 1
ATOM 6011 O O . ASP A 1 776 ? -8.659 -13.554 3.590 1.00 95.81 776 ASP A O 1
ATOM 6015 N N . ARG A 1 777 ? -8.589 -13.161 1.384 1.00 97.25 777 ARG A N 1
ATOM 6016 C CA . ARG A 1 777 ? -9.718 -12.212 1.411 1.00 97.25 777 ARG A CA 1
ATOM 6017 C C . ARG A 1 777 ? -11.024 -12.857 1.859 1.00 97.25 777 ARG A C 1
ATOM 6019 O O . ARG A 1 777 ? -11.773 -12.233 2.603 1.00 97.25 777 ARG A O 1
ATOM 6026 N N . LEU A 1 778 ? -11.296 -14.088 1.435 1.00 98.19 778 LEU A N 1
ATOM 6027 C CA . LEU A 1 778 ? -12.483 -14.832 1.854 1.00 98.19 778 LEU A CA 1
ATOM 6028 C C . LEU A 1 778 ? -12.426 -15.223 3.334 1.00 98.19 778 LEU A C 1
ATOM 6030 O O . LEU A 1 778 ? -13.468 -15.232 3.978 1.00 98.19 778 LEU A O 1
ATOM 6034 N N . ALA A 1 779 ? -11.246 -15.521 3.885 1.00 97.88 779 ALA A N 1
ATOM 6035 C CA . ALA A 1 779 ? -11.095 -15.814 5.311 1.00 97.88 779 ALA A CA 1
ATOM 6036 C C . ALA A 1 779 ? -11.386 -14.571 6.170 1.00 97.88 779 ALA A C 1
ATOM 6038 O O . ALA A 1 779 ? -12.151 -14.659 7.129 1.00 97.88 779 ALA A O 1
ATOM 6039 N N . GLU A 1 780 ? -10.851 -13.408 5.778 1.00 97.00 780 GLU A N 1
ATOM 6040 C CA . GLU A 1 780 ? -11.141 -12.103 6.404 1.00 97.00 780 GLU A CA 1
ATOM 6041 C C . GLU A 1 780 ? -12.621 -11.736 6.297 1.00 97.00 780 GLU A C 1
ATOM 6043 O O . GLU A 1 780 ? -13.265 -11.403 7.292 1.00 97.00 780 GLU A O 1
ATOM 6048 N N . ALA A 1 781 ? -13.195 -11.891 5.103 1.00 97.94 781 ALA A N 1
ATOM 6049 C CA . ALA A 1 781 ? -14.616 -11.672 4.882 1.00 97.94 781 ALA A CA 1
ATOM 6050 C C . ALA A 1 781 ? -15.484 -12.623 5.719 1.00 97.94 781 ALA A C 1
ATOM 6052 O O . ALA A 1 781 ? -16.554 -12.232 6.181 1.00 97.94 781 ALA A O 1
ATOM 6053 N N . PHE A 1 782 ? -15.029 -13.857 5.963 1.00 98.50 782 PHE A N 1
ATOM 6054 C CA . PHE A 1 782 ? -15.722 -14.788 6.849 1.00 98.50 782 PHE A CA 1
ATOM 6055 C C . PHE A 1 782 ? -15.653 -14.336 8.304 1.00 98.50 782 PHE A C 1
ATOM 6057 O O . PHE A 1 782 ? -16.671 -14.369 8.988 1.00 98.50 782 PHE A O 1
ATOM 6064 N N . ALA A 1 783 ? -14.509 -13.845 8.777 1.00 98.38 783 ALA A N 1
ATOM 6065 C CA . ALA A 1 783 ? -14.423 -13.283 10.121 1.00 98.38 783 ALA A CA 1
ATOM 6066 C C . ALA A 1 783 ? -15.367 -12.077 10.299 1.00 98.38 783 ALA A C 1
ATOM 6068 O O . ALA A 1 783 ? -16.043 -11.990 11.323 1.00 98.38 783 ALA A O 1
ATOM 6069 N N . GLU A 1 784 ? -15.471 -11.190 9.303 1.00 98.00 784 GLU A N 1
ATOM 6070 C CA . GLU A 1 784 ? -16.383 -10.035 9.330 1.00 98.00 784 GLU A CA 1
ATOM 6071 C C . GLU A 1 784 ? -17.862 -10.453 9.264 1.00 98.00 784 GLU A C 1
ATOM 6073 O O . GLU A 1 784 ? -18.668 -10.047 10.105 1.00 98.00 784 GLU A O 1
ATOM 6078 N N . CYS A 1 785 ? -18.210 -11.316 8.305 1.00 97.69 785 CYS A N 1
ATOM 6079 C CA . CYS A 1 785 ? -19.561 -11.842 8.114 1.00 97.69 785 CYS A CA 1
ATOM 6080 C C . CYS A 1 785 ? -20.042 -12.595 9.361 1.00 97.69 785 CYS A C 1
ATOM 6082 O O . CYS A 1 785 ? -21.125 -12.326 9.882 1.00 97.69 785 CYS A O 1
ATOM 6084 N N . LEU A 1 786 ? -19.199 -13.479 9.904 1.00 98.31 786 LEU A N 1
ATOM 6085 C CA . LEU A 1 786 ? -19.498 -14.210 11.128 1.00 98.31 786 LEU A CA 1
ATOM 6086 C C . LEU A 1 786 ? -19.615 -13.271 12.325 1.00 98.31 786 LEU A C 1
ATOM 6088 O O . LEU A 1 786 ? -20.512 -13.454 13.140 1.00 98.31 786 LEU A O 1
ATOM 6092 N N . HIS A 1 787 ? -18.765 -12.246 12.424 1.00 98.25 787 HIS A N 1
ATOM 6093 C CA . HIS A 1 787 ? -18.883 -11.266 13.497 1.00 98.25 787 HIS A CA 1
ATOM 6094 C C . HIS A 1 787 ? -20.218 -10.515 13.416 1.00 98.25 787 HIS A C 1
ATOM 6096 O O . HIS A 1 787 ? -20.855 -10.338 14.449 1.00 98.25 787 HIS A O 1
ATOM 6102 N N . LYS A 1 788 ? -20.703 -10.147 12.220 1.00 97.00 788 LYS A N 1
ATOM 6103 C CA . LYS A 1 788 ? -22.052 -9.573 12.062 1.00 97.00 788 LYS A CA 1
ATOM 6104 C C . LYS A 1 788 ? -23.138 -10.527 12.563 1.00 97.00 788 LYS A C 1
ATOM 6106 O O . LYS A 1 788 ? -23.964 -10.110 13.373 1.00 97.00 788 LYS A O 1
ATOM 6111 N N . CYS A 1 789 ? -23.106 -11.795 12.142 1.00 96.31 789 CYS A N 1
ATOM 6112 C CA . CYS A 1 789 ? -24.046 -12.815 12.622 1.00 96.31 789 CYS A CA 1
ATOM 6113 C C . CYS A 1 789 ? -23.986 -12.958 14.146 1.00 96.31 789 CYS A C 1
ATOM 6115 O O . CYS A 1 789 ? -25.014 -12.988 14.812 1.00 96.31 789 CYS A O 1
ATOM 6117 N N . VAL A 1 790 ? -22.779 -12.970 14.704 1.00 97.38 790 VAL A N 1
ATOM 6118 C CA . VAL A 1 790 ? -22.539 -13.040 16.142 1.00 97.38 790 VAL A CA 1
ATOM 6119 C C . VAL A 1 790 ? -23.146 -11.844 16.866 1.00 97.38 790 VAL A C 1
ATOM 6121 O O . VAL A 1 790 ? -23.823 -12.049 17.864 1.00 97.38 790 VAL A O 1
ATOM 6124 N N . ARG A 1 791 ? -22.972 -10.608 16.380 1.00 97.44 791 ARG A N 1
ATOM 6125 C CA . ARG A 1 791 ? -23.599 -9.428 17.002 1.00 97.44 791 ARG A CA 1
ATOM 6126 C C . ARG A 1 791 ? -25.128 -9.535 17.003 1.00 97.44 791 ARG A C 1
ATOM 6128 O O . ARG A 1 791 ? -25.763 -9.145 17.984 1.00 97.44 791 ARG A O 1
ATOM 6135 N N . ASP A 1 792 ? -25.715 -10.075 15.936 1.00 96.56 792 ASP A N 1
ATOM 6136 C CA . ASP A 1 792 ? -27.165 -10.283 15.823 1.00 96.56 792 ASP A CA 1
ATOM 6137 C C . ASP A 1 792 ? -27.668 -11.341 16.809 1.00 96.56 792 ASP A C 1
ATOM 6139 O O . ASP A 1 792 ? -28.623 -11.088 17.550 1.00 96.56 792 ASP A O 1
ATOM 6143 N N . GLU A 1 793 ? -26.978 -12.480 16.870 1.00 97.06 793 GLU A N 1
ATOM 6144 C CA . GLU A 1 793 ? -27.262 -13.586 17.792 1.00 97.06 793 GLU A CA 1
ATOM 6145 C C . GLU A 1 793 ? -26.974 -13.224 19.254 1.00 97.06 793 GLU A C 1
ATOM 6147 O O . GLU A 1 793 ? -27.523 -13.825 20.175 1.00 97.06 793 GLU A O 1
ATOM 6152 N N . TRP A 1 794 ? -26.145 -12.208 19.488 1.00 96.00 794 TRP A N 1
ATOM 6153 C CA . TRP A 1 794 ? -25.904 -11.630 20.809 1.00 96.00 794 TRP A CA 1
ATOM 6154 C C . TRP A 1 794 ? -26.884 -10.504 21.165 1.00 96.00 794 TRP A C 1
ATOM 6156 O O . TRP A 1 794 ? -26.769 -9.858 22.205 1.00 96.00 794 TRP A O 1
ATOM 6166 N N . GLY A 1 795 ? -27.846 -10.223 20.286 1.00 93.50 795 GLY A N 1
ATOM 6167 C CA . GLY A 1 795 ? -28.941 -9.282 20.501 1.00 93.50 795 GLY A CA 1
ATOM 6168 C C . GLY A 1 795 ? -28.604 -7.811 20.252 1.00 93.50 795 GLY A C 1
ATOM 6169 O O . GLY A 1 795 ? -29.499 -7.055 19.874 1.00 93.50 795 GLY A O 1
ATOM 6170 N N . TYR A 1 796 ? -27.345 -7.384 20.399 1.00 92.56 796 TYR A N 1
ATOM 6171 C CA . TYR A 1 796 ? -26.968 -5.969 20.260 1.00 92.56 796 TYR A CA 1
ATOM 6172 C C . TYR A 1 796 ? -26.715 -5.512 18.813 1.00 92.56 796 TYR A C 1
ATOM 6174 O O . TYR A 1 796 ? -26.643 -4.309 18.569 1.00 92.56 796 TYR A O 1
ATOM 6182 N N . GLY A 1 797 ? -26.596 -6.442 17.861 1.00 93.19 797 GLY A N 1
ATOM 6183 C CA . GLY A 1 797 ? -26.406 -6.160 16.432 1.00 93.19 797 GLY A CA 1
ATOM 6184 C C . GLY A 1 797 ? -27.692 -6.121 15.602 1.00 93.19 797 GLY A C 1
ATOM 6185 O O . GLY A 1 797 ? -27.669 -5.639 14.476 1.00 93.19 797 GLY A O 1
ATOM 6186 N N . ARG A 1 798 ? -28.841 -6.568 16.129 1.00 92.69 798 ARG A N 1
ATOM 6187 C CA . ARG A 1 798 ? -30.048 -6.821 15.307 1.00 92.69 798 ARG A CA 1
ATOM 6188 C C . ARG A 1 798 ? -30.626 -5.594 14.596 1.00 92.69 798 ARG A C 1
ATOM 6190 O O . ARG A 1 798 ? -31.330 -5.737 13.602 1.00 92.69 798 ARG A O 1
ATOM 6197 N N . THR A 1 799 ? -30.381 -4.397 15.121 1.00 90.00 799 THR A N 1
ATOM 6198 C CA . THR A 1 799 ? -30.820 -3.128 14.512 1.00 90.00 799 THR A CA 1
ATOM 6199 C C . THR A 1 799 ? -29.719 -2.458 13.688 1.00 90.00 799 THR A C 1
ATOM 6201 O O . THR A 1 799 ? -29.893 -1.332 13.231 1.00 90.00 799 THR A O 1
ATOM 6204 N N . GLU A 1 800 ? -28.570 -3.114 13.536 1.00 90.19 800 GLU A N 1
ATOM 6205 C CA . GLU A 1 800 ? -27.429 -2.635 12.770 1.00 90.19 800 GLU A CA 1
ATOM 6206 C C . GLU A 1 800 ? -27.712 -2.761 11.268 1.00 90.19 800 GLU A C 1
ATOM 6208 O O . GLU A 1 800 ? -27.979 -3.851 10.762 1.00 90.19 800 GLU A O 1
ATOM 6213 N N . ASN A 1 801 ? -27.623 -1.640 10.552 1.00 91.50 801 ASN A N 1
ATOM 6214 C CA . ASN A 1 801 ? -27.752 -1.575 9.098 1.00 91.50 801 ASN A CA 1
ATOM 6215 C C . ASN A 1 801 ? -26.520 -0.882 8.505 1.00 91.50 801 ASN A C 1
ATOM 6217 O O . ASN A 1 801 ? -26.628 0.191 7.912 1.00 91.50 801 ASN A O 1
ATOM 6221 N N . LEU A 1 802 ? -25.348 -1.462 8.770 1.00 94.19 802 LEU A N 1
ATOM 6222 C CA . LEU A 1 802 ? -24.067 -0.939 8.308 1.00 94.19 802 LEU A CA 1
ATOM 6223 C C . LEU A 1 802 ? -23.759 -1.431 6.897 1.00 94.19 802 LEU A C 1
ATOM 6225 O O . LEU A 1 802 ? -24.000 -2.584 6.539 1.00 94.19 802 LEU A O 1
ATOM 6229 N N . THR A 1 803 ? -23.184 -0.538 6.109 1.00 93.81 803 THR A N 1
ATOM 6230 C CA . THR A 1 803 ? -22.541 -0.862 4.838 1.00 93.81 803 THR A CA 1
ATOM 6231 C C . THR A 1 803 ? -21.230 -1.618 5.071 1.00 93.81 803 THR A C 1
ATOM 6233 O O . THR A 1 803 ? -20.638 -1.539 6.147 1.00 93.81 803 THR A O 1
ATOM 6236 N N . ASN A 1 804 ? -20.722 -2.315 4.050 1.00 89.81 804 ASN A N 1
ATOM 6237 C CA . ASN A 1 804 ? -19.430 -2.999 4.161 1.00 89.81 804 ASN A CA 1
ATOM 6238 C C . ASN A 1 804 ? -18.275 -2.030 4.491 1.00 89.81 804 ASN A C 1
ATOM 6240 O O . ASN A 1 804 ? -17.388 -2.370 5.263 1.00 89.81 804 ASN A O 1
ATOM 6244 N N . ASP A 1 805 ? -18.309 -0.797 3.973 1.00 90.25 805 ASP A N 1
ATOM 6245 C CA . ASP A 1 805 ? -17.313 0.231 4.313 1.00 90.25 805 ASP A CA 1
ATOM 6246 C C . ASP A 1 805 ? -17.371 0.614 5.801 1.00 90.25 805 ASP A C 1
ATOM 6248 O O . ASP A 1 805 ? -16.343 0.742 6.462 1.00 90.25 805 ASP A O 1
ATOM 6252 N N . GLU A 1 806 ? -18.570 0.724 6.372 1.00 94.44 806 GLU A N 1
ATOM 6253 C CA . GLU A 1 806 ? -18.737 0.978 7.804 1.00 94.44 806 GLU A CA 1
ATOM 6254 C C . GLU A 1 806 ? -18.301 -0.212 8.672 1.00 94.44 806 GLU A C 1
ATOM 6256 O O . GLU A 1 806 ? -17.776 0.010 9.765 1.00 94.44 806 GLU A O 1
ATOM 6261 N N . LEU A 1 807 ? -18.466 -1.453 8.191 1.00 93.12 807 LEU A N 1
ATOM 6262 C CA . LEU A 1 807 ? -17.913 -2.650 8.838 1.00 93.12 807 LEU A CA 1
ATOM 6263 C C . LEU A 1 807 ? -16.379 -2.612 8.856 1.00 93.12 807 LEU A C 1
ATOM 6265 O O . LEU A 1 807 ? -15.787 -2.812 9.914 1.00 93.12 807 LEU A O 1
ATOM 6269 N N . ILE A 1 808 ? -15.742 -2.271 7.729 1.00 89.12 808 ILE A N 1
ATOM 6270 C CA . ILE A 1 808 ? -14.279 -2.114 7.622 1.00 89.12 808 ILE A CA 1
ATOM 6271 C C . ILE A 1 808 ? -13.764 -1.042 8.594 1.00 89.12 808 ILE A C 1
ATOM 6273 O O . ILE A 1 808 ? -12.716 -1.210 9.215 1.00 89.12 808 ILE A O 1
ATOM 6277 N N . HIS A 1 809 ? -14.513 0.050 8.770 1.00 91.38 809 HIS A N 1
ATOM 6278 C CA . HIS A 1 809 ? -14.197 1.108 9.737 1.00 91.38 809 HIS A CA 1
ATOM 6279 C C . HIS A 1 809 ? -14.657 0.798 11.171 1.00 91.38 809 HIS A C 1
ATOM 6281 O O . HIS A 1 809 ? -14.660 1.697 12.018 1.00 91.38 809 HIS A O 1
ATOM 6287 N N . GLU A 1 810 ? -15.066 -0.443 11.440 1.00 94.31 810 GLU A N 1
ATOM 6288 C CA . GLU A 1 810 ? -15.470 -0.951 12.750 1.00 94.31 810 GLU A CA 1
ATOM 6289 C C . GLU A 1 810 ? -16.551 -0.090 13.430 1.00 94.31 810 GLU A C 1
ATOM 6291 O O . GLU A 1 810 ? -16.536 0.130 14.641 1.00 94.31 810 GLU A O 1
ATOM 6296 N N . ARG A 1 811 ? -17.519 0.426 12.656 1.00 94.50 811 ARG A N 1
ATOM 6297 C CA . ARG A 1 811 ? -18.616 1.294 13.142 1.00 94.50 811 ARG A CA 1
ATOM 6298 C C . ARG A 1 811 ? -19.718 0.532 13.891 1.00 94.50 811 ARG A C 1
ATOM 6300 O O . ARG A 1 811 ? -20.859 0.986 13.945 1.00 94.50 811 ARG A O 1
ATOM 6307 N N . TYR A 1 812 ? -19.381 -0.605 14.483 1.00 94.88 812 TYR A N 1
ATOM 6308 C CA . TYR A 1 812 ? -20.269 -1.444 15.280 1.00 94.88 812 TYR A CA 1
ATOM 6309 C C . TYR A 1 812 ? -19.841 -1.465 16.751 1.00 94.88 812 TYR A C 1
ATOM 6311 O O . TYR A 1 812 ? -18.730 -1.091 17.123 1.00 94.88 812 TYR A O 1
ATOM 6319 N N . ARG A 1 813 ? -20.749 -1.919 17.616 1.00 94.75 813 ARG A N 1
ATOM 6320 C CA . ARG A 1 813 ? -20.448 -2.212 19.021 1.00 94.75 813 ARG A CA 1
ATOM 6321 C C . ARG A 1 813 ? -19.654 -3.520 19.118 1.00 94.75 813 ARG A C 1
ATOM 6323 O O . ARG A 1 813 ? -20.009 -4.492 18.460 1.00 94.75 813 ARG A O 1
ATOM 6330 N N . GLY A 1 814 ? -18.665 -3.559 20.010 1.00 95.62 814 GLY A N 1
ATOM 6331 C CA . GLY A 1 814 ? -17.874 -4.757 20.296 1.00 95.62 814 GLY A CA 1
ATOM 6332 C C . GLY A 1 814 ? -16.620 -4.891 19.431 1.00 95.62 814 GLY A C 1
ATOM 6333 O O . GLY A 1 814 ? -16.427 -4.160 18.463 1.00 95.62 814 GLY A O 1
ATOM 6334 N N . ILE A 1 815 ? -15.750 -5.829 19.800 1.00 97.88 815 ILE A N 1
ATOM 6335 C CA . ILE A 1 815 ? -14.484 -6.108 19.105 1.00 97.88 815 ILE A CA 1
ATOM 6336 C C . ILE A 1 815 ? -14.260 -7.612 18.959 1.00 97.88 815 ILE A C 1
ATOM 6338 O O . ILE A 1 815 ? -14.829 -8.408 19.712 1.00 97.88 815 ILE A O 1
ATOM 6342 N N . ARG A 1 816 ? -13.376 -7.990 18.028 1.00 98.00 816 ARG A N 1
ATOM 6343 C CA . ARG A 1 816 ? -13.019 -9.384 17.740 1.00 98.00 816 ARG A CA 1
ATOM 6344 C C . ARG A 1 816 ? -11.504 -9.687 17.833 1.00 98.00 816 ARG A C 1
ATOM 6346 O O . ARG A 1 816 ? -10.898 -10.098 16.844 1.00 98.00 816 ARG A O 1
ATOM 6353 N N . PRO A 1 817 ? -10.838 -9.430 18.977 1.00 97.94 817 PRO A N 1
ATOM 6354 C CA . PRO A 1 817 ? -9.384 -9.536 19.095 1.00 97.94 817 PRO A CA 1
ATOM 6355 C C . PRO A 1 817 ? -8.869 -10.951 18.828 1.00 97.94 817 PRO A C 1
ATOM 6357 O O . PRO A 1 817 ? -9.367 -11.931 19.381 1.00 97.94 817 PRO A O 1
ATOM 6360 N N . ALA A 1 818 ? -7.834 -11.033 17.993 1.00 97.69 818 ALA A N 1
ATOM 6361 C CA . ALA A 1 818 ? -7.187 -12.273 17.589 1.00 97.69 818 ALA A CA 1
ATOM 6362 C C . ALA A 1 818 ? -5.801 -12.409 18.250 1.00 97.69 818 ALA A C 1
ATOM 6364 O O . ALA A 1 818 ? -4.982 -11.492 18.120 1.00 97.69 818 ALA A O 1
ATOM 6365 N N . PRO A 1 819 ? -5.493 -13.538 18.921 1.00 97.19 819 PRO A N 1
ATOM 6366 C CA . PRO A 1 819 ? -4.181 -13.755 19.526 1.00 97.19 819 PRO A CA 1
ATOM 6367 C C . PRO A 1 819 ? -3.025 -13.572 18.530 1.00 97.19 819 PRO A C 1
ATOM 6369 O O . PRO A 1 819 ? -3.023 -14.158 17.444 1.00 97.19 819 PRO A O 1
ATOM 6372 N N . GLY A 1 820 ? -2.017 -12.793 18.913 1.00 92.75 820 GLY A N 1
ATOM 6373 C CA . GLY A 1 820 ? -0.902 -12.344 18.069 1.00 92.75 820 GLY A CA 1
ATOM 6374 C C . GLY A 1 820 ? -1.014 -10.884 17.615 1.00 92.75 820 GLY A C 1
ATOM 6375 O O . GLY A 1 820 ? -0.006 -10.267 17.274 1.00 92.75 820 GLY A O 1
ATOM 6376 N N . TYR A 1 821 ? -2.210 -10.287 17.674 1.00 93.88 821 TYR A N 1
ATOM 6377 C CA . TYR A 1 821 ? -2.380 -8.849 17.446 1.00 93.88 821 TYR A CA 1
ATOM 6378 C C . TYR A 1 821 ? -1.923 -8.030 18.664 1.00 93.88 821 TYR A C 1
ATOM 6380 O O . TYR A 1 821 ? -1.899 -8.542 19.785 1.00 93.88 821 TYR A O 1
ATOM 6388 N N . PRO A 1 822 ? -1.630 -6.723 18.502 1.00 93.25 822 PRO A N 1
ATOM 6389 C CA . PRO A 1 822 ? -1.074 -5.894 19.575 1.00 93.25 822 PRO A CA 1
ATOM 6390 C C . PRO A 1 822 ? -1.874 -5.849 20.888 1.00 93.25 822 PRO A C 1
ATOM 6392 O O . PRO A 1 822 ? -1.279 -5.598 21.935 1.00 93.25 822 PRO A O 1
ATOM 6395 N N . ALA A 1 823 ? -3.191 -6.078 20.852 1.00 94.88 823 ALA A N 1
ATOM 6396 C CA . ALA A 1 823 ? -4.050 -6.098 22.042 1.00 94.88 823 ALA A CA 1
ATOM 6397 C C . ALA A 1 823 ? -3.936 -7.402 22.858 1.00 94.88 823 ALA A C 1
ATOM 6399 O O . ALA A 1 823 ? -4.213 -7.407 24.054 1.00 94.88 823 ALA A O 1
ATOM 6400 N N . CYS A 1 824 ? -3.536 -8.504 22.219 1.00 96.12 824 CYS A N 1
ATOM 6401 C CA . CYS A 1 824 ? -3.346 -9.825 22.824 1.00 96.12 824 CYS A CA 1
ATOM 6402 C C . CYS A 1 824 ? -2.184 -10.553 22.123 1.00 96.12 824 CYS A C 1
ATOM 6404 O O . CYS A 1 824 ? -2.409 -11.494 21.365 1.00 96.12 824 CYS A O 1
ATOM 6406 N N . PRO A 1 825 ? -0.930 -10.112 22.329 1.00 95.50 825 PRO A N 1
ATOM 6407 C CA . PRO A 1 825 ? 0.204 -10.566 21.522 1.00 95.50 825 PRO A CA 1
ATOM 6408 C C . PRO A 1 825 ? 0.633 -12.018 21.787 1.00 95.50 825 PRO A C 1
ATOM 6410 O O . PRO A 1 825 ? 1.393 -12.562 20.990 1.00 95.50 825 PRO A O 1
ATOM 6413 N N . ASP A 1 826 ? 0.166 -12.661 22.863 1.00 96.62 826 ASP A N 1
ATOM 6414 C CA . ASP A 1 826 ? 0.491 -14.065 23.136 1.00 96.62 826 ASP A CA 1
ATOM 6415 C C . ASP A 1 826 ? -0.201 -14.996 22.126 1.00 96.62 826 ASP A C 1
ATOM 6417 O O . ASP A 1 826 ? -1.416 -15.198 22.149 1.00 96.62 826 ASP A O 1
ATOM 6421 N N . HIS A 1 827 ? 0.591 -15.602 21.241 1.00 96.00 827 HIS A N 1
ATOM 6422 C CA . HIS A 1 827 ? 0.108 -16.559 20.252 1.00 96.00 827 HIS A CA 1
ATOM 6423 C C . HIS A 1 827 ? -0.446 -17.852 20.871 1.00 96.00 827 HIS A C 1
ATOM 6425 O O . HIS A 1 827 ? -1.286 -18.497 20.236 1.00 96.00 827 HIS A O 1
ATOM 6431 N N . THR A 1 828 ? -0.013 -18.223 22.079 1.00 97.06 828 THR A N 1
ATOM 6432 C CA . THR A 1 828 ? -0.361 -19.499 22.719 1.00 97.06 828 THR A CA 1
ATOM 6433 C C . THR A 1 828 ? -1.823 -19.575 23.164 1.00 97.06 828 THR A C 1
ATOM 6435 O O . THR A 1 828 ? -2.360 -20.674 23.294 1.00 97.06 828 THR A O 1
ATOM 6438 N N . GLU A 1 829 ? -2.514 -18.437 23.304 1.00 97.81 829 GLU A N 1
ATOM 6439 C CA . GLU A 1 829 ? -3.957 -18.387 23.598 1.00 97.81 829 GLU A CA 1
ATOM 6440 C C . GLU A 1 829 ? -4.817 -18.992 22.473 1.00 97.81 829 GLU A C 1
ATOM 6442 O O . GLU A 1 829 ? -5.955 -19.399 22.714 1.00 97.81 829 GLU A O 1
ATOM 6447 N N . LYS A 1 830 ? -4.272 -19.161 21.255 1.00 98.19 830 LYS A N 1
ATOM 6448 C CA . LYS A 1 830 ? -4.940 -19.972 20.220 1.00 98.19 830 LYS A CA 1
ATOM 6449 C C . LYS A 1 830 ? -5.136 -21.414 20.679 1.00 98.19 830 LYS A C 1
ATOM 6451 O O . LYS A 1 830 ? -6.151 -22.004 20.341 1.00 98.19 830 LYS A O 1
ATOM 6456 N N . GLY A 1 831 ? -4.222 -21.971 21.477 1.00 97.56 831 GLY A N 1
ATOM 6457 C CA . GLY A 1 831 ? -4.381 -23.313 22.044 1.00 97.56 831 GLY A CA 1
ATOM 6458 C C . GLY A 1 831 ? -5.666 -23.445 22.861 1.00 97.56 831 GLY A C 1
ATOM 6459 O O . GLY A 1 831 ? -6.398 -24.420 22.700 1.00 97.56 831 GLY A O 1
ATOM 6460 N N . THR A 1 832 ? -5.988 -22.423 23.657 1.00 97.75 832 THR A N 1
ATOM 6461 C CA . THR A 1 832 ? -7.233 -22.353 24.430 1.00 97.75 832 THR A CA 1
ATOM 6462 C C . THR A 1 832 ? -8.456 -22.292 23.511 1.00 97.75 832 THR A C 1
ATOM 6464 O O . THR A 1 832 ? -9.404 -23.046 23.719 1.00 97.75 832 THR A O 1
ATOM 6467 N N . ILE A 1 833 ? -8.424 -21.481 22.441 1.00 98.50 833 ILE A N 1
ATOM 6468 C CA . ILE A 1 833 ? -9.502 -21.438 21.427 1.00 98.50 833 ILE A CA 1
ATOM 6469 C C . ILE A 1 833 ? -9.686 -22.814 20.765 1.00 98.50 833 ILE A C 1
ATOM 6471 O O . ILE A 1 833 ? -10.817 -23.276 20.600 1.00 98.50 833 ILE A O 1
ATOM 6475 N N . TRP A 1 834 ? -8.582 -23.485 20.420 1.00 98.31 834 TRP A N 1
ATOM 6476 C CA . TRP A 1 834 ? -8.590 -24.801 19.775 1.00 98.31 834 TRP A CA 1
ATOM 6477 C C . TRP A 1 834 ? -9.278 -25.863 20.623 1.00 98.31 834 TRP A C 1
ATOM 6479 O O . TRP A 1 834 ? -10.083 -26.633 20.100 1.00 98.31 834 TRP A O 1
ATOM 6489 N N . GLN A 1 835 ? -8.979 -25.878 21.922 1.00 97.38 835 GLN A N 1
ATOM 6490 C CA . GLN A 1 835 ? -9.593 -26.792 22.880 1.00 97.38 835 GLN A CA 1
ATOM 6491 C C . GLN A 1 835 ? -11.065 -26.446 23.123 1.00 97.38 835 GLN A C 1
ATOM 6493 O O . GLN A 1 835 ? -11.911 -27.335 23.093 1.00 97.38 835 GLN A O 1
ATOM 6498 N N . LEU A 1 836 ? -11.374 -25.160 23.320 1.00 97.75 836 LEU A N 1
ATOM 6499 C CA . LEU A 1 836 ? -12.719 -24.681 23.643 1.00 97.75 836 LEU A CA 1
ATOM 6500 C C . LEU A 1 836 ? -13.737 -24.978 22.533 1.00 97.75 836 LEU A C 1
ATOM 6502 O O . LEU A 1 836 ? -14.869 -25.362 22.817 1.00 97.75 836 LEU A O 1
ATOM 6506 N N . LEU A 1 837 ? -13.342 -24.786 21.272 1.00 98.19 837 LEU A N 1
ATOM 6507 C CA . LEU A 1 837 ? -14.231 -24.936 20.117 1.00 98.19 837 LEU A CA 1
ATOM 6508 C C . LEU A 1 837 ? -14.064 -26.274 19.383 1.00 98.19 837 LEU A C 1
ATOM 6510 O O . LEU A 1 837 ? -14.745 -26.486 18.380 1.00 98.19 837 LEU A O 1
ATOM 6514 N N . ASP A 1 838 ? -13.158 -27.150 19.834 1.00 97.81 838 ASP A N 1
ATOM 6515 C CA . ASP A 1 838 ? -12.768 -28.385 19.131 1.00 97.81 838 ASP A CA 1
ATOM 6516 C C . ASP A 1 838 ? -12.470 -28.102 17.638 1.00 97.81 838 ASP A C 1
ATOM 6518 O O . ASP A 1 838 ? -13.060 -28.681 16.719 1.00 97.81 838 ASP A O 1
ATOM 6522 N N . VAL A 1 839 ? -11.615 -27.094 17.397 1.00 98.31 839 VAL A N 1
ATOM 6523 C CA . VAL A 1 839 ? -11.452 -26.447 16.079 1.00 98.31 839 VAL A CA 1
ATOM 6524 C C . VAL A 1 839 ? -11.016 -27.445 15.012 1.00 98.31 839 VAL A C 1
ATOM 6526 O O . VAL A 1 839 ? -11.634 -27.505 13.951 1.00 98.31 839 VAL A O 1
ATOM 6529 N N . GLU A 1 840 ? -9.990 -28.252 15.292 1.00 97.38 840 GLU A N 1
ATOM 6530 C CA . GLU A 1 840 ? -9.440 -29.202 14.318 1.00 97.38 840 GLU A CA 1
ATOM 6531 C C . GLU A 1 840 ? -10.497 -30.204 13.846 1.00 97.38 840 GLU A C 1
ATOM 6533 O O . GLU A 1 840 ? -10.630 -30.452 12.649 1.00 97.38 840 GLU A O 1
ATOM 6538 N N . LYS A 1 841 ? -11.317 -30.725 14.760 1.00 97.25 841 LYS A N 1
ATOM 6539 C CA . LYS A 1 841 ? -12.388 -31.660 14.415 1.00 97.25 841 LYS A CA 1
ATOM 6540 C C . LYS A 1 841 ? -13.515 -30.988 13.632 1.00 97.25 841 LYS A C 1
ATOM 6542 O O . LYS A 1 841 ? -14.047 -31.586 12.698 1.00 97.25 841 LYS A O 1
ATOM 6547 N N . ASN A 1 842 ? -13.901 -29.774 14.023 1.00 97.56 842 ASN A N 1
ATOM 6548 C CA . ASN A 1 842 ? -15.074 -29.096 13.471 1.00 97.56 842 ASN A CA 1
ATOM 6549 C C . ASN A 1 842 ? -14.805 -28.420 12.120 1.00 97.56 842 ASN A C 1
ATOM 6551 O O . ASN A 1 842 ? -15.699 -28.359 11.278 1.00 97.56 842 ASN A O 1
ATOM 6555 N N . THR A 1 843 ? -13.588 -27.926 11.887 1.00 97.00 843 THR A N 1
ATOM 6556 C CA . THR A 1 843 ? -13.246 -27.172 10.667 1.00 97.00 843 THR A CA 1
ATOM 6557 C C . THR A 1 843 ? -12.131 -27.816 9.849 1.00 97.00 843 THR A C 1
ATOM 6559 O O . THR A 1 843 ? -12.086 -27.619 8.635 1.00 97.00 843 THR A O 1
ATOM 6562 N N . GLY A 1 844 ? -11.266 -28.622 10.471 1.00 95.88 844 GLY A N 1
ATOM 6563 C CA . GLY A 1 844 ? -10.031 -29.122 9.866 1.00 95.88 844 GLY A CA 1
ATOM 6564 C C . GLY A 1 844 ? -8.844 -28.165 9.999 1.00 95.88 844 GLY A C 1
ATOM 6565 O O . GLY A 1 844 ? -7.779 -28.473 9.470 1.00 95.88 844 GLY A O 1
ATOM 6566 N N . ILE A 1 845 ? -9.002 -27.018 10.676 1.00 97.56 845 ILE A N 1
ATOM 6567 C CA . ILE A 1 845 ? -7.898 -26.072 10.878 1.00 97.56 845 ILE A CA 1
ATOM 6568 C C . ILE A 1 845 ? -6.978 -26.604 11.983 1.00 97.56 845 ILE A C 1
ATOM 6570 O O . ILE A 1 845 ? -7.413 -26.906 13.096 1.00 97.56 845 ILE A O 1
ATOM 6574 N N . GLN A 1 846 ? -5.689 -26.679 11.686 1.00 96.50 846 GLN A N 1
ATOM 6575 C CA . GLN A 1 846 ? -4.640 -27.124 12.597 1.00 96.50 846 GLN A CA 1
ATOM 6576 C C . GLN A 1 846 ? -3.816 -25.935 13.095 1.00 96.50 846 GLN A C 1
ATOM 6578 O O . GLN A 1 846 ? -3.770 -24.894 12.441 1.00 96.50 846 GLN A O 1
ATOM 6583 N N . ILE A 1 847 ? -3.130 -26.099 14.227 1.00 96.31 847 ILE A N 1
ATOM 6584 C CA . ILE A 1 847 ? -2.094 -25.164 14.686 1.00 96.31 847 ILE A CA 1
ATOM 6585 C C . ILE A 1 847 ? -0.721 -25.827 14.681 1.00 96.31 847 ILE A C 1
ATOM 6587 O O . ILE A 1 847 ? -0.573 -26.984 15.070 1.00 96.31 847 ILE A O 1
ATOM 6591 N N . THR A 1 848 ? 0.293 -25.086 14.244 1.00 94.06 848 THR A N 1
ATOM 6592 C CA . THR A 1 848 ? 1.693 -25.517 14.309 1.00 94.06 848 THR A CA 1
ATOM 6593 C C . THR A 1 848 ? 2.246 -25.380 15.729 1.00 94.06 848 THR A C 1
ATOM 6595 O O . THR A 1 848 ? 1.637 -24.773 16.608 1.00 94.06 848 THR A O 1
ATOM 6598 N N . GLU A 1 849 ? 3.466 -25.868 15.946 1.00 89.81 849 GLU A N 1
ATOM 6599 C CA . GLU A 1 849 ? 4.225 -25.640 17.187 1.00 89.81 849 GLU A CA 1
ATOM 6600 C C . GLU A 1 849 ? 4.485 -24.152 17.503 1.00 89.81 849 GLU A C 1
ATOM 6602 O O . GLU A 1 849 ? 4.723 -23.809 18.658 1.00 89.81 849 GLU A O 1
ATOM 6607 N N . SER A 1 850 ? 4.408 -23.274 16.496 1.00 90.00 850 SER A N 1
ATOM 6608 C CA . SER A 1 850 ? 4.494 -21.812 16.637 1.00 90.00 850 SER A CA 1
ATOM 6609 C C . SER A 1 850 ? 3.117 -21.142 16.731 1.00 90.00 850 SER A C 1
ATOM 6611 O O . SER A 1 850 ? 3.024 -19.916 16.672 1.00 90.00 850 SER A O 1
ATOM 6613 N N . PHE A 1 851 ? 2.040 -21.928 16.853 1.00 95.12 851 PHE A N 1
ATOM 6614 C CA . PHE A 1 851 ? 0.648 -21.470 16.835 1.00 95.12 851 PHE A CA 1
ATOM 6615 C C . PHE A 1 851 ? 0.286 -20.672 15.565 1.00 95.12 851 PHE A C 1
ATOM 6617 O O . PHE A 1 851 ? -0.544 -19.758 15.606 1.00 95.12 851 PHE A O 1
ATOM 6624 N N . ALA A 1 852 ? 0.911 -20.998 14.427 1.00 92.88 852 ALA A N 1
ATOM 6625 C CA . ALA A 1 852 ? 0.411 -20.594 13.113 1.00 92.88 852 ALA A CA 1
ATOM 6626 C C . ALA A 1 852 ? -0.754 -21.512 12.720 1.00 92.88 852 ALA A C 1
ATOM 6628 O O . ALA A 1 852 ? -0.739 -22.688 13.073 1.00 92.88 852 ALA A O 1
ATOM 6629 N N . MET A 1 853 ? -1.751 -20.997 12.002 1.00 96.38 853 MET A N 1
ATOM 6630 C CA . MET A 1 853 ? -2.943 -21.765 11.624 1.00 96.38 853 MET A CA 1
ATOM 6631 C C . MET A 1 853 ? -2.795 -22.344 10.219 1.00 96.38 853 MET A C 1
ATOM 6633 O O . MET A 1 853 ? -2.384 -21.631 9.313 1.00 96.38 853 MET A O 1
ATOM 6637 N N . TRP A 1 854 ? -3.161 -23.608 10.020 1.00 93.19 854 TRP A N 1
ATOM 6638 C CA . TRP A 1 854 ? -3.187 -24.252 8.708 1.00 93.19 854 TRP A CA 1
ATOM 6639 C C . TRP A 1 854 ? -4.600 -24.753 8.381 1.00 93.19 854 TRP A C 1
ATOM 6641 O O . TRP A 1 854 ? -5.162 -25.466 9.211 1.00 93.19 854 TRP A O 1
ATOM 6651 N N . PRO A 1 855 ? -5.180 -24.449 7.203 1.00 94.50 855 PRO A N 1
ATOM 6652 C CA . PRO A 1 855 ? -4.619 -23.679 6.081 1.00 94.50 855 PRO A CA 1
ATOM 6653 C C . PRO A 1 855 ? -4.264 -22.227 6.434 1.00 94.50 855 PRO A C 1
ATOM 6655 O O . PRO A 1 855 ? -4.858 -21.670 7.351 1.00 94.50 855 PRO A O 1
ATOM 6658 N N . GLY A 1 856 ? -3.325 -21.611 5.703 1.00 89.56 856 GLY A N 1
ATOM 6659 C CA . GLY A 1 856 ? -2.884 -20.232 5.975 1.00 89.56 856 GLY A CA 1
ATOM 6660 C C . GLY A 1 856 ? -4.026 -19.210 5.920 1.00 89.56 856 GLY A C 1
ATOM 6661 O O . GLY A 1 856 ? -4.114 -18.339 6.777 1.00 89.56 856 GLY A O 1
ATOM 6662 N N . SER A 1 857 ? -4.972 -19.377 4.992 1.00 95.94 857 SER A N 1
ATOM 6663 C CA . SER A 1 857 ? -6.192 -18.561 4.893 1.00 95.94 857 SER A CA 1
ATOM 6664 C C . SER A 1 857 ? -7.203 -18.902 5.999 1.00 95.94 857 SER A C 1
ATOM 6666 O O . SER A 1 857 ? -8.286 -19.435 5.735 1.00 95.94 857 SER A O 1
ATOM 6668 N N . SER A 1 858 ? -6.825 -18.644 7.251 1.00 97.62 858 SER A N 1
ATOM 6669 C CA . SER A 1 858 ? -7.613 -18.910 8.455 1.00 97.62 858 SER A CA 1
ATOM 6670 C C . SER A 1 858 ? -7.494 -17.776 9.467 1.00 97.62 858 SER A C 1
ATOM 6672 O O . SER A 1 858 ? -6.451 -17.136 9.583 1.00 97.62 858 SER A O 1
ATOM 6674 N N . ILE A 1 859 ? -8.558 -17.553 10.238 1.00 98.06 859 ILE A N 1
ATOM 6675 C CA . ILE A 1 859 ? -8.623 -16.526 11.284 1.00 98.06 859 ILE A CA 1
ATOM 6676 C C . ILE A 1 859 ? -9.271 -17.126 12.521 1.00 98.06 859 ILE A C 1
ATOM 6678 O O . ILE A 1 859 ? -10.297 -17.793 12.425 1.00 98.06 859 ILE A O 1
ATOM 6682 N N . SER A 1 860 ? -8.703 -16.852 13.691 1.00 98.62 860 SER A N 1
ATOM 6683 C CA . SER A 1 860 ? -9.304 -17.200 14.976 1.00 98.62 860 SER A CA 1
ATOM 6684 C C . SER A 1 860 ? -9.196 -16.036 15.943 1.00 98.62 860 SER A C 1
ATOM 6686 O O . SER A 1 860 ? -8.170 -15.352 15.964 1.00 98.62 860 SER A O 1
ATOM 6688 N N . GLY A 1 861 ? -10.191 -15.866 16.800 1.00 98.44 861 GLY A N 1
ATOM 6689 C CA . GLY A 1 861 ? -10.176 -14.817 17.804 1.00 98.44 861 GLY A CA 1
ATOM 6690 C C . GLY A 1 861 ? -11.282 -14.969 18.830 1.00 98.44 861 GLY A C 1
ATOM 6691 O O . GLY A 1 861 ? -11.974 -15.986 18.893 1.00 98.44 861 GLY A O 1
ATOM 6692 N N . LEU A 1 862 ? -11.420 -13.932 19.642 1.00 98.69 862 LEU A N 1
ATOM 6693 C CA . LEU A 1 862 ? -12.439 -13.804 20.674 1.00 98.69 862 LEU A CA 1
ATOM 6694 C C . LEU A 1 862 ? -13.456 -12.742 20.272 1.00 98.69 862 LEU A C 1
ATOM 6696 O O . LEU A 1 862 ? -13.169 -11.931 19.404 1.00 98.69 862 LEU A O 1
ATOM 6700 N N . TYR A 1 863 ? -14.607 -12.709 20.935 1.00 98.62 863 TYR A N 1
ATOM 6701 C CA . TYR A 1 863 ? -15.622 -11.669 20.793 1.00 98.62 863 TYR A CA 1
ATOM 6702 C C . TYR A 1 863 ? -15.902 -11.017 22.143 1.00 98.62 863 TYR A C 1
ATOM 6704 O O . TYR A 1 863 ? -16.175 -11.712 23.124 1.00 98.62 863 TYR A O 1
ATOM 6712 N N . PHE A 1 864 ? -15.882 -9.683 22.168 1.00 98.25 864 PHE A N 1
ATOM 6713 C CA . PHE A 1 864 ? -16.237 -8.870 23.331 1.00 98.25 864 PHE A CA 1
ATOM 6714 C C . PHE A 1 864 ? -17.423 -7.974 22.986 1.00 98.25 864 PHE A C 1
ATOM 6716 O O . PHE A 1 864 ? -17.365 -7.203 22.030 1.00 98.25 864 PHE A O 1
ATOM 6723 N N . ALA A 1 865 ? -18.481 -8.045 23.793 1.00 96.56 865 ALA A N 1
ATOM 6724 C CA . ALA A 1 865 ? -19.726 -7.320 23.550 1.00 96.56 865 ALA A CA 1
ATOM 6725 C C . ALA A 1 865 ? -19.778 -5.932 24.211 1.00 96.56 865 ALA A C 1
ATOM 6727 O O . ALA A 1 865 ? -20.671 -5.140 23.903 1.00 96.56 865 ALA A O 1
ATOM 6728 N N . HIS A 1 866 ? -18.884 -5.615 25.151 1.00 96.00 866 HIS A N 1
ATOM 6729 C CA . HIS A 1 866 ? -18.997 -4.384 25.936 1.00 96.00 866 HIS A CA 1
ATOM 6730 C C . HIS A 1 866 ? -18.839 -3.124 25.053 1.00 96.00 866 HIS A C 1
ATOM 6732 O O . HIS A 1 866 ? -17.896 -3.057 24.260 1.00 96.00 866 HIS A O 1
ATOM 6738 N N . PRO A 1 867 ? -19.693 -2.086 25.182 1.00 93.94 867 PRO A N 1
ATOM 6739 C CA . PRO A 1 867 ? -19.678 -0.914 24.294 1.00 93.94 867 PRO A CA 1
ATOM 6740 C C . PRO A 1 867 ? -18.407 -0.059 24.386 1.00 93.94 867 PRO A C 1
ATOM 6742 O O . PRO A 1 867 ? -18.107 0.698 23.470 1.00 93.94 867 PRO A O 1
ATOM 6745 N N . GLN A 1 868 ? -17.652 -0.170 25.480 1.00 94.94 868 GLN A N 1
ATOM 6746 C CA . GLN A 1 868 ? -16.372 0.534 25.653 1.00 94.94 868 GLN A CA 1
ATOM 6747 C C . GLN A 1 868 ? -15.143 -0.292 25.238 1.00 94.94 868 GLN A C 1
ATOM 6749 O O . GLN A 1 868 ? -14.014 0.211 25.355 1.00 94.94 868 GLN A O 1
ATOM 6754 N N . SER A 1 869 ? -15.356 -1.541 24.801 1.00 95.88 869 SER A N 1
ATOM 6755 C CA . SER A 1 869 ? -14.290 -2.396 24.281 1.00 95.88 869 SER A CA 1
ATOM 6756 C C . SER A 1 869 ? -13.686 -1.775 23.023 1.00 95.88 869 SER A C 1
ATOM 6758 O O . SER A 1 869 ? -14.378 -1.156 22.217 1.00 95.88 869 SER A O 1
ATOM 6760 N N . ARG A 1 870 ? -12.361 -1.849 22.910 1.00 95.12 870 ARG A N 1
ATOM 6761 C CA . ARG A 1 870 ? -11.604 -1.244 21.811 1.00 95.12 870 ARG A CA 1
ATOM 6762 C C . ARG A 1 870 ? -10.259 -1.934 21.654 1.00 95.12 870 ARG A C 1
ATOM 6764 O O . ARG A 1 870 ? -9.705 -2.427 22.639 1.00 95.12 870 ARG A O 1
ATOM 6771 N N . TYR A 1 871 ? -9.696 -1.888 20.454 1.00 96.12 871 TYR A N 1
ATOM 6772 C CA . TYR A 1 871 ? -8.311 -2.289 20.247 1.00 96.12 871 TYR A CA 1
ATOM 6773 C C . TYR A 1 871 ? -7.345 -1.274 20.865 1.00 96.12 871 TYR A C 1
ATOM 6775 O O . TYR A 1 871 ? -7.552 -0.061 20.817 1.00 96.12 871 TYR A O 1
ATOM 6783 N N . PHE A 1 872 ? -6.268 -1.785 21.452 1.00 94.19 872 PHE A N 1
ATOM 6784 C CA . PHE A 1 872 ? -5.147 -1.012 21.974 1.00 94.19 872 PHE A CA 1
ATOM 6785 C C . PHE A 1 872 ? -3.854 -1.802 21.747 1.00 94.19 872 PHE A C 1
ATOM 6787 O O . PHE A 1 872 ? -3.890 -3.004 21.500 1.00 94.19 872 PHE A O 1
ATOM 6794 N N . SER A 1 873 ? -2.700 -1.140 21.817 1.00 93.62 873 SER A N 1
ATOM 6795 C CA . SER A 1 873 ? -1.406 -1.830 21.783 1.00 93.62 873 SER A CA 1
ATOM 6796 C C . SER A 1 873 ? -0.917 -2.068 23.205 1.00 93.62 873 SER A C 1
ATOM 6798 O O . SER A 1 873 ? -0.808 -1.109 23.970 1.00 93.62 873 SER A O 1
ATOM 6800 N N . LEU A 1 874 ? -0.598 -3.317 23.559 1.00 94.31 874 LEU A N 1
ATOM 6801 C CA . LEU A 1 874 ? -0.033 -3.662 24.867 1.00 94.31 874 LEU A CA 1
ATOM 6802 C C . LEU A 1 874 ? 1.242 -2.856 25.167 1.00 94.31 874 LEU A C 1
ATOM 6804 O O . LEU A 1 874 ? 1.481 -2.453 26.304 1.00 94.31 874 LEU A O 1
ATOM 6808 N N . GLY A 1 875 ? 2.051 -2.597 24.137 1.00 91.94 875 GLY A N 1
ATOM 6809 C CA . GLY A 1 875 ? 3.348 -1.953 24.292 1.00 91.94 875 GLY A CA 1
ATOM 6810 C C . GLY A 1 875 ? 4.356 -2.862 24.995 1.00 91.94 875 GLY A C 1
ATOM 6811 O O . GLY A 1 875 ? 4.411 -4.067 24.729 1.00 91.94 875 GLY A O 1
ATOM 6812 N N . LYS A 1 876 ? 5.190 -2.257 25.847 1.00 92.19 876 LYS A N 1
ATOM 6813 C CA . LYS A 1 876 ? 6.244 -2.950 26.589 1.00 92.19 876 LYS A CA 1
ATOM 6814 C C . LYS A 1 876 ? 5.788 -3.329 28.002 1.00 92.19 876 LYS A C 1
ATOM 6816 O O . LYS A 1 876 ? 5.125 -2.529 28.662 1.00 92.19 876 LYS A O 1
ATOM 6821 N N . ILE A 1 877 ? 6.172 -4.523 28.448 1.00 94.69 877 ILE A N 1
ATOM 6822 C CA . ILE A 1 877 ? 5.901 -5.078 29.780 1.00 94.69 877 ILE A CA 1
ATOM 6823 C C . ILE A 1 877 ? 7.208 -5.330 30.537 1.00 94.69 877 ILE A C 1
ATOM 6825 O O . ILE A 1 877 ? 8.243 -5.636 29.937 1.00 94.69 877 ILE A O 1
ATOM 6829 N N . ASP A 1 878 ? 7.156 -5.170 31.853 1.00 94.62 878 ASP A N 1
ATOM 6830 C CA . ASP A 1 878 ? 8.270 -5.406 32.763 1.00 94.62 878 ASP A CA 1
ATOM 6831 C C . ASP A 1 878 ? 8.235 -6.833 33.340 1.00 94.62 878 ASP A C 1
ATOM 6833 O O . ASP A 1 878 ? 7.294 -7.606 33.145 1.00 94.62 878 ASP A O 1
ATOM 6837 N N . ARG A 1 879 ? 9.328 -7.198 34.018 1.00 95.19 879 ARG A N 1
ATOM 6838 C CA . ARG A 1 879 ? 9.580 -8.550 34.533 1.00 95.19 879 ARG A CA 1
ATOM 6839 C C . ARG A 1 879 ? 8.544 -9.017 35.556 1.00 95.19 879 ARG A C 1
ATOM 6841 O O . ARG A 1 879 ? 8.217 -10.194 35.576 1.00 95.19 879 ARG A O 1
ATOM 6848 N N . ASP A 1 880 ? 8.004 -8.107 36.360 1.00 96.50 880 ASP A N 1
ATOM 6849 C CA . ASP A 1 880 ? 6.968 -8.413 37.351 1.00 96.50 880 ASP A CA 1
ATOM 6850 C C . ASP A 1 880 ? 5.698 -8.992 36.708 1.00 96.50 880 ASP A C 1
ATOM 6852 O O . ASP A 1 880 ? 5.115 -9.944 37.225 1.00 96.50 880 ASP A O 1
ATOM 6856 N N . GLN A 1 881 ? 5.301 -8.480 35.541 1.00 97.88 881 GLN A N 1
ATOM 6857 C CA . GLN A 1 881 ? 4.177 -9.033 34.794 1.00 97.88 881 GLN A CA 1
ATOM 6858 C C . GLN A 1 881 ? 4.506 -10.359 34.112 1.00 97.88 881 GLN A C 1
ATOM 6860 O O . GLN A 1 881 ? 3.640 -11.225 34.041 1.00 97.88 881 GLN A O 1
ATOM 6865 N N . VAL A 1 882 ? 5.739 -10.553 33.648 1.00 97.69 882 VAL A N 1
ATOM 6866 C CA . VAL A 1 882 ? 6.187 -11.850 33.114 1.00 97.69 882 VAL A CA 1
ATOM 6867 C C . VAL A 1 882 ? 6.184 -12.927 34.209 1.00 97.69 882 VAL A C 1
ATOM 6869 O O . VAL A 1 882 ? 5.734 -14.048 33.967 1.00 97.69 882 VAL A O 1
ATOM 6872 N N . GLU A 1 883 ? 6.632 -12.571 35.417 1.00 97.19 883 GLU A N 1
ATOM 6873 C CA . GLU A 1 883 ? 6.608 -13.414 36.620 1.00 97.19 883 GLU A CA 1
ATOM 6874 C C . GLU A 1 883 ? 5.176 -13.819 37.008 1.00 97.19 883 GLU A C 1
ATOM 6876 O O . GLU A 1 883 ? 4.880 -14.996 37.209 1.00 97.19 883 GLU A O 1
ATOM 6881 N N . ASP A 1 884 ? 4.247 -12.868 37.018 1.00 98.25 884 ASP A N 1
ATOM 6882 C CA . ASP A 1 884 ? 2.828 -13.141 37.264 1.00 98.25 884 ASP A CA 1
ATOM 6883 C C . ASP A 1 884 ? 2.181 -13.986 36.142 1.00 98.25 884 ASP A C 1
ATOM 6885 O O . ASP A 1 884 ? 1.449 -14.941 36.416 1.00 98.25 884 ASP A O 1
ATOM 6889 N N . TYR A 1 885 ? 2.487 -13.696 34.873 1.00 98.00 885 TYR A N 1
ATOM 6890 C CA . TYR A 1 885 ? 1.881 -14.372 33.721 1.00 98.00 885 TYR A CA 1
ATOM 6891 C C . TYR A 1 885 ? 2.300 -15.842 33.604 1.00 98.00 885 TYR A C 1
ATOM 6893 O O . TYR A 1 885 ? 1.460 -16.700 33.325 1.00 98.00 885 TYR A O 1
ATOM 6901 N N . HIS A 1 886 ? 3.573 -16.174 33.860 1.00 97.19 886 HIS A N 1
ATOM 6902 C CA . HIS A 1 886 ? 4.015 -17.572 33.789 1.00 97.19 886 HIS A CA 1
ATOM 6903 C C . HIS A 1 886 ? 3.347 -18.441 34.863 1.00 97.19 886 HIS A C 1
ATOM 6905 O O . HIS A 1 886 ? 3.090 -19.621 34.619 1.00 97.19 886 HIS A O 1
ATOM 6911 N N . LEU A 1 887 ? 3.053 -17.871 36.041 1.00 97.56 887 LEU A N 1
ATOM 6912 C CA . LEU A 1 887 ? 2.326 -18.560 37.107 1.00 97.56 887 LEU A CA 1
ATOM 6913 C C . LEU A 1 887 ? 0.878 -18.818 36.695 1.00 97.56 887 LEU A C 1
ATOM 6915 O O . LEU A 1 887 ? 0.413 -19.948 36.834 1.00 97.56 887 LEU A O 1
ATOM 6919 N N . ARG A 1 888 ? 0.197 -17.806 36.135 1.00 97.19 888 ARG A N 1
ATOM 6920 C CA . ARG A 1 888 ? -1.178 -17.938 35.626 1.00 97.19 888 ARG A CA 1
ATOM 6921 C C . ARG A 1 888 ? -1.298 -19.001 34.535 1.00 97.19 888 ARG A C 1
ATOM 6923 O O . ARG A 1 888 ? -2.205 -19.823 34.591 1.00 97.19 888 ARG A O 1
ATOM 6930 N N . LYS A 1 889 ? -0.355 -19.026 33.587 1.00 95.94 889 LYS A N 1
ATOM 6931 C CA . LYS A 1 889 ? -0.331 -19.992 32.475 1.00 95.94 889 LYS A CA 1
ATOM 6932 C C . LYS A 1 889 ? 0.220 -21.373 32.840 1.00 95.94 889 LYS A C 1
ATOM 6934 O O . LYS A 1 889 ? 0.087 -22.302 32.048 1.00 95.94 889 LYS A O 1
ATOM 6939 N N . GLY A 1 890 ? 0.888 -21.516 33.986 1.00 95.75 890 GLY A N 1
ATOM 6940 C CA . GLY A 1 890 ? 1.536 -22.769 34.382 1.00 95.75 890 GLY A CA 1
ATOM 6941 C C . GLY A 1 890 ? 2.706 -23.185 33.478 1.00 95.75 890 GLY A C 1
ATOM 6942 O O . GLY A 1 890 ? 2.977 -24.377 33.337 1.00 95.75 890 GLY A O 1
ATOM 6943 N N . ILE A 1 891 ? 3.400 -22.223 32.860 1.00 95.12 891 ILE A N 1
ATOM 6944 C CA . ILE A 1 891 ? 4.556 -22.466 31.977 1.00 95.12 891 ILE A CA 1
ATOM 6945 C C . ILE A 1 891 ? 5.839 -21.871 32.564 1.00 95.12 891 ILE A C 1
ATOM 6947 O O . ILE A 1 891 ? 5.816 -21.137 33.554 1.00 95.12 891 ILE A O 1
ATOM 6951 N N . ARG A 1 892 ? 6.999 -22.211 31.991 1.00 96.31 892 ARG A N 1
ATOM 6952 C CA . ARG A 1 892 ? 8.281 -21.688 32.484 1.00 96.31 892 ARG A CA 1
ATOM 6953 C C . ARG A 1 892 ? 8.420 -20.219 32.095 1.00 96.31 892 ARG A C 1
ATOM 6955 O O . ARG A 1 892 ? 8.034 -19.833 30.994 1.00 96.31 892 ARG A O 1
ATOM 6962 N N . ILE A 1 893 ? 9.076 -19.431 32.945 1.00 95.62 893 ILE A N 1
ATOM 6963 C CA . ILE A 1 893 ? 9.349 -18.012 32.670 1.00 95.62 893 ILE A CA 1
ATOM 6964 C C . ILE A 1 893 ? 10.055 -17.805 31.320 1.00 95.62 893 ILE A C 1
ATOM 6966 O O . ILE A 1 893 ? 9.641 -16.962 30.536 1.00 95.62 893 ILE A O 1
ATOM 6970 N N . ALA A 1 894 ? 11.027 -18.663 30.993 1.00 92.88 894 ALA A N 1
ATOM 6971 C CA . ALA A 1 894 ? 11.753 -18.616 29.726 1.00 92.88 894 ALA A CA 1
ATOM 6972 C C . ALA A 1 894 ? 10.849 -18.856 28.502 1.00 92.88 894 ALA A C 1
ATOM 6974 O O . ALA A 1 894 ? 11.128 -18.340 27.423 1.00 92.88 894 ALA A O 1
ATOM 6975 N N . ASP A 1 895 ? 9.767 -19.630 28.656 1.00 93.00 895 ASP A N 1
ATOM 6976 C CA . ASP A 1 895 ? 8.799 -19.833 27.577 1.00 93.00 895 ASP A CA 1
ATOM 6977 C C . ASP A 1 895 ? 7.951 -18.564 27.386 1.00 93.00 895 ASP A C 1
ATOM 6979 O O . ASP A 1 895 ? 7.746 -18.145 26.250 1.00 93.00 895 ASP A O 1
ATOM 6983 N N . VAL A 1 896 ? 7.536 -17.889 28.469 1.00 94.88 896 VAL A N 1
ATOM 6984 C CA . VAL A 1 896 ? 6.850 -16.581 28.385 1.00 94.88 896 VAL A CA 1
ATOM 6985 C C . VAL A 1 896 ? 7.744 -15.526 27.737 1.00 94.88 896 VAL A C 1
ATOM 6987 O O . VAL A 1 896 ? 7.307 -14.826 26.827 1.00 94.88 896 VAL A O 1
ATOM 6990 N N . GLU A 1 897 ? 9.001 -15.426 28.169 1.00 93.81 897 GLU A N 1
ATOM 6991 C CA . GLU A 1 897 ? 9.970 -14.472 27.616 1.00 93.81 897 GLU A CA 1
ATOM 6992 C C . GLU A 1 897 ? 10.230 -14.705 26.126 1.00 93.81 897 GLU A C 1
ATOM 6994 O O . GLU A 1 897 ? 10.430 -13.744 25.383 1.00 93.81 897 GLU A O 1
ATOM 6999 N N . ARG A 1 898 ? 10.183 -15.966 25.678 1.00 89.31 898 ARG A N 1
ATOM 7000 C CA . ARG A 1 898 ? 10.244 -16.320 24.258 1.00 89.31 898 ARG A CA 1
ATOM 7001 C C . ARG A 1 898 ? 9.002 -15.826 23.513 1.00 89.31 898 ARG A C 1
ATOM 7003 O O . ARG A 1 898 ? 9.133 -15.066 22.561 1.00 89.31 898 ARG A O 1
ATOM 7010 N N . TRP A 1 899 ? 7.801 -16.215 23.949 1.00 91.69 899 TRP A N 1
ATOM 7011 C CA . TRP A 1 899 ? 6.555 -15.856 23.253 1.00 91.69 899 TRP A CA 1
ATOM 7012 C C . TRP A 1 899 ? 6.271 -14.351 23.246 1.00 91.69 899 TRP A C 1
ATOM 7014 O O . TRP A 1 899 ? 5.668 -13.844 22.304 1.00 91.69 899 TRP A O 1
ATOM 7024 N N . LEU A 1 900 ? 6.727 -13.630 24.274 1.00 93.25 900 LEU A N 1
ATOM 7025 C CA . LEU A 1 900 ? 6.531 -12.189 24.435 1.00 93.25 900 LEU A CA 1
ATOM 7026 C C . LEU A 1 900 ? 7.801 -11.377 24.157 1.00 93.25 900 LEU A C 1
ATOM 7028 O O . LEU A 1 900 ? 7.872 -10.215 24.561 1.00 93.25 900 LEU A O 1
ATOM 7032 N N . SER A 1 901 ? 8.791 -11.938 23.455 1.00 87.62 901 SER A N 1
ATOM 7033 C CA . SER A 1 901 ? 10.104 -11.313 23.227 1.00 87.62 901 SER A CA 1
ATOM 7034 C C . SER A 1 901 ? 10.010 -9.900 22.627 1.00 87.62 901 SER A C 1
ATOM 7036 O O . SER A 1 901 ? 10.739 -8.987 23.031 1.00 87.62 901 SER A O 1
ATOM 7038 N N . SER A 1 902 ? 9.044 -9.665 21.732 1.00 84.50 902 SER A N 1
ATOM 7039 C CA . SER A 1 902 ? 8.751 -8.350 21.145 1.00 84.50 902 SER A CA 1
ATOM 7040 C C . SER A 1 902 ? 8.205 -7.330 22.146 1.00 84.50 902 SER A C 1
ATOM 7042 O O . SER A 1 902 ? 8.352 -6.121 21.943 1.00 84.50 902 SER A O 1
ATOM 7044 N N . ASN A 1 903 ? 7.607 -7.786 23.244 1.00 91.94 903 ASN A N 1
ATOM 7045 C CA . ASN A 1 903 ? 6.918 -6.974 24.241 1.00 91.94 903 ASN A CA 1
ATOM 7046 C C . ASN A 1 903 ? 7.743 -6.757 25.516 1.00 91.94 903 ASN A C 1
ATOM 7048 O O . ASN A 1 903 ? 7.349 -5.943 26.341 1.00 91.94 903 ASN A O 1
ATOM 7052 N N . LEU A 1 904 ? 8.914 -7.375 25.673 1.00 91.25 904 LEU A N 1
ATOM 7053 C CA . LEU A 1 904 ? 9.739 -7.172 26.868 1.00 91.25 904 LEU A CA 1
ATOM 7054 C C . LEU A 1 904 ? 10.396 -5.784 26.891 1.00 91.25 904 LEU A C 1
ATOM 7056 O O . LEU A 1 904 ? 10.922 -5.304 25.876 1.00 91.25 904 LEU A O 1
ATOM 7060 N N . ASN A 1 905 ? 10.360 -5.144 28.061 1.00 90.19 905 ASN A N 1
ATOM 7061 C CA . ASN A 1 905 ? 11.039 -3.882 28.384 1.00 90.19 905 ASN A CA 1
ATOM 7062 C C . ASN A 1 905 ? 12.425 -4.098 29.029 1.00 90.19 905 ASN A C 1
ATOM 7064 O O . ASN A 1 905 ? 13.041 -3.163 29.536 1.00 90.19 905 ASN A O 1
ATOM 7068 N N . TYR A 1 906 ? 12.902 -5.339 29.067 1.00 87.12 906 TYR A N 1
ATOM 7069 C CA . TYR A 1 906 ? 14.182 -5.730 29.645 1.00 87.12 906 TYR A CA 1
ATOM 7070 C C . TYR A 1 906 ? 14.841 -6.799 28.769 1.00 87.12 906 TYR A C 1
ATOM 7072 O O . TYR A 1 906 ? 14.202 -7.355 27.874 1.00 87.12 906 TYR A O 1
ATOM 7080 N N . ASP A 1 907 ? 16.125 -7.060 29.004 1.00 81.81 907 ASP A N 1
ATOM 7081 C CA . ASP A 1 907 ? 16.830 -8.163 28.356 1.00 81.81 907 ASP A CA 1
ATOM 7082 C C . ASP A 1 907 ? 16.718 -9.423 29.236 1.00 81.81 907 ASP A C 1
ATOM 7084 O O . ASP A 1 907 ? 17.207 -9.401 30.366 1.00 81.81 907 ASP A O 1
ATOM 7088 N N . PRO A 1 908 ? 16.102 -10.524 28.767 1.00 80.88 908 PRO A N 1
ATOM 7089 C CA . PRO A 1 908 ? 16.040 -11.787 29.512 1.00 80.88 908 PRO A CA 1
ATOM 7090 C C . PRO A 1 908 ? 17.404 -12.358 29.911 1.00 80.88 908 PRO A C 1
ATOM 7092 O O . PRO A 1 908 ? 17.493 -13.168 30.828 1.00 80.88 908 PRO A O 1
ATOM 7095 N N . SER A 1 909 ? 18.472 -11.961 29.211 1.00 71.31 909 SER A N 1
ATOM 7096 C CA . SER A 1 909 ? 19.840 -12.386 29.513 1.00 71.31 909 SER A CA 1
ATOM 7097 C C . SER A 1 909 ? 20.551 -11.530 30.571 1.00 71.31 909 SER A C 1
ATOM 7099 O O . SER A 1 909 ? 21.683 -11.862 30.932 1.00 71.31 909 SER A O 1
ATOM 7101 N N . SER A 1 910 ? 19.910 -10.451 31.049 1.00 57.34 910 SER A N 1
ATOM 7102 C CA . SER A 1 910 ? 20.473 -9.492 32.017 1.00 57.34 910 SER A CA 1
ATOM 7103 C C . SER A 1 910 ? 20.182 -9.783 33.486 1.00 57.34 910 SER A C 1
ATOM 7105 O O . SER A 1 910 ? 19.130 -10.388 33.804 1.00 57.34 910 SER A O 1
#

pLDDT: mean 88.69, std 12.21, range [24.97, 98.81]

Sequence (910 aa):
MSLTENDSTLVETKALRLSGSQPFTQQPGVFLVIGERTNVAGSPKFAKLIKEGKYEDAVSIARQQVENGANVLDICMDEGMIDGVAAMTRFLQLLASEPEVAKAPFMVDSSKWEVIQAGLKCLQGKGIVNSISLKEGEEKFRQQARTILKYGAAVVVMAFDEQGQAATYEDKVRICERAYRILVDETGFSPEDIIFDPNVLTVATGMEEHNNYAVDFINATRWIKQNLPHAKVSGGISNISFSFRGNNKVREAMHSAFLYHAIAAGLDMGIVNAGQLEIYEEIEPELKELVEDVLLNRRPDATERLVDYGETLKAAGAGATATEKKEEAWRSGTVEERLAHALVKGIDSYIEADTEEARAKLGRPLLVIEGPLMDGMGIVGDLFGAGKMFLPQVVKSARVMKKSVAYLTPFMEEEKQAMAAAGQEIKTQGKIVLATVKGDVHDIGKNIVGVVLACNNYEVIDLGVMVPAEKILQRAKEVRADIIGLSGLITPSLDEMVHVAREMQRQGFTLPLLIGGATTSRAHTAIKIAPHYSAPVVHVLDASRAVPVSTALLSDESREAFITQHQTEYENVRRSHAAPRLTAVPLEEARRRRTAIEWRAEDIAVPEFTGVRVLDNFPLATLREFIDWSPFFHAWGLKGIYPRIFEHEEYGAQAKQIFKEGNALLDRIIEGNLIRARGVYGFFPANAEGDDVALYADESRTEELTRFHFLRQQVNREGNEPCRSLADFIAPKETGLVDSIGAFAVTSGIGLKELCERFRAENDDYNAIMAEAIADRLAEAFAECLHKCVRDEWGYGRTENLTNDELIHERYRGIRPAPGYPACPDHTEKGTIWQLLDVEKNTGIQITESFAMWPGSSISGLYFAHPQSRYFSLGKIDRDQVEDYHLRKGIRIADVERWLSSNLNYDPSS

=== Feature glossary ===
The record interleaves many kinds of information about one protein. Here is each kind framed as the question it answers.

Q: What known structures does this most resemble?
A: Structural nearest neighbors (via Foldseek easy-search vs the PDB). Reported per hit: target PDB id, E-value, and alignment TM-score. A TM-score above ~0.5 is the conventional threshold for 'same fold'.

Q: Where is each backbone atom in 3D?
A: The mmCIF table is the protein's shape written out atom by atom. For each backbone N, Cα, C, and carbonyl O, it records an (x, y, z) coordinate triple in Å plus the residue type, chain letter, and residue number.

Q: What are the backbone torsion angles?
A: The φ/ψ torsion pair specifies the backbone conformation at each residue. φ rotates about the N–Cα bond, ψ about the Cα–C bond. Steric clashes forbid most of the (φ, ψ) plane — the allowed regions (α-helix basin, β-sheet basin, left-handed helix) are the Ramachandran-allowed regions.

Q: Which residues are buried vs exposed?
A: Solvent-accessible surface area (SASA) is the area in Å² traced out by the centre of a 1.4 Å probe sphere (a water molecule) rolled over the protein's van der Waals surface (Shrake–Rupley / Lee–Richards construction). Buried residues have near-zero SASA; fully exposed residues can exceed 200 Å². The total SASA scales roughly with the number of surface residues.

Q: How confident is the AlphaFold model at each residue?
A: pLDDT is the predicted lDDT-Cα score: AlphaFold's confidence that the local environment of each residue (all inter-atomic distances within 15 Å) is correctly placed. It is a per-residue number between 0 and 100, with higher meaning more reliable.

Q: What does the local fold look like, residue by residue?
A: 3Di is Foldseek's structural alphabet. Each residue is assigned one of twenty discrete states based on how its Cα sits relative to its spatial (not sequential) neighbors. Aligning 3Di strings finds structural homologs roughly as well as full 3D superposition, but orders of magnitude faster.

Q: How big and how compact is the whole molecule?
A: Radius of gyration (Rg) is the root-mean-square distance of Cα atoms from their centroid — a single number for overall size and compactness. A globular domain of N residues has Rg ≈ 2.2·N^0.38 Å; an extended or disordered chain has a much larger Rg. The Cα contact count is the number of residue pairs whose Cα atoms are within 8 Å and are more than four positions apart in sequence — a standard proxy for tertiary packing density. The bounding box is the smallest axis-aligned box enclosing all Cα atoms.

Q: Which residues are in helices, strands, or loops?
A: DSSP 8-state secondary structure assigns each residue one of H (α-helix), G (3₁₀-helix), I (π-helix), E (extended β-strand), B (isolated β-bridge), T (hydrogen-bonded turn), S (bend), or '-' (coil). The assignment is computed from backbone hydrogen-bond geometry via the Kabsch–Sander algorithm.

Q: How mobile is each atom in the crystal?
A: Crystallographic B-factors measure how much each atom's electron density is smeared out, in Å². They rise in mobile loops and surface residues and fall in the buried interior. In AlphaFold models this column is repurposed to hold pLDDT instead.

Q: What if only a Cα trace is available?
A: P-SEA three-state annotation labels each residue as helix, strand, or coil based purely on the geometry of the Cα trace. It serves as a fallback when the full backbone (and thus DSSP) is unavailable.

Q: What family and function is it annotated with?
A: Database cross-references. InterPro integrates a dozen domain/family signature databases into unified entries with residue-range hits. GO terms attach function/process/location labels with evidence codes. CATH codes position the fold in a four-level structural taxonomy. Organism is the NCBI-taxonomy species name.

Q: Are the domains correctly placed relative to each other?
A: Predicted Aligned Error (PAE) is an AlphaFold confidence matrix: entry (i, j) is the expected error in the position of residue j, in ångströms, when the prediction is superimposed on the true structure at residue i. Low PAE within a block of residues means that block is internally rigid and well-predicted; high PAE between two blocks means their relative placement is uncertain even if each block individually is confident.

Q: What do the diagnostic plots show?
A: Three diagnostic plots accompany the record. The Cα contact map visualizes the tertiary structure as a 2D adjacency matrix (8 Å cutoff, sequence-local contacts suppressed). The Ramachandran plot shows the distribution of backbone (φ, ψ) torsions, with points in the α and β basins reflecting secondary structure content. The PAE plot shows AlphaFold's inter-residue confidence as a color matrix.

Q: What is the amino-acid chain?
A: Primary structure: the covalent order of the twenty standard amino acids along the backbone. Two proteins with the same sequence will (almost always) fold to the same structure; two with 30% identity often share a fold but not the details.

Q: What do the rendered images show?
A: The six renders are orthographic views along the three Cartesian axes in both directions. Representation (cartoon, sticks, or surface) and color scheme (sequence-rainbow or by-chain) vary across proteins so the training set covers all the common visualization conventions.